Protein AF-0000000082348605 (afdb_homodimer)

Secondary structure (DSSP, 8-state):
---------------------------------------GGGGGS--EEPPSS-S-HHHHHHHHHHHHHHHHHHHHHHHHHHTTTPBTTSHHHHHHHHHHHHHHHHHHHHHHHHHHHHHHHHHHHHHHS-EEHHHHHHHHH--STTHHHHHHHH-TT-HHHHHHHHHHHHHHHHHHHHHTSEEEEEEEEEE--EEEEE--SHHHHHIIIIIIIGGGTT-EETHHHHHHHHHHTS-HHHHHSSB-TTSPBPPBPGGGB-GGG--TT--EEBPPP-SGGGBS-SS-B-BTTHHHHTTTEEEEEEEEEEEEEEEEEEEEEE---TT----EEEEEEETT----HHHHHHHHHHHHT---TTSTTS-TTSHHHHSPEEEEEEEESSSEEEEEEEEEEEEEEEEEEEETTEEEEEEEEE-SS----TT--GGGTTTHHHHHHHHHHHEE-TT-TTEES--HHHHHHH-TTS------GGG------GGGS-HHHHHHHHHHHHHHHHHHHHSTTTTTS-----GGGG-SS--GGGHHHHHS-HHHHHHTT--TTS--HHHHHHHHS--SS-EEEEE-EEEEEEEEEEE-HHHHHHHHHHHHHHHHHHHHHHHHHHH--S----BTTGGGTTT-TTS---SS---S--HHHHHHHTTT-EEEEEEEE-SS-EEEEEEETTT-EEP-TT-EE-/---------------------------------------GGGGGS--EEPPSS-S-HHHHHHHHHHHHHHHHHHHHHHHHHHTTTPBTTSHHHHHHHHHHHHHHHHHHHHHHHHHHHHHHHHHHHHHHS-EEHHHHHHHHH--STTHHHHHHHH-TT-HHHHHHHHHHHHHHHHHHHHHTSEEEEEEEEEE--EEEEE--SHHHHHIIIIIIIGGGTT-EETHHHHHHHHHHTS-HHHHHSSB-TTSPBPPBPGGGB-GGG--TT--EEBPPP-SGGGBS-SS-B-BTTHHHHTTTEEEEEEEEEEEEEEEEEEEEEE---TT--PPEEEEEEETT----HHHHHHHHHHHHT---TTSTTS-TTSHHHHSPEEEEEEEESSSEEEEEEEEEEEEEEEEEEEETTEEEEEEEEE-SS----TT--GGGTTTHHHHHHHHHHHEE-TT-TTEES--HHHHHHH-TTS------GGG------GGGS-HHHHHHHHHHHHHHHHHHHHSTTTTTS-----GGGG-SS--GGGHHHHHS-HHHHHHTT--TTS--HHHHHHHHS--SS-EEEEE-EEEEEEEEEEE-HHHHHHHHHHHHHHHHHHHHHHHHHHH--S----BTTGGGGTT-TTS---S----S--HHHHHHHTTT-EEEEEEEEETTEEEEEEEETTT-EEP-TT-EE-

Solvent-accessible surface area (backbone atoms only — not comparable to full-atom values): 71142 Å² total; per-residue (Å²): 129,84,81,74,75,67,72,71,76,70,78,77,77,81,80,81,84,67,84,75,78,77,73,76,74,74,74,68,76,73,73,72,72,83,70,74,61,75,78,73,77,73,59,77,57,73,36,42,55,57,51,79,47,34,65,60,68,65,59,51,50,50,50,53,51,51,37,50,53,35,48,46,51,36,48,51,40,50,50,40,59,65,43,50,68,33,61,68,84,39,69,67,56,52,49,49,55,55,50,23,66,47,27,22,46,49,39,37,54,49,43,35,46,42,50,25,51,16,31,38,26,45,27,54,37,38,30,52,35,70,27,40,38,44,58,41,47,53,30,59,65,37,43,46,66,56,36,32,64,56,44,37,74,74,40,67,84,41,65,63,44,54,53,46,37,56,57,38,52,34,27,62,52,30,7,55,16,37,56,44,28,60,45,82,43,72,45,78,48,79,47,69,53,78,34,37,30,62,23,58,22,46,48,21,53,42,33,37,43,54,24,20,22,55,43,40,78,67,12,41,37,38,25,46,55,39,52,48,38,25,48,62,67,44,39,48,70,37,50,29,40,44,29,24,94,60,67,20,38,28,52,63,32,72,80,44,26,36,71,90,63,38,47,96,87,48,42,7,45,47,63,82,63,85,39,48,80,35,30,42,28,59,52,34,52,47,48,46,62,44,79,63,48,27,70,59,23,32,35,36,36,58,49,65,44,55,46,54,40,46,43,76,70,47,73,52,79,43,81,52,62,86,80,59,80,59,45,39,35,35,42,48,46,59,76,64,62,84,50,56,71,66,58,36,51,49,38,32,28,49,47,54,70,43,86,58,74,84,57,73,86,58,70,71,77,36,59,89,59,57,48,49,45,38,37,36,39,37,34,30,78,82,43,28,31,36,36,35,27,34,42,30,36,46,48,34,28,36,37,35,42,23,52,91,54,45,55,32,54,49,28,29,27,70,37,90,79,46,80,71,64,37,39,39,38,61,61,46,68,51,44,58,54,41,34,50,49,55,19,62,65,27,41,40,57,55,89,63,64,56,57,34,70,44,20,44,69,42,36,36,62,66,38,64,84,45,67,43,54,53,67,29,50,84,50,64,62,68,67,66,54,70,82,78,43,57,60,69,60,41,31,52,46,50,19,21,53,51,32,33,40,49,47,37,58,46,31,45,57,36,61,64,62,88,60,74,76,62,62,72,54,24,38,68,83,30,47,34,72,43,32,53,64,71,53,35,52,71,65,44,42,63,69,50,66,48,38,99,86,44,67,40,67,60,47,48,53,52,43,66,37,95,38,54,33,46,26,18,47,36,59,30,47,35,38,31,70,43,55,17,33,38,50,32,63,68,32,33,50,45,27,39,53,39,28,50,50,50,34,51,48,33,50,50,15,51,53,36,29,52,70,21,53,68,42,48,40,72,22,35,56,59,19,33,57,60,88,27,87,45,40,80,60,80,70,79,60,54,46,68,41,28,31,67,57,44,43,54,73,42,29,82,42,47,28,16,39,9,33,41,78,60,95,79,46,41,26,76,44,62,15,26,43,94,69,32,40,67,70,63,82,72,46,48,23,57,131,88,75,81,74,79,75,73,80,77,74,77,78,78,80,76,85,66,84,74,74,77,72,74,74,72,74,67,76,75,73,74,75,81,73,73,62,73,78,72,75,78,60,78,63,78,38,41,55,57,51,79,48,33,65,62,68,65,58,51,50,51,50,52,50,52,38,49,52,34,49,48,51,36,48,52,41,51,48,42,60,67,44,49,68,34,61,68,85,40,68,66,55,51,50,51,55,54,51,21,68,49,28,23,47,49,39,38,55,50,43,36,45,42,50,27,52,19,32,37,26,44,27,52,36,38,31,52,35,67,30,42,38,44,59,42,46,53,30,60,64,37,42,44,67,55,37,32,65,57,43,38,74,73,41,65,85,41,65,64,44,52,52,48,37,57,56,40,52,35,27,61,50,30,8,54,17,35,56,46,28,61,45,82,43,70,47,77,48,80,46,70,54,79,34,38,29,61,22,57,23,44,48,21,52,43,31,36,42,54,25,22,22,55,45,40,77,67,11,40,38,37,24,45,54,39,51,47,38,26,48,61,66,44,38,48,69,38,50,29,41,44,30,24,93,60,66,22,38,28,51,64,33,73,82,46,28,36,70,90,62,38,48,97,88,49,43,6,45,46,62,83,62,87,38,47,78,35,30,41,29,58,53,34,51,49,47,44,62,44,81,65,46,29,70,59,23,31,35,37,35,58,48,66,44,54,47,54,42,46,42,78,71,47,73,52,78,41,80,51,61,84,81,60,78,60,46,39,35,36,41,46,45,59,76,63,63,83,50,56,71,67,57,37,49,48,37,32,28,50,48,53,71,42,84,61,73,84,57,75,86,57,69,73,75,37,61,87,60,56,50,49,47,40,37,36,40,34,34,29,76,82,43,27,32,35,38,34,28,33,43,30,36,46,46,34,28,36,37,33,41,23,53,91,55,43,56,32,54,47,28,31,28,70,38,89,79,45,79,70,63,37,39,40,37,60,60,47,67,53,44,57,56,42,32,50,49,53,19,62,65,25,42,42,57,54,88,65,64,56,56,35,69,44,19,44,68,41,36,35,61,68,40,65,85,46,66,42,54,54,68,31,49,85,50,63,62,68,68,66,54,70,83,77,45,56,60,68,58,43,30,51,47,51,20,22,53,52,32,31,39,50,46,36,59,46,31,44,57,36,62,65,61,87,61,75,75,60,64,72,52,24,40,68,82,29,47,32,73,44,34,54,62,70,53,36,53,72,66,43,42,62,69,51,69,46,41,101,85,44,68,44,66,59,48,48,53,52,43,67,38,94,38,53,32,46,26,19,48,37,58,30,48,35,38,31,72,42,55,15,33,38,49,33,62,70,29,33,50,45,28,39,52,39,28,48,51,50,32,51,46,31,49,49,15,52,54,35,29,53,70,19,54,67,43,49,38,72,14,37,56,57,19,33,57,60,88,26,89,47,41,79,61,80,65,75,61,58,25,72,51,28,31,66,58,43,43,54,71,43,27,82,42,47,30,14,40,8,33,43,80,45,100,84,46,40,26,74,42,63,16,26,43,92,70,32,41,68,70,64,82,73,46,48,23,57

Structure (mmCIF, N/CA/C/O backbone):
data_AF-0000000082348605-model_v1
#
loop_
_entity.id
_entity.type
_entity.pdbx_description
1 polymer 'Uncharacterized protein'
#
loop_
_atom_site.group_PDB
_atom_site.id
_atom_site.type_symbol
_atom_site.label_atom_id
_atom_site.label_alt_id
_atom_site.label_comp_id
_atom_site.label_asym_id
_atom_site.label_entity_id
_atom_site.label_seq_id
_atom_site.pdbx_PDB_ins_code
_atom_site.Cartn_x
_atom_site.Cartn_y
_atom_site.Cartn_z
_atom_site.occupancy
_atom_site.B_iso_or_equiv
_atom_site.auth_seq_id
_atom_site.auth_comp_id
_atom_site.auth_asym_id
_atom_site.auth_atom_id
_atom_site.pdbx_PDB_model_num
ATOM 1 N N . MET A 1 1 ? -23.844 95 -39 1 17.47 1 MET A N 1
ATOM 2 C CA . MET A 1 1 ? -24.312 96.375 -38.656 1 17.47 1 MET A CA 1
ATOM 3 C C . MET A 1 1 ? -24.969 96.375 -37.281 1 17.47 1 MET A C 1
ATOM 5 O O . MET A 1 1 ? -24.734 97.312 -36.469 1 17.47 1 MET A O 1
ATOM 9 N N . ALA A 1 2 ? -26.109 95.5 -37.25 1 17.7 2 ALA A N 1
ATOM 10 C CA . ALA A 1 2 ? -27.062 96.188 -36.406 1 17.7 2 ALA A CA 1
ATOM 11 C C . ALA A 1 2 ? -26.531 96.438 -35 1 17.7 2 ALA A C 1
ATOM 13 O O . ALA A 1 2 ? -25.641 95.688 -34.562 1 17.7 2 ALA A O 1
ATOM 14 N N . GLN A 1 3 ? -27.297 97.062 -34.312 1 18.58 3 GLN A N 1
ATOM 15 C CA . GLN A 1 3 ? -27.531 98.25 -33.469 1 18.58 3 GLN A CA 1
ATOM 16 C C . GLN A 1 3 ? -27.406 97.875 -31.984 1 18.58 3 GLN A C 1
ATOM 18 O O . GLN A 1 3 ? -28.109 96.938 -31.5 1 18.58 3 GLN A O 1
ATOM 23 N N . HIS A 1 4 ? -26.172 98 -31.438 1 19.81 4 HIS A N 1
ATOM 24 C CA . HIS A 1 4 ? -25.312 97.562 -30.344 1 19.81 4 HIS A CA 1
ATOM 25 C C . HIS A 1 4 ? -25.844 98.062 -29 1 19.81 4 HIS A C 1
ATOM 27 O O . HIS A 1 4 ? -25.156 97.938 -27.969 1 19.81 4 HIS A O 1
ATOM 33 N N . THR A 1 5 ? -27.203 98.562 -29.281 1 19.78 5 THR A N 1
ATOM 34 C CA . THR A 1 5 ? -27.438 99.625 -28.328 1 19.78 5 THR A CA 1
ATOM 35 C C . THR A 1 5 ? -27.469 99.062 -26.891 1 19.78 5 THR A C 1
ATOM 37 O O . THR A 1 5 ? -28.25 98.188 -26.578 1 19.78 5 THR A O 1
ATOM 40 N N . GLU A 1 6 ? -26.297 99.062 -26.25 1 19.64 6 GLU A N 1
ATOM 41 C CA . GLU A 1 6 ? -25.734 98.5 -25.016 1 19.64 6 GLU A CA 1
ATOM 42 C C . GLU A 1 6 ? -26.422 99.125 -23.797 1 19.64 6 GLU A C 1
ATOM 44 O O . GLU A 1 6 ? -25.938 99 -22.672 1 19.64 6 GLU A O 1
ATOM 49 N N . GLN A 1 7 ? -27.797 99.125 -24.047 1 17.2 7 GLN A N 1
ATOM 50 C CA . GLN A 1 7 ? -28.484 100.062 -23.188 1 17.2 7 GLN A CA 1
ATOM 51 C C . GLN A 1 7 ? -28.234 99.75 -21.703 1 17.2 7 GLN A C 1
ATOM 53 O O . GLN A 1 7 ? -28.391 98.625 -21.266 1 17.2 7 GLN A O 1
ATOM 58 N N . ARG A 1 8 ? -27.266 100.5 -21.109 1 20.94 8 ARG A N 1
ATOM 59 C CA . ARG A 1 8 ? -26.625 100.562 -19.812 1 20.94 8 ARG A CA 1
ATOM 60 C C . ARG A 1 8 ? -27.656 100.688 -18.688 1 20.94 8 ARG A C 1
ATOM 62 O O . ARG A 1 8 ? -28.406 101.688 -18.641 1 20.94 8 ARG A O 1
ATOM 69 N N . PRO A 1 9 ? -28.516 99.625 -18.578 1 18.98 9 PRO A N 1
ATOM 70 C CA . PRO A 1 9 ? -29.766 99.938 -17.875 1 18.98 9 PRO A CA 1
ATOM 71 C C . PRO A 1 9 ? -29.531 100.75 -16.578 1 18.98 9 PRO A C 1
ATOM 73 O O . PRO A 1 9 ? -28.469 100.562 -15.953 1 18.98 9 PRO A O 1
ATOM 76 N N . SER A 1 10 ? -30.109 101.938 -16.375 1 19.45 10 SER A N 1
ATOM 77 C CA . SER A 1 10 ? -30.156 103.125 -15.523 1 19.45 10 SER A CA 1
ATOM 78 C C . SER A 1 10 ? -30.578 102.812 -14.102 1 19.45 10 SER A C 1
ATOM 80 O O . SER A 1 10 ? -30.875 103.688 -13.297 1 19.45 10 SER A O 1
ATOM 82 N N . ILE A 1 11 ? -30.234 101.5 -13.695 1 22.16 11 ILE A N 1
ATOM 83 C CA . ILE A 1 11 ? -31.109 101.188 -12.578 1 22.16 11 ILE A CA 1
ATOM 84 C C . ILE A 1 11 ? -31.078 102.312 -11.539 1 22.16 11 ILE A C 1
ATOM 86 O O . ILE A 1 11 ? -30.016 102.812 -11.18 1 22.16 11 ILE A O 1
ATOM 90 N N . PRO A 1 12 ? -32.188 102.875 -11.219 1 19.88 12 PRO A N 1
ATOM 91 C CA . PRO A 1 12 ? -32.5 104.125 -10.539 1 19.88 12 PRO A CA 1
ATOM 92 C C . PRO A 1 12 ? -31.844 104.188 -9.156 1 19.88 12 PRO A C 1
ATOM 94 O O . PRO A 1 12 ? -31.438 103.188 -8.586 1 19.88 12 PRO A O 1
ATOM 97 N N . ILE A 1 13 ? -31.766 105.438 -8.594 1 20.38 13 ILE A N 1
ATOM 98 C CA . ILE A 1 13 ? -31.125 106.375 -7.66 1 20.38 13 ILE A CA 1
ATOM 99 C C . ILE A 1 13 ? -31.625 106.062 -6.242 1 20.38 13 ILE A C 1
ATOM 101 O O . ILE A 1 13 ? -31.156 106.688 -5.281 1 20.38 13 ILE A O 1
ATOM 105 N N . PRO A 1 14 ? -32.281 104.812 -5.895 1 20.41 14 PRO A N 1
ATOM 106 C CA . PRO A 1 14 ? -33.156 105.25 -4.805 1 20.41 14 PRO A CA 1
ATOM 107 C C . PRO A 1 14 ? -32.438 105.938 -3.676 1 20.41 14 PRO A C 1
ATOM 109 O O . PRO A 1 14 ? -31.25 105.75 -3.482 1 20.41 14 PRO A O 1
ATOM 112 N N . GLN A 1 15 ? -33.094 106.938 -3.059 1 20.22 15 GLN A N 1
ATOM 113 C CA . GLN A 1 15 ? -32.875 108.062 -2.154 1 20.22 15 GLN A CA 1
ATOM 114 C C . GLN A 1 15 ? -32.406 107.562 -0.781 1 20.22 15 GLN A C 1
ATOM 116 O O . GLN A 1 15 ? -32.812 106.5 -0.35 1 20.22 15 GLN A O 1
ATOM 121 N N . GLY A 1 16 ? -31.375 108.188 -0.124 1 20 16 GLY A N 1
ATOM 122 C CA . GLY A 1 16 ? -30.469 108 0.993 1 20 16 GLY A CA 1
ATOM 123 C C . GLY A 1 16 ? -31.141 108.125 2.344 1 20 16 GLY A C 1
ATOM 124 O O . GLY A 1 16 ? -31.672 109.188 2.699 1 20 16 GLY A O 1
ATOM 125 N N . PHE A 1 17 ? -32.125 107.188 2.711 1 20.14 17 PHE A N 1
ATOM 126 C CA . PHE A 1 17 ? -32.875 107.375 3.938 1 20.14 17 PHE A CA 1
ATOM 127 C C . PHE A 1 17 ? -31.969 107.625 5.129 1 20.14 17 PHE A C 1
ATOM 129 O O . PHE A 1 17 ? -31.203 106.688 5.508 1 20.14 17 PHE A O 1
ATOM 136 N N . SER A 1 18 ? -31.5 108.875 5.379 1 18.11 18 SER A N 1
ATOM 137 C CA . SER A 1 18 ? -30.531 109.312 6.359 1 18.11 18 SER A CA 1
ATOM 138 C C . SER A 1 18 ? -30.984 109 7.781 1 18.11 18 SER A C 1
ATOM 140 O O . SER A 1 18 ? -30.156 108.812 8.68 1 18.11 18 SER A O 1
ATOM 142 N N . SER A 1 19 ? -32.25 109.188 8.156 1 20.94 19 SER A N 1
ATOM 143 C CA . SER A 1 19 ? -32.344 109.938 9.422 1 20.94 19 SER A CA 1
ATOM 144 C C . SER A 1 19 ? -31.922 109.062 10.594 1 20.94 19 SER A C 1
ATOM 146 O O . SER A 1 19 ? -32.125 107.875 10.586 1 20.94 19 SER A O 1
ATOM 148 N N . ALA A 1 20 ? -31.125 109.688 11.594 1 22.28 20 ALA A N 1
ATOM 149 C CA . ALA A 1 20 ? -30.234 109.5 12.734 1 22.28 20 ALA A CA 1
ATOM 150 C C . ALA A 1 20 ? -31.031 109.125 13.992 1 22.28 20 ALA A C 1
ATOM 152 O O . ALA A 1 20 ? -31.062 109.938 14.945 1 22.28 20 ALA A O 1
ATOM 153 N N . SER A 1 21 ? -32.125 108.5 13.836 1 20.45 21 SER A N 1
ATOM 154 C CA . SER A 1 21 ? -32.875 108.562 15.086 1 20.45 21 SER A CA 1
ATOM 155 C C . SER A 1 21 ? -32.062 108.062 16.25 1 20.45 21 SER A C 1
ATOM 157 O O . SER A 1 21 ? -31.25 107.125 16.094 1 20.45 21 SER A O 1
ATOM 159 N N . THR A 1 22 ? -31.938 108.875 17.344 1 22.34 22 THR A N 1
ATOM 160 C CA . THR A 1 22 ? -31.234 108.938 18.609 1 22.34 22 THR A CA 1
ATOM 161 C C . THR A 1 22 ? -31.594 107.75 19.5 1 22.34 22 THR A C 1
ATOM 163 O O . THR A 1 22 ? -32.719 107.688 20.031 1 22.34 22 THR A O 1
ATOM 166 N N . LEU A 1 23 ? -31.562 106.562 19.031 1 21.5 23 LEU A N 1
ATOM 167 C CA . LEU A 1 23 ? -32.031 105.5 19.922 1 21.5 23 LEU A CA 1
ATOM 168 C C . LEU A 1 23 ? -31.328 105.562 21.281 1 21.5 23 LEU A C 1
ATOM 170 O O . LEU A 1 23 ? -30.094 105.625 21.344 1 21.5 23 LEU A O 1
ATOM 174 N N . ARG A 1 24 ? -32.031 106.125 22.266 1 24.3 24 ARG A N 1
ATOM 175 C CA . ARG A 1 24 ? -31.688 106.312 23.672 1 24.3 24 ARG A CA 1
ATOM 176 C C . ARG A 1 24 ? -31.188 105 24.266 1 24.3 24 ARG A C 1
ATOM 178 O O . ARG A 1 24 ? -31.875 104 24.203 1 24.3 24 ARG A O 1
ATOM 185 N N . SER A 1 25 ? -29.906 104.812 24.234 1 21.14 25 SER A N 1
ATOM 186 C CA . SER A 1 25 ? -29.156 103.688 24.75 1 21.14 25 SER A CA 1
ATOM 187 C C . SER A 1 25 ? -29.562 103.375 26.188 1 21.14 25 SER A C 1
ATOM 189 O O . SER A 1 25 ? -29.281 104.125 27.109 1 21.14 25 SER A O 1
ATOM 191 N N . GLU A 1 26 ? -30.875 103.188 26.484 1 24.3 26 GLU A N 1
ATOM 192 C CA . GLU A 1 26 ? -31.094 102.938 27.891 1 24.3 26 GLU A CA 1
ATOM 193 C C . GLU A 1 26 ? -30.125 101.875 28.406 1 24.3 26 GLU A C 1
ATOM 195 O O . GLU A 1 26 ? -30 100.812 27.797 1 24.3 26 GLU A O 1
ATOM 200 N N . ALA A 1 27 ? -29.172 102.312 29.188 1 24.55 27 ALA A N 1
ATOM 201 C CA . ALA A 1 27 ? -28.062 101.688 29.891 1 24.55 27 ALA A CA 1
ATOM 202 C C . ALA A 1 27 ? -28.562 100.5 30.75 1 24.55 27 ALA A C 1
ATOM 204 O O . ALA A 1 27 ? -29.266 100.75 31.734 1 24.55 27 ALA A O 1
ATOM 205 N N . MET A 1 28 ? -29.172 99.562 30.094 1 24.92 28 MET A N 1
ATOM 206 C CA . MET A 1 28 ? -29.594 98.5 31.031 1 24.92 28 MET A CA 1
ATOM 207 C C . MET A 1 28 ? -28.516 98.25 32.062 1 24.92 28 MET A C 1
ATOM 209 O O . MET A 1 28 ? -27.328 98.25 31.734 1 24.92 28 MET A O 1
ATOM 213 N N . PRO A 1 29 ? -28.797 98.438 33.406 1 24.41 29 PRO A N 1
ATOM 214 C CA . PRO A 1 29 ? -27.781 98.312 34.438 1 24.41 29 PRO A CA 1
ATOM 215 C C . PRO A 1 29 ? -26.969 97 34.281 1 24.41 29 PRO A C 1
ATOM 217 O O . PRO A 1 29 ? -27.5 96 33.812 1 24.41 29 PRO A O 1
ATOM 220 N N . PHE A 1 30 ? -25.766 97.125 33.781 1 21.95 30 PHE A N 1
ATOM 221 C CA . PHE A 1 30 ? -24.797 96.062 33.781 1 21.95 30 PHE A CA 1
ATOM 222 C C . PHE A 1 30 ? -24.906 95.25 35.062 1 21.95 30 PHE A C 1
ATOM 224 O O . PHE A 1 30 ? -24.656 95.75 36.156 1 21.95 30 PHE A O 1
ATOM 231 N N . LYS A 1 31 ? -25.969 94.5 35.188 1 28.02 31 LYS A N 1
ATOM 232 C CA . LYS A 1 31 ? -25.938 93.562 36.344 1 28.02 31 LYS A CA 1
ATOM 233 C C . LYS A 1 31 ? -24.531 93.125 36.625 1 28.02 31 LYS A C 1
ATOM 235 O O . LYS A 1 31 ? -23.797 92.75 35.719 1 28.02 31 LYS A O 1
ATOM 240 N N . THR A 1 32 ? -23.938 93.562 37.719 1 23.8 32 THR A N 1
ATOM 241 C CA . THR A 1 32 ? -22.672 93.25 38.344 1 23.8 32 THR A CA 1
ATOM 242 C C . THR A 1 32 ? -22.312 91.812 38.125 1 23.8 32 THR A C 1
ATOM 244 O O . THR A 1 32 ? -23.172 90.938 38.25 1 23.8 32 THR A O 1
ATOM 247 N N . ALA A 1 33 ? -21.344 91.562 37.406 1 26.47 33 ALA A N 1
ATOM 248 C CA . ALA A 1 33 ? -20.609 90.312 37.188 1 26.47 33 ALA A CA 1
ATOM 249 C C . ALA A 1 33 ? -20.562 89.5 38.438 1 26.47 33 ALA A C 1
ATOM 251 O O . ALA A 1 33 ? -20.312 90 39.531 1 26.47 33 ALA A O 1
ATOM 252 N N . TYR A 1 34 ? -21.5 88.562 38.594 1 25.41 34 TYR A N 1
ATOM 253 C CA . TYR A 1 34 ? -21.5 87.625 39.719 1 25.41 34 TYR A CA 1
ATOM 254 C C . TYR A 1 34 ? -20.094 87.312 40.156 1 25.41 34 TYR A C 1
ATOM 256 O O . TYR A 1 34 ? -19.281 86.812 39.406 1 25.41 34 TYR A O 1
ATOM 264 N N . SER A 1 35 ? -19.359 88.188 40.875 1 28.84 35 SER A N 1
ATOM 265 C CA . SER A 1 35 ? -18.188 88 41.75 1 28.84 35 SER A CA 1
ATOM 266 C C . SER A 1 35 ? -18.203 86.688 42.5 1 28.84 35 SER A C 1
ATOM 268 O O . SER A 1 35 ? -17.641 86.562 43.594 1 28.84 35 SER A O 1
ATOM 270 N N . HIS A 1 36 ? -19.156 85.875 42.281 1 28.58 36 HIS A N 1
ATOM 271 C CA . HIS A 1 36 ? -19.266 84.75 43.219 1 28.58 36 HIS A CA 1
ATOM 272 C C . HIS A 1 36 ? -17.984 83.875 43.25 1 28.58 36 HIS A C 1
ATOM 274 O O . HIS A 1 36 ? -17.875 82.938 42.5 1 28.58 36 HIS A O 1
ATOM 280 N N . GLN A 1 37 ? -16.828 84.562 43.219 1 32.91 37 GLN A N 1
ATOM 281 C CA . GLN A 1 37 ? -15.703 83.812 43.719 1 32.91 37 GLN A CA 1
ATOM 282 C C . GLN A 1 37 ? -16.078 83 45 1 32.91 37 GLN A C 1
ATOM 284 O O . GLN A 1 37 ? -16.766 83.562 45.875 1 32.91 37 GLN A O 1
ATOM 289 N N . ILE A 1 38 ? -16.188 81.812 44.938 1 34.56 38 ILE A N 1
ATOM 290 C CA . ILE A 1 38 ? -16.391 81.062 46.188 1 34.56 38 ILE A CA 1
ATOM 291 C C . ILE A 1 38 ? -15.555 81.688 47.312 1 34.56 38 ILE A C 1
ATOM 293 O O . ILE A 1 38 ? -14.383 82 47.094 1 34.56 38 ILE A O 1
ATOM 297 N N . PRO A 1 39 ? -16.188 82.25 48.375 1 31.69 39 PRO A N 1
ATOM 298 C CA . PRO A 1 39 ? -15.43 82.812 49.531 1 31.69 39 PRO A CA 1
ATOM 299 C C . PRO A 1 39 ? -14.266 81.938 49.938 1 31.69 39 PRO A C 1
ATOM 301 O O . PRO A 1 39 ? -14.375 80.688 49.906 1 31.69 39 PRO A O 1
ATOM 304 N N . THR A 1 40 ? -13.008 82.438 50 1 34 40 THR A N 1
ATOM 305 C CA . THR A 1 40 ? -11.695 81.875 50.344 1 34 40 THR A CA 1
ATOM 306 C C . THR A 1 40 ? -11.742 81.25 51.75 1 34 40 THR A C 1
ATOM 308 O O . THR A 1 40 ? -10.734 80.75 52.219 1 34 40 THR A O 1
ATOM 311 N N . ASP A 1 41 ? -12.688 81.562 52.688 1 32.22 41 ASP A N 1
ATOM 312 C CA . ASP A 1 41 ? -12.461 81.188 54.062 1 32.22 41 ASP A CA 1
ATOM 313 C C . ASP A 1 41 ? -12.289 79.688 54.188 1 32.22 41 ASP A C 1
ATOM 315 O O . ASP A 1 41 ? -11.906 79.188 55.25 1 32.22 41 ASP A O 1
ATOM 319 N N . VAL A 1 42 ? -12.891 78.938 53.469 1 34.78 42 VAL A N 1
ATOM 320 C CA . VAL A 1 42 ? -12.922 77.562 53.844 1 34.78 42 VAL A CA 1
ATOM 321 C C . VAL A 1 42 ? -11.57 76.875 53.531 1 34.78 42 VAL A C 1
ATOM 323 O O . VAL A 1 42 ? -11.445 75.688 53.5 1 34.78 42 VAL A O 1
ATOM 326 N N . GLN A 1 43 ? -10.625 77.625 53.156 1 35.66 43 GLN A N 1
ATOM 327 C CA . GLN A 1 43 ? -9.375 77.062 52.719 1 35.66 43 GLN A CA 1
ATOM 328 C C . GLN A 1 43 ? -8.562 76.5 53.906 1 35.66 43 GLN A C 1
ATOM 330 O O . GLN A 1 43 ? -7.414 76.125 53.75 1 35.66 43 GLN A O 1
ATOM 335 N N . ASN A 1 44 ? -8.844 76.875 55.094 1 33.78 44 ASN A N 1
ATOM 336 C CA . ASN A 1 44 ? -7.785 76.625 56.062 1 33.78 44 ASN A CA 1
ATOM 337 C C . ASN A 1 44 ? -7.527 75.125 56.188 1 33.78 44 ASN A C 1
ATOM 339 O O . ASN A 1 44 ? -6.891 74.688 57.156 1 33.78 44 ASN A O 1
ATOM 343 N N . SER A 1 45 ? -8.352 74.188 55.719 1 39.59 45 SER A N 1
ATOM 344 C CA . SER A 1 45 ? -8.164 72.875 56.312 1 39.59 45 SER A CA 1
ATOM 345 C C . SER A 1 45 ? -6.871 72.25 55.844 1 39.59 45 SER A C 1
ATOM 347 O O . SER A 1 45 ? -6.312 72.625 54.812 1 39.59 45 SER A O 1
ATOM 349 N N . SER A 1 46 ? -6.426 70.812 56.406 1 44.06 46 SER A N 1
ATOM 350 C CA . SER A 1 46 ? -5.254 70 56.688 1 44.06 46 SER A CA 1
ATOM 351 C C . SER A 1 46 ? -4.668 69.438 55.438 1 44.06 46 SER A C 1
ATOM 353 O O . SER A 1 46 ? -5.395 68.875 54.594 1 44.06 46 SER A O 1
ATOM 355 N N . GLY A 1 47 ? -3.684 69.938 54.812 1 51.59 47 GLY A N 1
ATOM 356 C CA . GLY A 1 47 ? -2.828 69.375 53.781 1 51.59 47 GLY A CA 1
ATOM 357 C C . GLY A 1 47 ? -2.494 67.875 54.031 1 51.59 47 GLY A C 1
ATOM 358 O O . GLY A 1 47 ? -2.594 67.438 55.156 1 51.59 47 GLY A O 1
ATOM 359 N N . LYS A 1 48 ? -2.619 66.938 52.969 1 59.53 48 LYS A N 1
ATOM 360 C CA . LYS A 1 48 ? -2.195 65.562 53.125 1 59.53 48 LYS A CA 1
ATOM 361 C C . LYS A 1 48 ? -0.736 65.375 52.719 1 59.53 48 LYS A C 1
ATOM 363 O O . LYS A 1 48 ? -0.29 65.938 51.719 1 59.53 48 LYS A O 1
ATOM 368 N N . PRO A 1 49 ? -0.012 64.625 53.656 1 58.16 49 PRO A N 1
ATOM 369 C CA . PRO A 1 49 ? 1.393 64.375 53.312 1 58.16 49 PRO A CA 1
ATOM 370 C C . PRO A 1 49 ? 1.56 63.406 52.156 1 58.16 49 PRO A C 1
ATOM 372 O O . PRO A 1 49 ? 0.727 62.5 51.969 1 58.16 49 PRO A O 1
ATOM 375 N N . LEU A 1 50 ? 2.412 63.688 51.312 1 64.38 50 LEU A N 1
ATOM 376 C CA . LEU A 1 50 ? 2.764 62.781 50.219 1 64.38 50 LEU A CA 1
ATOM 377 C C . LEU A 1 50 ? 3.342 61.469 50.75 1 64.38 50 LEU A C 1
ATOM 379 O O . LEU A 1 50 ? 4.098 61.469 51.719 1 64.38 50 LEU A O 1
ATOM 383 N N . LYS A 1 51 ? 2.648 60.281 50.469 1 59.91 51 LYS A N 1
ATOM 384 C CA . LYS A 1 51 ? 3.168 58.969 50.875 1 59.91 51 LYS A CA 1
ATOM 385 C C . LYS A 1 51 ? 3.861 58.281 49.719 1 59.91 51 LYS A C 1
ATOM 387 O O . LYS A 1 51 ? 3.49 58.469 48.562 1 59.91 51 LYS A O 1
ATOM 392 N N . LYS A 1 52 ? 5.07 57.75 50.031 1 59.72 52 LYS A N 1
ATOM 393 C CA . LYS A 1 52 ? 5.715 56.844 49.125 1 59.72 52 LYS A CA 1
ATOM 394 C C . LYS A 1 52 ? 5.23 55.406 49.312 1 59.72 52 LYS A C 1
ATOM 396 O O . LYS A 1 52 ? 5.164 54.938 50.469 1 59.72 52 LYS A O 1
ATOM 401 N N . PRO A 1 53 ? 4.773 54.594 48.25 1 60.5 53 PRO A N 1
ATOM 402 C CA . PRO A 1 53 ? 4.719 54.906 46.812 1 60.5 53 PRO A CA 1
ATOM 403 C C . PRO A 1 53 ? 3.443 55.656 46.438 1 60.5 53 PRO A C 1
ATOM 405 O O . PRO A 1 53 ? 2.404 55.5 47.062 1 60.5 53 PRO A O 1
ATOM 408 N N . ALA A 1 54 ? 3.672 56.531 45.469 1 59.56 54 ALA A N 1
ATOM 409 C CA . ALA A 1 54 ? 2.502 57.25 45 1 59.56 54 ALA A CA 1
ATOM 410 C C . ALA A 1 54 ? 1.57 56.344 44.188 1 59.56 54 ALA A C 1
ATOM 412 O O . ALA A 1 54 ? 2.025 55.562 43.344 1 59.56 54 ALA A O 1
ATOM 413 N N . GLY A 1 55 ? 0.333 56 44.719 1 60.84 55 GLY A N 1
ATOM 414 C CA . GLY A 1 55 ? -0.657 55.281 43.938 1 60.84 55 GLY A CA 1
ATOM 415 C C . GLY A 1 55 ? -1.151 54.031 44.656 1 60.84 55 GLY A C 1
ATOM 416 O O . GLY A 1 55 ? -0.747 53.75 45.781 1 60.84 55 GLY A O 1
ATOM 417 N N . SER A 1 56 ? -2.012 53.312 44 1 65.94 56 SER A N 1
ATOM 418 C CA . SER A 1 56 ? -2.695 52.156 44.562 1 65.94 56 SER A CA 1
ATOM 419 C C . SER A 1 56 ? -1.777 50.938 44.594 1 65.94 56 SER A C 1
ATOM 421 O O . SER A 1 56 ? -1.049 50.688 43.625 1 65.94 56 SER A O 1
ATOM 423 N N . ILE A 1 57 ? -1.573 50.281 45.719 1 70.25 57 ILE A N 1
ATOM 424 C CA . ILE A 1 57 ? -0.817 49.031 45.906 1 70.25 57 ILE A CA 1
ATOM 425 C C . ILE A 1 57 ? -1.315 47.969 44.938 1 70.25 57 ILE A C 1
ATOM 427 O O . ILE A 1 57 ? -0.531 47.188 44.438 1 70.25 57 ILE A O 1
ATOM 431 N N . LEU A 1 58 ? -2.564 48 44.594 1 74.81 58 LEU A N 1
ATOM 432 C CA . LEU A 1 58 ? -3.145 47.031 43.688 1 74.81 58 LEU A CA 1
ATOM 433 C C . LEU A 1 58 ? -2.58 47.219 42.281 1 74.81 58 LEU A C 1
ATOM 435 O O . LEU A 1 58 ? -2.367 46.219 41.562 1 74.81 58 LEU A O 1
ATOM 439 N N . ALA A 1 59 ? -2.4 48.406 41.938 1 74.56 59 ALA A N 1
ATOM 440 C CA . ALA A 1 59 ? -1.795 48.688 40.625 1 74.56 59 ALA A CA 1
ATOM 441 C C . ALA A 1 59 ? -0.364 48.156 40.562 1 74.56 59 ALA A C 1
ATOM 443 O O . ALA A 1 59 ? 0.076 47.625 39.531 1 74.56 59 ALA A O 1
ATOM 444 N N . LEU A 1 60 ? 0.244 48.25 41.688 1 78.06 60 LEU A N 1
ATOM 445 C CA . LEU A 1 60 ? 1.613 47.75 41.781 1 78.06 60 LEU A CA 1
ATOM 446 C C . LEU A 1 60 ? 1.645 46.219 41.656 1 78.06 60 LEU A C 1
ATOM 448 O O . LEU A 1 60 ? 2.508 45.688 40.969 1 78.06 60 LEU A O 1
ATOM 452 N N . ILE A 1 61 ? 0.733 45.594 42.25 1 81.38 61 ILE A N 1
ATOM 453 C CA . ILE A 1 61 ? 0.655 44.125 42.188 1 81.38 61 ILE A CA 1
ATOM 454 C C . ILE A 1 61 ? 0.316 43.688 40.781 1 81.38 61 ILE A C 1
ATOM 456 O O . ILE A 1 61 ? 0.879 42.719 40.281 1 81.38 61 ILE A O 1
ATOM 460 N N . PHE A 1 62 ? -0.534 44.344 40.188 1 84.19 62 PHE A N 1
ATOM 461 C CA . PHE A 1 62 ? -0.937 44.031 38.844 1 84.19 62 PHE A CA 1
ATOM 462 C C . PHE A 1 62 ? 0.236 44.188 37.875 1 84.19 62 PHE A C 1
ATOM 464 O O . PHE A 1 62 ? 0.433 43.344 36.969 1 84.19 62 PHE A O 1
ATOM 471 N N . GLU A 1 63 ? 0.943 45.156 38.094 1 84.5 63 GLU A N 1
ATOM 472 C CA . GLU A 1 63 ? 2.117 45.375 37.25 1 84.5 63 GLU A CA 1
ATOM 473 C C . GLU A 1 63 ? 3.164 44.281 37.5 1 84.5 63 GLU A C 1
ATOM 475 O O . GLU A 1 63 ? 3.842 43.844 36.562 1 84.5 63 GLU A O 1
ATOM 480 N N . GLY A 1 64 ? 3.305 43.969 38.75 1 86.5 64 GLY A N 1
ATOM 481 C CA . GLY A 1 64 ? 4.18 42.844 39.031 1 86.5 64 GLY A CA 1
ATOM 482 C C . GLY A 1 64 ? 3.746 41.562 38.375 1 86.5 64 GLY A C 1
ATOM 483 O O . GLY A 1 64 ? 4.578 40.812 37.844 1 86.5 64 GLY A O 1
ATOM 484 N N . PHE A 1 65 ? 2.5 41.375 38.344 1 89.5 65 PHE A N 1
ATOM 485 C CA . PHE A 1 65 ? 1.935 40.188 37.719 1 89.5 65 PHE A CA 1
ATOM 486 C C . PHE A 1 65 ? 2.199 40.219 36.219 1 89.5 65 PHE A C 1
ATOM 488 O O . PHE A 1 65 ? 2.545 39.188 35.625 1 89.5 65 PHE A O 1
ATOM 495 N N . LEU A 1 66 ? 2.033 41.312 35.625 1 90.19 66 LEU A N 1
ATOM 496 C CA . LEU A 1 66 ? 2.289 41.438 34.188 1 90.19 66 LEU A CA 1
ATOM 497 C C . LEU A 1 66 ? 3.76 41.188 33.875 1 90.19 66 LEU A C 1
ATOM 499 O O . LEU A 1 66 ? 4.086 40.594 32.844 1 90.19 66 LEU A O 1
ATOM 503 N N . CYS A 1 67 ? 4.574 41.625 34.719 1 89.62 67 CYS A N 1
ATOM 504 C CA . CYS A 1 67 ? 6 41.344 34.531 1 89.62 67 CYS A CA 1
ATOM 505 C C . CYS A 1 67 ? 6.297 39.875 34.625 1 89.62 67 CYS A C 1
ATOM 507 O O . CYS A 1 67 ? 7.145 39.375 33.875 1 89.62 67 CYS A O 1
ATOM 509 N N . LEU A 1 68 ? 5.559 39.25 35.438 1 89.75 68 LEU A N 1
ATOM 510 C CA . LEU A 1 68 ? 5.734 37.812 35.531 1 89.75 68 LEU A CA 1
ATOM 511 C C . LEU A 1 68 ? 5.305 37.125 34.25 1 89.75 68 LEU A C 1
ATOM 513 O O . LEU A 1 68 ? 5.93 36.125 33.812 1 89.75 68 LEU A O 1
ATOM 517 N N . ILE A 1 69 ? 4.289 37.531 33.656 1 90.25 69 ILE A N 1
ATOM 518 C CA . ILE A 1 69 ? 3.818 36.969 32.406 1 90.25 69 ILE A CA 1
ATOM 519 C C . ILE A 1 69 ? 4.859 37.188 31.297 1 90.25 69 ILE A C 1
ATOM 521 O O . ILE A 1 69 ? 5.062 36.312 30.438 1 90.25 69 ILE A O 1
ATOM 525 N N . ALA A 1 70 ? 5.453 38.312 31.359 1 90.44 70 ALA A N 1
ATOM 526 C CA . ALA A 1 70 ? 6.523 38.562 30.406 1 90.44 70 ALA A CA 1
ATOM 527 C C . ALA A 1 70 ? 7.66 37.562 30.562 1 90.44 70 ALA A C 1
ATOM 529 O O . ALA A 1 70 ? 8.25 37.125 29.578 1 90.44 70 ALA A O 1
ATOM 530 N N . LEU A 1 71 ? 7.895 37.188 31.781 1 90.44 71 LEU A N 1
ATOM 531 C CA . LEU A 1 71 ? 8.914 36.156 32.062 1 90.44 71 LEU A CA 1
ATOM 532 C C . LEU A 1 71 ? 8.492 34.812 31.516 1 90.44 71 LEU A C 1
ATOM 534 O O . LEU A 1 71 ? 9.344 34 31.109 1 90.44 71 LEU A O 1
ATOM 538 N N . CYS A 1 72 ? 7.227 34.594 31.484 1 91.62 72 CYS A N 1
ATOM 539 C CA . CYS A 1 72 ? 6.719 33.344 30.953 1 91.62 72 CYS A CA 1
ATOM 540 C C . CYS A 1 72 ? 7.023 33.219 29.469 1 91.62 72 CYS A C 1
ATOM 542 O O . CYS A 1 72 ? 7.254 32.125 28.969 1 91.62 72 CYS A O 1
ATOM 544 N N . PHE A 1 73 ? 7.035 34.25 28.781 1 93.81 73 PHE A N 1
ATOM 545 C CA . PHE A 1 73 ? 7.352 34.219 27.359 1 93.81 73 PHE A CA 1
ATOM 546 C C . PHE A 1 73 ? 8.836 33.969 27.141 1 93.81 73 PHE A C 1
ATOM 548 O O . PHE A 1 73 ? 9.227 33.344 26.156 1 93.81 73 PHE A O 1
ATOM 555 N N . ILE A 1 74 ? 9.688 34.375 28.094 1 91.62 74 ILE A N 1
ATOM 556 C CA . ILE A 1 74 ? 11.102 34.031 28.047 1 91.62 74 ILE A CA 1
ATOM 557 C C . ILE A 1 74 ? 11.266 32.531 28.312 1 91.62 74 ILE A C 1
ATOM 559 O O . ILE A 1 74 ? 12.031 31.859 27.641 1 91.62 74 ILE A O 1
ATOM 563 N N . ALA A 1 75 ? 10.5 32.156 29.25 1 91.44 75 ALA A N 1
ATOM 564 C CA . ALA A 1 75 ? 10.523 30.719 29.562 1 91.44 75 ALA A CA 1
ATOM 565 C C . ALA A 1 75 ? 10.07 29.891 28.375 1 91.44 75 ALA A C 1
ATOM 567 O O . ALA A 1 75 ? 10.633 28.828 28.109 1 91.44 75 ALA A O 1
ATOM 568 N N . LEU A 1 76 ? 9.086 30.328 27.734 1 93.25 76 LEU A N 1
ATOM 569 C CA . LEU A 1 76 ? 8.594 29.625 26.562 1 93.25 76 LEU A CA 1
ATOM 570 C C . LEU A 1 76 ? 9.68 29.516 25.5 1 93.25 76 LEU A C 1
ATOM 572 O O . LEU A 1 76 ? 9.844 28.469 24.875 1 93.25 76 LEU A O 1
ATOM 576 N N . ALA A 1 77 ? 10.367 30.547 25.344 1 93.12 77 ALA A N 1
ATOM 577 C CA . ALA A 1 77 ? 11.469 30.547 24.375 1 93.12 77 ALA A CA 1
ATOM 578 C C . ALA A 1 77 ? 12.57 29.578 24.812 1 93.12 77 ALA A C 1
ATOM 580 O O . ALA A 1 77 ? 13.156 28.891 23.984 1 93.12 77 ALA A O 1
ATOM 581 N N . LEU A 1 78 ? 12.875 29.531 26.047 1 91.56 78 LEU A N 1
ATOM 582 C CA . LEU A 1 78 ? 13.914 28.641 26.562 1 91.56 78 LEU A CA 1
ATOM 583 C C . LEU A 1 78 ? 13.477 27.188 26.453 1 91.56 78 LEU A C 1
ATOM 585 O O . LEU A 1 78 ? 14.289 26.297 26.156 1 91.56 78 LEU A O 1
ATOM 589 N N . VAL A 1 79 ? 12.273 27 26.734 1 91.88 79 VAL A N 1
ATOM 590 C CA . VAL A 1 79 ? 11.75 25.641 26.594 1 91.88 79 VAL A CA 1
ATOM 591 C C . VAL A 1 79 ? 11.852 25.203 25.125 1 91.88 79 VAL A C 1
ATOM 593 O O . VAL A 1 79 ? 12.164 24.047 24.844 1 91.88 79 VAL A O 1
ATOM 596 N N . ALA A 1 80 ? 11.562 26.062 24.25 1 92.44 80 ALA A N 1
ATOM 597 C CA . ALA A 1 80 ? 11.695 25.75 22.828 1 92.44 80 ALA A CA 1
ATOM 598 C C . ALA A 1 80 ? 13.117 25.344 22.484 1 92.44 80 ALA A C 1
ATOM 600 O O . ALA A 1 80 ? 13.336 24.453 21.656 1 92.44 80 ALA A O 1
ATOM 601 N N . LEU A 1 81 ? 14.078 25.922 23.203 1 91.5 81 LEU A N 1
ATOM 602 C CA . LEU A 1 81 ? 15.484 25.594 22.969 1 91.5 81 LEU A CA 1
ATOM 603 C C . LEU A 1 81 ? 15.82 24.234 23.594 1 91.5 81 LEU A C 1
ATOM 605 O O . LEU A 1 81 ? 16.656 23.5 23.062 1 91.5 81 LEU A O 1
ATOM 609 N N . CYS A 1 82 ? 15.148 23.969 24.594 1 89.75 82 CYS A N 1
ATOM 610 C CA . CYS A 1 82 ? 15.438 22.734 25.312 1 89.75 82 CYS A CA 1
ATOM 611 C C . CYS A 1 82 ? 14.828 21.531 24.594 1 89.75 82 CYS A C 1
ATOM 613 O O . CYS A 1 82 ? 15.32 20.406 24.734 1 89.75 82 CYS A O 1
ATOM 615 N N . ILE A 1 83 ? 13.82 21.672 23.922 1 89.81 83 ILE A N 1
ATOM 616 C CA . ILE A 1 83 ? 13.133 20.547 23.281 1 89.81 83 ILE A CA 1
ATOM 617 C C . ILE A 1 83 ? 13.75 20.281 21.922 1 89.81 83 ILE A C 1
ATOM 619 O O . ILE A 1 83 ? 13.211 19.5 21.125 1 89.81 83 ILE A O 1
ATOM 623 N N . ARG A 1 84 ? 14.93 20.75 21.75 1 88.56 84 ARG A N 1
ATOM 624 C CA . ARG A 1 84 ? 15.625 20.547 20.484 1 88.56 84 ARG A CA 1
ATOM 625 C C . ARG A 1 84 ? 15.883 19.062 20.234 1 88.56 84 ARG A C 1
ATOM 627 O O . ARG A 1 84 ? 16.406 18.359 21.094 1 88.56 84 ARG A O 1
ATOM 634 N N . ASN A 1 85 ? 15.461 18.625 19.141 1 86.06 85 ASN A N 1
ATOM 635 C CA . ASN A 1 85 ? 15.703 17.266 18.656 1 86.06 85 ASN A CA 1
ATOM 636 C C . ASN A 1 85 ? 14.867 16.25 19.422 1 86.06 85 ASN A C 1
ATOM 638 O O . ASN A 1 85 ? 15.156 15.047 19.375 1 86.06 85 ASN A O 1
ATOM 642 N N . ARG A 1 86 ? 13.914 16.797 20.062 1 87.5 86 ARG A N 1
ATOM 643 C CA . ARG A 1 86 ? 12.977 15.883 20.719 1 87.5 86 ARG A CA 1
ATOM 644 C C . ARG A 1 86 ? 11.938 15.359 19.734 1 87.5 86 ARG A C 1
ATOM 646 O O . ARG A 1 86 ? 11.438 16.109 18.891 1 87.5 86 ARG A O 1
ATOM 653 N N . PRO A 1 87 ? 11.703 14.07 19.844 1 87.81 87 PRO A N 1
ATOM 654 C CA . PRO A 1 87 ? 10.711 13.516 18.938 1 87.81 87 PRO A CA 1
ATOM 655 C C . PRO A 1 87 ? 9.312 14.086 19.156 1 87.81 87 PRO A C 1
ATOM 657 O O . PRO A 1 87 ? 8.961 14.43 20.297 1 87.81 87 PRO A O 1
ATOM 660 N N . THR A 1 88 ? 8.555 14.117 18.078 1 87.25 88 THR A N 1
ATOM 661 C CA . THR A 1 88 ? 7.211 14.664 18.141 1 87.25 88 THR A CA 1
ATOM 662 C C . THR A 1 88 ? 6.246 13.672 18.781 1 87.25 88 THR A C 1
ATOM 664 O O . THR A 1 88 ? 6.535 12.477 18.844 1 87.25 88 THR A O 1
ATOM 667 N N . GLY A 1 89 ? 5.18 14.141 19.344 1 79.69 89 GLY A N 1
ATOM 668 C CA . GLY A 1 89 ? 4.113 13.305 19.859 1 79.69 89 GLY A CA 1
ATOM 669 C C . GLY A 1 89 ? 4.07 13.266 21.375 1 79.69 89 GLY A C 1
ATOM 670 O O . GLY A 1 89 ? 3.135 12.711 21.953 1 79.69 89 GLY A O 1
ATOM 671 N N . ASP A 1 90 ? 5.035 13.805 21.875 1 82.06 90 ASP A N 1
ATOM 672 C CA . ASP A 1 90 ? 5.066 13.773 23.328 1 82.06 90 ASP A CA 1
ATOM 673 C C . ASP A 1 90 ? 4.176 14.867 23.906 1 82.06 90 ASP A C 1
ATOM 675 O O . ASP A 1 90 ? 3.723 15.758 23.188 1 82.06 90 ASP A O 1
ATOM 679 N N . SER A 1 91 ? 3.875 14.773 25.141 1 86.75 91 SER A N 1
ATOM 680 C CA . SER A 1 91 ? 2.979 15.688 25.844 1 86.75 91 SER A CA 1
ATOM 681 C C . SER A 1 91 ? 3.547 17.109 25.875 1 86.75 91 SER A C 1
ATOM 683 O O . SER A 1 91 ? 2.816 18.078 25.688 1 86.75 91 SER A O 1
ATOM 685 N N . LEU A 1 92 ? 4.809 17.156 26.109 1 87.75 92 LEU A N 1
ATOM 686 C CA . LEU A 1 92 ? 5.441 18.469 26.156 1 87.75 92 LEU A CA 1
ATOM 687 C C . LEU A 1 92 ? 5.371 19.172 24.797 1 87.75 92 LEU A C 1
ATOM 689 O O . LEU A 1 92 ? 5.109 20.375 24.734 1 87.75 92 LEU A O 1
ATOM 693 N N . GLY A 1 93 ? 5.621 18.422 23.812 1 87.56 93 GLY A N 1
ATOM 694 C CA . GLY A 1 93 ? 5.527 18.984 22.484 1 87.56 93 GLY A CA 1
ATOM 695 C C . GLY A 1 93 ? 4.133 19.453 22.125 1 87.56 93 GLY A C 1
ATOM 696 O O . GLY A 1 93 ? 3.965 20.547 21.562 1 87.56 93 GLY A O 1
ATOM 697 N N . SER A 1 94 ? 3.162 18.797 22.562 1 88 94 SER A N 1
ATOM 698 C CA . SER A 1 94 ? 1.778 19.172 22.297 1 88 94 SER A CA 1
ATOM 699 C C . SER A 1 94 ? 1.397 20.438 23.078 1 88 94 SER A C 1
ATOM 701 O O . SER A 1 94 ? 0.651 21.281 22.578 1 88 94 SER A O 1
ATOM 703 N N . ALA A 1 95 ? 1.847 20.422 24.188 1 88.69 95 ALA A N 1
ATOM 704 C CA . ALA A 1 95 ? 1.597 21.625 24.984 1 88.69 95 ALA A CA 1
ATOM 705 C C . ALA A 1 95 ? 2.252 22.844 24.375 1 88.69 95 ALA A C 1
ATOM 707 O O . ALA A 1 95 ? 1.672 23.938 24.375 1 88.69 95 ALA A O 1
ATOM 708 N N . MET A 1 96 ? 3.432 22.672 23.922 1 89.94 96 MET A N 1
ATOM 709 C CA . MET A 1 96 ? 4.137 23.766 23.266 1 89.94 96 MET A CA 1
ATOM 710 C C . MET A 1 96 ? 3.383 24.234 22.031 1 89.94 96 MET A C 1
ATOM 712 O O . MET A 1 96 ? 3.283 25.438 21.781 1 89.94 96 MET A O 1
ATOM 716 N N . GLU A 1 97 ? 2.826 23.453 21.375 1 87.5 97 GLU A N 1
ATOM 717 C CA . GLU A 1 97 ? 2.078 23.797 20.172 1 87.5 97 GLU A CA 1
ATOM 718 C C . GLU A 1 97 ? 0.82 24.594 20.516 1 87.5 97 GLU A C 1
ATOM 720 O O . GLU A 1 97 ? 0.47 25.547 19.828 1 87.5 97 GLU A O 1
ATOM 725 N N . GLU A 1 98 ? 0.189 24.266 21.547 1 85.69 98 GLU A N 1
ATOM 726 C CA . GLU A 1 98 ? -0.995 25 21.984 1 85.69 98 GLU A CA 1
ATOM 727 C C . GLU A 1 98 ? -0.626 26.391 22.484 1 85.69 98 GLU A C 1
ATOM 729 O O . GLU A 1 98 ? -1.351 27.359 22.234 1 85.69 98 GLU A O 1
ATOM 734 N N . SER A 1 99 ? 0.474 26.375 23.188 1 88.44 99 SER A N 1
ATOM 735 C CA . SER A 1 99 ? 0.933 27.672 23.672 1 88.44 99 SER A CA 1
ATOM 736 C C . SER A 1 99 ? 1.302 28.594 22.531 1 88.44 99 SER A C 1
ATOM 738 O O . SER A 1 99 ? 1.083 29.812 22.609 1 88.44 99 SER A O 1
ATOM 740 N N . MET A 1 100 ? 1.781 28.031 21.469 1 88.19 100 MET A N 1
ATOM 741 C CA . MET A 1 100 ? 2.188 28.812 20.312 1 88.19 100 MET A CA 1
ATOM 742 C C . MET A 1 100 ? 0.974 29.406 19.609 1 88.19 100 MET A C 1
ATOM 744 O O . MET A 1 100 ? 1.061 30.484 19.016 1 88.19 100 MET A O 1
ATOM 748 N N . LYS A 1 101 ? -0.219 28.938 19.781 1 83.5 101 LYS A N 1
ATOM 749 C CA . LYS A 1 101 ? -1.443 29.438 19.172 1 83.5 101 LYS A CA 1
ATOM 750 C C . LYS A 1 101 ? -2.031 30.594 19.984 1 83.5 101 LYS A C 1
ATOM 752 O O . LYS A 1 101 ? -2.699 31.469 19.438 1 83.5 101 LYS A O 1
ATOM 757 N N . LEU A 1 102 ? -1.749 30.547 21.203 1 84.38 102 LEU A N 1
ATOM 758 C CA . LEU A 1 102 ? -2.285 31.547 22.109 1 84.38 102 LEU A CA 1
ATOM 759 C C . LEU A 1 102 ? -1.363 32.781 22.172 1 84.38 102 LEU A C 1
ATOM 761 O O . LEU A 1 102 ? -1.817 33.875 22.438 1 84.38 102 LEU A O 1
ATOM 765 N N . GLY A 1 103 ? -0.148 32.531 21.859 1 85.94 103 GLY A N 1
ATOM 766 C CA . GLY A 1 103 ? 0.891 33.531 22.047 1 85.94 103 GLY A CA 1
ATOM 767 C C . GLY A 1 103 ? 0.663 34.781 21.219 1 85.94 103 GLY A C 1
ATOM 768 O O . GLY A 1 103 ? 0.722 35.906 21.734 1 85.94 103 GLY A O 1
ATOM 769 N N . PRO A 1 104 ? 0.177 34.656 19.984 1 86.69 104 PRO A N 1
ATOM 770 C CA . PRO A 1 104 ? 0.027 35.875 19.156 1 86.69 104 PRO A CA 1
ATOM 771 C C . PRO A 1 104 ? -1.067 36.812 19.672 1 86.69 104 PRO A C 1
ATOM 773 O O . PRO A 1 104 ? -1.01 38 19.422 1 86.69 104 PRO A O 1
ATOM 776 N N . THR A 1 105 ? -2.014 36.281 20.391 1 84.12 105 THR A N 1
ATOM 777 C CA . THR A 1 105 ? -3.1 37.094 20.922 1 84.12 105 THR A CA 1
ATOM 778 C C . THR A 1 105 ? -2.715 37.688 22.281 1 84.12 105 THR A C 1
ATOM 780 O O . THR A 1 105 ? -2.979 38.844 22.547 1 84.12 105 THR A O 1
ATOM 783 N N . LEU A 1 106 ? -2.002 36.969 23.062 1 86.19 106 LEU A N 1
ATOM 784 C CA . LEU A 1 106 ? -1.722 37.375 24.438 1 86.19 106 LEU A CA 1
ATOM 785 C C . LEU A 1 106 ? -0.547 38.344 24.484 1 86.19 106 LEU A C 1
ATOM 787 O O . LEU A 1 106 ? -0.536 39.281 25.312 1 86.19 106 LEU A O 1
ATOM 791 N N . TYR A 1 107 ? 0.403 38.25 23.641 1 90.56 107 TYR A N 1
ATOM 792 C CA . TYR A 1 107 ? 1.637 39 23.734 1 90.56 107 TYR A CA 1
ATOM 793 C C . TYR A 1 107 ? 1.382 40.5 23.453 1 90.56 107 TYR A C 1
ATOM 795 O O . TYR A 1 107 ? 1.795 41.344 24.234 1 90.56 107 TYR A O 1
ATOM 803 N N . PRO A 1 108 ? 0.614 40.781 22.422 1 87 108 PRO A N 1
ATOM 804 C CA . PRO A 1 108 ? 0.359 42.219 22.203 1 87 108 PRO A CA 1
ATOM 805 C C . PRO A 1 108 ? -0.477 42.844 23.312 1 87 108 PRO A C 1
ATOM 807 O O . PRO A 1 108 ? -0.278 44 23.656 1 87 108 PRO A O 1
ATOM 810 N N . ILE A 1 109 ? -1.358 42.156 23.828 1 85.31 109 ILE A N 1
ATOM 811 C CA . ILE A 1 109 ? -2.186 42.656 24.922 1 85.31 109 ILE A CA 1
ATOM 812 C C . ILE A 1 109 ? -1.314 42.906 26.141 1 85.31 109 ILE A C 1
ATOM 814 O O . ILE A 1 109 ? -1.431 43.969 26.781 1 85.31 109 ILE A O 1
ATOM 818 N N . LEU A 1 110 ? -0.443 42 26.438 1 87.75 110 LEU A N 1
ATOM 819 C CA . LEU A 1 110 ? 0.482 42.156 27.547 1 87.75 110 LEU A CA 1
ATOM 820 C C . LEU A 1 110 ? 1.423 43.344 27.312 1 87.75 110 LEU A C 1
ATOM 822 O O . LEU A 1 110 ? 1.671 44.125 28.219 1 87.75 110 LEU A O 1
ATOM 826 N N . PHE A 1 111 ? 1.931 43.406 26.141 1 89.94 111 PHE A N 1
ATOM 827 C CA . PHE A 1 111 ? 2.871 44.469 25.781 1 89.94 111 PHE A CA 1
ATOM 828 C C . PHE A 1 111 ? 2.238 45.844 25.953 1 89.94 111 PHE A C 1
ATOM 830 O O . PHE A 1 111 ? 2.854 46.75 26.531 1 89.94 111 PHE A O 1
ATOM 837 N N . ALA A 1 112 ? 1.027 45.938 25.516 1 86.44 112 ALA A N 1
ATOM 838 C CA . ALA A 1 112 ? 0.322 47.219 25.609 1 86.44 112 ALA A CA 1
ATOM 839 C C . ALA A 1 112 ? 0.021 47.562 27.062 1 86.44 112 ALA A C 1
ATOM 841 O O . ALA A 1 112 ? 0.165 48.719 27.484 1 86.44 112 ALA A O 1
ATOM 842 N N . ALA A 1 113 ? -0.37 46.625 27.797 1 85.56 113 ALA A N 1
ATOM 843 C CA . ALA A 1 113 ? -0.724 46.844 29.203 1 85.56 113 ALA A CA 1
ATOM 844 C C . ALA A 1 113 ? 0.5 47.25 30.016 1 85.56 113 ALA A C 1
ATOM 846 O O . ALA A 1 113 ? 0.43 48.156 30.844 1 85.56 113 ALA A O 1
ATOM 847 N N . LEU A 1 114 ? 1.573 46.625 29.781 1 87.69 114 LEU A N 1
ATOM 848 C CA . LEU A 1 114 ? 2.764 46.812 30.609 1 87.69 114 LEU A CA 1
ATOM 849 C C . LEU A 1 114 ? 3.531 48.062 30.141 1 87.69 114 LEU A C 1
ATOM 851 O O . LEU A 1 114 ? 3.957 48.875 30.953 1 87.69 114 LEU A O 1
ATOM 855 N N . LEU A 1 115 ? 3.744 48.219 28.891 1 89.06 115 LEU A N 1
ATOM 856 C CA . LEU A 1 115 ? 4.543 49.312 28.375 1 89.06 115 LEU A CA 1
ATOM 857 C C . LEU A 1 115 ? 3.848 50.656 28.625 1 89.06 115 LEU A C 1
ATOM 859 O O . LEU A 1 115 ? 4.492 51.625 29 1 89.06 115 LEU A O 1
ATOM 863 N N . SER A 1 116 ? 2.559 50.688 28.359 1 85.75 116 SER A N 1
ATOM 864 C CA . SER A 1 116 ? 1.829 51.938 28.562 1 85.75 116 SER A CA 1
ATOM 865 C C . SER A 1 116 ? 1.911 52.406 30.016 1 85.75 116 SER A C 1
ATOM 867 O O . SER A 1 116 ? 2.121 53.594 30.281 1 85.75 116 SER A O 1
ATOM 869 N N . ARG A 1 117 ? 1.8 51.562 30.875 1 83.12 117 ARG A N 1
ATOM 870 C CA . ARG A 1 117 ? 1.853 51.906 32.281 1 83.12 117 ARG A CA 1
ATOM 871 C C . ARG A 1 117 ? 3.264 52.312 32.719 1 83.12 117 ARG A C 1
ATOM 873 O O . ARG A 1 117 ? 3.443 53.219 33.5 1 83.12 117 ARG A O 1
ATOM 880 N N . SER A 1 118 ? 4.215 51.625 32.25 1 86.44 118 SER A N 1
ATOM 881 C CA . SER A 1 118 ? 5.602 51.938 32.562 1 86.44 118 SER A CA 1
ATOM 882 C C . SER A 1 118 ? 5.984 53.312 32.031 1 86.44 118 SER A C 1
ATOM 884 O O . SER A 1 118 ? 6.699 54.062 32.719 1 86.44 118 SER A O 1
ATOM 886 N N . LEU A 1 119 ? 5.543 53.594 30.906 1 85.44 119 LEU A N 1
ATOM 887 C CA . LEU A 1 119 ? 5.848 54.875 30.328 1 85.44 119 LEU A CA 1
ATOM 888 C C . LEU A 1 119 ? 5.219 56 31.172 1 85.44 119 LEU A C 1
ATOM 890 O O . LEU A 1 119 ? 5.828 57.062 31.375 1 85.44 119 LEU A O 1
ATOM 894 N N . LYS A 1 120 ? 4.031 55.812 31.641 1 80.94 120 LYS A N 1
ATOM 895 C CA . LYS A 1 120 ? 3.369 56.781 32.5 1 80.94 120 LYS A CA 1
ATOM 896 C C . LYS A 1 120 ? 4.117 56.969 33.812 1 80.94 120 LYS A C 1
ATOM 898 O O . LYS A 1 120 ? 4.246 58.094 34.312 1 80.94 120 LYS A O 1
ATOM 903 N N . SER A 1 121 ? 4.562 55.844 34.312 1 79.5 121 SER A N 1
ATOM 904 C CA . SER A 1 121 ? 5.34 55.906 35.531 1 79.5 121 SER A CA 1
ATOM 905 C C . SER A 1 121 ? 6.652 56.656 35.312 1 79.5 121 SER A C 1
ATOM 907 O O . SER A 1 121 ? 7.078 57.438 36.156 1 79.5 121 SER A O 1
ATOM 909 N N . LEU A 1 122 ? 7.266 56.438 34.25 1 81.88 122 LEU A N 1
ATOM 910 C CA . LEU A 1 122 ? 8.492 57.156 33.906 1 81.88 122 LEU A CA 1
ATOM 911 C C . LEU A 1 122 ? 8.219 58.625 33.719 1 81.88 122 LEU A C 1
ATOM 913 O O . LEU A 1 122 ? 9.008 59.469 34.125 1 81.88 122 LEU A O 1
ATOM 917 N N . GLY A 1 123 ? 7.176 58.906 33.031 1 80.25 123 GLY A N 1
ATOM 918 C CA . GLY A 1 123 ? 6.777 60.312 32.844 1 80.25 123 GLY A CA 1
ATOM 919 C C . GLY A 1 123 ? 6.582 61.062 34.156 1 80.25 123 GLY A C 1
ATOM 920 O O . GLY A 1 123 ? 7.031 62.188 34.312 1 80.25 123 GLY A O 1
ATOM 921 N N . ARG A 1 124 ? 5.941 60.438 35.094 1 76.62 124 ARG A N 1
ATOM 922 C CA . ARG A 1 124 ? 5.715 61.031 36.375 1 76.62 124 ARG A CA 1
ATOM 923 C C . ARG A 1 124 ? 7.035 61.25 37.125 1 76.62 124 ARG A C 1
ATOM 925 O O . ARG A 1 124 ? 7.207 62.281 37.812 1 76.62 124 ARG A O 1
ATOM 932 N N . TYR A 1 125 ? 7.773 60.344 36.906 1 76.69 125 TYR A N 1
ATOM 933 C CA . TYR A 1 125 ? 9.078 60.438 37.562 1 76.69 125 TYR A CA 1
ATOM 934 C C . TYR A 1 125 ? 9.883 61.594 36.969 1 76.69 125 TYR A C 1
ATOM 936 O O . TYR A 1 125 ? 10.5 62.375 37.719 1 76.69 125 TYR A O 1
ATOM 944 N N . PHE A 1 126 ? 9.914 61.75 35.719 1 80.25 126 PHE A N 1
ATOM 945 C CA . PHE A 1 126 ? 10.656 62.812 35.094 1 80.25 126 PHE A CA 1
ATOM 946 C C . PHE A 1 126 ? 9.992 64.188 35.344 1 80.25 126 PHE A C 1
ATOM 948 O O . PHE A 1 126 ? 10.672 65.188 35.438 1 80.25 126 PHE A O 1
ATOM 955 N N . ALA A 1 127 ? 8.727 64.125 35.531 1 77.31 127 ALA A N 1
ATOM 956 C CA . ALA A 1 127 ? 8.008 65.375 35.812 1 77.31 127 ALA A CA 1
ATOM 957 C C . ALA A 1 127 ? 8.406 65.938 37.188 1 77.31 127 ALA A C 1
ATOM 959 O O . ALA A 1 127 ? 8.336 67.125 37.406 1 77.31 127 ALA A O 1
ATOM 960 N N . GLN A 1 128 ? 8.711 65 38 1 75.69 128 GLN A N 1
ATOM 961 C CA . GLN A 1 128 ? 9.156 65.438 39.312 1 75.69 128 GLN A CA 1
ATOM 962 C C . GLN A 1 128 ? 10.539 66.062 39.219 1 75.69 128 GLN A C 1
ATOM 964 O O . GLN A 1 128 ? 10.938 66.812 40.125 1 75.69 128 GLN A O 1
ATOM 969 N N . ARG A 1 129 ? 11.102 65.562 38.062 1 75.81 129 ARG A N 1
ATOM 970 C CA . ARG A 1 129 ? 12.438 66.062 37.781 1 75.81 129 ARG A CA 1
ATOM 971 C C . ARG A 1 129 ? 12.445 66.938 36.531 1 75.81 129 ARG A C 1
ATOM 973 O O . ARG A 1 129 ? 11.641 66.75 35.625 1 75.81 129 ARG A O 1
ATOM 980 N N . SER A 1 130 ? 12.672 68.188 36.625 1 76.88 130 SER A N 1
ATOM 981 C CA . SER A 1 130 ? 12.672 69.062 35.5 1 76.88 130 SER A CA 1
ATOM 982 C C . SER A 1 130 ? 12.773 68.312 34.156 1 76.88 130 SER A C 1
ATOM 984 O O . SER A 1 130 ? 13.656 67.438 34 1 76.88 130 SER A O 1
ATOM 986 N N . VAL A 1 131 ? 11.742 68.25 33.312 1 81.25 131 VAL A N 1
ATOM 987 C CA . VAL A 1 131 ? 11.727 67.5 32.031 1 81.25 131 VAL A CA 1
ATOM 988 C C . VAL A 1 131 ? 11.203 68.438 30.938 1 81.25 131 VAL A C 1
ATOM 990 O O . VAL A 1 131 ? 10.484 69.375 31.219 1 81.25 131 VAL A O 1
ATOM 993 N N . ARG A 1 132 ? 11.719 68.125 29.781 1 79.38 132 ARG A N 1
ATOM 994 C CA . ARG A 1 132 ? 11.188 68.875 28.641 1 79.38 132 ARG A CA 1
ATOM 995 C C . ARG A 1 132 ? 9.727 68.5 28.391 1 79.38 132 ARG A C 1
ATOM 997 O O . ARG A 1 132 ? 9.336 67.312 28.516 1 79.38 132 ARG A O 1
ATOM 1004 N N . MET A 1 133 ? 8.953 69.5 28.016 1 76.94 133 MET A N 1
ATOM 1005 C CA . MET A 1 133 ? 7.531 69.312 27.781 1 76.94 133 MET A CA 1
ATOM 1006 C C . MET A 1 133 ? 7.301 68.25 26.688 1 76.94 133 MET A C 1
ATOM 1008 O O . MET A 1 133 ? 6.379 67.438 26.781 1 76.94 133 MET A O 1
ATOM 1012 N N . SER A 1 134 ? 8.109 68.25 25.641 1 76.44 134 SER A N 1
ATOM 1013 C CA . SER A 1 134 ? 7.965 67.312 24.531 1 76.44 134 SER A CA 1
ATOM 1014 C C . SER A 1 134 ? 8.172 65.875 25.016 1 76.44 134 SER A C 1
ATOM 1016 O O . SER A 1 134 ? 7.441 64.938 24.625 1 76.44 134 SER A O 1
ATOM 1018 N N . THR A 1 135 ? 9.109 65.688 25.891 1 80.31 135 THR A N 1
ATOM 1019 C CA . THR A 1 135 ? 9.414 64.375 26.453 1 80.31 135 THR A CA 1
ATOM 1020 C C . THR A 1 135 ? 8.289 63.906 27.359 1 80.31 135 THR A C 1
ATOM 1022 O O . THR A 1 135 ? 7.863 62.75 27.297 1 80.31 135 THR A O 1
ATOM 1025 N N . LEU A 1 136 ? 7.91 64.75 28.156 1 79.44 136 LEU A N 1
ATOM 1026 C CA . LEU A 1 136 ? 6.836 64.438 29.078 1 79.44 136 LEU A CA 1
ATOM 1027 C C . LEU A 1 136 ? 5.551 64.125 28.312 1 79.44 136 LEU A C 1
ATOM 1029 O O . LEU A 1 136 ? 4.852 63.156 28.656 1 79.44 136 LEU A O 1
ATOM 1033 N N . TRP A 1 137 ? 5.281 64.875 27.328 1 79.06 137 TRP A N 1
ATOM 1034 C CA . TRP A 1 137 ? 4.086 64.688 26.531 1 79.06 137 TRP A CA 1
ATOM 1035 C C . TRP A 1 137 ? 4.145 63.312 25.812 1 79.06 137 TRP A C 1
ATOM 1037 O O . TRP A 1 137 ? 3.154 62.562 25.781 1 79.06 137 TRP A O 1
ATOM 1047 N N . ALA A 1 138 ? 5.195 62.938 25.234 1 80.56 138 ALA A N 1
ATOM 1048 C CA . ALA A 1 138 ? 5.352 61.688 24.5 1 80.56 138 ALA A CA 1
ATOM 1049 C C . ALA A 1 138 ? 5.215 60.5 25.438 1 80.56 138 ALA A C 1
ATOM 1051 O O . ALA A 1 138 ? 4.566 59.5 25.094 1 80.56 138 ALA A O 1
ATOM 1052 N N . LEU A 1 139 ? 5.789 60.562 26.531 1 81.62 139 LEU A N 1
ATOM 1053 C CA . LEU A 1 139 ? 5.758 59.438 27.5 1 81.62 139 LEU A CA 1
ATOM 1054 C C . LEU A 1 139 ? 4.344 59.219 28.031 1 81.62 139 LEU A C 1
ATOM 1056 O O . LEU A 1 139 ? 3.908 58.094 28.188 1 81.62 139 LEU A O 1
ATOM 1060 N N . MET A 1 140 ? 3.6 60.312 28.172 1 79.81 140 MET A N 1
ATOM 1061 C CA . MET A 1 140 ? 2.293 60.188 28.812 1 79.81 140 MET A CA 1
ATOM 1062 C C . MET A 1 140 ? 1.211 59.844 27.797 1 79.81 140 MET A C 1
ATOM 1064 O O . MET A 1 140 ? 0.165 59.312 28.156 1 79.81 140 MET A O 1
ATOM 1068 N N . ASN A 1 141 ? 1.445 60.125 26.578 1 78.25 141 ASN A N 1
ATOM 1069 C CA . ASN A 1 141 ? 0.378 60 25.594 1 78.25 141 ASN A CA 1
ATOM 1070 C C . ASN A 1 141 ? 0.584 58.75 24.719 1 78.25 141 ASN A C 1
ATOM 1072 O O . ASN A 1 141 ? -0.202 58.5 23.812 1 78.25 141 ASN A O 1
ATOM 1076 N N . THR A 1 142 ? 1.543 58 24.875 1 82.94 142 THR A N 1
ATOM 1077 C CA . THR A 1 142 ? 1.748 56.781 24.109 1 82.94 142 THR A CA 1
ATOM 1078 C C . THR A 1 142 ? 1.206 55.562 24.875 1 82.94 142 THR A C 1
ATOM 1080 O O . THR A 1 142 ? 1.796 55.156 25.859 1 82.94 142 THR A O 1
ATOM 1083 N N . ASN A 1 143 ? 0.074 55.031 24.359 1 82.06 143 ASN A N 1
ATOM 1084 C CA . ASN A 1 143 ? -0.585 53.938 25.062 1 82.06 143 ASN A CA 1
ATOM 1085 C C . ASN A 1 143 ? -0.766 52.719 24.172 1 82.06 143 ASN A C 1
ATOM 1087 O O . ASN A 1 143 ? -1.128 51.625 24.641 1 82.06 143 ASN A O 1
ATOM 1091 N N . SER A 1 144 ? -0.573 52.938 22.953 1 82.62 144 SER A N 1
ATOM 1092 C CA . SER A 1 144 ? -0.756 51.812 22.031 1 82.62 144 SER A CA 1
ATOM 1093 C C . SER A 1 144 ? 0.28 51.875 20.906 1 82.62 144 SER A C 1
ATOM 1095 O O . SER A 1 144 ? 1.041 52.844 20.797 1 82.62 144 SER A O 1
ATOM 1097 N N . THR A 1 145 ? 0.24 50.906 20.125 1 82 145 THR A N 1
ATOM 1098 C CA . THR A 1 145 ? 1.214 50.75 19.047 1 82 145 THR A CA 1
ATOM 1099 C C . THR A 1 145 ? 0.999 51.781 17.969 1 82 145 THR A C 1
ATOM 1101 O O . THR A 1 145 ? 1.946 52.188 17.281 1 82 145 THR A O 1
ATOM 1104 N N . ALA A 1 146 ? -0.165 52.25 17.844 1 79.31 146 ALA A N 1
ATOM 1105 C CA . ALA A 1 146 ? -0.47 53.188 16.781 1 79.31 146 ALA A CA 1
ATOM 1106 C C . ALA A 1 146 ? -0.088 54.625 17.172 1 79.31 146 ALA A C 1
ATOM 1108 O O . ALA A 1 146 ? 0.085 55.5 16.297 1 79.31 146 ALA A O 1
ATOM 1109 N N . ASP A 1 147 ? 0.141 54.938 18.438 1 84.44 147 ASP A N 1
ATOM 1110 C CA . ASP A 1 147 ? 0.325 56.281 18.938 1 84.44 147 ASP A CA 1
ATOM 1111 C C . ASP A 1 147 ? 1.644 56.875 18.453 1 84.44 147 ASP A C 1
ATOM 1113 O O . ASP A 1 147 ? 1.677 58 17.969 1 84.44 147 ASP A O 1
ATOM 1117 N N . PRO A 1 148 ? 2.701 56.031 18.516 1 83 148 PRO A N 1
ATOM 1118 C CA . PRO A 1 148 ? 3.961 56.625 18.047 1 83 148 PRO A CA 1
ATOM 1119 C C . PRO A 1 148 ? 3.918 57 16.578 1 83 148 PRO A C 1
ATOM 1121 O O . PRO A 1 148 ? 4.582 57.969 16.156 1 83 148 PRO A O 1
ATOM 1124 N N . LEU A 1 149 ? 3.113 56.375 15.852 1 81 149 LEU A N 1
ATOM 1125 C CA . LEU A 1 149 ? 3.004 56.688 14.43 1 81 149 LEU A CA 1
ATOM 1126 C C . LEU A 1 149 ? 2.375 58.062 14.234 1 81 149 LEU A C 1
ATOM 1128 O O . LEU A 1 149 ? 2.783 58.812 13.344 1 81 149 LEU A O 1
ATOM 1132 N N . LEU A 1 150 ? 1.438 58.406 15.086 1 76.88 150 LEU A N 1
ATOM 1133 C CA . LEU A 1 150 ? 0.772 59.688 15.008 1 76.88 150 LEU A CA 1
ATOM 1134 C C . LEU A 1 150 ? 1.646 60.781 15.602 1 76.88 150 LEU A C 1
ATOM 1136 O O . LEU A 1 150 ? 1.633 61.938 15.125 1 76.88 150 LEU A O 1
ATOM 1140 N N . HIS A 1 151 ? 2.373 60.375 16.609 1 79.69 151 HIS A N 1
ATOM 1141 C CA . HIS A 1 151 ? 3.229 61.344 17.281 1 79.69 151 HIS A CA 1
ATOM 1142 C C . HIS A 1 151 ? 4.367 61.812 16.359 1 79.69 151 HIS A C 1
ATOM 1144 O O . HIS A 1 151 ? 4.852 62.938 16.469 1 79.69 151 HIS A O 1
ATOM 1150 N N . ILE A 1 152 ? 4.762 60.969 15.43 1 80.25 152 ILE A N 1
ATOM 1151 C CA . ILE A 1 152 ? 5.848 61.312 14.516 1 80.25 152 ILE A CA 1
ATOM 1152 C C . ILE A 1 152 ? 5.418 62.438 13.602 1 80.25 152 ILE A C 1
ATOM 1154 O O . ILE A 1 152 ? 6.238 63.281 13.219 1 80.25 152 ILE A O 1
ATOM 1158 N N . VAL A 1 153 ? 4.18 62.531 13.352 1 74.31 153 VAL A N 1
ATOM 1159 C CA . VAL A 1 153 ? 3.68 63.562 12.469 1 74.31 153 VAL A CA 1
ATOM 1160 C C . VAL A 1 153 ? 3.693 64.938 13.211 1 74.31 153 VAL A C 1
ATOM 1162 O O . VAL A 1 153 ? 4.012 65.938 12.625 1 74.31 153 VAL A O 1
ATOM 1165 N N . SER A 1 154 ? 3.406 64.875 14.523 1 71.62 154 SER A N 1
ATOM 1166 C CA . SER A 1 154 ? 3.346 66.125 15.32 1 71.62 154 SER A CA 1
ATOM 1167 C C . SER A 1 154 ? 4.738 66.562 15.773 1 71.62 154 SER A C 1
ATOM 1169 O O . SER A 1 154 ? 5.027 67.75 15.844 1 71.62 154 SER A O 1
ATOM 1171 N N . MET A 1 155 ? 5.559 65.562 16.109 1 77.56 155 MET A N 1
ATOM 1172 C CA . MET A 1 155 ? 6.895 65.812 16.609 1 77.56 155 MET A CA 1
ATOM 1173 C C . MET A 1 155 ? 7.941 65 15.922 1 77.56 155 MET A C 1
ATOM 1175 O O . MET A 1 155 ? 8.617 64.188 16.578 1 77.56 155 MET A O 1
ATOM 1179 N N . PRO A 1 156 ? 8.219 65.188 14.641 1 77 156 PRO A N 1
ATOM 1180 C CA . PRO A 1 156 ? 9.133 64.312 13.898 1 77 156 PRO A CA 1
ATOM 1181 C C . PRO A 1 156 ? 10.578 64.438 14.375 1 77 156 PRO A C 1
ATOM 1183 O O . PRO A 1 156 ? 11.367 63.5 14.211 1 77 156 PRO A O 1
ATOM 1186 N N . ALA A 1 157 ? 10.875 65.562 15.039 1 74.69 157 ALA A N 1
ATOM 1187 C CA . ALA A 1 157 ? 12.273 65.812 15.422 1 74.69 157 ALA A CA 1
ATOM 1188 C C . ALA A 1 157 ? 12.578 65.188 16.781 1 74.69 157 ALA A C 1
ATOM 1190 O O . ALA A 1 157 ? 13.734 65.125 17.188 1 74.69 157 ALA A O 1
ATOM 1191 N N . SER A 1 158 ? 11.578 64.625 17.406 1 80.94 158 SER A N 1
ATOM 1192 C CA . SER A 1 158 ? 11.797 64.125 18.75 1 80.94 158 SER A CA 1
ATOM 1193 C C . SER A 1 158 ? 12.375 62.688 18.672 1 80.94 158 SER A C 1
ATOM 1195 O O . SER A 1 158 ? 11.727 61.781 18.156 1 80.94 158 SER A O 1
ATOM 1197 N N . VAL A 1 159 ? 13.578 62.469 19.188 1 82.94 159 VAL A N 1
ATOM 1198 C CA . VAL A 1 159 ? 14.242 61.188 19.219 1 82.94 159 VAL A CA 1
ATOM 1199 C C . VAL A 1 159 ? 13.438 60.219 20.062 1 82.94 159 VAL A C 1
ATOM 1201 O O . VAL A 1 159 ? 13.352 59.031 19.734 1 82.94 159 VAL A O 1
ATOM 1204 N N . LEU A 1 160 ? 12.781 60.688 21.062 1 87.31 160 LEU A N 1
ATOM 1205 C CA . LEU A 1 160 ? 12 59.844 21.938 1 87.31 160 LEU A CA 1
ATOM 1206 C C . LEU A 1 160 ? 10.844 59.188 21.188 1 87.31 160 LEU A C 1
ATOM 1208 O O . LEU A 1 160 ? 10.547 58 21.406 1 87.31 160 LEU A O 1
ATOM 1212 N N . VAL A 1 161 ? 10.266 59.969 20.359 1 86.44 161 VAL A N 1
ATOM 1213 C CA . VAL A 1 161 ? 9.125 59.469 19.609 1 86.44 161 VAL A CA 1
ATOM 1214 C C . VAL A 1 161 ? 9.578 58.312 18.719 1 86.44 161 VAL A C 1
ATOM 1216 O O . VAL A 1 161 ? 8.875 57.312 18.594 1 86.44 161 VAL A O 1
ATOM 1219 N N . TRP A 1 162 ? 10.727 58.375 18.188 1 87.81 162 TRP A N 1
ATOM 1220 C CA . TRP A 1 162 ? 11.258 57.312 17.359 1 87.81 162 TRP A CA 1
ATOM 1221 C C . TRP A 1 162 ? 11.602 56.062 18.203 1 87.81 162 TRP A C 1
ATOM 1223 O O . TRP A 1 162 ? 11.367 54.938 17.781 1 87.81 162 TRP A O 1
ATOM 1233 N N . VAL A 1 163 ? 12.203 56.344 19.312 1 88.31 163 VAL A N 1
ATOM 1234 C CA . VAL A 1 163 ? 12.523 55.219 20.219 1 88.31 163 VAL A CA 1
ATOM 1235 C C . VAL A 1 163 ? 11.242 54.531 20.641 1 88.31 163 VAL A C 1
ATOM 1237 O O . VAL A 1 163 ? 11.211 53.281 20.719 1 88.31 163 VAL A O 1
ATOM 1240 N N . LEU A 1 164 ? 10.188 55.281 20.859 1 91.25 164 LEU A N 1
ATOM 1241 C CA . LEU A 1 164 ? 8.914 54.688 21.25 1 91.25 164 LEU A CA 1
ATOM 1242 C C . LEU A 1 164 ? 8.312 53.875 20.109 1 91.25 164 LEU A C 1
ATOM 1244 O O . LEU A 1 164 ? 7.668 52.844 20.328 1 91.25 164 LEU A O 1
ATOM 1248 N N . LEU A 1 165 ? 8.547 54.344 18.938 1 90.06 165 LEU A N 1
ATOM 1249 C CA . LEU A 1 165 ? 8.062 53.625 17.766 1 90.06 165 LEU A CA 1
ATOM 1250 C C . LEU A 1 165 ? 8.727 52.25 17.688 1 90.06 165 LEU A C 1
ATOM 1252 O O . LEU A 1 165 ? 8.055 51.25 17.438 1 90.06 165 LEU A O 1
ATOM 1256 N N . VAL A 1 166 ? 9.992 52.188 17.875 1 89.38 166 VAL A N 1
ATOM 1257 C CA . VAL A 1 166 ? 10.727 50.938 17.812 1 89.38 166 VAL A CA 1
ATOM 1258 C C . VAL A 1 166 ? 10.297 50.031 18.969 1 89.38 166 VAL A C 1
ATOM 1260 O O . VAL A 1 166 ? 10.133 48.812 18.797 1 89.38 166 VAL A O 1
ATOM 1263 N N . LEU A 1 167 ? 10.102 50.625 20.031 1 90.56 167 LEU A N 1
ATOM 1264 C CA . LEU A 1 167 ? 9.688 49.875 21.203 1 90.56 167 LEU A CA 1
ATOM 1265 C C . LEU A 1 167 ? 8.32 49.25 20.984 1 90.56 167 LEU A C 1
ATOM 1267 O O . LEU A 1 167 ? 8.117 48.062 21.297 1 90.56 167 LEU A O 1
ATOM 1271 N N . TRP A 1 168 ? 7.414 50 20.453 1 91.69 168 TRP A N 1
ATOM 1272 C CA . TRP A 1 168 ? 6.059 49.5 20.266 1 91.69 168 TRP A CA 1
ATOM 1273 C C . TRP A 1 168 ? 5.996 48.5 19.109 1 91.69 168 TRP A C 1
ATOM 1275 O O . TRP A 1 168 ? 5.094 47.656 19.031 1 91.69 168 TRP A O 1
ATOM 1285 N N . ALA A 1 169 ? 6.891 48.594 18.188 1 89.25 169 ALA A N 1
ATOM 1286 C CA . ALA A 1 169 ? 6.965 47.625 17.078 1 89.25 169 ALA A CA 1
ATOM 1287 C C . ALA A 1 169 ? 7.352 46.25 17.578 1 89.25 169 ALA A C 1
ATOM 1289 O O . ALA A 1 169 ? 7.113 45.25 16.906 1 89.25 169 ALA A O 1
ATOM 1290 N N . MET A 1 170 ? 7.863 46.125 18.719 1 91.81 170 MET A N 1
ATOM 1291 C CA . MET A 1 170 ? 8.258 44.844 19.297 1 91.81 170 MET A CA 1
ATOM 1292 C C . MET A 1 170 ? 7.039 44.031 19.734 1 91.81 170 MET A C 1
ATOM 1294 O O . MET A 1 170 ? 7.121 42.812 19.906 1 91.81 170 MET A O 1
ATOM 1298 N N . SER A 1 171 ? 5.926 44.75 19.828 1 89.81 171 SER A N 1
ATOM 1299 C CA . SER A 1 171 ? 4.699 44.062 20.219 1 89.81 171 SER A CA 1
ATOM 1300 C C . SER A 1 171 ? 4.242 43.062 19.141 1 89.81 171 SER A C 1
ATOM 1302 O O . SER A 1 171 ? 4.164 41.875 19.391 1 89.81 171 SER A O 1
ATOM 1304 N N . PRO A 1 172 ? 4.02 43.562 17.875 1 88.06 172 PRO A N 1
ATOM 1305 C CA . PRO A 1 172 ? 3.65 42.594 16.859 1 88.06 172 PRO A CA 1
ATOM 1306 C C . PRO A 1 172 ? 4.773 41.594 16.547 1 88.06 172 PRO A C 1
ATOM 1308 O O . PRO A 1 172 ? 4.504 40.438 16.219 1 88.06 172 PRO A O 1
ATOM 1311 N N . LEU A 1 173 ? 5.961 41.969 16.688 1 89.31 173 LEU A N 1
ATOM 1312 C CA . LEU A 1 173 ? 7.09 41.094 16.438 1 89.31 173 LEU A CA 1
ATOM 1313 C C . LEU A 1 173 ? 7.145 39.969 17.469 1 89.31 173 LEU A C 1
ATOM 1315 O O . LEU A 1 173 ? 7.402 38.812 17.141 1 89.31 173 LEU A O 1
ATOM 1319 N N . GLY A 1 174 ? 7.012 40.344 18.672 1 89.88 174 GLY A N 1
ATOM 1320 C CA . GLY A 1 174 ? 6.969 39.344 19.719 1 89.88 174 GLY A CA 1
ATOM 1321 C C . GLY A 1 174 ? 5.805 38.375 19.578 1 89.88 174 GLY A C 1
ATOM 1322 O O . GLY A 1 174 ? 5.961 37.156 19.766 1 89.88 174 GLY A O 1
ATOM 1323 N N . GLY A 1 175 ? 4.672 38.938 19.266 1 88.75 175 GLY A N 1
ATOM 1324 C CA . GLY A 1 175 ? 3.516 38.094 19.047 1 88.75 175 GLY A CA 1
ATOM 1325 C C . GLY A 1 175 ? 3.715 37.062 17.922 1 88.75 175 GLY A C 1
ATOM 1326 O O . GLY A 1 175 ? 3.414 35.875 18.094 1 88.75 175 GLY A O 1
ATOM 1327 N N . GLN A 1 176 ? 4.191 37.469 16.844 1 87.75 176 GLN A N 1
ATOM 1328 C CA . GLN A 1 176 ? 4.441 36.594 15.703 1 87.75 176 GLN A CA 1
ATOM 1329 C C . GLN A 1 176 ? 5.539 35.594 16.016 1 87.75 176 GLN A C 1
ATOM 1331 O O . GLN A 1 176 ? 5.527 34.469 15.492 1 87.75 176 GLN A O 1
ATOM 1336 N N . SER A 1 177 ? 6.445 35.969 16.844 1 90.31 177 SER A N 1
ATOM 1337 C CA . SER A 1 177 ? 7.531 35.062 17.203 1 90.31 177 SER A CA 1
ATOM 1338 C C . SER A 1 177 ? 7.012 33.844 17.969 1 90.31 177 SER A C 1
ATOM 1340 O O . SER A 1 177 ? 7.594 32.75 17.906 1 90.31 177 SER A O 1
ATOM 1342 N N . THR A 1 178 ? 5.969 34 18.641 1 90.31 178 THR A N 1
ATOM 1343 C CA . THR A 1 178 ? 5.445 32.906 19.469 1 90.31 178 THR A CA 1
ATOM 1344 C C . THR A 1 178 ? 4.883 31.797 18.578 1 90.31 178 THR A C 1
ATOM 1346 O O . THR A 1 178 ? 4.957 30.625 18.938 1 90.31 178 THR A O 1
ATOM 1349 N N . ILE A 1 179 ? 4.352 32.125 17.5 1 86.56 179 ILE A N 1
ATOM 1350 C CA . ILE A 1 179 ? 3.742 31.109 16.641 1 86.56 179 ILE A CA 1
ATOM 1351 C C . ILE A 1 179 ? 4.812 30.453 15.781 1 86.56 179 ILE A C 1
ATOM 1353 O O . ILE A 1 179 ? 4.621 29.344 15.281 1 86.56 179 ILE A O 1
ATOM 1357 N N . ARG A 1 180 ? 5.938 31 15.742 1 87.75 180 ARG A N 1
ATOM 1358 C CA . ARG A 1 180 ? 6.977 30.5 14.844 1 87.75 180 ARG A CA 1
ATOM 1359 C C . ARG A 1 180 ? 8.164 29.953 15.633 1 87.75 180 ARG A C 1
ATOM 1361 O O . ARG A 1 180 ? 9.266 29.828 15.086 1 87.75 180 ARG A O 1
ATOM 1368 N N . LEU A 1 181 ? 7.957 29.641 16.844 1 91.94 181 LEU A N 1
ATOM 1369 C CA . LEU A 1 181 ? 9.039 29.219 17.719 1 91.94 181 LEU A CA 1
ATOM 1370 C C . LEU A 1 181 ? 9.609 27.875 17.281 1 91.94 181 LEU A C 1
ATOM 1372 O O . LEU A 1 181 ? 10.828 27.672 17.312 1 91.94 181 LEU A O 1
ATOM 1376 N N . LEU A 1 182 ? 8.711 27.047 16.969 1 91.81 182 LEU A N 1
ATOM 1377 C CA . LEU A 1 182 ? 9.125 25.688 16.672 1 91.81 182 LEU A CA 1
ATOM 1378 C C . LEU A 1 182 ? 8.641 25.266 15.281 1 91.81 182 LEU A C 1
ATOM 1380 O O . LEU A 1 182 ? 7.586 25.703 14.828 1 91.81 182 LEU A O 1
ATOM 1384 N N . TYR A 1 183 ? 9.5 24.5 14.656 1 88.62 183 TYR A N 1
ATOM 1385 C CA . TYR A 1 183 ? 9.07 23.812 13.438 1 88.62 183 TYR A CA 1
ATOM 1386 C C . TYR A 1 183 ? 9.477 22.344 13.469 1 88.62 183 TYR A C 1
ATOM 1388 O O . TYR A 1 183 ? 10.305 21.938 14.297 1 88.62 183 TYR A O 1
ATOM 1396 N N . LYS A 1 184 ? 8.836 21.547 12.734 1 89.44 184 LYS A N 1
ATOM 1397 C CA . LYS A 1 184 ? 9.094 20.109 12.688 1 89.44 184 LYS A CA 1
ATOM 1398 C C . LYS A 1 184 ? 10.055 19.766 11.547 1 89.44 184 LYS A C 1
ATOM 1400 O O . LYS A 1 184 ? 9.969 20.344 10.461 1 89.44 184 LYS A O 1
ATOM 1405 N N . THR A 1 185 ? 11.117 18.953 11.969 1 87.62 185 THR A N 1
ATOM 1406 C CA . THR A 1 185 ? 12.062 18.484 10.969 1 87.62 185 THR A CA 1
ATOM 1407 C C . THR A 1 185 ? 12.461 17.031 11.234 1 87.62 185 THR A C 1
ATOM 1409 O O . THR A 1 185 ? 12.039 16.438 12.234 1 87.62 185 THR A O 1
ATOM 1412 N N . ASN A 1 186 ? 13.148 16.422 10.219 1 88.5 186 ASN A N 1
ATOM 1413 C CA . ASN A 1 186 ? 13.586 15.039 10.367 1 88.5 186 ASN A CA 1
ATOM 1414 C C . ASN A 1 186 ? 15.086 14.953 10.641 1 88.5 186 ASN A C 1
ATOM 1416 O O . ASN A 1 186 ? 15.875 15.695 10.062 1 88.5 186 ASN A O 1
ATOM 1420 N N . THR A 1 187 ? 15.445 14.195 11.695 1 86.62 187 THR A N 1
ATOM 1421 C CA . THR A 1 187 ? 16.844 13.82 11.891 1 86.62 187 THR A CA 1
ATOM 1422 C C . THR A 1 187 ? 17.141 12.469 11.25 1 86.62 187 THR A C 1
ATOM 1424 O O . THR A 1 187 ? 16.266 11.602 11.18 1 86.62 187 THR A O 1
ATOM 1427 N N . THR A 1 188 ? 18.438 12.352 10.773 1 88.44 188 THR A N 1
ATOM 1428 C CA . THR A 1 188 ? 18.797 11.141 10.031 1 88.44 188 THR A CA 1
ATOM 1429 C C . THR A 1 188 ? 19.844 10.336 10.789 1 88.44 188 THR A C 1
ATOM 1431 O O . THR A 1 188 ? 20.75 10.914 11.398 1 88.44 188 THR A O 1
ATOM 1434 N N . ASP A 1 189 ? 19.609 9.125 11.023 1 89.06 189 ASP A N 1
ATOM 1435 C CA . ASP A 1 189 ? 20.594 8.164 11.508 1 89.06 189 ASP A CA 1
ATOM 1436 C C . ASP A 1 189 ? 21.031 7.219 10.391 1 89.06 189 ASP A C 1
ATOM 1438 O O . ASP A 1 189 ? 20.203 6.547 9.773 1 89.06 189 ASP A O 1
ATOM 1442 N N . ILE A 1 190 ? 22.406 7.195 10.133 1 92.5 190 ILE A N 1
ATOM 1443 C CA . ILE A 1 190 ? 22.922 6.41 9.016 1 92.5 190 ILE A CA 1
ATOM 1444 C C . ILE A 1 190 ? 23.688 5.207 9.547 1 92.5 190 ILE A C 1
ATOM 1446 O O . ILE A 1 190 ? 24.594 5.352 10.383 1 92.5 190 ILE A O 1
ATOM 1450 N N . THR A 1 191 ? 23.312 4.023 9.234 1 93.88 191 THR A N 1
ATOM 1451 C CA . THR A 1 191 ? 24.031 2.789 9.531 1 93.88 191 THR A CA 1
ATOM 1452 C C . THR A 1 191 ? 24.312 2.008 8.25 1 93.88 191 THR A C 1
ATOM 1454 O O . THR A 1 191 ? 23.812 2.352 7.18 1 93.88 191 THR A O 1
ATOM 1457 N N . HIS A 1 192 ? 25.281 1.008 8.391 1 95.19 192 HIS A N 1
ATOM 1458 C CA . HIS A 1 192 ? 25.641 0.198 7.234 1 95.19 192 HIS A CA 1
ATOM 1459 C C . HIS A 1 192 ? 25.5 -1.29 7.535 1 95.19 192 HIS A C 1
ATOM 1461 O O . HIS A 1 192 ? 26.5 -2.01 7.637 1 95.19 192 HIS A O 1
ATOM 1467 N N . PRO A 1 193 ? 24.297 -1.78 7.547 1 95.06 193 PRO A N 1
ATOM 1468 C CA . PRO A 1 193 ? 24.078 -3.197 7.848 1 95.06 193 PRO A CA 1
ATOM 1469 C C . PRO A 1 193 ? 24.469 -4.113 6.691 1 95.06 193 PRO A C 1
ATOM 1471 O O . PRO A 1 193 ? 24.469 -3.689 5.531 1 95.06 193 PRO A O 1
ATOM 1474 N N . GLU A 1 194 ? 24.781 -5.375 7.078 1 95.69 194 GLU A N 1
ATOM 1475 C CA . GLU A 1 194 ? 25.078 -6.418 6.102 1 95.69 194 GLU A CA 1
ATOM 1476 C C . GLU A 1 194 ? 23.812 -7.129 5.648 1 95.69 194 GLU A C 1
ATOM 1478 O O . GLU A 1 194 ? 22.922 -7.41 6.457 1 95.69 194 GLU A O 1
ATOM 1483 N N . LEU A 1 195 ? 23.734 -7.32 4.387 1 96 195 LEU A N 1
ATOM 1484 C CA . LEU A 1 195 ? 22.625 -8.055 3.799 1 96 195 LEU A CA 1
ATOM 1485 C C . LEU A 1 195 ? 23.125 -9.289 3.051 1 96 195 LEU A C 1
ATOM 1487 O O . LEU A 1 195 ? 24.281 -9.344 2.631 1 96 195 LEU A O 1
ATOM 1491 N N . ARG A 1 196 ? 22.266 -10.297 3.01 1 96.88 196 ARG A N 1
ATOM 1492 C CA . ARG A 1 196 ? 22.547 -11.484 2.213 1 96.88 196 ARG A CA 1
ATOM 1493 C C . ARG A 1 196 ? 21.516 -11.648 1.101 1 96.88 196 ARG A C 1
ATOM 1495 O O . ARG A 1 196 ? 20.328 -11.398 1.307 1 96.88 196 ARG A O 1
ATOM 1502 N N . TYR A 1 197 ? 21.953 -11.938 -0.076 1 96.56 197 TYR A N 1
ATOM 1503 C CA . TYR A 1 197 ? 21.109 -12.266 -1.222 1 96.56 197 TYR A CA 1
ATOM 1504 C C . TYR A 1 197 ? 21.609 -13.516 -1.926 1 96.56 197 TYR A C 1
ATOM 1506 O O . TYR A 1 197 ? 22.734 -13.977 -1.673 1 96.56 197 TYR A O 1
ATOM 1514 N N . TRP A 1 198 ? 20.781 -14.18 -2.682 1 94.06 198 TRP A N 1
ATOM 1515 C CA . TRP A 1 198 ? 21.188 -15.477 -3.201 1 94.06 198 TRP A CA 1
ATOM 1516 C C . TRP A 1 198 ? 22.359 -15.344 -4.172 1 94.06 198 TRP A C 1
ATOM 1518 O O . TRP A 1 198 ? 22.406 -14.391 -4.953 1 94.06 198 TRP A O 1
ATOM 1528 N N . ASP A 1 199 ? 23.25 -16.234 -4.184 1 96.12 199 ASP A N 1
ATOM 1529 C CA . ASP A 1 199 ? 24.469 -16.25 -4.98 1 96.12 199 ASP A CA 1
ATOM 1530 C C . ASP A 1 199 ? 24.219 -16.875 -6.352 1 96.12 199 ASP A C 1
ATOM 1532 O O . ASP A 1 199 ? 23.922 -18.078 -6.449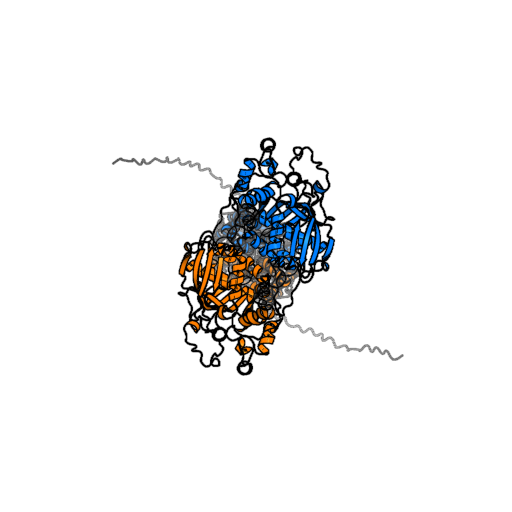 1 96.12 199 ASP A O 1
ATOM 1536 N N . SER A 1 200 ? 24.453 -16.125 -7.395 1 95.62 200 SER A N 1
ATOM 1537 C CA . SER A 1 200 ? 24.297 -16.609 -8.758 1 95.62 200 SER A CA 1
ATOM 1538 C C . SER A 1 200 ? 25.641 -17.094 -9.328 1 95.62 200 SER A C 1
ATOM 1540 O O . SER A 1 200 ? 25.734 -17.422 -10.508 1 95.62 200 SER A O 1
ATOM 1542 N N . GLY A 1 201 ? 26.641 -17.109 -8.477 1 95.19 201 GLY A N 1
ATOM 1543 C CA . GLY A 1 201 ? 27.969 -17.516 -8.906 1 95.19 201 GLY A CA 1
ATOM 1544 C C . GLY A 1 201 ? 28.234 -19 -8.742 1 95.19 201 GLY A C 1
ATOM 1545 O O . GLY A 1 201 ? 27.297 -19.797 -8.703 1 95.19 201 GLY A O 1
ATOM 1546 N N . PRO A 1 202 ? 29.484 -19.359 -8.727 1 92.88 202 PRO A N 1
ATOM 1547 C CA . PRO A 1 202 ? 29.859 -20.766 -8.688 1 92.88 202 PRO A CA 1
ATOM 1548 C C . PRO A 1 202 ? 29.312 -21.484 -7.461 1 92.88 202 PRO A C 1
ATOM 1550 O O . PRO A 1 202 ? 28.828 -22.625 -7.57 1 92.88 202 PRO A O 1
ATOM 1553 N N . LEU A 1 203 ? 29.375 -20.875 -6.312 1 93.25 203 LEU A N 1
ATOM 1554 C CA . LEU A 1 203 ? 28.891 -21.516 -5.098 1 93.25 203 LEU A CA 1
ATOM 1555 C C . LEU A 1 203 ? 27.391 -21.781 -5.184 1 93.25 203 LEU A C 1
ATOM 1557 O O . LEU A 1 203 ? 26.906 -22.828 -4.742 1 93.25 203 LEU A O 1
ATOM 1561 N N . GLY A 1 204 ? 26.672 -20.812 -5.691 1 93.62 204 GLY A N 1
ATOM 1562 C CA . GLY A 1 204 ? 25.25 -21.016 -5.906 1 93.62 204 GLY A CA 1
ATOM 1563 C C . GLY A 1 204 ? 24.953 -22.141 -6.883 1 93.62 204 GLY A C 1
ATOM 1564 O O . GLY A 1 204 ? 24.016 -22.922 -6.676 1 93.62 204 GLY A O 1
ATOM 1565 N N . ASN A 1 205 ? 25.703 -22.219 -7.938 1 94.38 205 ASN A N 1
ATOM 1566 C CA . ASN A 1 205 ? 25.547 -23.297 -8.906 1 94.38 205 ASN A CA 1
ATOM 1567 C C . ASN A 1 205 ? 25.844 -24.656 -8.289 1 94.38 205 ASN A C 1
ATOM 1569 O O . ASN A 1 205 ? 25.172 -25.641 -8.602 1 94.38 205 ASN A O 1
ATOM 1573 N N . MET A 1 206 ? 26.766 -24.672 -7.406 1 91.88 206 MET A N 1
ATOM 1574 C CA . MET A 1 206 ? 27.109 -25.938 -6.746 1 91.88 206 MET A CA 1
ATOM 1575 C C . MET A 1 206 ? 25.984 -26.375 -5.805 1 91.88 206 MET A C 1
ATOM 1577 O O . MET A 1 206 ? 25.75 -27.578 -5.633 1 91.88 206 MET A O 1
ATOM 1581 N N . LEU A 1 207 ? 25.391 -25.406 -5.168 1 91.62 207 LEU A N 1
ATOM 1582 C CA . LEU A 1 207 ? 24.25 -25.75 -4.328 1 91.62 207 LEU A CA 1
ATOM 1583 C C . LEU A 1 207 ? 23.219 -26.547 -5.117 1 91.62 207 LEU A C 1
ATOM 1585 O O . LEU A 1 207 ? 22.719 -27.562 -4.629 1 91.62 207 LEU A O 1
ATOM 1589 N N . VAL A 1 208 ? 22.922 -26.141 -6.375 1 92.31 208 VAL A N 1
ATOM 1590 C CA . VAL A 1 208 ? 21.891 -26.781 -7.172 1 92.31 208 VAL A CA 1
ATOM 1591 C C . VAL A 1 208 ? 22.359 -28.172 -7.59 1 92.31 208 VAL A C 1
ATOM 1593 O O . VAL A 1 208 ? 21.641 -29.172 -7.387 1 92.31 208 VAL A O 1
ATOM 1596 N N . ARG A 1 209 ? 23.531 -28.281 -8.086 1 90.94 209 ARG A N 1
ATOM 1597 C CA . ARG A 1 209 ? 24.031 -29.547 -8.609 1 90.94 209 ARG A CA 1
ATOM 1598 C C . ARG A 1 209 ? 24.25 -30.562 -7.492 1 90.94 209 ARG A C 1
ATOM 1600 O O . ARG A 1 209 ? 23.75 -31.672 -7.547 1 90.94 209 ARG A O 1
ATOM 1607 N N . VAL A 1 210 ? 24.969 -30.141 -6.508 1 87.38 210 VAL A N 1
ATOM 1608 C CA . VAL A 1 210 ? 25.406 -31.047 -5.461 1 87.38 210 VAL A CA 1
ATOM 1609 C C . VAL A 1 210 ? 24.375 -31.094 -4.34 1 87.38 210 VAL A C 1
ATOM 1611 O O . VAL A 1 210 ? 23.969 -32.156 -3.891 1 87.38 210 VAL A O 1
ATOM 1614 N N . GLY A 1 211 ? 23.953 -29.984 -3.922 1 84.19 211 GLY A N 1
ATOM 1615 C CA . GLY A 1 211 ? 23.078 -29.891 -2.77 1 84.19 211 GLY A CA 1
ATOM 1616 C C . GLY A 1 211 ? 21.656 -30.344 -3.059 1 84.19 211 GLY A C 1
ATOM 1617 O O . GLY A 1 211 ? 20.969 -30.859 -2.172 1 84.19 211 GLY A O 1
ATOM 1618 N N . ILE A 1 212 ? 21.203 -30.203 -4.293 1 86.12 212 ILE A N 1
ATOM 1619 C CA . ILE A 1 212 ? 19.812 -30.5 -4.594 1 86.12 212 ILE A CA 1
ATOM 1620 C C . ILE A 1 212 ? 19.719 -31.688 -5.535 1 86.12 212 ILE A C 1
ATOM 1622 O O . ILE A 1 212 ? 19.188 -32.75 -5.176 1 86.12 212 ILE A O 1
ATOM 1626 N N . MET A 1 213 ? 20.312 -31.625 -6.703 1 85.25 213 MET A N 1
ATOM 1627 C CA . MET A 1 213 ? 20.141 -32.625 -7.742 1 85.25 213 MET A CA 1
ATOM 1628 C C . MET A 1 213 ? 20.781 -33.969 -7.324 1 85.25 213 MET A C 1
ATOM 1630 O O . MET A 1 213 ? 20.094 -35 -7.293 1 85.25 213 MET A O 1
ATOM 1634 N N . GLU A 1 214 ? 22.016 -33.938 -6.984 1 82.44 214 GLU A N 1
ATOM 1635 C CA . GLU A 1 214 ? 22.688 -35.156 -6.613 1 82.44 214 GLU A CA 1
ATOM 1636 C C . GLU A 1 214 ? 22.109 -35.75 -5.332 1 82.44 214 GLU A C 1
ATOM 1638 O O . GLU A 1 214 ? 22.016 -36.969 -5.188 1 82.44 214 GLU A O 1
ATOM 1643 N N . ALA A 1 215 ? 21.734 -34.844 -4.422 1 77.44 215 ALA A N 1
ATOM 1644 C CA . ALA A 1 215 ? 21.125 -35.281 -3.17 1 77.44 215 ALA A CA 1
ATOM 1645 C C . ALA A 1 215 ? 19.797 -35.969 -3.422 1 77.44 215 ALA A C 1
ATOM 1647 O O . ALA A 1 215 ? 19.312 -36.75 -2.586 1 77.44 215 ALA A O 1
ATOM 1648 N N . ASN A 1 216 ? 19.172 -35.75 -4.574 1 80 216 ASN A N 1
ATOM 1649 C CA . ASN A 1 216 ? 17.891 -36.344 -4.93 1 80 216 ASN A CA 1
ATOM 1650 C C . ASN A 1 216 ? 18.016 -37.281 -6.133 1 80 216 ASN A C 1
ATOM 1652 O O . ASN A 1 216 ? 17.094 -37.375 -6.949 1 80 216 ASN A O 1
ATOM 1656 N N . ASP A 1 217 ? 19.156 -37.781 -6.328 1 78.38 217 ASP A N 1
ATOM 1657 C CA . ASP A 1 217 ? 19.438 -38.75 -7.375 1 78.38 217 ASP A CA 1
ATOM 1658 C C . ASP A 1 217 ? 19.078 -38.219 -8.75 1 78.38 217 ASP A C 1
ATOM 1660 O O . ASP A 1 217 ? 18.438 -38.906 -9.547 1 78.38 217 ASP A O 1
ATOM 1664 N N . GLY A 1 218 ? 19.344 -36.938 -8.906 1 76.5 218 GLY A N 1
ATOM 1665 C CA . GLY A 1 218 ? 19.141 -36.312 -10.211 1 76.5 218 GLY A CA 1
ATOM 1666 C C . GLY A 1 218 ? 17.75 -35.688 -10.367 1 76.5 218 GLY A C 1
ATOM 1667 O O . GLY A 1 218 ? 17.469 -35.062 -11.383 1 76.5 218 GLY A O 1
ATOM 1668 N N . SER A 1 219 ? 16.891 -35.875 -9.398 1 80.88 219 SER A N 1
ATOM 1669 C CA . SER A 1 219 ? 15.539 -35.312 -9.438 1 80.88 219 SER A CA 1
ATOM 1670 C C . SER A 1 219 ? 15.469 -33.969 -8.742 1 80.88 219 SER A C 1
ATOM 1672 O O . SER A 1 219 ? 16.484 -33.469 -8.258 1 80.88 219 SER A O 1
ATOM 1674 N N . PHE A 1 220 ? 14.438 -33.281 -8.945 1 83.88 220 PHE A N 1
ATOM 1675 C CA . PHE A 1 220 ? 14.242 -32 -8.289 1 83.88 220 PHE A CA 1
ATOM 1676 C C . PHE A 1 220 ? 12.852 -31.906 -7.684 1 83.88 220 PHE A C 1
ATOM 1678 O O . PHE A 1 220 ? 11.93 -32.625 -8.109 1 83.88 220 PHE A O 1
ATOM 1685 N N . PRO A 1 221 ? 12.742 -31.078 -6.715 1 83.25 221 PRO A N 1
ATOM 1686 C CA . PRO A 1 221 ? 11.453 -30.953 -6.031 1 83.25 221 PRO A CA 1
ATOM 1687 C C . PRO A 1 221 ? 10.336 -30.484 -6.965 1 83.25 221 PRO A C 1
ATOM 1689 O O . PRO A 1 221 ? 10.547 -29.578 -7.777 1 83.25 221 PRO A O 1
ATOM 1692 N N . TRP A 1 222 ? 9.172 -31.031 -6.746 1 84.75 222 TRP A N 1
ATOM 1693 C CA . TRP A 1 222 ? 7.984 -30.734 -7.539 1 84.75 222 TRP A CA 1
ATOM 1694 C C . TRP A 1 222 ? 7.582 -29.281 -7.395 1 84.75 222 TRP A C 1
ATOM 1696 O O . TRP A 1 222 ? 7.078 -28.672 -8.344 1 84.75 222 TRP A O 1
ATOM 1706 N N . THR A 1 223 ? 7.805 -28.734 -6.324 1 88.69 223 THR A N 1
ATOM 1707 C CA . THR A 1 223 ? 7.344 -27.391 -6.004 1 88.69 223 THR A CA 1
ATOM 1708 C C . THR A 1 223 ? 8.07 -26.359 -6.855 1 88.69 223 THR A C 1
ATOM 1710 O O . THR A 1 223 ? 7.594 -25.234 -7.008 1 88.69 223 THR A O 1
ATOM 1713 N N . MET A 1 224 ? 9.164 -26.703 -7.434 1 91.06 224 MET A N 1
ATOM 1714 C CA . MET A 1 224 ? 9.891 -25.797 -8.312 1 91.06 224 MET A CA 1
ATOM 1715 C C . MET A 1 224 ? 9.086 -25.5 -9.578 1 91.06 224 MET A C 1
ATOM 1717 O O . MET A 1 224 ? 9.094 -24.391 -10.078 1 91.06 224 MET A O 1
ATOM 1721 N N . ARG A 1 225 ? 8.414 -26.516 -10 1 90.69 225 ARG A N 1
ATOM 1722 C CA . ARG A 1 225 ? 7.535 -26.344 -11.156 1 90.69 225 ARG A CA 1
ATOM 1723 C C . ARG A 1 225 ? 6.398 -25.391 -10.836 1 90.69 225 ARG A C 1
ATOM 1725 O O . ARG A 1 225 ? 6.055 -24.531 -11.656 1 90.69 225 ARG A O 1
ATOM 1732 N N . ASP A 1 226 ? 5.816 -25.547 -9.68 1 91.94 226 ASP A N 1
ATOM 1733 C CA . ASP A 1 226 ? 4.711 -24.703 -9.258 1 91.94 226 ASP A CA 1
ATOM 1734 C C . ASP A 1 226 ? 5.164 -23.25 -9.094 1 91.94 226 ASP A C 1
ATOM 1736 O O . ASP A 1 226 ? 4.434 -22.312 -9.445 1 91.94 226 ASP A O 1
ATOM 1740 N N . MET A 1 227 ? 6.34 -23.094 -8.609 1 93.56 227 MET A N 1
ATOM 1741 C CA . MET A 1 227 ? 6.883 -21.75 -8.438 1 93.56 227 MET A CA 1
ATOM 1742 C C . MET A 1 227 ? 7.121 -21.094 -9.781 1 93.56 227 MET A C 1
ATOM 1744 O O . MET A 1 227 ? 6.844 -19.906 -9.953 1 93.56 227 MET A O 1
ATOM 1748 N N . TYR A 1 228 ? 7.621 -21.844 -10.719 1 95.19 228 TYR A N 1
ATOM 1749 C CA . TYR A 1 228 ? 7.828 -21.344 -12.07 1 95.19 228 TYR A CA 1
ATOM 1750 C C . TYR A 1 228 ? 6.508 -20.906 -12.688 1 95.19 228 TYR A C 1
ATOM 1752 O O . TYR A 1 228 ? 6.402 -19.797 -13.227 1 95.19 228 TYR A O 1
ATOM 1760 N N . SER A 1 229 ? 5.523 -21.703 -12.57 1 93.25 229 SER A N 1
ATOM 1761 C CA . SER A 1 229 ? 4.215 -21.375 -13.125 1 93.25 229 SER A CA 1
ATOM 1762 C C . SER A 1 229 ? 3.605 -20.156 -12.438 1 93.25 229 SER A C 1
ATOM 1764 O O . SER A 1 229 ? 2.988 -19.312 -13.086 1 93.25 229 SER A O 1
ATOM 1766 N N . ALA A 1 230 ? 3.775 -20.141 -11.156 1 94.12 230 ALA A N 1
ATOM 1767 C CA . ALA A 1 230 ? 3.246 -19.016 -10.391 1 94.12 230 ALA A CA 1
ATOM 1768 C C . ALA A 1 230 ? 3.881 -17.703 -10.836 1 94.12 230 ALA A C 1
ATOM 1770 O O . ALA A 1 230 ? 3.227 -16.656 -10.828 1 94.12 230 ALA A O 1
ATOM 1771 N N . SER A 1 231 ? 5.117 -17.719 -11.203 1 96.31 231 SER A N 1
ATOM 1772 C CA . SER A 1 231 ? 5.809 -16.516 -11.664 1 96.31 231 SER A CA 1
ATOM 1773 C C . SER A 1 231 ? 5.203 -15.992 -12.961 1 96.31 231 SER A C 1
ATOM 1775 O O . SER A 1 231 ? 5.176 -14.781 -13.195 1 96.31 231 SER A O 1
ATOM 1777 N N . LEU A 1 232 ? 4.699 -16.875 -13.75 1 96 232 LEU A N 1
ATOM 1778 C CA . LEU A 1 232 ? 4.094 -16.5 -15.023 1 96 232 LEU A CA 1
ATOM 1779 C C . LEU A 1 232 ? 2.701 -15.906 -14.812 1 96 232 LEU A C 1
ATOM 1781 O O . LEU A 1 232 ? 2.244 -15.078 -15.602 1 96 232 LEU A O 1
ATOM 1785 N N . MET A 1 233 ? 2.107 -16.297 -13.68 1 95.12 233 MET A N 1
ATOM 1786 C CA . MET A 1 233 ? 0.714 -15.922 -13.461 1 95.12 233 MET A CA 1
ATOM 1787 C C . MET A 1 233 ? 0.621 -14.641 -12.633 1 95.12 233 MET A C 1
ATOM 1789 O O . MET A 1 233 ? -0.442 -14.312 -12.102 1 95.12 233 MET A O 1
ATOM 1793 N N . GLN A 1 234 ? 1.698 -13.992 -12.508 1 94.44 234 GLN A N 1
ATOM 1794 C CA . GLN A 1 234 ? 1.641 -12.664 -11.898 1 94.44 234 GLN A CA 1
ATOM 1795 C C . GLN A 1 234 ? 0.857 -11.695 -12.773 1 94.44 234 GLN A C 1
ATOM 1797 O O . GLN A 1 234 ? 0.801 -11.859 -13.992 1 94.44 234 GLN A O 1
ATOM 1802 N N . SER A 1 235 ? 0.276 -10.656 -12.156 1 91.88 235 SER A N 1
ATOM 1803 C CA . SER A 1 235 ? -0.441 -9.648 -12.93 1 91.88 235 SER A CA 1
ATOM 1804 C C . SER A 1 235 ? 0.499 -8.906 -13.875 1 91.88 235 SER A C 1
ATOM 1806 O O . SER A 1 235 ? 1.712 -8.883 -13.656 1 91.88 235 SER A O 1
ATOM 1808 N N . VAL A 1 236 ? -0.042 -8.328 -14.898 1 92 236 VAL A N 1
ATOM 1809 C CA . VAL A 1 236 ? 0.764 -7.598 -15.867 1 92 236 VAL A CA 1
ATOM 1810 C C . VAL A 1 236 ? 1.465 -6.426 -15.18 1 92 236 VAL A C 1
ATOM 1812 O O . VAL A 1 236 ? 2.645 -6.168 -15.43 1 92 236 VAL A O 1
ATOM 1815 N N . ASP A 1 237 ? 0.741 -5.734 -14.312 1 90.06 237 ASP A N 1
ATOM 1816 C CA . ASP A 1 237 ? 1.334 -4.617 -13.586 1 90.06 237 ASP A CA 1
ATOM 1817 C C . ASP A 1 237 ? 2.529 -5.078 -12.75 1 90.06 237 ASP A C 1
ATOM 1819 O O . ASP A 1 237 ? 3.529 -4.363 -12.648 1 90.06 237 ASP A O 1
ATOM 1823 N N . THR A 1 238 ? 2.406 -6.242 -12.164 1 93.19 238 THR A N 1
ATOM 1824 C CA . THR A 1 238 ? 3.5 -6.797 -11.375 1 93.19 238 THR A CA 1
ATOM 1825 C C . THR A 1 238 ? 4.68 -7.168 -12.266 1 93.19 238 THR A C 1
ATOM 1827 O O . THR A 1 238 ? 5.836 -6.938 -11.898 1 93.19 238 THR A O 1
ATOM 1830 N N . LYS A 1 239 ? 4.422 -7.754 -13.406 1 95.5 239 LYS A N 1
ATOM 1831 C CA . LYS A 1 239 ? 5.492 -8.156 -14.32 1 95.5 239 LYS A CA 1
ATOM 1832 C C . LYS A 1 239 ? 6.258 -6.949 -14.844 1 95.5 239 LYS A C 1
ATOM 1834 O O . LYS A 1 239 ? 7.469 -7.02 -15.055 1 95.5 239 LYS A O 1
ATOM 1839 N N . VAL A 1 240 ? 5.543 -5.891 -15.023 1 95.19 240 VAL A N 1
ATOM 1840 C CA . VAL A 1 240 ? 6.16 -4.68 -15.555 1 95.19 240 VAL A CA 1
ATOM 1841 C C . VAL A 1 240 ? 6.801 -3.887 -14.414 1 95.19 240 VAL A C 1
ATOM 1843 O O . VAL A 1 240 ? 7.77 -3.154 -14.633 1 95.19 240 VAL A O 1
ATOM 1846 N N . GLY A 1 241 ? 6.375 -4.07 -13.242 1 94.5 241 GLY A N 1
ATOM 1847 C CA . GLY A 1 241 ? 6.852 -3.314 -12.094 1 94.5 241 GLY A CA 1
ATOM 1848 C C . GLY A 1 241 ? 8.188 -3.803 -11.57 1 94.5 241 GLY A C 1
ATOM 1849 O O . GLY A 1 241 ? 8.672 -4.863 -11.977 1 94.5 241 GLY A O 1
ATOM 1850 N N . PRO A 1 242 ? 8.711 -3.066 -10.617 1 96 242 PRO A N 1
ATOM 1851 C CA . PRO A 1 242 ? 10.055 -3.375 -10.109 1 96 242 PRO A CA 1
ATOM 1852 C C . PRO A 1 242 ? 10.055 -4.523 -9.102 1 96 242 PRO A C 1
ATOM 1854 O O . PRO A 1 242 ? 11.117 -5.078 -8.797 1 96 242 PRO A O 1
ATOM 1857 N N . LEU A 1 243 ? 8.922 -4.879 -8.578 1 95.38 243 LEU A N 1
ATOM 1858 C CA . LEU A 1 243 ? 8.82 -5.93 -7.57 1 95.38 243 LEU A CA 1
ATOM 1859 C C . LEU A 1 243 ? 8.031 -7.117 -8.102 1 95.38 243 LEU A C 1
ATOM 1861 O O . LEU A 1 243 ? 7.113 -6.945 -8.914 1 95.38 243 LEU A O 1
ATOM 1865 N N . ASP A 1 244 ? 8.398 -8.273 -7.656 1 95.69 244 ASP A N 1
ATOM 1866 C CA . ASP A 1 244 ? 7.555 -9.422 -7.965 1 95.69 244 ASP A CA 1
ATOM 1867 C C . ASP A 1 244 ? 6.391 -9.531 -6.984 1 95.69 244 ASP A C 1
ATOM 1869 O O . ASP A 1 244 ? 6.203 -8.648 -6.141 1 95.69 244 ASP A O 1
ATOM 1873 N N . GLN A 1 245 ? 5.582 -10.508 -7.145 1 92.62 245 GLN A N 1
ATOM 1874 C CA . GLN A 1 245 ? 4.348 -10.609 -6.371 1 92.62 245 GLN A CA 1
ATOM 1875 C C . GLN A 1 245 ? 4.645 -10.844 -4.895 1 92.62 245 GLN A C 1
ATOM 1877 O O . GLN A 1 245 ? 3.795 -10.586 -4.039 1 92.62 245 GLN A O 1
ATOM 1882 N N . TRP A 1 246 ? 5.789 -11.367 -4.586 1 93.75 246 TRP A N 1
ATOM 1883 C CA . TRP A 1 246 ? 6.16 -11.656 -3.205 1 93.75 246 TRP A CA 1
ATOM 1884 C C . TRP A 1 246 ? 6.945 -10.5 -2.596 1 93.75 246 TRP A C 1
ATOM 1886 O O . TRP A 1 246 ? 7.41 -10.586 -1.459 1 93.75 246 TRP A O 1
ATOM 1896 N N . GLY A 1 247 ? 7.211 -9.445 -3.359 1 91.94 247 GLY A N 1
ATOM 1897 C CA . GLY A 1 247 ? 7.832 -8.234 -2.848 1 91.94 247 GLY A CA 1
ATOM 1898 C C . GLY A 1 247 ? 9.336 -8.203 -3.053 1 91.94 247 GLY A C 1
ATOM 1899 O O . GLY A 1 247 ? 10.031 -7.367 -2.469 1 91.94 247 GLY A O 1
ATOM 1900 N N . ASN A 1 248 ? 9.867 -9.102 -3.803 1 95.69 248 ASN A N 1
ATOM 1901 C CA . ASN A 1 248 ? 11.297 -9.117 -4.102 1 95.69 248 ASN A CA 1
ATOM 1902 C C . ASN A 1 248 ? 11.641 -8.195 -5.27 1 95.69 248 ASN A C 1
ATOM 1904 O O . ASN A 1 248 ? 10.859 -8.078 -6.219 1 95.69 248 ASN A O 1
ATOM 1908 N N . VAL A 1 249 ? 12.797 -7.617 -5.234 1 96.62 249 VAL A N 1
ATOM 1909 C CA . VAL A 1 249 ? 13.195 -6.633 -6.238 1 96.62 249 VAL A CA 1
ATOM 1910 C C . VAL A 1 249 ? 13.688 -7.344 -7.492 1 96.62 249 VAL A C 1
ATOM 1912 O O . VAL A 1 249 ? 14.586 -8.188 -7.426 1 96.62 249 VAL A O 1
ATOM 1915 N N . LYS A 1 250 ? 13.117 -7.004 -8.586 1 97.44 250 LYS A N 1
ATOM 1916 C CA . LYS A 1 250 ? 13.578 -7.57 -9.852 1 97.44 250 LYS A CA 1
ATOM 1917 C C . LYS A 1 250 ? 14.805 -6.828 -10.367 1 97.44 250 LYS A C 1
ATOM 1919 O O . LYS A 1 250 ? 14.914 -5.609 -10.211 1 97.44 250 LYS A O 1
ATOM 1924 N N . ILE A 1 251 ? 15.641 -7.551 -10.984 1 98 251 ILE A N 1
ATOM 1925 C CA . ILE A 1 251 ? 16.875 -6.977 -11.492 1 98 251 ILE A CA 1
ATOM 1926 C C . ILE A 1 251 ? 16.75 -6.703 -12.984 1 98 251 ILE A C 1
ATOM 1928 O O . ILE A 1 251 ? 16.453 -7.613 -13.766 1 98 251 ILE A O 1
ATOM 1932 N N . PRO A 1 252 ? 16.969 -5.516 -13.422 1 97.81 252 PRO A N 1
ATOM 1933 C CA . PRO A 1 252 ? 16.891 -5.195 -14.852 1 97.81 252 PRO A CA 1
ATOM 1934 C C . PRO A 1 252 ? 18.047 -5.789 -15.656 1 97.81 252 PRO A C 1
ATOM 1936 O O . PRO A 1 252 ? 19.141 -5.996 -15.117 1 97.81 252 PRO A O 1
ATOM 1939 N N . ARG A 1 253 ? 17.75 -6.012 -16.891 1 96.88 253 ARG A N 1
ATOM 1940 C CA . ARG A 1 253 ? 18.797 -6.414 -17.828 1 96.88 253 ARG A CA 1
ATOM 1941 C C . ARG A 1 253 ? 19.75 -5.262 -18.094 1 96.88 253 ARG A C 1
ATOM 1943 O O . ARG A 1 253 ? 19.391 -4.094 -17.969 1 96.88 253 ARG A O 1
ATOM 1950 N N . LEU A 1 254 ? 20.906 -5.629 -18.5 1 96.19 254 LEU A N 1
ATOM 1951 C CA . LEU A 1 254 ? 21.891 -4.605 -18.859 1 96.19 254 LEU A CA 1
ATOM 1952 C C . LEU A 1 254 ? 21.391 -3.746 -20.016 1 96.19 254 LEU A C 1
ATOM 1954 O O . LEU A 1 254 ? 21.688 -2.551 -20.078 1 96.19 254 LEU A O 1
ATOM 1958 N N . GLU A 1 255 ? 20.641 -4.32 -20.844 1 92.69 255 GLU A N 1
ATOM 1959 C CA . GLU A 1 255 ? 20.125 -3.652 -22.047 1 92.69 255 GLU A CA 1
ATOM 1960 C C . GLU A 1 255 ? 19.094 -2.6 -21.672 1 92.69 255 GLU A C 1
ATOM 1962 O O . GLU A 1 255 ? 18.766 -1.727 -22.484 1 92.69 255 GLU A O 1
ATOM 1967 N N . ALA A 1 256 ? 18.531 -2.785 -20.547 1 93.69 256 ALA A N 1
ATOM 1968 C CA . ALA A 1 256 ? 17.516 -1.833 -20.094 1 93.69 256 ALA A CA 1
ATOM 1969 C C . ALA A 1 256 ? 18.156 -0.529 -19.625 1 93.69 256 ALA A C 1
ATOM 1971 O O . ALA A 1 256 ? 17.469 0.492 -19.5 1 93.69 256 ALA A O 1
ATOM 1972 N N . GLY A 1 257 ? 19.469 -0.557 -19.406 1 94.25 257 GLY A N 1
ATOM 1973 C CA . GLY A 1 257 ? 20.188 0.639 -18.984 1 94.25 257 GLY A CA 1
ATOM 1974 C C . GLY A 1 257 ? 20.391 1.626 -20.125 1 94.25 257 GLY A C 1
ATOM 1975 O O . GLY A 1 257 ? 20.625 1.227 -21.266 1 94.25 257 GLY A O 1
ATOM 1976 N N . ASN A 1 258 ? 20.312 2.859 -19.781 1 93.69 258 ASN A N 1
ATOM 1977 C CA . ASN A 1 258 ? 20.609 3.914 -20.75 1 93.69 258 ASN A CA 1
ATOM 1978 C C . ASN A 1 258 ? 22.109 4.191 -20.828 1 93.69 258 ASN A C 1
ATOM 1980 O O . ASN A 1 258 ? 22.641 5.016 -20.062 1 93.69 258 ASN A O 1
ATOM 1984 N N . ALA A 1 259 ? 22.688 3.705 -21.828 1 91.12 259 ALA A N 1
ATOM 1985 C CA . ALA A 1 259 ? 24.141 3.77 -21.969 1 91.12 259 ALA A CA 1
ATOM 1986 C C . ALA A 1 259 ? 24.594 5.203 -22.203 1 91.12 259 ALA A C 1
ATOM 1988 O O . ALA A 1 259 ? 25.703 5.586 -21.797 1 91.12 259 ALA A O 1
ATOM 1989 N N . SER A 1 260 ? 23.812 5.996 -22.797 1 91.62 260 SER A N 1
ATOM 1990 C CA . SER A 1 260 ? 24.172 7.375 -23.125 1 91.62 260 SER A CA 1
ATOM 1991 C C . SER A 1 260 ? 24.234 8.234 -21.859 1 91.62 260 SER A C 1
ATOM 1993 O O . SER A 1 260 ? 24.891 9.281 -21.859 1 91.62 260 SER A O 1
ATOM 1995 N N . GLN A 1 261 ? 23.656 7.809 -20.859 1 93.5 261 GLN A N 1
ATOM 1996 C CA . GLN A 1 261 ? 23.625 8.578 -19.625 1 93.5 261 GLN A CA 1
ATOM 1997 C C . GLN A 1 261 ? 24.453 7.906 -18.531 1 93.5 261 GLN A C 1
ATOM 1999 O O . GLN A 1 261 ? 24.219 8.125 -17.344 1 93.5 261 GLN A O 1
ATOM 2004 N N . ALA A 1 262 ? 25.312 7.109 -18.938 1 94.38 262 ALA A N 1
ATOM 2005 C CA . ALA A 1 262 ? 26.172 6.418 -17.984 1 94.38 262 ALA A CA 1
ATOM 2006 C C . ALA A 1 262 ? 27.031 7.406 -17.203 1 94.38 262 ALA A C 1
ATOM 2008 O O . ALA A 1 262 ? 27.547 8.375 -17.781 1 94.38 262 ALA A O 1
ATOM 2009 N N . ASP A 1 263 ? 27.188 7.219 -15.984 1 94.19 263 ASP A N 1
ATOM 2010 C CA . ASP A 1 263 ? 28.031 8.094 -15.172 1 94.19 263 ASP A CA 1
ATOM 2011 C C . ASP A 1 263 ? 29.5 7.656 -15.234 1 94.19 263 ASP A C 1
ATOM 2013 O O . ASP A 1 263 ? 29.859 6.766 -16 1 94.19 263 ASP A O 1
ATOM 2017 N N . SER A 1 264 ? 30.344 8.344 -14.422 1 93.19 264 SER A N 1
ATOM 2018 C CA . SER A 1 264 ? 31.781 8.109 -14.469 1 93.19 264 SER A CA 1
ATOM 2019 C C . SER A 1 264 ? 32.125 6.719 -13.961 1 93.19 264 SER A C 1
ATOM 2021 O O . SER A 1 264 ? 33.125 6.141 -14.367 1 93.19 264 SER A O 1
ATOM 2023 N N . ALA A 1 265 ? 31.281 6.148 -13.148 1 94.62 265 ALA A N 1
ATOM 2024 C CA . ALA A 1 265 ? 31.547 4.816 -12.602 1 94.62 265 ALA A CA 1
ATOM 2025 C C . ALA A 1 265 ? 30.922 3.734 -13.484 1 94.62 265 ALA A C 1
ATOM 2027 O O . ALA A 1 265 ? 31.062 2.543 -13.188 1 94.62 265 ALA A O 1
ATOM 2028 N N . GLY A 1 266 ? 30.219 4.117 -14.547 1 95.31 266 GLY A N 1
ATOM 2029 C CA . GLY A 1 266 ? 29.656 3.162 -15.492 1 95.31 266 GLY A CA 1
ATOM 2030 C C . GLY A 1 266 ? 28.203 2.814 -15.203 1 95.31 266 GLY A C 1
ATOM 2031 O O . GLY A 1 266 ? 27.641 1.938 -15.852 1 95.31 266 GLY A O 1
ATOM 2032 N N . TRP A 1 267 ? 27.656 3.457 -14.188 1 97.31 267 TRP A N 1
ATOM 2033 C CA . TRP A 1 267 ? 26.266 3.191 -13.844 1 97.31 267 TRP A CA 1
ATOM 2034 C C . TRP A 1 267 ? 25.328 3.785 -14.883 1 97.31 267 TRP A C 1
ATOM 2036 O O . TRP A 1 267 ? 25.422 4.973 -15.203 1 97.31 267 TRP A O 1
ATOM 2046 N N . MET A 1 268 ? 24.438 2.982 -15.391 1 97.38 268 MET A N 1
ATOM 2047 C CA . MET A 1 268 ? 23.422 3.406 -16.359 1 97.38 268 MET A CA 1
ATOM 2048 C C . MET A 1 268 ? 22.047 3.484 -15.703 1 97.38 268 MET A C 1
ATOM 2050 O O . MET A 1 268 ? 21.547 2.486 -15.188 1 97.38 268 MET A O 1
ATOM 2054 N N . PRO A 1 269 ? 21.438 4.613 -15.719 1 96.5 269 PRO A N 1
ATOM 2055 C CA . PRO A 1 269 ? 20.094 4.699 -15.156 1 96.5 269 PRO A CA 1
ATOM 2056 C C . PRO A 1 269 ? 19.062 3.887 -15.945 1 96.5 269 PRO A C 1
ATOM 2058 O O . PRO A 1 269 ? 19.203 3.748 -17.172 1 96.5 269 PRO A O 1
ATOM 2061 N N . ILE A 1 270 ? 18.109 3.361 -15.234 1 94.56 270 ILE A N 1
ATOM 2062 C CA . ILE A 1 270 ? 17.047 2.578 -15.859 1 94.56 270 ILE A CA 1
ATOM 2063 C C . ILE A 1 270 ? 15.844 3.475 -16.141 1 94.56 270 ILE A C 1
ATOM 2065 O O . ILE A 1 270 ? 15.414 4.238 -15.273 1 94.56 270 ILE A O 1
ATOM 2069 N N . LYS A 1 271 ? 15.414 3.385 -17.375 1 83.25 271 LYS A N 1
ATOM 2070 C CA . LYS A 1 271 ? 14.18 4.102 -17.703 1 83.25 271 LYS A CA 1
ATOM 2071 C C . LYS A 1 271 ? 12.969 3.443 -17.047 1 83.25 271 LYS A C 1
ATOM 2073 O O . LYS A 1 271 ? 13.031 2.283 -16.641 1 83.25 271 LYS A O 1
ATOM 2078 N N . ARG A 1 272 ? 11.945 4.172 -16.891 1 83.44 272 ARG A N 1
ATOM 2079 C CA . ARG A 1 272 ? 10.703 3.605 -16.375 1 83.44 272 ARG A CA 1
ATOM 2080 C C . ARG A 1 272 ? 10.289 2.367 -17.156 1 83.44 272 ARG A C 1
ATOM 2082 O O . ARG A 1 272 ? 10.148 2.426 -18.375 1 83.44 272 ARG A O 1
ATOM 2089 N N . PRO A 1 273 ? 10.164 1.288 -16.391 1 83.06 273 PRO A N 1
ATOM 2090 C CA . PRO A 1 273 ? 9.836 0.044 -17.094 1 83.06 273 PRO A CA 1
ATOM 2091 C C . PRO A 1 273 ? 8.477 0.096 -17.781 1 83.06 273 PRO A C 1
ATOM 2093 O O . PRO A 1 273 ? 7.5 0.553 -17.188 1 83.06 273 PRO A O 1
ATOM 2096 N N . ARG A 1 274 ? 8.469 -0.336 -19.078 1 82.88 274 ARG A N 1
ATOM 2097 C CA . ARG A 1 274 ? 7.23 -0.342 -19.844 1 82.88 274 ARG A CA 1
ATOM 2098 C C . ARG A 1 274 ? 6.832 -1.763 -20.234 1 82.88 274 ARG A C 1
ATOM 2100 O O . ARG A 1 274 ? 5.73 -1.989 -20.734 1 82.88 274 ARG A O 1
ATOM 2107 N N . SER A 1 275 ? 7.668 -2.729 -19.953 1 93.56 275 SER A N 1
ATOM 2108 C CA . SER A 1 275 ? 7.422 -4.117 -20.328 1 93.56 275 SER A CA 1
ATOM 2109 C C . SER A 1 275 ? 8.195 -5.078 -19.422 1 93.56 275 SER A C 1
ATOM 2111 O O . SER A 1 275 ? 9.195 -4.699 -18.812 1 93.56 275 SER A O 1
ATOM 2113 N N . PRO A 1 276 ? 7.684 -6.328 -19.375 1 96.06 276 PRO A N 1
ATOM 2114 C CA . PRO A 1 276 ? 8.414 -7.328 -18.594 1 96.06 276 PRO A CA 1
ATOM 2115 C C . PRO A 1 276 ? 9.828 -7.574 -19.125 1 96.06 276 PRO A C 1
ATOM 2117 O O . PRO A 1 276 ? 10.688 -8.062 -18.406 1 96.06 276 PRO A O 1
ATOM 2120 N N . GLU A 1 277 ? 10.133 -7.168 -20.375 1 96.56 277 GLU A N 1
ATOM 2121 C CA . GLU A 1 277 ? 11.414 -7.402 -21.031 1 96.56 277 GLU A CA 1
ATOM 2122 C C . GLU A 1 277 ? 12.516 -6.555 -20.406 1 96.56 277 GLU A C 1
ATOM 2124 O O . GLU A 1 277 ? 13.695 -6.77 -20.672 1 96.56 277 GLU A O 1
ATOM 2129 N N . THR A 1 278 ? 12.141 -5.691 -19.547 1 96.44 278 THR A N 1
ATOM 2130 C CA . THR A 1 278 ? 13.109 -4.855 -18.859 1 96.44 278 THR A CA 1
ATOM 2131 C C . THR A 1 278 ? 13.938 -5.68 -17.875 1 96.44 278 THR A C 1
ATOM 2133 O O . THR A 1 278 ? 15.094 -5.359 -17.594 1 96.44 278 THR A O 1
ATOM 2136 N N . PHE A 1 279 ? 13.391 -6.734 -17.438 1 97.81 279 PHE A N 1
ATOM 2137 C CA . PHE A 1 279 ? 13.992 -7.449 -16.312 1 97.81 279 PHE A CA 1
ATOM 2138 C C . PHE A 1 279 ? 14.609 -8.758 -16.781 1 97.81 279 PHE A C 1
ATOM 2140 O O . PHE A 1 279 ? 14.312 -9.242 -17.875 1 97.81 279 PHE A O 1
ATOM 2147 N N . THR A 1 280 ? 15.477 -9.297 -15.969 1 98.06 280 THR A N 1
ATOM 2148 C CA . THR A 1 280 ? 16.172 -10.531 -16.281 1 98.06 280 THR A CA 1
ATOM 2149 C C . THR A 1 280 ? 15.266 -11.742 -16.078 1 98.06 280 THR A C 1
ATOM 2151 O O . THR A 1 280 ? 15.438 -12.773 -16.734 1 98.06 280 THR A O 1
ATOM 2154 N N . SER A 1 281 ? 14.414 -11.656 -15.172 1 98.12 281 SER A N 1
ATOM 2155 C CA . SER A 1 281 ? 13.492 -12.727 -14.781 1 98.12 281 SER A CA 1
ATOM 2156 C C . SER A 1 281 ? 12.18 -12.164 -14.258 1 98.12 281 SER A C 1
ATOM 2158 O O . SER A 1 281 ? 12.047 -10.953 -14.078 1 98.12 281 SER A O 1
ATOM 2160 N N . LEU A 1 282 ? 11.211 -13.039 -14.094 1 97.81 282 LEU A N 1
ATOM 2161 C CA . LEU A 1 282 ? 9.922 -12.633 -13.531 1 97.81 282 LEU A CA 1
ATOM 2162 C C . LEU A 1 282 ? 9.961 -12.641 -12.008 1 97.81 282 LEU A C 1
ATOM 2164 O O . LEU A 1 282 ? 9.039 -12.156 -11.352 1 97.81 282 LEU A O 1
ATOM 2168 N N . LEU A 1 283 ? 11.023 -13.156 -11.5 1 97.25 283 LEU A N 1
ATOM 2169 C CA . LEU A 1 283 ? 11.219 -13.219 -10.055 1 97.25 283 LEU A CA 1
ATOM 2170 C C . LEU A 1 283 ? 12.227 -12.164 -9.594 1 97.25 283 LEU A C 1
ATOM 2172 O O . LEU A 1 283 ? 13.117 -11.781 -10.359 1 97.25 283 LEU A O 1
ATOM 2176 N N . GLY A 1 284 ? 11.984 -11.711 -8.445 1 96.06 284 GLY A N 1
ATOM 2177 C CA . GLY A 1 284 ? 12.93 -10.789 -7.848 1 96.06 284 GLY A CA 1
ATOM 2178 C C . GLY A 1 284 ? 13.953 -11.469 -6.957 1 96.06 284 GLY A C 1
ATOM 2179 O O . GLY A 1 284 ? 13.906 -12.688 -6.77 1 96.06 284 GLY A O 1
ATOM 2180 N N . MET A 1 285 ? 14.789 -10.688 -6.445 1 95.19 285 MET A N 1
ATOM 2181 C CA . MET A 1 285 ? 15.891 -11.172 -5.613 1 95.19 285 MET A CA 1
ATOM 2182 C C . MET A 1 285 ? 15.5 -11.148 -4.137 1 95.19 285 MET A C 1
ATOM 2184 O O . MET A 1 285 ? 15.352 -10.07 -3.551 1 95.19 285 MET A O 1
ATOM 2188 N N . PRO A 1 286 ? 15.375 -12.391 -3.576 1 94.44 286 PRO A N 1
ATOM 2189 C CA . PRO A 1 286 ? 15.164 -12.391 -2.127 1 94.44 286 PRO A CA 1
ATOM 2190 C C . PRO A 1 286 ? 16.359 -11.844 -1.355 1 94.44 286 PRO A C 1
ATOM 2192 O O . PRO A 1 286 ? 17.5 -12.281 -1.584 1 94.44 286 PRO A O 1
ATOM 2195 N N . ILE A 1 287 ? 16.125 -10.93 -0.518 1 95.56 287 ILE A N 1
ATOM 2196 C CA . ILE A 1 287 ? 17.156 -10.32 0.298 1 95.56 287 ILE A CA 1
ATOM 2197 C C . ILE A 1 287 ? 16.797 -10.43 1.775 1 95.56 287 ILE A C 1
ATOM 2199 O O . ILE A 1 287 ? 15.703 -10.023 2.18 1 95.56 287 ILE A O 1
ATOM 2203 N N . VAL A 1 288 ? 17.719 -10.914 2.498 1 94.69 288 VAL A N 1
ATOM 2204 C CA . VAL A 1 288 ? 17.484 -11.164 3.914 1 94.69 288 VAL A CA 1
ATOM 2205 C C . VAL A 1 288 ? 17.297 -9.836 4.652 1 94.69 288 VAL A C 1
ATOM 2207 O O . VAL A 1 288 ? 18.078 -8.906 4.457 1 94.69 288 VAL A O 1
ATOM 2210 N N . SER A 1 289 ? 16.25 -9.656 5.473 1 90.25 289 SER A N 1
ATOM 2211 C CA . SER A 1 289 ? 15.961 -8.57 6.406 1 90.25 289 SER A CA 1
ATOM 2212 C C . SER A 1 289 ? 15.445 -7.336 5.676 1 90.25 289 SER A C 1
ATOM 2214 O O . SER A 1 289 ? 15.07 -6.348 6.309 1 90.25 289 SER A O 1
ATOM 2216 N N . LEU A 1 290 ? 15.367 -7.359 4.375 1 91.69 290 LEU A N 1
ATOM 2217 C CA . LEU A 1 290 ? 14.977 -6.188 3.604 1 91.69 290 LEU A CA 1
ATOM 2218 C C . LEU A 1 290 ? 13.523 -5.809 3.891 1 91.69 290 LEU A C 1
ATOM 2220 O O . LEU A 1 290 ? 13.211 -4.629 4.074 1 91.69 290 LEU A O 1
ATOM 2224 N N . PRO A 1 291 ? 12.602 -6.758 3.959 1 87.75 291 PRO A N 1
ATOM 2225 C CA . PRO A 1 291 ? 11.203 -6.398 4.172 1 87.75 291 PRO A CA 1
ATOM 2226 C C . PRO A 1 291 ? 10.977 -5.652 5.488 1 87.75 291 PRO A C 1
ATOM 2228 O O . PRO A 1 291 ? 10.141 -4.746 5.555 1 87.75 291 PRO A O 1
ATOM 2231 N N . GLU A 1 292 ? 11.719 -5.934 6.477 1 88.44 292 GLU A N 1
ATOM 2232 C CA . GLU A 1 292 ? 11.594 -5.262 7.766 1 88.44 292 GLU A CA 1
ATOM 2233 C C . GLU A 1 292 ? 12.312 -3.914 7.762 1 88.44 292 GLU A C 1
ATOM 2235 O O . GLU A 1 292 ? 11.789 -2.928 8.281 1 88.44 292 GLU A O 1
ATOM 2240 N N . MET A 1 293 ? 13.422 -3.863 7.125 1 91.56 293 MET A N 1
ATOM 2241 C CA . MET A 1 293 ? 14.25 -2.666 7.152 1 91.56 293 MET A CA 1
ATOM 2242 C C . MET A 1 293 ? 13.648 -1.56 6.297 1 91.56 293 MET A C 1
ATOM 2244 O O . MET A 1 293 ? 13.711 -0.383 6.656 1 91.56 293 MET A O 1
ATOM 2248 N N . LYS A 1 294 ? 13.055 -1.921 5.219 1 92.81 294 LYS A N 1
ATOM 2249 C CA . LYS A 1 294 ? 12.539 -0.916 4.293 1 92.81 294 LYS A CA 1
ATOM 2250 C C . LYS A 1 294 ? 11.352 -0.173 4.898 1 92.81 294 LYS A C 1
ATOM 2252 O O . LYS A 1 294 ? 11.023 0.931 4.461 1 92.81 294 LYS A O 1
ATOM 2257 N N . LYS A 1 295 ? 10.703 -0.708 5.875 1 89.81 295 LYS A N 1
ATOM 2258 C CA . LYS A 1 295 ? 9.594 -0.056 6.566 1 89.81 295 LYS A CA 1
ATOM 2259 C C . LYS A 1 295 ? 10.102 0.988 7.559 1 89.81 295 LYS A C 1
ATOM 2261 O O . LYS A 1 295 ? 9.359 1.887 7.957 1 89.81 295 LYS A O 1
ATOM 2266 N N . GLN A 1 296 ? 11.312 0.875 7.906 1 90.69 296 GLN A N 1
ATOM 2267 C CA . GLN A 1 296 ? 11.859 1.709 8.969 1 90.69 296 GLN A CA 1
ATOM 2268 C C . GLN A 1 296 ? 12.625 2.9 8.398 1 90.69 296 GLN A C 1
ATOM 2270 O O . GLN A 1 296 ? 12.812 3.908 9.086 1 90.69 296 GLN A O 1
ATOM 2275 N N . GLY A 1 297 ? 13.055 2.717 7.227 1 92.56 297 GLY A N 1
ATOM 2276 C CA . GLY A 1 297 ? 13.859 3.768 6.625 1 92.56 297 GLY A CA 1
ATOM 2277 C C . GLY A 1 297 ? 14.203 3.498 5.172 1 92.56 297 GLY A C 1
ATOM 2278 O O . GLY A 1 297 ? 13.633 2.598 4.555 1 92.56 297 GLY A O 1
ATOM 2279 N N . ASP A 1 298 ? 15.039 4.363 4.711 1 93.94 298 ASP A N 1
ATOM 2280 C CA . ASP A 1 298 ? 15.492 4.227 3.33 1 93.94 298 ASP A CA 1
ATOM 2281 C C . ASP A 1 298 ? 16.781 3.424 3.248 1 93.94 298 ASP A C 1
ATOM 2283 O O . ASP A 1 298 ? 17.609 3.473 4.16 1 93.94 298 ASP A O 1
ATOM 2287 N N . LEU A 1 299 ? 16.828 2.664 2.176 1 95.5 299 LEU A N 1
ATOM 2288 C CA . LEU A 1 299 ? 18 1.828 1.976 1 95.5 299 LEU A CA 1
ATOM 2289 C C . LEU A 1 299 ? 18.516 1.951 0.547 1 95.5 299 LEU A C 1
ATOM 2291 O O . LEU A 1 299 ? 17.734 2.121 -0.39 1 95.5 299 LEU A O 1
ATOM 2295 N N . ASN A 1 300 ? 19.859 1.896 0.452 1 96.75 300 ASN A N 1
ATOM 2296 C CA . ASN A 1 300 ? 20.484 1.743 -0.856 1 96.75 300 ASN A CA 1
ATOM 2297 C C . ASN A 1 300 ? 21.656 0.761 -0.807 1 96.75 300 ASN A C 1
ATOM 2299 O O . ASN A 1 300 ? 22.391 0.719 0.177 1 96.75 300 ASN A O 1
ATOM 2303 N N . PHE A 1 301 ? 21.766 -0.051 -1.725 1 97.25 301 PHE A N 1
ATOM 2304 C CA . PHE A 1 301 ? 22.828 -1.042 -1.798 1 97.25 301 PHE A CA 1
ATOM 2305 C C . PHE A 1 301 ? 22.984 -1.567 -3.221 1 97.25 301 PHE A C 1
ATOM 2307 O O . PHE A 1 301 ? 22.172 -1.261 -4.094 1 97.25 301 PHE A O 1
ATOM 2314 N N . THR A 1 302 ? 24.047 -2.258 -3.439 1 97.31 302 THR A N 1
ATOM 2315 C CA . THR A 1 302 ? 24.359 -2.838 -4.742 1 97.31 302 THR A CA 1
ATOM 2316 C C . THR A 1 302 ? 24.344 -4.363 -4.676 1 97.31 302 THR A C 1
ATOM 2318 O O . THR A 1 302 ? 24.797 -4.949 -3.691 1 97.31 302 THR A O 1
ATOM 2321 N N . ILE A 1 303 ? 23.781 -4.949 -5.656 1 97.25 303 ILE A N 1
ATOM 2322 C CA . ILE A 1 303 ? 23.844 -6.402 -5.75 1 97.25 303 ILE A CA 1
ATOM 2323 C C . ILE A 1 303 ? 24.516 -6.809 -7.066 1 97.25 303 ILE A C 1
ATOM 2325 O O . ILE A 1 303 ? 24.5 -6.039 -8.031 1 97.25 303 ILE A O 1
ATOM 2329 N N . GLU A 1 304 ? 25.125 -7.961 -7.051 1 97.44 304 GLU A N 1
ATOM 2330 C CA . GLU A 1 304 ? 25.719 -8.562 -8.234 1 97.44 304 GLU A CA 1
ATOM 2331 C C . GLU A 1 304 ? 25.031 -9.867 -8.609 1 97.44 304 GLU A C 1
ATOM 2333 O O . GLU A 1 304 ? 24.719 -10.68 -7.73 1 97.44 304 GLU A O 1
ATOM 2338 N N . MET A 1 305 ? 24.75 -10.023 -9.867 1 96.44 305 MET A N 1
ATOM 2339 C CA . MET A 1 305 ? 24.062 -11.234 -10.289 1 96.44 305 MET A CA 1
ATOM 2340 C C . MET A 1 305 ? 24.469 -11.633 -11.703 1 96.44 305 MET A C 1
ATOM 2342 O O . MET A 1 305 ? 24.953 -10.797 -12.469 1 96.44 305 MET A O 1
ATOM 2346 N N . THR A 1 306 ? 24.312 -12.867 -12 1 97.25 306 THR A N 1
ATOM 2347 C CA . THR A 1 306 ? 24.531 -13.414 -13.336 1 97.25 306 THR A CA 1
ATOM 2348 C C . THR A 1 306 ? 23.234 -13.898 -13.945 1 97.25 306 THR A C 1
ATOM 2350 O O . THR A 1 306 ? 22.422 -14.531 -13.258 1 97.25 306 THR A O 1
ATOM 2353 N N . TYR A 1 307 ? 22.953 -13.516 -15.141 1 97.81 307 TYR A N 1
ATOM 2354 C CA . TYR A 1 307 ? 21.812 -14.055 -15.859 1 97.81 307 TYR A CA 1
ATOM 2355 C C . TYR A 1 307 ? 22.219 -14.57 -17.234 1 97.81 307 TYR A C 1
ATOM 2357 O O . TYR A 1 307 ? 23.297 -14.227 -17.734 1 97.81 307 TYR A O 1
ATOM 2365 N N . VAL A 1 308 ? 21.453 -15.422 -17.781 1 98.25 308 VAL A N 1
ATOM 2366 C CA . VAL A 1 308 ? 21.75 -15.969 -19.094 1 98.25 308 VAL A CA 1
ATOM 2367 C C . VAL A 1 308 ? 20.984 -15.195 -20.172 1 98.25 308 VAL A C 1
ATOM 2369 O O . VAL A 1 308 ? 19.922 -14.633 -19.891 1 98.25 308 VAL A O 1
ATOM 2372 N N . GLU A 1 309 ? 21.547 -15.195 -21.297 1 97.81 309 GLU A N 1
ATOM 2373 C CA . GLU A 1 309 ? 20.953 -14.531 -22.453 1 97.81 309 GLU A CA 1
ATOM 2374 C C . GLU A 1 309 ? 21.094 -15.383 -23.703 1 97.81 309 GLU A C 1
ATOM 2376 O O . GLU A 1 309 ? 22.109 -16.047 -23.906 1 97.81 309 GLU A O 1
ATOM 2381 N N . LEU A 1 310 ? 20.047 -15.328 -24.484 1 98.06 310 LEU A N 1
ATOM 2382 C CA . LEU A 1 310 ? 20.047 -16.047 -25.75 1 98.06 310 LEU A CA 1
ATOM 2383 C C . LEU A 1 310 ? 20.391 -15.125 -26.906 1 98.06 310 LEU A C 1
ATOM 2385 O O . LEU A 1 310 ? 20 -13.953 -26.906 1 98.06 310 LEU A O 1
ATOM 2389 N N . SER A 1 311 ? 21.141 -15.695 -27.859 1 96.31 311 SER A N 1
ATOM 2390 C CA . SER A 1 311 ? 21.531 -14.93 -29.031 1 96.31 311 SER A CA 1
ATOM 2391 C C . SER A 1 311 ? 21.547 -15.805 -30.281 1 96.31 311 SER A C 1
ATOM 2393 O O . SER A 1 311 ? 21.344 -17.016 -30.203 1 96.31 311 SER A O 1
ATOM 2395 N N . ASN A 1 312 ? 21.594 -15.227 -31.516 1 95.19 312 ASN A N 1
ATOM 2396 C CA . ASN A 1 312 ? 21.719 -15.867 -32.812 1 95.19 312 ASN A CA 1
ATOM 2397 C C . ASN A 1 312 ? 20.562 -16.828 -33.062 1 95.19 312 ASN A C 1
ATOM 2399 O O . ASN A 1 312 ? 20.781 -18 -33.375 1 95.19 312 ASN A O 1
ATOM 2403 N N . PRO A 1 313 ? 19.406 -16.234 -33 1 96.12 313 PRO A N 1
ATOM 2404 C CA . PRO A 1 313 ? 18.25 -17.109 -33.25 1 96.12 313 PRO A CA 1
ATOM 2405 C C . PRO A 1 313 ? 18.141 -17.531 -34.688 1 96.12 313 PRO A C 1
ATOM 2407 O O . PRO A 1 313 ? 18.359 -16.719 -35.594 1 96.12 313 PRO A O 1
ATOM 2410 N N . LYS A 1 314 ? 17.953 -18.781 -34.938 1 93.88 314 LYS A N 1
ATOM 2411 C CA . LYS A 1 314 ? 17.641 -19.344 -36.25 1 93.88 314 LYS A CA 1
ATOM 2412 C C . LYS A 1 314 ? 16.344 -20.141 -36.219 1 93.88 314 LYS A C 1
ATOM 2414 O O . LYS A 1 314 ? 16.234 -21.141 -35.5 1 93.88 314 LYS A O 1
ATOM 2419 N N . THR A 1 315 ? 15.398 -19.656 -36.969 1 91.88 315 THR A N 1
ATOM 2420 C CA . THR A 1 315 ? 14.078 -20.281 -36.938 1 91.88 315 THR A CA 1
ATOM 2421 C C . THR A 1 315 ? 13.766 -20.969 -38.281 1 91.88 315 THR A C 1
ATOM 2423 O O . THR A 1 315 ? 14.07 -20.438 -39.344 1 91.88 315 THR A O 1
ATOM 2426 N N . PHE A 1 316 ? 13.258 -22.156 -38.219 1 86.75 316 PHE A N 1
ATOM 2427 C CA . PHE A 1 316 ? 12.805 -22.844 -39.406 1 86.75 316 PHE A CA 1
ATOM 2428 C C . PHE A 1 316 ? 11.625 -23.75 -39.094 1 86.75 316 PHE A C 1
ATOM 2430 O O . PHE A 1 316 ? 11.312 -23.984 -37.938 1 86.75 316 PHE A O 1
ATOM 2437 N N . TYR A 1 317 ? 10.859 -24.188 -40.094 1 85.25 317 TYR A N 1
ATOM 2438 C CA . TYR A 1 317 ? 9.719 -25.078 -39.938 1 85.25 317 TYR A CA 1
ATOM 2439 C C . TYR A 1 317 ? 10.086 -26.5 -40.312 1 85.25 317 TYR A C 1
ATOM 2441 O O . TYR A 1 317 ? 10.852 -26.734 -41.25 1 85.25 317 TYR A O 1
ATOM 2449 N N . ARG A 1 318 ? 9.617 -27.375 -39.375 1 79.19 318 ARG A N 1
ATOM 2450 C CA . ARG A 1 318 ? 9.727 -28.797 -39.688 1 79.19 318 ARG A CA 1
ATOM 2451 C C . ARG A 1 318 ? 8.352 -29.438 -39.844 1 79.19 318 ARG A C 1
ATOM 2453 O O . ARG A 1 318 ? 7.473 -29.234 -39 1 79.19 318 ARG A O 1
ATOM 2460 N N . GLU A 1 319 ? 8.031 -29.984 -41.094 1 71.94 319 GLU A N 1
ATOM 2461 C CA . GLU A 1 319 ? 6.746 -30.625 -41.344 1 71.94 319 GLU A CA 1
ATOM 2462 C C . GLU A 1 319 ? 6.535 -31.781 -40.344 1 71.94 319 GLU A C 1
ATOM 2464 O O . GLU A 1 319 ? 7.484 -32.5 -40 1 71.94 319 GLU A O 1
ATOM 2469 N N . LYS A 1 320 ? 5.348 -31.688 -39.688 1 63.03 320 LYS A N 1
ATOM 2470 C CA . LYS A 1 320 ? 5.004 -32.75 -38.781 1 63.03 320 LYS A CA 1
ATOM 2471 C C . LYS A 1 320 ? 5.113 -34.125 -39.438 1 63.03 320 LYS A C 1
ATOM 2473 O O . LYS A 1 320 ? 4.621 -34.312 -40.562 1 63.03 320 LYS A O 1
ATOM 2478 N N . ASN A 1 321 ? 6.02 -34.938 -39.125 1 52.75 321 ASN A N 1
ATOM 2479 C CA . ASN A 1 321 ? 5.902 -36.312 -39.594 1 52.75 321 ASN A CA 1
ATOM 2480 C C . ASN A 1 321 ? 4.637 -37 -39.062 1 52.75 321 ASN A C 1
ATOM 2482 O O . ASN A 1 321 ? 4.344 -36.906 -37.875 1 52.75 321 ASN A O 1
ATOM 2486 N N . SER A 1 322 ? 3.598 -37.188 -39.938 1 48.84 322 SER A N 1
ATOM 2487 C CA . SER A 1 322 ? 2.314 -37.844 -39.719 1 48.84 322 SER A CA 1
ATOM 2488 C C . SER A 1 322 ? 2.414 -38.875 -38.594 1 48.84 322 SER A C 1
ATOM 2490 O O . SER A 1 322 ? 1.418 -39.188 -37.906 1 48.84 322 SER A O 1
ATOM 2492 N N . THR A 1 323 ? 3.24 -39.781 -38.656 1 45.03 323 THR A N 1
ATOM 2493 C CA . THR A 1 323 ? 3.225 -40.969 -37.844 1 45.03 323 THR A CA 1
ATOM 2494 C C . THR A 1 323 ? 3.52 -40.656 -36.375 1 45.03 323 THR A C 1
ATOM 2496 O O . THR A 1 323 ? 3.438 -41.5 -35.5 1 45.03 323 THR A O 1
ATOM 2499 N N . ASN A 1 324 ? 4.297 -39.688 -36.156 1 46.78 324 ASN A N 1
ATOM 2500 C CA . ASN A 1 324 ? 4.859 -39.625 -34.812 1 46.78 324 ASN A CA 1
ATOM 2501 C C . ASN A 1 324 ? 3.891 -38.969 -33.812 1 46.78 324 ASN A C 1
ATOM 2503 O O . ASN A 1 324 ? 3.371 -37.875 -34.062 1 46.78 324 ASN A O 1
ATOM 2507 N N . ASN A 1 325 ? 3.154 -39.688 -33.125 1 51.94 325 ASN A N 1
ATOM 2508 C CA . ASN A 1 325 ? 2.432 -39.531 -31.859 1 51.94 325 ASN A CA 1
ATOM 2509 C C . ASN A 1 325 ? 3.053 -38.406 -31.016 1 51.94 325 ASN A C 1
ATOM 2511 O O . ASN A 1 325 ? 3.246 -38.594 -29.812 1 51.94 325 ASN A O 1
ATOM 2515 N N . ASP A 1 326 ? 3.557 -37.438 -31.672 1 59.25 326 ASP A N 1
ATOM 2516 C CA . ASP A 1 326 ? 4.371 -36.5 -30.922 1 59.25 326 ASP A CA 1
ATOM 2517 C C . ASP A 1 326 ? 3.494 -35.562 -30.094 1 59.25 326 ASP A C 1
ATOM 2519 O O . ASP A 1 326 ? 2.348 -35.281 -30.469 1 59.25 326 ASP A O 1
ATOM 2523 N N . GLY A 1 327 ? 3.758 -35.406 -28.875 1 72.56 327 GLY A N 1
ATOM 2524 C CA . GLY A 1 327 ? 3.164 -34.469 -27.938 1 72.56 327 GLY A CA 1
ATOM 2525 C C . GLY A 1 327 ? 2.963 -33.062 -28.5 1 72.56 327 GLY A C 1
ATOM 2526 O O . GLY A 1 327 ? 3.275 -32.812 -29.656 1 72.56 327 GLY A O 1
ATOM 2527 N N . LYS A 1 328 ? 2.064 -32.344 -28.062 1 78.81 328 LYS A N 1
ATOM 2528 C CA . LYS A 1 328 ? 1.782 -30.938 -28.422 1 78.81 328 LYS A CA 1
ATOM 2529 C C . LYS A 1 328 ? 2.367 -29.984 -27.391 1 78.81 328 LYS A C 1
ATOM 2531 O O . LYS A 1 328 ? 2.484 -30.328 -26.203 1 78.81 328 LYS A O 1
ATOM 2536 N N . GLY A 1 329 ? 2.834 -28.844 -28 1 84.19 329 GLY A N 1
ATOM 2537 C CA . GLY A 1 329 ? 3.363 -27.828 -27.125 1 84.19 329 GLY A CA 1
ATOM 2538 C C . GLY A 1 329 ? 4.832 -27.531 -27.359 1 84.19 329 GLY A C 1
ATOM 2539 O O . GLY A 1 329 ? 5.363 -27.812 -28.438 1 84.19 329 GLY A O 1
ATOM 2540 N N . MET A 1 330 ? 5.398 -26.906 -26.406 1 89.19 330 MET A N 1
ATOM 2541 C CA . MET A 1 330 ? 6.785 -26.469 -26.547 1 89.19 330 MET A CA 1
ATOM 2542 C C . MET A 1 330 ? 7.727 -27.406 -25.797 1 89.19 330 MET A C 1
ATOM 2544 O O . MET A 1 330 ? 7.492 -27.719 -24.641 1 89.19 330 MET A O 1
ATOM 2548 N N . ASN A 1 331 ? 8.703 -27.844 -26.453 1 90.38 331 ASN A N 1
ATOM 2549 C CA . ASN A 1 331 ? 9.812 -28.625 -25.906 1 90.38 331 ASN A CA 1
ATOM 2550 C C . ASN A 1 331 ? 11.148 -27.922 -26.109 1 90.38 331 ASN A C 1
ATOM 2552 O O . ASN A 1 331 ? 11.422 -27.391 -27.188 1 90.38 331 ASN A O 1
ATOM 2556 N N . ILE A 1 332 ? 11.891 -27.875 -25.047 1 94.75 332 ILE A N 1
ATOM 2557 C CA . ILE A 1 332 ? 13.195 -27.234 -25.109 1 94.75 332 ILE A CA 1
ATOM 2558 C C . ILE A 1 332 ? 14.289 -28.266 -24.859 1 94.75 332 ILE A C 1
ATOM 2560 O O . ILE A 1 332 ? 14.203 -29.047 -23.906 1 94.75 332 ILE A O 1
ATOM 2564 N N . GLU A 1 333 ? 15.328 -28.266 -25.672 1 93.31 333 GLU A N 1
ATOM 2565 C CA . GLU A 1 333 ? 16.438 -29.203 -25.516 1 93.31 333 GLU A CA 1
ATOM 2566 C C . GLU A 1 333 ? 17.781 -28.5 -25.75 1 93.31 333 GLU A C 1
ATOM 2568 O O . GLU A 1 333 ? 17.844 -27.469 -26.406 1 93.31 333 GLU A O 1
ATOM 2573 N N . CYS A 1 334 ? 18.672 -29 -25.109 1 93.5 334 CYS A N 1
ATOM 2574 C CA . CYS A 1 334 ? 20.047 -28.594 -25.375 1 93.5 334 CYS A CA 1
ATOM 2575 C C . CYS A 1 334 ? 20.719 -29.531 -26.391 1 93.5 334 CYS A C 1
ATOM 2577 O O . CYS A 1 334 ? 20.922 -30.703 -26.094 1 93.5 334 CYS A O 1
ATOM 2579 N N . ILE A 1 335 ? 21.109 -29.062 -27.5 1 89.44 335 ILE A N 1
ATOM 2580 C CA . ILE A 1 335 ? 21.578 -29.875 -28.609 1 89.44 335 ILE A CA 1
ATOM 2581 C C . ILE A 1 335 ? 23 -30.359 -28.344 1 89.44 335 ILE A C 1
ATOM 2583 O O . ILE A 1 335 ? 23.375 -31.469 -28.719 1 89.44 335 ILE A O 1
ATOM 2587 N N . ASP A 1 336 ? 23.734 -29.562 -27.719 1 85.56 336 ASP A N 1
ATOM 2588 C CA . ASP A 1 336 ? 25.156 -29.906 -27.578 1 85.56 336 ASP A CA 1
ATOM 2589 C C . ASP A 1 336 ? 25.516 -30.078 -26.094 1 85.56 336 ASP A C 1
ATOM 2591 O O . ASP A 1 336 ? 26.688 -29.938 -25.734 1 85.56 336 ASP A O 1
ATOM 2595 N N . CYS A 1 337 ? 24.547 -30.266 -25.281 1 77.56 337 CYS A N 1
ATOM 2596 C CA . CYS A 1 337 ? 24.828 -30.453 -23.875 1 77.56 337 CYS A CA 1
ATOM 2597 C C . CYS A 1 337 ? 25.297 -31.875 -23.594 1 77.56 337 CYS A C 1
ATOM 2599 O O . CYS A 1 337 ? 25.859 -32.156 -22.531 1 77.56 337 CYS A O 1
ATOM 2601 N N . ASN A 1 338 ? 24.953 -32.844 -24.516 1 68.19 338 ASN A N 1
ATOM 2602 C CA . ASN A 1 338 ? 25.375 -34.219 -24.328 1 68.19 338 ASN A CA 1
ATOM 2603 C C . ASN A 1 338 ? 26.859 -34.406 -24.609 1 68.19 338 ASN A C 1
ATOM 2605 O O . ASN A 1 338 ? 27.234 -34.938 -25.641 1 68.19 338 ASN A O 1
ATOM 2609 N N . LEU A 1 339 ? 27.578 -33.906 -23.656 1 68.94 339 LEU A N 1
ATOM 2610 C CA . LEU A 1 339 ? 29.031 -33.969 -23.781 1 68.94 339 LEU A CA 1
ATOM 2611 C C . LEU A 1 339 ? 29.594 -35.188 -23.109 1 68.94 339 LEU A C 1
ATOM 2613 O O . LEU A 1 339 ? 28.984 -35.75 -22.188 1 68.94 339 LEU A O 1
ATOM 2617 N N . ASN A 1 340 ? 30.656 -35.719 -23.688 1 76.06 340 ASN A N 1
ATOM 2618 C CA . ASN A 1 340 ? 31.375 -36.75 -22.953 1 76.06 340 ASN A CA 1
ATOM 2619 C C . ASN A 1 340 ? 31.844 -36.219 -21.578 1 76.06 340 ASN A C 1
ATOM 2621 O O . ASN A 1 340 ? 31.781 -35.031 -21.312 1 76.06 340 ASN A O 1
ATOM 2625 N N . GLN A 1 341 ? 32.156 -37.094 -20.812 1 78.38 341 GLN A N 1
ATOM 2626 C CA . GLN A 1 341 ? 32.469 -36.812 -19.422 1 78.38 341 GLN A CA 1
ATOM 2627 C C . GLN A 1 341 ? 33.625 -35.781 -19.328 1 78.38 341 GLN A C 1
ATOM 2629 O O . GLN A 1 341 ? 33.562 -34.875 -18.516 1 78.38 341 GLN A O 1
ATOM 2634 N N . GLN A 1 342 ? 34.594 -35.906 -20.188 1 77 342 GLN A N 1
ATOM 2635 C CA . GLN A 1 342 ? 35.719 -35.031 -20.141 1 77 342 GLN A CA 1
ATOM 2636 C C . GLN A 1 342 ? 35.344 -33.594 -20.531 1 77 342 GLN A C 1
ATOM 2638 O O . GLN A 1 342 ? 35.75 -32.625 -19.891 1 77 342 GLN A O 1
ATOM 2643 N N . SER A 1 343 ? 34.594 -33.5 -21.562 1 80.69 343 SER A N 1
ATOM 2644 C CA . SER A 1 343 ? 34.125 -32.219 -22.016 1 80.69 343 SER A CA 1
ATOM 2645 C C . SER A 1 343 ? 33.219 -31.531 -20.984 1 80.69 343 SER A C 1
ATOM 2647 O O . SER A 1 343 ? 33.281 -30.312 -20.797 1 80.69 343 SER A O 1
ATOM 2649 N N . PHE A 1 344 ? 32.469 -32.375 -20.328 1 85.38 344 PHE A N 1
ATOM 2650 C CA . PHE A 1 344 ? 31.609 -31.859 -19.266 1 85.38 344 PHE A CA 1
ATOM 2651 C C . PHE A 1 344 ? 32.438 -31.25 -18.141 1 85.38 344 PHE A C 1
ATOM 2653 O O . PHE A 1 344 ? 32.156 -30.141 -17.672 1 85.38 344 PHE A O 1
ATOM 2660 N N . PHE A 1 345 ? 33.469 -31.922 -17.797 1 81.56 345 PHE A N 1
ATOM 2661 C CA . PHE A 1 345 ? 34.281 -31.469 -16.672 1 81.56 345 PHE A CA 1
ATOM 2662 C C . PHE A 1 345 ? 35.031 -30.203 -17.031 1 81.56 345 PHE A C 1
ATOM 2664 O O . PHE A 1 345 ? 35.156 -29.281 -16.203 1 81.56 345 PHE A O 1
ATOM 2671 N N . VAL A 1 346 ? 35.531 -30.125 -18.234 1 83 346 VAL A N 1
ATOM 2672 C CA . VAL A 1 346 ? 36.281 -28.953 -18.656 1 83 346 VAL A CA 1
ATOM 2673 C C . VAL A 1 346 ? 35.375 -27.734 -18.656 1 83 346 VAL A C 1
ATOM 2675 O O . VAL A 1 346 ? 35.719 -26.688 -18.109 1 83 346 VAL A O 1
ATOM 2678 N N . ARG A 1 347 ? 34.219 -27.844 -19.203 1 88.62 347 ARG A N 1
ATOM 2679 C CA . ARG A 1 347 ? 33.312 -26.719 -19.328 1 88.62 347 ARG A CA 1
ATOM 2680 C C . ARG A 1 347 ? 32.75 -26.312 -17.969 1 88.62 347 ARG A C 1
ATOM 2682 O O . ARG A 1 347 ? 32.594 -25.109 -17.688 1 88.62 347 ARG A O 1
ATOM 2689 N N . SER A 1 348 ? 32.469 -27.344 -17.141 1 88.19 348 SER A N 1
ATOM 2690 C CA . SER A 1 348 ? 31.984 -27.047 -15.797 1 88.19 348 SER A CA 1
ATOM 2691 C C . SER A 1 348 ? 33.031 -26.328 -14.969 1 88.19 348 SER A C 1
ATOM 2693 O O . SER A 1 348 ? 32.719 -25.422 -14.195 1 88.19 348 SER A O 1
ATOM 2695 N N . GLN A 1 349 ? 34.25 -26.734 -15.125 1 84.56 349 GLN A N 1
ATOM 2696 C CA . GLN A 1 349 ? 35.312 -26.078 -14.398 1 84.56 349 GLN A CA 1
ATOM 2697 C C . GLN A 1 349 ? 35.531 -24.641 -14.859 1 84.56 349 GLN A C 1
ATOM 2699 O O . GLN A 1 349 ? 35.75 -23.75 -14.039 1 84.56 349 GLN A O 1
ATOM 2704 N N . LYS A 1 350 ? 35.344 -24.422 -16.109 1 86.06 350 LYS A N 1
ATOM 2705 C CA . LYS A 1 350 ? 35.469 -23.062 -16.641 1 86.06 350 LYS A CA 1
ATOM 2706 C C . LYS A 1 350 ? 34.344 -22.172 -16.109 1 86.06 350 LYS A C 1
ATOM 2708 O O . LYS A 1 350 ? 34.562 -21 -15.805 1 86.06 350 LYS A O 1
ATOM 2713 N N . LEU A 1 351 ? 33.156 -22.719 -16.016 1 90.88 351 LEU A N 1
ATOM 2714 C CA . LEU A 1 351 ? 32.031 -22 -15.414 1 90.88 351 LEU A CA 1
ATOM 2715 C C . LEU A 1 351 ? 32.375 -21.578 -13.984 1 90.88 351 LEU A C 1
ATOM 2717 O O . LEU A 1 351 ? 32.031 -20.484 -13.555 1 90.88 351 LEU A O 1
ATOM 2721 N N . MET A 1 352 ? 33.094 -22.5 -13.297 1 88.25 352 MET A N 1
ATOM 2722 C CA . MET A 1 352 ? 33.375 -22.281 -11.883 1 88.25 352 MET A CA 1
ATOM 2723 C C . MET A 1 352 ? 34.594 -21.391 -11.703 1 88.25 352 MET A C 1
ATOM 2725 O O . MET A 1 352 ? 34.906 -20.984 -10.586 1 88.25 352 MET A O 1
ATOM 2729 N N . GLY A 1 353 ? 35.281 -21.078 -12.719 1 81.19 353 GLY A N 1
ATOM 2730 C CA . GLY A 1 353 ? 36.5 -20.312 -12.641 1 81.19 353 GLY A CA 1
ATOM 2731 C C . GLY A 1 353 ? 37.688 -21.125 -12.109 1 81.19 353 GLY A C 1
ATOM 2732 O O . GLY A 1 353 ? 38.594 -20.578 -11.523 1 81.19 353 GLY A O 1
ATOM 2733 N N . LEU A 1 354 ? 37.594 -22.375 -12.195 1 78.81 354 LEU A N 1
ATOM 2734 C CA . LEU A 1 354 ? 38.625 -23.281 -11.703 1 78.81 354 LEU A CA 1
ATOM 2735 C C . LEU A 1 354 ? 39.594 -23.672 -12.82 1 78.81 354 LEU A C 1
ATOM 2737 O O . LEU A 1 354 ? 39.219 -23.625 -13.992 1 78.81 354 LEU A O 1
ATOM 2741 N N . PRO A 1 355 ? 40.812 -24 -12.367 1 73.56 355 PRO A N 1
ATOM 2742 C CA . PRO A 1 355 ? 41.781 -24.391 -13.391 1 73.56 355 PRO A CA 1
ATOM 2743 C C . PRO A 1 355 ? 41.406 -25.703 -14.086 1 73.56 355 PRO A C 1
ATOM 2745 O O . PRO A 1 355 ? 40.812 -26.578 -13.461 1 73.56 355 PRO A O 1
ATOM 2748 N N . THR A 1 356 ? 41.75 -25.766 -15.383 1 73.06 356 THR A N 1
ATOM 2749 C CA . THR A 1 356 ? 41.438 -26.953 -16.156 1 73.06 356 THR A CA 1
ATOM 2750 C C . THR A 1 356 ? 42.719 -27.703 -16.547 1 73.06 356 THR A C 1
ATOM 2752 O O . THR A 1 356 ? 42.688 -28.594 -17.406 1 73.06 356 THR A O 1
ATOM 2755 N N . ASP A 1 357 ? 43.844 -27.391 -16.031 1 63.72 357 ASP A N 1
ATOM 2756 C CA . ASP A 1 357 ? 45.156 -27.906 -16.438 1 63.72 357 ASP A CA 1
ATOM 2757 C C . ASP A 1 357 ? 45.219 -29.422 -16.219 1 63.72 357 ASP A C 1
ATOM 2759 O O . ASP A 1 357 ? 46 -30.109 -16.891 1 63.72 357 ASP A O 1
ATOM 2763 N N . TYR A 1 358 ? 44.5 -29.844 -15.18 1 60.59 358 TYR A N 1
ATOM 2764 C CA . TYR A 1 358 ? 44.625 -31.25 -14.844 1 60.59 358 TYR A CA 1
ATOM 2765 C C . TYR A 1 358 ? 44.094 -32.125 -15.961 1 60.59 358 TYR A C 1
ATOM 2767 O O . TYR A 1 358 ? 44.344 -33.344 -15.984 1 60.59 358 TYR A O 1
ATOM 2775 N N . TYR A 1 359 ? 43.281 -31.594 -16.75 1 60.62 359 TYR A N 1
ATOM 2776 C CA . TYR A 1 359 ? 42.719 -32.406 -17.828 1 60.62 359 TYR A CA 1
ATOM 2777 C C . TYR A 1 359 ? 43.688 -32.469 -19.016 1 60.62 359 TYR A C 1
ATOM 2779 O O . TYR A 1 359 ? 43.5 -31.719 -19.984 1 60.62 359 TYR A O 1
ATOM 2787 N N . ASP A 1 360 ? 44.938 -33 -18.812 1 55.25 360 ASP A N 1
ATOM 2788 C CA . ASP A 1 360 ? 46.062 -33.188 -19.719 1 55.25 360 ASP A CA 1
ATOM 2789 C C . ASP A 1 360 ? 45.625 -34 -20.938 1 55.25 360 ASP A C 1
ATOM 2791 O O . ASP A 1 360 ? 44.938 -35.031 -20.812 1 55.25 360 ASP A O 1
ATOM 2795 N N . GLY A 1 361 ? 45.781 -33.375 -22.125 1 59.5 361 GLY A N 1
ATOM 2796 C CA . GLY A 1 361 ? 45.625 -34.062 -23.406 1 59.5 361 GLY A CA 1
ATOM 2797 C C . GLY A 1 361 ? 44.438 -33.562 -24.188 1 59.5 361 GLY A C 1
ATOM 2798 O O . GLY A 1 361 ? 44.281 -33.906 -25.359 1 59.5 361 GLY A O 1
ATOM 2799 N N . LEU A 1 362 ? 43.531 -33 -23.391 1 63.72 362 LEU A N 1
ATOM 2800 C CA . LEU A 1 362 ? 42.406 -32.5 -24.156 1 63.72 362 LEU A CA 1
ATOM 2801 C C . LEU A 1 362 ? 42.656 -31.094 -24.672 1 63.72 362 LEU A C 1
ATOM 2803 O O . LEU A 1 362 ? 43.188 -30.25 -23.953 1 63.72 362 LEU A O 1
ATOM 2807 N N . ASP A 1 363 ? 42.688 -30.984 -25.953 1 65.25 363 ASP A N 1
ATOM 2808 C CA . ASP A 1 363 ? 42.781 -29.641 -26.516 1 65.25 363 ASP A CA 1
ATOM 2809 C C . ASP A 1 363 ? 41.625 -28.766 -26.047 1 65.25 363 ASP A C 1
ATOM 2811 O O . ASP A 1 363 ? 40.531 -28.828 -26.609 1 65.25 363 ASP A O 1
ATOM 2815 N N . THR A 1 364 ? 41.875 -28.031 -25.016 1 66 364 THR A N 1
ATOM 2816 C CA . THR A 1 364 ? 40.844 -27.219 -24.375 1 66 364 THR A CA 1
ATOM 2817 C C . THR A 1 364 ? 40.438 -26.047 -25.266 1 66 364 THR A C 1
ATOM 2819 O O . THR A 1 364 ? 39.531 -25.281 -24.938 1 66 364 THR A O 1
ATOM 2822 N N . ASN A 1 365 ? 41.062 -25.984 -26.516 1 67.62 365 ASN A N 1
ATOM 2823 C CA . ASN A 1 365 ? 40.719 -24.906 -27.438 1 67.62 365 ASN A CA 1
ATOM 2824 C C . ASN A 1 365 ? 39.812 -25.375 -28.547 1 67.62 365 ASN A C 1
ATOM 2826 O O . ASN A 1 365 ? 39.469 -24.609 -29.453 1 67.62 365 ASN A O 1
ATOM 2830 N N . MET A 1 366 ? 39.406 -26.5 -28.391 1 75.62 366 MET A N 1
ATOM 2831 C CA . MET A 1 366 ? 38.438 -27.016 -29.375 1 75.62 366 MET A CA 1
ATOM 2832 C C . MET A 1 366 ? 37.125 -26.234 -29.312 1 75.62 366 MET A C 1
ATOM 2834 O O . MET A 1 366 ? 36.688 -25.844 -28.219 1 75.62 366 MET A O 1
ATOM 2838 N N . ARG A 1 367 ? 36.594 -26.094 -30.422 1 76.62 367 ARG A N 1
ATOM 2839 C CA . ARG A 1 367 ? 35.406 -25.281 -30.562 1 76.62 367 ARG A CA 1
ATOM 2840 C C . ARG A 1 367 ? 34.281 -25.781 -29.656 1 76.62 367 ARG A C 1
ATOM 2842 O O . ARG A 1 367 ? 33.562 -25 -29.031 1 76.62 367 ARG A O 1
ATOM 2849 N N . ASN A 1 368 ? 34.188 -27.047 -29.562 1 78.38 368 ASN A N 1
ATOM 2850 C CA . ASN A 1 368 ? 33.125 -27.625 -28.719 1 78.38 368 ASN A CA 1
ATOM 2851 C C . ASN A 1 368 ? 33.375 -27.328 -27.234 1 78.38 368 ASN A C 1
ATOM 2853 O O . ASN A 1 368 ? 32.438 -27.406 -26.422 1 78.38 368 ASN A O 1
ATOM 2857 N N . LEU A 1 369 ? 34.562 -26.922 -27 1 83.81 369 LEU A N 1
ATOM 2858 C CA . LEU A 1 369 ? 34.906 -26.656 -25.609 1 83.81 369 LEU A CA 1
ATOM 2859 C C . LEU A 1 369 ? 34.969 -25.172 -25.328 1 83.81 369 LEU A C 1
ATOM 2861 O O . LEU A 1 369 ? 35.031 -24.75 -24.172 1 83.81 369 LEU A O 1
ATOM 2865 N N . THR A 1 370 ? 34.844 -24.328 -26.375 1 86.5 370 THR A N 1
ATOM 2866 C CA . THR A 1 370 ? 34.969 -22.891 -26.125 1 86.5 370 THR A CA 1
ATOM 2867 C C . THR A 1 370 ? 33.719 -22.141 -26.578 1 86.5 370 THR A C 1
ATOM 2869 O O . THR A 1 370 ? 33.438 -21.062 -26.062 1 86.5 370 THR A O 1
ATOM 2872 N N . GLU A 1 371 ? 33.031 -22.688 -27.469 1 91.69 371 GLU A N 1
ATOM 2873 C CA . GLU A 1 371 ? 31.859 -22 -28 1 91.69 371 GLU A CA 1
ATOM 2874 C C . GLU A 1 371 ? 30.656 -22.188 -27.078 1 91.69 371 GLU A C 1
ATOM 2876 O O . GLU A 1 371 ? 30.594 -23.141 -26.312 1 91.69 371 GLU A O 1
ATOM 2881 N N . PRO A 1 372 ? 29.734 -21.203 -27.125 1 95.06 372 PRO A N 1
ATOM 2882 C CA . PRO A 1 372 ? 28.531 -21.344 -26.297 1 95.06 372 PRO A CA 1
ATOM 2883 C C . PRO A 1 372 ? 27.672 -22.547 -26.688 1 95.06 372 PRO A C 1
ATOM 2885 O O . PRO A 1 372 ? 27.703 -22.969 -27.844 1 95.06 372 PRO A O 1
ATOM 2888 N N . LEU A 1 373 ? 26.953 -23.031 -25.766 1 95.06 373 LEU A N 1
ATOM 2889 C CA . LEU A 1 373 ? 26.016 -24.109 -26.031 1 95.06 373 LEU A CA 1
ATOM 2890 C C . LEU A 1 373 ? 24.812 -23.594 -26.812 1 95.06 373 LEU A C 1
ATOM 2892 O O . LEU A 1 373 ? 24.516 -22.406 -26.797 1 95.06 373 LEU A O 1
ATOM 2896 N N . THR A 1 374 ? 24.172 -24.547 -27.531 1 95.69 374 THR A N 1
ATOM 2897 C CA . THR A 1 374 ? 23 -24.203 -28.344 1 95.69 374 THR A CA 1
ATOM 2898 C C . THR A 1 374 ? 21.734 -24.859 -27.797 1 95.69 374 THR A C 1
ATOM 2900 O O . THR A 1 374 ? 21.719 -26.078 -27.578 1 95.69 374 THR A O 1
ATOM 2903 N N . LEU A 1 375 ? 20.75 -24.047 -27.531 1 97.19 375 LEU A N 1
ATOM 2904 C CA . LEU A 1 375 ? 19.438 -24.531 -27.125 1 97.19 375 LEU A CA 1
ATOM 2905 C C . LEU A 1 375 ? 18.469 -24.547 -28.281 1 97.19 375 LEU A C 1
ATOM 2907 O O . LEU A 1 375 ? 18.531 -23.688 -29.172 1 97.19 375 LEU A O 1
ATOM 2911 N N . ARG A 1 376 ? 17.594 -25.5 -28.312 1 95.75 376 ARG A N 1
ATOM 2912 C CA . ARG A 1 376 ? 16.578 -25.656 -29.359 1 95.75 376 ARG A CA 1
ATOM 2913 C C . ARG A 1 376 ? 15.172 -25.625 -28.766 1 95.75 376 ARG A C 1
ATOM 2915 O O . ARG A 1 376 ? 14.852 -26.391 -27.875 1 95.75 376 ARG A O 1
ATOM 2922 N N . PHE A 1 377 ? 14.406 -24.719 -29.25 1 94.31 377 PHE A N 1
ATOM 2923 C CA . PHE A 1 377 ? 13 -24.594 -28.891 1 94.31 377 PHE A CA 1
ATOM 2924 C C . PHE A 1 377 ? 12.109 -25.156 -30 1 94.31 377 PHE A C 1
ATOM 2926 O O . PHE A 1 377 ? 12.109 -24.656 -31.125 1 94.31 377 PHE A O 1
ATOM 2933 N N . ASN A 1 378 ? 11.336 -26.188 -29.656 1 90.19 378 ASN A N 1
ATOM 2934 C CA . ASN A 1 378 ? 10.391 -26.812 -30.578 1 90.19 378 ASN A CA 1
ATOM 2935 C C . ASN A 1 378 ? 8.945 -26.562 -30.156 1 90.19 378 ASN A C 1
ATOM 2937 O O . ASN A 1 378 ? 8.555 -26.906 -29.047 1 90.19 378 ASN A O 1
ATOM 2941 N N . ASN A 1 379 ? 8.273 -25.922 -30.969 1 88 379 ASN A N 1
ATOM 2942 C CA . ASN A 1 379 ? 6.84 -25.781 -30.703 1 88 379 ASN A CA 1
ATOM 2943 C C . ASN A 1 379 ? 6.012 -26.547 -31.75 1 88 379 ASN A C 1
ATOM 2945 O O . ASN A 1 379 ? 6.043 -26.219 -32.938 1 88 379 ASN A O 1
ATOM 2949 N N . THR A 1 380 ? 5.215 -27.484 -31.266 1 81.56 380 THR A N 1
ATOM 2950 C CA . THR A 1 380 ? 4.492 -28.375 -32.188 1 81.56 380 THR A CA 1
ATOM 2951 C C . THR A 1 380 ? 2.982 -28.203 -32 1 81.56 380 THR A C 1
ATOM 2953 O O . THR A 1 380 ? 2.457 -28.297 -30.906 1 81.56 380 THR A O 1
ATOM 2956 N N . LEU A 1 381 ? 2.273 -27.891 -32.969 1 73.56 381 LEU A N 1
ATOM 2957 C CA . LEU A 1 381 ? 0.819 -27.953 -33.062 1 73.56 381 LEU A CA 1
ATOM 2958 C C . LEU A 1 381 ? 0.397 -28.891 -34.188 1 73.56 381 LEU A C 1
ATOM 2960 O O . LEU A 1 381 ? 0.443 -30.125 -34 1 73.56 381 LEU A O 1
ATOM 2964 N N . TYR A 1 382 ? 0.198 -28.391 -35.438 1 68.31 382 TYR A N 1
ATOM 2965 C CA . TYR A 1 382 ? 0.061 -29.188 -36.625 1 68.31 382 TYR A CA 1
ATOM 2966 C C . TYR A 1 382 ? 1.407 -29.375 -37.344 1 68.31 382 TYR A C 1
ATOM 2968 O O . TYR A 1 382 ? 1.748 -30.469 -37.781 1 68.31 382 TYR A O 1
ATOM 2976 N N . ASN A 1 383 ? 2.184 -28.359 -37.219 1 75.44 383 ASN A N 1
ATOM 2977 C CA . ASN A 1 383 ? 3.582 -28.312 -37.656 1 75.44 383 ASN A CA 1
ATOM 2978 C C . ASN A 1 383 ? 4.492 -27.891 -36.5 1 75.44 383 ASN A C 1
ATOM 2980 O O . ASN A 1 383 ? 4.016 -27.406 -35.469 1 75.44 383 ASN A O 1
ATOM 2984 N N . THR A 1 384 ? 5.73 -28.328 -36.656 1 84.75 384 THR A N 1
ATOM 2985 C CA . THR A 1 384 ? 6.68 -27.969 -35.594 1 84.75 384 THR A CA 1
ATOM 2986 C C . THR A 1 384 ? 7.535 -26.781 -36.031 1 84.75 384 THR A C 1
ATOM 2988 O O . THR A 1 384 ? 8.172 -26.812 -37.094 1 84.75 384 THR A O 1
ATOM 2991 N N . SER A 1 385 ? 7.387 -25.734 -35.312 1 88.56 385 SER A N 1
ATOM 2992 C CA . SER A 1 385 ? 8.312 -24.609 -35.469 1 88.56 385 SER A CA 1
ATOM 2993 C C . SER A 1 385 ? 9.508 -24.75 -34.562 1 88.56 385 SER A C 1
ATOM 2995 O O . SER A 1 385 ? 9.352 -25.047 -33.375 1 88.56 385 SER A O 1
ATOM 2997 N N . VAL A 1 386 ? 10.742 -24.609 -35.156 1 91.44 386 VAL A N 1
ATOM 2998 C CA . VAL A 1 386 ? 11.977 -24.828 -34.406 1 91.44 386 VAL A CA 1
ATOM 2999 C C . VAL A 1 386 ? 12.812 -23.547 -34.375 1 91.44 386 VAL A C 1
ATOM 3001 O O . VAL A 1 386 ? 12.992 -22.906 -35.438 1 91.44 386 VAL A O 1
ATOM 3004 N N . THR A 1 387 ? 13.234 -23.156 -33.25 1 94.44 387 THR A N 1
ATOM 3005 C CA . THR A 1 387 ? 14.18 -22.047 -33.094 1 94.44 387 THR A CA 1
ATOM 3006 C C . THR A 1 387 ? 15.406 -22.484 -32.312 1 94.44 387 THR A C 1
ATOM 3008 O O . THR A 1 387 ? 15.273 -23.047 -31.203 1 94.44 387 THR A O 1
ATOM 3011 N N . THR A 1 388 ? 16.625 -22.266 -32.812 1 95.62 388 THR A N 1
ATOM 3012 C CA . THR A 1 388 ? 17.859 -22.531 -32.094 1 95.62 388 THR A CA 1
ATOM 3013 C C . THR A 1 388 ? 18.531 -21.234 -31.672 1 95.62 388 THR A C 1
ATOM 3015 O O . THR A 1 388 ? 18.5 -20.25 -32.406 1 95.62 388 THR A O 1
ATOM 3018 N N . CYS A 1 389 ? 19.047 -21.234 -30.5 1 96.88 389 CYS A N 1
ATOM 3019 C CA . CYS A 1 389 ? 19.734 -20.078 -29.938 1 96.88 389 CYS A CA 1
ATOM 3020 C C . CYS A 1 389 ? 20.984 -20.5 -29.188 1 96.88 389 CYS A C 1
ATOM 3022 O O . CYS A 1 389 ? 21.047 -21.594 -28.641 1 96.88 389 CYS A O 1
ATOM 3024 N N . GLN A 1 390 ? 21.969 -19.625 -29.203 1 96.81 390 GLN A N 1
ATOM 3025 C CA . GLN A 1 390 ? 23.125 -19.797 -28.344 1 96.81 390 GLN A CA 1
ATOM 3026 C C . GLN A 1 390 ? 22.922 -19.141 -26.984 1 96.81 390 GLN A C 1
ATOM 3028 O O . GLN A 1 390 ? 22.328 -18.062 -26.891 1 96.81 390 GLN A O 1
ATOM 3033 N N . VAL A 1 391 ? 23.359 -19.812 -25.938 1 97.88 391 VAL A N 1
ATOM 3034 C CA . VAL A 1 391 ? 23.141 -19.297 -24.594 1 97.88 391 VAL A CA 1
ATOM 3035 C C . VAL A 1 391 ? 24.469 -18.797 -24 1 97.88 391 VAL A C 1
ATOM 3037 O O . VAL A 1 391 ? 25.484 -19.516 -24.047 1 97.88 391 VAL A O 1
ATOM 3040 N N . THR A 1 392 ? 24.516 -17.609 -23.547 1 97.81 392 THR A N 1
ATOM 3041 C CA . THR A 1 392 ? 25.656 -17 -22.859 1 97.81 392 THR A CA 1
ATOM 3042 C C . THR A 1 392 ? 25.234 -16.375 -21.531 1 97.81 392 THR A C 1
ATOM 3044 O O . THR A 1 392 ? 24.047 -16.344 -21.203 1 97.81 392 THR A O 1
ATOM 3047 N N . GLN A 1 393 ? 26.234 -16.031 -20.703 1 97.56 393 GLN A N 1
ATOM 3048 C CA . GLN A 1 393 ? 25.906 -15.406 -19.422 1 97.56 393 GLN A CA 1
ATOM 3049 C C . GLN A 1 393 ? 26.406 -13.969 -19.359 1 97.56 393 GLN A C 1
ATOM 3051 O O . GLN A 1 393 ? 27.391 -13.625 -20.031 1 97.56 393 GLN A O 1
ATOM 3056 N N . ARG A 1 394 ? 25.719 -13.164 -18.672 1 96.94 394 ARG A N 1
ATOM 3057 C CA . ARG A 1 394 ? 26.078 -11.781 -18.406 1 96.94 394 ARG A CA 1
ATOM 3058 C C . ARG A 1 394 ? 26.125 -11.5 -16.922 1 96.94 394 ARG A C 1
ATOM 3060 O O . ARG A 1 394 ? 25.25 -11.945 -16.172 1 96.94 394 ARG A O 1
ATOM 3067 N N . MET A 1 395 ? 27.219 -10.852 -16.5 1 96.94 395 MET A N 1
ATOM 3068 C CA . MET A 1 395 ? 27.328 -10.414 -15.109 1 96.94 395 MET A CA 1
ATOM 3069 C C . MET A 1 395 ? 26.922 -8.953 -14.961 1 96.94 395 MET A C 1
ATOM 3071 O O . MET A 1 395 ? 27.422 -8.094 -15.695 1 96.94 395 MET A O 1
ATOM 3075 N N . VAL A 1 396 ? 26.016 -8.719 -14 1 97.5 396 VAL A N 1
ATOM 3076 C CA . VAL A 1 396 ? 25.469 -7.371 -13.875 1 97.5 396 VAL A CA 1
ATOM 3077 C C . VAL A 1 396 ? 25.5 -6.934 -12.406 1 97.5 396 VAL A C 1
ATOM 3079 O O . VAL A 1 396 ? 25.453 -7.77 -11.508 1 97.5 396 VAL A O 1
ATOM 3082 N N . GLU A 1 397 ? 25.734 -5.719 -12.18 1 98 397 GLU A N 1
ATOM 3083 C CA . GLU A 1 397 ? 25.516 -5.059 -10.898 1 98 397 GLU A CA 1
ATOM 3084 C C . GLU A 1 397 ? 24.297 -4.152 -10.945 1 98 397 GLU A C 1
ATOM 3086 O O . GLU A 1 397 ? 24.078 -3.43 -11.922 1 98 397 GLU A O 1
ATOM 3091 N N . ALA A 1 398 ? 23.453 -4.262 -9.984 1 97.94 398 ALA A N 1
ATOM 3092 C CA . ALA A 1 398 ? 22.266 -3.418 -9.883 1 97.94 398 ALA A CA 1
ATOM 3093 C C . ALA A 1 398 ? 22.281 -2.596 -8.602 1 97.94 398 ALA A C 1
ATOM 3095 O O . ALA A 1 398 ? 22.609 -3.111 -7.531 1 97.94 398 ALA A O 1
ATOM 3096 N N . PHE A 1 399 ? 22.062 -1.312 -8.75 1 97.88 399 PHE A N 1
ATOM 3097 C CA . PHE A 1 399 ? 21.922 -0.412 -7.605 1 97.88 399 PHE A CA 1
ATOM 3098 C C . PHE A 1 399 ? 20.469 -0.303 -7.168 1 97.88 399 PHE A C 1
ATOM 3100 O O . PHE A 1 399 ? 19.625 0.174 -7.926 1 97.88 399 PHE A O 1
ATOM 3107 N N . ILE A 1 400 ? 20.203 -0.756 -5.969 1 97.88 400 ILE A N 1
ATOM 3108 C CA . ILE A 1 400 ? 18.828 -0.817 -5.465 1 97.88 400 ILE A CA 1
ATOM 3109 C C . ILE A 1 400 ? 18.609 0.304 -4.453 1 97.88 400 ILE A C 1
ATOM 3111 O O . ILE A 1 400 ? 19.422 0.512 -3.553 1 97.88 400 ILE A O 1
ATOM 3115 N N . GLU A 1 401 ? 17.562 0.97 -4.668 1 97.25 401 GLU A N 1
ATOM 3116 C CA . GLU A 1 401 ? 17.141 2.027 -3.758 1 97.25 401 GLU A CA 1
ATOM 3117 C C . GLU A 1 401 ? 15.758 1.733 -3.178 1 97.25 401 GLU A C 1
ATOM 3119 O O . GLU A 1 401 ? 14.828 1.413 -3.916 1 97.25 401 GLU A O 1
ATOM 3124 N N . CYS A 1 402 ? 15.688 1.741 -1.903 1 96 402 CYS A N 1
ATOM 3125 C CA . CYS A 1 402 ? 14.422 1.596 -1.201 1 96 402 CYS A CA 1
ATOM 3126 C C . CYS A 1 402 ? 14.008 2.904 -0.535 1 96 402 CYS A C 1
ATOM 3128 O O . CYS A 1 402 ? 14.68 3.371 0.389 1 96 402 CYS A O 1
ATOM 3130 N N . GLU A 1 403 ? 12.938 3.494 -1.051 1 93.31 403 GLU A N 1
ATOM 3131 C CA . GLU A 1 403 ? 12.414 4.742 -0.509 1 93.31 403 GLU A CA 1
ATOM 3132 C C . GLU A 1 403 ? 10.953 4.59 -0.087 1 93.31 403 GLU A C 1
ATOM 3134 O O . GLU A 1 403 ? 10.133 4.078 -0.851 1 93.31 403 GLU A O 1
ATOM 3139 N N . ASN A 1 404 ? 10.672 5.066 1.045 1 88.75 404 ASN A N 1
ATOM 3140 C CA . ASN A 1 404 ? 9.305 5.047 1.569 1 88.75 404 ASN A CA 1
ATOM 3141 C C . ASN A 1 404 ? 8.688 3.656 1.459 1 88.75 404 ASN A C 1
ATOM 3143 O O . ASN A 1 404 ? 7.555 3.514 0.985 1 88.75 404 ASN A O 1
ATOM 3147 N N . GLY A 1 405 ? 9.547 2.676 1.69 1 87.88 405 GLY A N 1
ATOM 3148 C CA . GLY A 1 405 ? 9.047 1.312 1.752 1 87.88 405 GLY A CA 1
ATOM 3149 C C . GLY A 1 405 ? 9.031 0.621 0.402 1 87.88 405 GLY A C 1
ATOM 3150 O O . GLY A 1 405 ? 8.727 -0.571 0.313 1 87.88 405 GLY A O 1
ATOM 3151 N N . SER A 1 406 ? 9.281 1.221 -0.63 1 91 406 SER A N 1
ATOM 3152 C CA . SER A 1 406 ? 9.305 0.636 -1.967 1 91 406 SER A CA 1
ATOM 3153 C C . SER A 1 406 ? 10.734 0.543 -2.498 1 91 406 SER A C 1
ATOM 3155 O O . SER A 1 406 ? 11.5 1.506 -2.41 1 91 406 SER A O 1
ATOM 3157 N N . CYS A 1 407 ? 11.062 -0.623 -2.992 1 95.81 407 CYS A N 1
ATOM 3158 C CA . CYS A 1 407 ? 12.422 -0.848 -3.488 1 95.81 407 CYS A CA 1
ATOM 3159 C C . CYS A 1 407 ? 12.422 -1.027 -5 1 95.81 407 CYS A C 1
ATOM 3161 O O . CYS A 1 407 ? 11.484 -1.589 -5.566 1 95.81 407 CYS A O 1
ATOM 3163 N N . GLU A 1 408 ? 13.422 -0.499 -5.641 1 96.44 408 GLU A N 1
ATOM 3164 C CA . GLU A 1 408 ? 13.586 -0.678 -7.078 1 96.44 408 GLU A CA 1
ATOM 3165 C C . GLU A 1 408 ? 15.055 -0.554 -7.484 1 96.44 408 GLU A C 1
ATOM 3167 O O . GLU A 1 408 ? 15.82 0.158 -6.84 1 96.44 408 GLU A O 1
ATOM 3172 N N . ALA A 1 409 ? 15.43 -1.3 -8.438 1 97.31 409 ALA A N 1
ATOM 3173 C CA . ALA A 1 409 ? 16.734 -1.103 -9.055 1 97.31 409 ALA A CA 1
ATOM 3174 C C . ALA A 1 409 ? 16.734 0.109 -9.984 1 97.31 409 ALA A C 1
ATOM 3176 O O . ALA A 1 409 ? 16.016 0.127 -10.984 1 97.31 409 ALA A O 1
ATOM 3177 N N . THR A 1 410 ? 17.578 1.061 -9.742 1 96.44 410 THR A N 1
ATOM 3178 C CA . THR A 1 410 ? 17.5 2.328 -10.461 1 96.44 410 THR A CA 1
ATOM 3179 C C . THR A 1 410 ? 18.625 2.441 -11.484 1 96.44 410 THR A C 1
ATOM 3181 O O . THR A 1 410 ? 18.516 3.197 -12.453 1 96.44 410 THR A O 1
ATOM 3184 N N . LYS A 1 411 ? 19.688 1.71 -11.219 1 97.19 411 LYS A N 1
ATOM 3185 C CA . LYS A 1 411 ? 20.828 1.721 -12.125 1 97.19 411 LYS A CA 1
ATOM 3186 C C . LYS A 1 411 ? 21.422 0.322 -12.281 1 97.19 411 LYS A C 1
ATOM 3188 O O . LYS A 1 411 ? 21.281 -0.516 -11.391 1 97.19 411 LYS A O 1
ATOM 3193 N N . VAL A 1 412 ? 22.031 0.161 -13.43 1 97.69 412 VAL A N 1
ATOM 3194 C CA . VAL A 1 412 ? 22.719 -1.1 -13.688 1 97.69 412 VAL A CA 1
ATOM 3195 C C . VAL A 1 412 ? 24.047 -0.828 -14.391 1 97.69 412 VAL A C 1
ATOM 3197 O O . VAL A 1 412 ? 24.219 0.208 -15.039 1 97.69 412 VAL A O 1
ATOM 3200 N N . ARG A 1 413 ? 24.953 -1.688 -14.258 1 97.56 413 ARG A N 1
ATOM 3201 C CA . ARG A 1 413 ? 26.219 -1.688 -14.992 1 97.56 413 ARG A CA 1
ATOM 3202 C C . ARG A 1 413 ? 26.812 -3.092 -15.07 1 97.56 413 ARG A C 1
ATOM 3204 O O . ARG A 1 413 ? 26.406 -3.98 -14.312 1 97.56 413 ARG A O 1
ATOM 3211 N N . PRO A 1 414 ? 27.656 -3.34 -16.031 1 96.81 414 PRO A N 1
ATOM 3212 C CA . PRO A 1 414 ? 28.359 -4.625 -16.031 1 96.81 414 PRO A CA 1
ATOM 3213 C C . PRO A 1 414 ? 29.172 -4.848 -14.75 1 96.81 414 PRO A C 1
ATOM 3215 O O . PRO A 1 414 ? 29.719 -3.898 -14.188 1 96.81 414 PRO A O 1
ATOM 3218 N N . SER A 1 415 ? 29.188 -6.051 -14.328 1 96.69 415 SER A N 1
ATOM 3219 C CA . SER A 1 415 ? 29.906 -6.367 -13.094 1 96.69 415 SER A CA 1
ATOM 3220 C C . SER A 1 415 ? 31.359 -5.91 -13.18 1 96.69 415 SER A C 1
ATOM 3222 O O . SER A 1 415 ? 32 -6.078 -14.211 1 96.69 415 SER A O 1
ATOM 3224 N N . THR A 1 416 ? 31.859 -5.352 -12.133 1 94.94 416 THR A N 1
ATOM 3225 C CA . THR A 1 416 ? 33.25 -4.895 -12.078 1 94.94 416 THR A CA 1
ATOM 3226 C C . THR A 1 416 ? 34.125 -5.938 -11.406 1 94.94 416 THR A C 1
ATOM 3228 O O . THR A 1 416 ? 35.344 -5.859 -11.492 1 94.94 416 THR A O 1
ATOM 3231 N N . THR A 1 417 ? 33.531 -6.914 -10.836 1 93.25 417 THR A N 1
ATOM 3232 C CA . THR A 1 417 ? 34.281 -7.855 -10.031 1 93.25 417 THR A CA 1
ATOM 3233 C C . THR A 1 417 ? 34.281 -9.242 -10.664 1 93.25 417 THR A C 1
ATOM 3235 O O . THR A 1 417 ? 35.219 -10.016 -10.484 1 93.25 417 THR A O 1
ATOM 3238 N N . ASP A 1 418 ? 33.25 -9.594 -11.297 1 92.94 418 ASP A N 1
ATOM 3239 C CA . ASP A 1 418 ? 33.125 -10.914 -11.906 1 92.94 418 ASP A CA 1
ATOM 3240 C C . ASP A 1 418 ? 33.375 -10.859 -13.406 1 92.94 418 ASP A C 1
ATOM 3242 O O . ASP A 1 418 ? 32.562 -10.328 -14.172 1 92.94 418 ASP A O 1
ATOM 3246 N N . HIS A 1 419 ? 34.5 -11.516 -13.828 1 90.69 419 HIS A N 1
ATOM 3247 C CA . HIS A 1 419 ? 34.906 -11.461 -15.227 1 90.69 419 HIS A CA 1
ATOM 3248 C C . HIS A 1 419 ? 34.969 -12.859 -15.828 1 90.69 419 HIS A C 1
ATOM 3250 O O . HIS A 1 419 ? 35.781 -13.094 -16.75 1 90.69 419 HIS A O 1
ATOM 3256 N N . ARG A 1 420 ? 34.25 -13.703 -15.344 1 89.75 420 ARG A N 1
ATOM 3257 C CA . ARG A 1 420 ? 34.219 -15.047 -15.906 1 89.75 420 ARG A CA 1
ATOM 3258 C C . ARG A 1 420 ? 33.75 -15.016 -17.359 1 89.75 420 ARG A C 1
ATOM 3260 O O . ARG A 1 420 ? 33.031 -14.102 -17.766 1 89.75 420 ARG A O 1
ATOM 3267 N N . PRO A 1 421 ? 34.188 -16.125 -18.109 1 91.69 421 PRO A N 1
ATOM 3268 C CA . PRO A 1 421 ? 33.812 -16.109 -19.531 1 91.69 421 PRO A CA 1
ATOM 3269 C C . PRO A 1 421 ? 32.312 -16.25 -19.766 1 91.69 421 PRO A C 1
ATOM 3271 O O . PRO A 1 421 ? 31.641 -17 -19.047 1 91.69 421 PRO A O 1
ATOM 3274 N N . LYS A 1 422 ? 31.859 -15.555 -20.766 1 95 422 LYS A N 1
ATOM 3275 C CA . LYS A 1 422 ? 30.422 -15.477 -21.016 1 95 422 LYS A CA 1
ATOM 3276 C C . LYS A 1 422 ? 29.906 -16.781 -21.625 1 95 422 LYS A C 1
ATOM 3278 O O . LYS A 1 422 ? 28.719 -17.094 -21.516 1 95 422 LYS A O 1
ATOM 3283 N N . ASN A 1 423 ? 30.797 -17.594 -22.219 1 95.31 423 ASN A N 1
ATOM 3284 C CA . ASN A 1 423 ? 30.359 -18.734 -23 1 95.31 423 ASN A CA 1
ATOM 3285 C C . ASN A 1 423 ? 29.969 -19.922 -22.125 1 95.31 423 ASN A C 1
ATOM 3287 O O . ASN A 1 423 ? 29.359 -20.875 -22.594 1 95.31 423 ASN A O 1
ATOM 3291 N N . PHE A 1 424 ? 30.375 -19.844 -20.891 1 94.31 424 PHE A N 1
ATOM 3292 C CA . PHE A 1 424 ? 30.062 -20.922 -19.953 1 94.31 424 PHE A CA 1
ATOM 3293 C C . PHE A 1 424 ? 28.969 -20.5 -19 1 94.31 424 PHE A C 1
ATOM 3295 O O . PHE A 1 424 ? 29.094 -19.516 -18.281 1 94.31 424 PHE A O 1
ATOM 3302 N N . THR A 1 425 ? 27.875 -21.266 -19.062 1 96.56 425 THR A N 1
ATOM 3303 C CA . THR A 1 425 ? 26.703 -20.922 -18.281 1 96.56 425 THR A CA 1
ATOM 3304 C C . THR A 1 425 ? 26.312 -22.078 -17.359 1 96.56 425 THR A C 1
ATOM 3306 O O . THR A 1 425 ? 26.984 -23.109 -17.328 1 96.56 425 THR A O 1
ATOM 3309 N N . SER A 1 426 ? 25.281 -21.875 -16.578 1 95.88 426 SER A N 1
ATOM 3310 C CA . SER A 1 426 ? 24.75 -22.922 -15.711 1 95.88 426 SER A CA 1
ATOM 3311 C C . SER A 1 426 ? 24.375 -24.172 -16.516 1 95.88 426 SER A C 1
ATOM 3313 O O . SER A 1 426 ? 24.312 -25.266 -15.961 1 95.88 426 SER A O 1
ATOM 3315 N N . PHE A 1 427 ? 24.141 -24.016 -17.828 1 95.56 427 PHE A N 1
ATOM 3316 C CA . PHE A 1 427 ? 23.734 -25.125 -18.688 1 95.56 427 PHE A CA 1
ATOM 3317 C C . PHE A 1 427 ? 24.906 -26.078 -18.922 1 95.56 427 PHE A C 1
ATOM 3319 O O . PHE A 1 427 ? 24.719 -27.219 -19.375 1 95.56 427 PHE A O 1
ATOM 3326 N N . ASP A 1 428 ? 26.078 -25.625 -18.656 1 93.06 428 ASP A N 1
ATOM 3327 C CA . ASP A 1 428 ? 27.266 -26.469 -18.75 1 93.06 428 ASP A CA 1
ATOM 3328 C C . ASP A 1 428 ? 27.406 -27.344 -17.5 1 93.06 428 ASP A C 1
ATOM 3330 O O . ASP A 1 428 ? 28.297 -28.203 -17.453 1 93.06 428 ASP A O 1
ATOM 3334 N N . TYR A 1 429 ? 26.531 -27.141 -16.562 1 91.81 429 TYR A N 1
ATOM 3335 C CA . TYR A 1 429 ? 26.75 -27.797 -15.289 1 91.81 429 TYR A CA 1
ATOM 3336 C C . TYR A 1 429 ? 25.469 -28.484 -14.805 1 91.81 429 TYR A C 1
ATOM 3338 O O . TYR A 1 429 ? 25.453 -29.688 -14.562 1 91.81 429 TYR A O 1
ATOM 3346 N N . TRP A 1 430 ? 24.359 -27.766 -14.711 1 92 430 TRP A N 1
ATOM 3347 C CA . TRP A 1 430 ? 23.188 -28.422 -14.148 1 92 430 TRP A CA 1
ATOM 3348 C C . TRP A 1 430 ? 21.906 -27.906 -14.805 1 92 430 TRP A C 1
ATOM 3350 O O . TRP A 1 430 ? 20.859 -28.547 -14.711 1 92 430 TRP A O 1
ATOM 3360 N N . ALA A 1 431 ? 21.828 -26.766 -15.492 1 94.88 431 ALA A N 1
ATOM 3361 C CA . ALA A 1 431 ? 20.625 -26.016 -15.836 1 94.88 431 ALA A CA 1
ATOM 3362 C C . ALA A 1 431 ? 19.844 -26.719 -16.938 1 94.88 431 ALA A C 1
ATOM 3364 O O . ALA A 1 431 ? 18.781 -26.234 -17.344 1 94.88 431 ALA A O 1
ATOM 3365 N N . TRP A 1 432 ? 20.312 -27.875 -17.453 1 91.38 432 TRP A N 1
ATOM 3366 C CA . TRP A 1 432 ? 19.516 -28.656 -18.391 1 91.38 432 TRP A CA 1
ATOM 3367 C C . TRP A 1 432 ? 18.219 -29.125 -17.734 1 91.38 432 TRP A C 1
ATOM 3369 O O . TRP A 1 432 ? 17.203 -29.312 -18.422 1 91.38 432 TRP A O 1
ATOM 3379 N N . ILE A 1 433 ? 18.203 -29.219 -16.406 1 90.94 433 ILE A N 1
ATOM 3380 C CA . ILE A 1 433 ? 17 -29.609 -15.68 1 90.94 433 ILE A CA 1
ATOM 3381 C C . ILE A 1 433 ? 15.938 -28.516 -15.805 1 90.94 433 ILE A C 1
ATOM 3383 O O . ILE A 1 433 ? 14.742 -28.812 -15.742 1 90.94 433 ILE A O 1
ATOM 3387 N N . VAL A 1 434 ? 16.375 -27.312 -15.93 1 94.69 434 VAL A N 1
ATOM 3388 C CA . VAL A 1 434 ? 15.461 -26.188 -16.125 1 94.69 434 VAL A CA 1
ATOM 3389 C C . VAL A 1 434 ? 14.703 -26.375 -17.438 1 94.69 434 VAL A C 1
ATOM 3391 O O . VAL A 1 434 ? 13.516 -26.047 -17.531 1 94.69 434 VAL A O 1
ATOM 3394 N N . LEU A 1 435 ? 15.398 -26.875 -18.484 1 95 435 LEU A N 1
ATOM 3395 C CA . LEU A 1 435 ? 14.75 -27.156 -19.766 1 95 435 LEU A CA 1
ATOM 3396 C C . LEU A 1 435 ? 13.672 -28.219 -19.609 1 95 435 LEU A C 1
ATOM 3398 O O . LEU A 1 435 ? 12.578 -28.094 -20.172 1 95 435 LEU A O 1
ATOM 3402 N N . GLU A 1 436 ? 13.977 -29.156 -18.781 1 90.44 436 GLU A N 1
ATOM 3403 C CA . GLU A 1 436 ? 13 -30.219 -18.5 1 90.44 436 GLU A CA 1
ATOM 3404 C C . GLU A 1 436 ? 11.797 -29.656 -17.75 1 90.44 436 GLU A C 1
ATOM 3406 O O . GLU A 1 436 ? 10.656 -30.047 -18.016 1 90.44 436 GLU A O 1
ATOM 3411 N N . LEU A 1 437 ? 12.102 -28.859 -16.844 1 91.25 437 LEU A N 1
ATOM 3412 C CA . LEU A 1 437 ? 11.031 -28.234 -16.078 1 91.25 437 LEU A CA 1
ATOM 3413 C C . LEU A 1 437 ? 10.094 -27.453 -16.984 1 91.25 437 LEU A C 1
ATOM 3415 O O . LEU A 1 437 ? 8.875 -27.609 -16.906 1 91.25 437 LEU A O 1
ATOM 3419 N N . ILE A 1 438 ? 10.633 -26.594 -17.844 1 94.25 438 ILE A N 1
ATOM 3420 C CA . ILE A 1 438 ? 9.828 -25.734 -18.703 1 94.25 438 ILE A CA 1
ATOM 3421 C C . ILE A 1 438 ? 9.078 -26.609 -19.719 1 94.25 438 ILE A C 1
ATOM 3423 O O . ILE A 1 438 ? 7.906 -26.359 -20.016 1 94.25 438 ILE A O 1
ATOM 3427 N N . THR A 1 439 ? 9.727 -27.625 -20.203 1 90.88 439 THR A N 1
ATOM 3428 C CA . THR A 1 439 ? 9.078 -28.562 -21.109 1 90.88 439 THR A CA 1
ATOM 3429 C C . THR A 1 439 ? 7.918 -29.281 -20.422 1 90.88 439 THR A C 1
ATOM 3431 O O . THR A 1 439 ? 6.852 -29.453 -21.016 1 90.88 439 THR A O 1
ATOM 3434 N N . GLY A 1 440 ? 8.117 -29.641 -19.172 1 84.25 440 GLY A N 1
ATOM 3435 C CA . GLY A 1 440 ? 7.082 -30.328 -18.406 1 84.25 440 GLY A CA 1
ATOM 3436 C C . GLY A 1 440 ? 5.812 -29.516 -18.25 1 84.25 440 GLY A C 1
ATOM 3437 O O . GLY A 1 440 ? 4.711 -30.078 -18.203 1 84.25 440 GLY A O 1
ATOM 3438 N N . VAL A 1 441 ? 5.973 -28.281 -18.25 1 85.75 441 VAL A N 1
ATOM 3439 C CA . VAL A 1 441 ? 4.801 -27.438 -18.047 1 85.75 441 VAL A CA 1
ATOM 3440 C C . VAL A 1 441 ? 4.227 -27 -19.391 1 85.75 441 VAL A C 1
ATOM 3442 O O . VAL A 1 441 ? 3.104 -26.5 -19.469 1 85.75 441 VAL A O 1
ATOM 3445 N N . SER A 1 442 ? 4.949 -27.234 -20.484 1 87.31 442 SER A N 1
ATOM 3446 C CA . SER A 1 442 ? 4.547 -26.641 -21.766 1 87.31 442 SER A CA 1
ATOM 3447 C C . SER A 1 442 ? 4.27 -27.734 -22.797 1 87.31 442 SER A C 1
ATOM 3449 O O . SER A 1 442 ? 3.938 -27.422 -23.953 1 87.31 442 SER A O 1
ATOM 3451 N N . TRP A 1 443 ? 4.445 -28.953 -22.406 1 81.56 443 TRP A N 1
ATOM 3452 C CA . TRP A 1 443 ? 4.324 -30.047 -23.359 1 81.56 443 TRP A CA 1
ATOM 3453 C C . TRP A 1 443 ? 3.346 -31.109 -22.844 1 81.56 443 TRP A C 1
ATOM 3455 O O . TRP A 1 443 ? 3.273 -31.359 -21.641 1 81.56 443 TRP A O 1
ATOM 3465 N N . GLN A 1 444 ? 2.459 -31.562 -23.734 1 75.12 444 GLN A N 1
ATOM 3466 C CA . GLN A 1 444 ? 1.542 -32.625 -23.375 1 75.12 444 GLN A CA 1
ATOM 3467 C C . GLN A 1 444 ? 1.626 -33.781 -24.391 1 75.12 444 GLN A C 1
ATOM 3469 O O . GLN A 1 444 ? 1.746 -33.531 -25.594 1 75.12 444 GLN A O 1
ATOM 3474 N N . ASP A 1 445 ? 1.652 -34.969 -23.812 1 66.81 445 ASP A N 1
ATOM 3475 C CA . ASP A 1 445 ? 1.653 -36.125 -24.672 1 66.81 445 ASP A CA 1
ATOM 3476 C C . ASP A 1 445 ? 0.284 -36.344 -25.312 1 66.81 445 ASP A C 1
ATOM 3478 O O . ASP A 1 445 ? -0.741 -35.969 -24.734 1 66.81 445 ASP A O 1
ATOM 3482 N N . TYR A 1 446 ? 0.234 -36.656 -26.594 1 56.94 446 TYR A N 1
ATOM 3483 C CA . TYR A 1 446 ? -0.973 -36.844 -27.391 1 56.94 446 TYR A CA 1
ATOM 3484 C C . TYR A 1 446 ? -1.978 -37.719 -26.641 1 56.94 446 TYR A C 1
ATOM 3486 O O . TYR A 1 446 ? -3.188 -37.5 -26.75 1 56.94 446 TYR A O 1
ATOM 3494 N N . GLN A 1 447 ? -1.571 -38.688 -25.938 1 50.66 447 GLN A N 1
ATOM 3495 C CA . GLN A 1 447 ? -2.514 -39.688 -25.422 1 50.66 447 GLN A CA 1
ATOM 3496 C C . GLN A 1 447 ? -3.43 -39.094 -24.375 1 50.66 447 GLN A C 1
ATOM 3498 O O . GLN A 1 447 ? -4.543 -39.562 -24.156 1 50.66 447 GLN A O 1
ATOM 3503 N N . ARG A 1 448 ? -2.988 -38.031 -23.609 1 54.44 448 ARG A N 1
ATOM 3504 C CA . ARG A 1 448 ? -3.828 -37.562 -22.516 1 54.44 448 ARG A CA 1
ATOM 3505 C C . ARG A 1 448 ? -4.449 -36.219 -22.828 1 54.44 448 ARG A C 1
ATOM 3507 O O . ARG A 1 448 ? -3.852 -35.156 -22.547 1 54.44 448 ARG A O 1
ATOM 3514 N N . GLU A 1 449 ? -5.203 -36.156 -23.875 1 54.53 449 GLU A N 1
ATOM 3515 C CA . GLU A 1 449 ? -5.852 -35 -24.484 1 54.53 449 GLU A CA 1
ATOM 3516 C C . GLU A 1 449 ? -6.77 -34.281 -23.484 1 54.53 449 GLU A C 1
ATOM 3518 O O . GLU A 1 449 ? -7.887 -33.906 -23.828 1 54.53 449 GLU A O 1
ATOM 3523 N N . VAL A 1 450 ? -6.32 -34.156 -22.172 1 63.91 450 VAL A N 1
ATOM 3524 C CA . VAL A 1 450 ? -7.27 -33.562 -21.234 1 63.91 450 VAL A CA 1
ATOM 3525 C C . VAL A 1 450 ? -7.074 -32.062 -21.203 1 63.91 450 VAL A C 1
ATOM 3527 O O . VAL A 1 450 ? -7.957 -31.312 -20.75 1 63.91 450 VAL A O 1
ATOM 3530 N N . MET A 1 451 ? -5.949 -31.594 -21.922 1 72 451 MET A N 1
ATOM 3531 C CA . MET A 1 451 ? -5.723 -30.156 -21.859 1 72 451 MET A CA 1
ATOM 3532 C C . MET A 1 451 ? -5.617 -29.578 -23.266 1 72 451 MET A C 1
ATOM 3534 O O . MET A 1 451 ? -5.125 -30.234 -24.188 1 72 451 MET A O 1
ATOM 3538 N N . TRP A 1 452 ? -6.145 -28.422 -23.344 1 74.62 452 TRP A N 1
ATOM 3539 C CA . TRP A 1 452 ? -6.266 -27.75 -24.625 1 74.62 452 TRP A CA 1
ATOM 3540 C C . TRP A 1 452 ? -5.496 -26.438 -24.625 1 74.62 452 TRP A C 1
ATOM 3542 O O . TRP A 1 452 ? -5.422 -25.75 -23.594 1 74.62 452 TRP A O 1
ATOM 3552 N N . GLY A 1 453 ? -4.805 -26.156 -25.812 1 75.5 453 GLY A N 1
ATOM 3553 C CA . GLY A 1 453 ? -4.223 -24.828 -26.016 1 75.5 453 GLY A CA 1
ATOM 3554 C C . GLY A 1 453 ? -2.795 -24.734 -25.5 1 75.5 453 GLY A C 1
ATOM 3555 O O . GLY A 1 453 ? -2.15 -25.75 -25.234 1 75.5 453 GLY A O 1
ATOM 3556 N N . GLY A 1 454 ? -2.279 -23.484 -25.516 1 78.44 454 GLY A N 1
ATOM 3557 C CA . GLY A 1 454 ? -0.918 -23.234 -25.078 1 78.44 454 GLY A CA 1
ATOM 3558 C C . GLY A 1 454 ? -0.81 -23.016 -23.578 1 78.44 454 GLY A C 1
ATOM 3559 O O . GLY A 1 454 ? -1.727 -22.469 -22.953 1 78.44 454 GLY A O 1
ATOM 3560 N N . GLY A 1 455 ? 0.302 -23.453 -23.016 1 85.12 455 GLY A N 1
ATOM 3561 C CA . GLY A 1 455 ? 0.586 -23.188 -21.609 1 85.12 455 GLY A CA 1
ATOM 3562 C C . GLY A 1 455 ? 1.005 -21.766 -21.344 1 85.12 455 GLY A C 1
ATOM 3563 O O . GLY A 1 455 ? 1.165 -20.969 -22.281 1 85.12 455 GLY A O 1
ATOM 3564 N N . SER A 1 456 ? 1.139 -21.422 -20.172 1 90.88 456 SER A N 1
ATOM 3565 C CA . SER A 1 456 ? 1.462 -20.047 -19.75 1 90.88 456 SER A CA 1
ATOM 3566 C C . SER A 1 456 ? 2.799 -19.609 -20.328 1 90.88 456 SER A C 1
ATOM 3568 O O . SER A 1 456 ? 2.961 -18.438 -20.703 1 90.88 456 SER A O 1
ATOM 3570 N N . SER A 1 457 ? 3.77 -20.531 -20.484 1 93.75 457 SER A N 1
ATOM 3571 C CA . SER A 1 457 ? 5.066 -20.188 -21.047 1 93.75 457 SER A CA 1
ATOM 3572 C C . SER A 1 457 ? 4.938 -19.766 -22.516 1 93.75 457 SER A C 1
ATOM 3574 O O . SER A 1 457 ? 5.531 -18.766 -22.922 1 93.75 457 SER A O 1
ATOM 3576 N N . THR A 1 458 ? 4.148 -20.484 -23.219 1 91.81 458 THR A N 1
ATOM 3577 C CA . THR A 1 458 ? 3.977 -20.203 -24.641 1 91.81 458 THR A CA 1
ATOM 3578 C C . THR A 1 458 ? 3.207 -18.906 -24.844 1 91.81 458 THR A C 1
ATOM 3580 O O . THR A 1 458 ? 3.514 -18.125 -25.75 1 91.81 458 THR A O 1
ATOM 3583 N N . LEU A 1 459 ? 2.25 -18.719 -24.047 1 90.94 459 LEU A N 1
ATOM 3584 C CA . LEU A 1 459 ? 1.472 -17.484 -24.141 1 90.94 459 LEU A CA 1
ATOM 3585 C C . LEU A 1 459 ? 2.324 -16.266 -23.781 1 90.94 459 LEU A C 1
ATOM 3587 O O . LEU A 1 459 ? 2.162 -15.195 -24.375 1 90.94 459 LEU A O 1
ATOM 3591 N N . PHE A 1 460 ? 3.186 -16.438 -22.875 1 94.62 460 PHE A N 1
ATOM 3592 C CA . PHE A 1 460 ? 4.109 -15.367 -22.516 1 94.62 460 PHE A CA 1
ATOM 3593 C C . PHE A 1 460 ? 5.039 -15.047 -23.672 1 94.62 460 PHE A C 1
ATOM 3595 O O . PHE A 1 460 ? 5.301 -13.875 -23.969 1 94.62 460 PHE A O 1
ATOM 3602 N N . LEU A 1 461 ? 5.523 -16.078 -24.266 1 95 461 LEU A N 1
ATOM 3603 C CA . LEU A 1 461 ? 6.391 -15.883 -25.422 1 95 461 LEU A CA 1
ATOM 3604 C C . LEU A 1 461 ? 5.656 -15.148 -26.547 1 95 461 LEU A C 1
ATOM 3606 O O . LEU A 1 461 ? 6.238 -14.297 -27.219 1 95 461 LEU A O 1
ATOM 3610 N N . ASN A 1 462 ? 4.41 -15.469 -26.625 1 91.25 462 ASN A N 1
ATOM 3611 C CA . ASN A 1 462 ? 3.607 -14.844 -27.672 1 91.25 462 ASN A CA 1
ATOM 3612 C C . ASN A 1 462 ? 3.35 -13.375 -27.375 1 91.25 462 ASN A C 1
ATOM 3614 O O . ASN A 1 462 ? 3.451 -12.531 -28.281 1 91.25 462 ASN A O 1
ATOM 3618 N N . ASN A 1 463 ? 2.947 -13.156 -26.141 1 91.5 463 ASN A N 1
ATOM 3619 C CA . ASN A 1 463 ? 2.652 -11.789 -25.719 1 91.5 463 ASN A CA 1
ATOM 3620 C C . ASN A 1 463 ? 2.869 -11.602 -24.219 1 91.5 463 ASN A C 1
ATOM 3622 O O . ASN A 1 463 ? 2.021 -11.992 -23.406 1 91.5 463 ASN A O 1
ATOM 3626 N N . SER A 1 464 ? 3.916 -10.859 -23.891 1 92.56 464 SER A N 1
ATOM 3627 C CA . SER A 1 464 ? 4.27 -10.688 -22.484 1 92.56 464 SER A CA 1
ATOM 3628 C C . SER A 1 464 ? 3.432 -9.594 -21.828 1 92.56 464 SER A C 1
ATOM 3630 O O . SER A 1 464 ? 3.391 -9.492 -20.594 1 92.56 464 SER A O 1
ATOM 3632 N N . GLY A 1 465 ? 2.721 -8.82 -22.594 1 88.88 465 GLY A N 1
ATOM 3633 C CA . GLY A 1 465 ? 1.926 -7.715 -22.094 1 88.88 465 GLY A CA 1
ATOM 3634 C C . GLY A 1 465 ? 0.517 -8.117 -21.703 1 88.88 465 GLY A C 1
ATOM 3635 O O . GLY A 1 465 ? -0.267 -7.293 -21.234 1 88.88 465 GLY A O 1
ATOM 3636 N N . LEU A 1 466 ? 0.243 -9.375 -21.859 1 88.62 466 LEU A N 1
ATOM 3637 C CA . LEU A 1 466 ? -1.079 -9.883 -21.5 1 88.62 466 LEU A CA 1
ATOM 3638 C C . LEU A 1 466 ? -0.982 -10.953 -20.422 1 88.62 466 LEU A C 1
ATOM 3640 O O . LEU A 1 466 ? 0.046 -11.625 -20.297 1 88.62 466 LEU A O 1
ATOM 3644 N N . PHE A 1 467 ? -2.045 -10.992 -19.656 1 90 467 PHE A N 1
ATOM 3645 C CA . PHE A 1 467 ? -2.139 -12.102 -18.719 1 90 467 PHE A CA 1
ATOM 3646 C C . PHE A 1 467 ? -2.248 -13.43 -19.453 1 90 467 PHE A C 1
ATOM 3648 O O . PHE A 1 467 ? -3.047 -13.562 -20.375 1 90 467 PHE A O 1
ATOM 3655 N N . PRO A 1 468 ? -1.388 -14.383 -19.125 1 89.69 468 PRO A N 1
ATOM 3656 C CA . PRO A 1 468 ? -1.282 -15.594 -19.938 1 89.69 468 PRO A CA 1
ATOM 3657 C C . PRO A 1 468 ? -2.383 -16.609 -19.641 1 89.69 468 PRO A C 1
ATOM 3659 O O . PRO A 1 468 ? -2.096 -17.719 -19.172 1 89.69 468 PRO A O 1
ATOM 3662 N N . THR A 1 469 ? -3.627 -16.281 -19.969 1 87.81 469 THR A N 1
ATOM 3663 C CA . THR A 1 469 ? -4.754 -17.172 -19.781 1 87.81 469 THR A CA 1
ATOM 3664 C C . THR A 1 469 ? -5.586 -17.281 -21.047 1 87.81 469 THR A C 1
ATOM 3666 O O . THR A 1 469 ? -5.512 -16.422 -21.922 1 87.81 469 THR A O 1
ATOM 3669 N N . GLN A 1 470 ? -6.234 -18.406 -21.125 1 83.06 470 GLN A N 1
ATOM 3670 C CA . GLN A 1 470 ? -7.172 -18.656 -22.219 1 83.06 470 GLN A CA 1
ATOM 3671 C C . GLN A 1 470 ? -8.523 -19.125 -21.672 1 83.06 470 GLN A C 1
ATOM 3673 O O . GLN A 1 470 ? -8.586 -19.875 -20.703 1 83.06 470 GLN A O 1
ATOM 3678 N N . SER A 1 471 ? -9.602 -18.641 -22.234 1 77.94 471 SER A N 1
ATOM 3679 C CA . SER A 1 471 ? -10.938 -18.969 -21.734 1 77.94 471 SER A CA 1
ATOM 3680 C C . SER A 1 471 ? -11.398 -20.328 -22.234 1 77.94 471 SER A C 1
ATOM 3682 O O . SER A 1 471 ? -12.211 -21 -21.578 1 77.94 471 SER A O 1
ATOM 3684 N N . GLY A 1 472 ? -10.82 -20.812 -23.375 1 73.38 472 GLY A N 1
ATOM 3685 C CA . GLY A 1 472 ? -11.305 -22.031 -23.984 1 73.38 472 GLY A CA 1
ATOM 3686 C C . GLY A 1 472 ? -12.672 -21.875 -24.625 1 73.38 472 GLY A C 1
ATOM 3687 O O . GLY A 1 472 ? -13.211 -22.828 -25.188 1 73.38 472 GLY A O 1
ATOM 3688 N N . ARG A 1 473 ? -13.164 -20.594 -24.531 1 75.5 473 ARG A N 1
ATOM 3689 C CA . ARG A 1 473 ? -14.469 -20.375 -25.156 1 75.5 473 ARG A CA 1
ATOM 3690 C C . ARG A 1 473 ? -14.367 -20.484 -26.672 1 75.5 473 ARG A C 1
ATOM 3692 O O . ARG A 1 473 ? -13.375 -20.047 -27.266 1 75.5 473 ARG A O 1
ATOM 3699 N N . ALA A 1 474 ? -15.281 -20.953 -27.375 1 62.03 474 ALA A N 1
ATOM 3700 C CA . ALA A 1 474 ? -15.484 -21.078 -28.812 1 62.03 474 ALA A CA 1
ATOM 3701 C C . ALA A 1 474 ? -14.344 -21.859 -29.469 1 62.03 474 ALA A C 1
ATOM 3703 O O . ALA A 1 474 ? -14.219 -21.875 -30.688 1 62.03 474 ALA A O 1
ATOM 3704 N N . GLY A 1 475 ? -13.484 -22.484 -28.656 1 60.62 475 GLY A N 1
ATOM 3705 C CA . GLY A 1 475 ? -12.477 -23.391 -29.188 1 60.62 475 GLY A CA 1
ATOM 3706 C C . GLY A 1 475 ? -11.312 -22.672 -29.844 1 60.62 475 GLY A C 1
ATOM 3707 O O . GLY A 1 475 ? -10.57 -23.266 -30.625 1 60.62 475 GLY A O 1
ATOM 3708 N N . GLU A 1 476 ? -11.25 -21.344 -29.688 1 61.56 476 GLU A N 1
ATOM 3709 C CA . GLU A 1 476 ? -10.156 -20.672 -30.375 1 61.56 476 GLU A CA 1
ATOM 3710 C C . GLU A 1 476 ? -8.859 -20.734 -29.578 1 61.56 476 GLU A C 1
ATOM 3712 O O . GLU A 1 476 ? -8.82 -20.281 -28.422 1 61.56 476 GLU A O 1
ATOM 3717 N N . GLU A 1 477 ? -7.957 -21.516 -30.062 1 64.5 477 GLU A N 1
ATOM 3718 C CA . GLU A 1 477 ? -6.68 -21.719 -29.391 1 64.5 477 GLU A CA 1
ATOM 3719 C C . GLU A 1 477 ? -5.648 -20.672 -29.828 1 64.5 477 GLU A C 1
ATOM 3721 O O . GLU A 1 477 ? -5.492 -20.422 -31.016 1 64.5 477 GLU A O 1
ATOM 3726 N N . VAL A 1 478 ? -5.277 -19.891 -28.859 1 63.34 478 VAL A N 1
ATOM 3727 C CA . VAL A 1 478 ? -4.094 -19.094 -29.156 1 63.34 478 VAL A CA 1
ATOM 3728 C C . VAL A 1 478 ? -2.844 -19.969 -29.078 1 63.34 478 VAL A C 1
ATOM 3730 O O . VAL A 1 478 ? -2.598 -20.625 -28.062 1 63.34 478 VAL A O 1
ATOM 3733 N N . GLN A 1 479 ? -2.232 -20.109 -30.281 1 66.25 479 GLN A N 1
ATOM 3734 C CA . GLN A 1 479 ? -1.046 -20.969 -30.312 1 66.25 479 GLN A CA 1
ATOM 3735 C C . GLN A 1 479 ? 0.205 -20.156 -30.625 1 66.25 479 GLN A C 1
ATOM 3737 O O . GLN A 1 479 ? 0.132 -19.125 -31.328 1 66.25 479 GLN A O 1
ATOM 3742 N N . LEU A 1 480 ? 1.221 -20.547 -29.922 1 68.25 480 LEU A N 1
ATOM 3743 C CA . LEU A 1 480 ? 2.527 -19.953 -30.188 1 68.25 480 LEU A CA 1
ATOM 3744 C C . LEU A 1 480 ? 3.043 -20.359 -31.562 1 68.25 480 LEU A C 1
ATOM 3746 O O . LEU A 1 480 ? 3.029 -21.531 -31.922 1 68.25 480 LEU A O 1
ATOM 3750 N N . ASN A 1 481 ? 3.24 -19.328 -32.375 1 73 481 ASN A N 1
ATOM 3751 C CA . ASN A 1 481 ? 3.986 -19.516 -33.594 1 73 481 ASN A CA 1
ATOM 3752 C C . ASN A 1 481 ? 5.328 -18.797 -33.562 1 73 481 ASN A C 1
ATOM 3754 O O . ASN A 1 481 ? 5.383 -17.562 -33.688 1 73 481 ASN A O 1
ATOM 3758 N N . LEU A 1 482 ? 6.379 -19.625 -33.469 1 81.56 482 LEU A N 1
ATOM 3759 C CA . LEU A 1 482 ? 7.723 -19.078 -33.281 1 81.56 482 LEU A CA 1
ATOM 3760 C C . LEU A 1 482 ? 8.164 -18.297 -34.5 1 81.56 482 LEU A C 1
ATOM 3762 O O . LEU A 1 482 ? 8.969 -17.375 -34.406 1 81.56 482 LEU A O 1
ATOM 3766 N N . THR A 1 483 ? 7.594 -18.594 -35.625 1 78.69 483 THR A N 1
ATOM 3767 C CA . THR A 1 483 ? 8.008 -17.938 -36.875 1 78.69 483 THR A CA 1
ATOM 3768 C C . THR A 1 483 ? 7.379 -16.547 -36.969 1 78.69 483 THR A C 1
ATOM 3770 O O . THR A 1 483 ? 7.875 -15.695 -37.719 1 78.69 483 THR A O 1
ATOM 3773 N N . ALA A 1 484 ? 6.332 -16.375 -36.281 1 81.56 484 ALA A N 1
ATOM 3774 C CA . ALA A 1 484 ? 5.621 -15.102 -36.344 1 81.56 484 ALA A CA 1
ATOM 3775 C C . ALA A 1 484 ? 6.195 -14.094 -35.375 1 81.56 484 ALA A C 1
ATOM 3777 O O . ALA A 1 484 ? 5.938 -12.891 -35.469 1 81.56 484 ALA A O 1
ATOM 3778 N N . LEU A 1 485 ? 7.109 -14.562 -34.531 1 88.25 485 LEU A N 1
ATOM 3779 C CA . LEU A 1 485 ? 7.668 -13.688 -33.5 1 88.25 485 LEU A CA 1
ATOM 3780 C C . LEU A 1 485 ? 8.969 -13.055 -34 1 88.25 485 LEU A C 1
ATOM 3782 O O . LEU A 1 485 ? 9.781 -13.711 -34.656 1 88.25 485 LEU A O 1
ATOM 3786 N N . ASP A 1 486 ? 9.055 -11.828 -33.688 1 91.69 486 ASP A N 1
ATOM 3787 C CA . ASP A 1 486 ? 10.352 -11.195 -33.906 1 91.69 486 ASP A CA 1
ATOM 3788 C C . ASP A 1 486 ? 11.453 -11.93 -33.156 1 91.69 486 ASP A C 1
ATOM 3790 O O . ASP A 1 486 ? 11.32 -12.195 -31.938 1 91.69 486 ASP A O 1
ATOM 3794 N N . PRO A 1 487 ? 12.555 -12.273 -33.875 1 92.88 487 PRO A N 1
ATOM 3795 C CA . PRO A 1 487 ? 13.609 -13.07 -33.25 1 92.88 487 PRO A CA 1
ATOM 3796 C C . PRO A 1 487 ? 14.195 -12.414 -31.984 1 92.88 487 PRO A C 1
ATOM 3798 O O . PRO A 1 487 ? 14.523 -13.102 -31.016 1 92.88 487 PRO A O 1
ATOM 3801 N N . GLU A 1 488 ? 14.352 -11.164 -32.031 1 92.25 488 GLU A N 1
ATOM 3802 C CA . GLU A 1 488 ? 14.914 -10.484 -30.859 1 92.25 488 GLU A CA 1
ATOM 3803 C C . GLU A 1 488 ? 13.953 -10.523 -29.672 1 92.25 488 GLU A C 1
ATOM 3805 O O . GLU A 1 488 ? 14.383 -10.695 -28.531 1 92.25 488 GLU A O 1
ATOM 3810 N N . VAL A 1 489 ? 12.734 -10.336 -30.016 1 93.56 489 VAL A N 1
ATOM 3811 C CA . VAL A 1 489 ? 11.711 -10.398 -28.969 1 93.56 489 VAL A CA 1
ATOM 3812 C C . VAL A 1 489 ? 11.656 -11.812 -28.391 1 93.56 489 VAL A C 1
ATOM 3814 O O . VAL A 1 489 ? 11.555 -11.992 -27.172 1 93.56 489 VAL A O 1
ATOM 3817 N N . PHE A 1 490 ? 11.805 -12.75 -29.281 1 95.31 490 PHE A N 1
ATOM 3818 C CA . PHE A 1 490 ? 11.773 -14.141 -28.844 1 95.31 490 PHE A CA 1
ATOM 3819 C C . PHE A 1 490 ? 12.938 -14.438 -27.906 1 95.31 490 PHE A C 1
ATOM 3821 O O . PHE A 1 490 ? 12.75 -15.016 -26.828 1 95.31 490 PHE A O 1
ATOM 3828 N N . THR A 1 491 ? 14.086 -14.07 -28.297 1 96.94 491 THR A N 1
ATOM 3829 C CA . THR A 1 491 ? 15.266 -14.391 -27.516 1 96.94 491 THR A CA 1
ATOM 3830 C C . THR A 1 491 ? 15.195 -13.711 -26.141 1 96.94 491 THR A C 1
ATOM 3832 O O . THR A 1 491 ? 15.609 -14.289 -25.141 1 96.94 491 THR A O 1
ATOM 3835 N N . THR A 1 492 ? 14.672 -12.539 -26.125 1 96.94 492 THR A N 1
ATOM 3836 C CA . THR A 1 492 ? 14.555 -11.828 -24.844 1 96.94 492 THR A CA 1
ATOM 3837 C C . THR A 1 492 ? 13.57 -12.531 -23.922 1 96.94 492 THR A C 1
ATOM 3839 O O . THR A 1 492 ? 13.891 -12.812 -22.766 1 96.94 492 THR A O 1
ATOM 3842 N N . ARG A 1 493 ? 12.414 -12.82 -24.438 1 97.19 493 ARG A N 1
ATOM 3843 C CA . ARG A 1 493 ? 11.383 -13.438 -23.609 1 97.19 493 ARG A CA 1
ATOM 3844 C C . ARG A 1 493 ? 11.789 -14.852 -23.203 1 97.19 493 ARG A C 1
ATOM 3846 O O . ARG A 1 493 ? 11.523 -15.273 -22.078 1 97.19 493 ARG A O 1
ATOM 3853 N N . ALA A 1 494 ? 12.422 -15.539 -24.109 1 97.75 494 ALA A N 1
ATOM 3854 C CA . ALA A 1 494 ? 12.906 -16.875 -23.781 1 97.75 494 ALA A CA 1
ATOM 3855 C C . ALA A 1 494 ? 13.984 -16.828 -22.703 1 97.75 494 ALA A C 1
ATOM 3857 O O . ALA A 1 494 ? 14.047 -17.703 -21.844 1 97.75 494 ALA A O 1
ATOM 3858 N N . SER A 1 495 ? 14.828 -15.828 -22.781 1 98.44 495 SER A N 1
ATOM 3859 C CA . SER A 1 495 ? 15.836 -15.656 -21.75 1 98.44 495 SER A CA 1
ATOM 3860 C C . SER A 1 495 ? 15.195 -15.414 -20.375 1 98.44 495 SER A C 1
ATOM 3862 O O . SER A 1 495 ? 15.672 -15.93 -19.359 1 98.44 495 SER A O 1
ATOM 3864 N N . ILE A 1 496 ? 14.156 -14.641 -20.391 1 98.31 496 ILE A N 1
ATOM 3865 C CA . ILE A 1 496 ? 13.445 -14.359 -19.156 1 98.31 496 ILE A CA 1
ATOM 3866 C C . ILE A 1 496 ? 12.906 -15.656 -18.547 1 98.31 496 ILE A C 1
ATOM 3868 O O . ILE A 1 496 ? 13.039 -15.891 -17.344 1 98.31 496 ILE A O 1
ATOM 3872 N N . LEU A 1 497 ? 12.375 -16.516 -19.391 1 98.25 497 LEU A N 1
ATOM 3873 C CA . LEU A 1 497 ? 11.844 -17.797 -18.922 1 98.25 497 LEU A CA 1
ATOM 3874 C C . LEU A 1 497 ? 12.953 -18.672 -18.359 1 98.25 497 LEU A C 1
ATOM 3876 O O . LEU A 1 497 ? 12.797 -19.281 -17.297 1 98.25 497 LEU A O 1
ATOM 3880 N N . LEU A 1 498 ? 14.039 -18.703 -19.047 1 98.44 498 LEU A N 1
ATOM 3881 C CA . LEU A 1 498 ? 15.164 -19.516 -18.594 1 98.44 498 LEU A CA 1
ATOM 3882 C C . LEU A 1 498 ? 15.703 -19.016 -17.266 1 98.44 498 LEU A C 1
ATOM 3884 O O . LEU A 1 498 ? 15.953 -19.797 -16.344 1 98.44 498 LEU A O 1
ATOM 3888 N N . ASN A 1 499 ? 15.852 -17.734 -17.156 1 98.5 499 ASN A N 1
ATOM 3889 C CA . ASN A 1 499 ? 16.359 -17.156 -15.922 1 98.5 499 ASN A CA 1
ATOM 3890 C C . ASN A 1 499 ? 15.375 -17.359 -14.773 1 98.5 499 ASN A C 1
ATOM 3892 O O . ASN A 1 499 ? 15.789 -17.578 -13.633 1 98.5 499 ASN A O 1
ATOM 3896 N N . THR A 1 500 ? 14.125 -17.25 -15.055 1 98.25 500 THR A N 1
ATOM 3897 C CA . THR A 1 500 ? 13.117 -17.516 -14.039 1 98.25 500 THR A CA 1
ATOM 3898 C C . THR A 1 500 ? 13.242 -18.953 -13.516 1 98.25 500 THR A C 1
ATOM 3900 O O . THR A 1 500 ? 13.211 -19.188 -12.305 1 98.25 500 THR A O 1
ATOM 3903 N N . GLY A 1 501 ? 13.445 -19.859 -14.43 1 97.25 501 GLY A N 1
ATOM 3904 C CA . GLY A 1 501 ? 13.656 -21.25 -14.039 1 97.25 501 GLY A CA 1
ATOM 3905 C C . GLY A 1 501 ? 14.922 -21.453 -13.227 1 97.25 501 GLY A C 1
ATOM 3906 O O . GLY A 1 501 ? 14.914 -22.188 -12.234 1 97.25 501 GLY A O 1
ATOM 3907 N N . ILE A 1 502 ? 15.953 -20.828 -13.641 1 97.5 502 ILE A N 1
ATOM 3908 C CA . ILE A 1 502 ? 17.234 -20.969 -12.953 1 97.5 502 ILE A CA 1
ATOM 3909 C C . ILE A 1 502 ? 17.109 -20.438 -11.531 1 97.5 502 ILE A C 1
ATOM 3911 O O . ILE A 1 502 ? 17.578 -21.062 -10.578 1 97.5 502 ILE A O 1
ATOM 3915 N N . GLU A 1 503 ? 16.453 -19.359 -11.375 1 96.31 503 GLU A N 1
ATOM 3916 C CA . GLU A 1 503 ? 16.328 -18.734 -10.07 1 96.31 503 GLU A CA 1
ATOM 3917 C C . GLU A 1 503 ? 15.516 -19.594 -9.109 1 96.31 503 GLU A C 1
ATOM 3919 O O . GLU A 1 503 ? 15.797 -19.641 -7.914 1 96.31 503 GLU A O 1
ATOM 3924 N N . VAL A 1 504 ? 14.555 -20.25 -9.609 1 95.31 504 VAL A N 1
ATOM 3925 C CA . VAL A 1 504 ? 13.719 -21.109 -8.789 1 95.31 504 VAL A CA 1
ATOM 3926 C C . VAL A 1 504 ? 14.57 -22.219 -8.164 1 95.31 504 VAL A C 1
ATOM 3928 O O . VAL A 1 504 ? 14.344 -22.625 -7.02 1 95.31 504 VAL A O 1
ATOM 3931 N N . PHE A 1 505 ? 15.594 -22.641 -8.883 1 93.38 505 PHE A N 1
ATOM 3932 C CA . PHE A 1 505 ? 16.469 -23.703 -8.391 1 93.38 505 PHE A CA 1
ATOM 3933 C C . PHE A 1 505 ? 17.516 -23.141 -7.449 1 93.38 505 PHE A C 1
ATOM 3935 O O . PHE A 1 505 ? 17.922 -23.812 -6.496 1 93.38 505 PHE A O 1
ATOM 3942 N N . MET A 1 506 ? 17.891 -21.938 -7.684 1 93.75 506 MET A N 1
ATOM 3943 C CA . MET A 1 506 ? 18.969 -21.359 -6.895 1 93.75 506 MET A CA 1
ATOM 3944 C C . MET A 1 506 ? 18.453 -20.891 -5.535 1 93.75 506 MET A C 1
ATOM 3946 O O . MET A 1 506 ? 19.219 -20.781 -4.578 1 93.75 506 MET A O 1
ATOM 3950 N N . ALA A 1 507 ? 17.172 -20.625 -5.449 1 92 507 ALA A N 1
ATOM 3951 C CA . ALA A 1 507 ? 16.531 -20.188 -4.207 1 92 507 ALA A CA 1
ATOM 3952 C C . ALA A 1 507 ? 15.164 -20.844 -4.035 1 92 507 ALA A C 1
ATOM 3954 O O . ALA A 1 507 ? 14.141 -20.156 -3.938 1 92 507 ALA A O 1
ATOM 3955 N N . PRO A 1 508 ? 15.117 -22.078 -3.824 1 87.06 508 PRO A N 1
ATOM 3956 C CA . PRO A 1 508 ? 13.867 -22.828 -3.936 1 87.06 508 PRO A CA 1
ATOM 3957 C C . PRO A 1 508 ? 12.844 -22.438 -2.879 1 87.06 508 PRO A C 1
ATOM 3959 O O . PRO A 1 508 ? 11.633 -22.531 -3.123 1 87.06 508 PRO A O 1
ATOM 3962 N N . THR A 1 509 ? 13.258 -21.984 -1.67 1 88.12 509 THR A N 1
ATOM 3963 C CA . THR A 1 509 ? 12.305 -21.703 -0.6 1 88.12 509 THR A CA 1
ATOM 3964 C C . THR A 1 509 ? 12.391 -20.234 -0.171 1 88.12 509 THR A C 1
ATOM 3966 O O . THR A 1 509 ? 11.961 -19.891 0.929 1 88.12 509 THR A O 1
ATOM 3969 N N . ALA A 1 510 ? 12.891 -19.438 -1.018 1 90.38 510 ALA A N 1
ATOM 3970 C CA . ALA A 1 510 ? 13.258 -18.109 -0.519 1 90.38 510 ALA A CA 1
ATOM 3971 C C . ALA A 1 510 ? 12.242 -17.062 -0.959 1 90.38 510 ALA A C 1
ATOM 3973 O O . ALA A 1 510 ? 12.195 -15.969 -0.401 1 90.38 510 ALA A O 1
ATOM 3974 N N . PHE A 1 511 ? 11.398 -17.281 -1.812 1 88.12 511 PHE A N 1
ATOM 3975 C CA . PHE A 1 511 ? 10.656 -16.219 -2.482 1 88.12 511 PHE A CA 1
ATOM 3976 C C . PHE A 1 511 ? 9.508 -15.727 -1.614 1 88.12 511 PHE A C 1
ATOM 3978 O O . PHE A 1 511 ? 9.062 -14.586 -1.748 1 88.12 511 PHE A O 1
ATOM 3985 N N . SER A 1 512 ? 9.062 -16.453 -0.659 1 80.88 512 SER A N 1
ATOM 3986 C CA . SER A 1 512 ? 7.902 -16.078 0.144 1 80.88 512 SER A CA 1
ATOM 3987 C C . SER A 1 512 ? 8.266 -15.031 1.185 1 80.88 512 SER A C 1
ATOM 3989 O O . SER A 1 512 ? 7.379 -14.43 1.797 1 80.88 512 SER A O 1
ATOM 3991 N N . GLY A 1 513 ? 9.469 -14.664 1.477 1 74.31 513 GLY A N 1
ATOM 3992 C CA . GLY A 1 513 ? 9.891 -13.578 2.34 1 74.31 513 GLY A CA 1
ATOM 3993 C C . GLY A 1 513 ? 10.172 -14.016 3.764 1 74.31 513 GLY A C 1
ATOM 3994 O O . GLY A 1 513 ? 10.711 -13.25 4.562 1 74.31 513 GLY A O 1
ATOM 3995 N N . GLN A 1 514 ? 9.82 -15.156 4.273 1 78.62 514 GLN A N 1
ATOM 3996 C CA . GLN A 1 514 ? 10.078 -15.586 5.641 1 78.62 514 GLN A CA 1
ATOM 3997 C C . GLN A 1 514 ? 11.461 -16.219 5.766 1 78.62 514 GLN A C 1
ATOM 3999 O O . GLN A 1 514 ? 11.586 -17.375 6.176 1 78.62 514 GLN A O 1
ATOM 4004 N N . LEU A 1 515 ? 12.445 -15.219 5.539 1 90.38 515 LEU A N 1
ATOM 4005 C CA . LEU A 1 515 ? 13.82 -15.711 5.543 1 90.38 515 LEU A CA 1
ATOM 4006 C C . LEU A 1 515 ? 14.43 -15.625 6.938 1 90.38 515 LEU A C 1
ATOM 4008 O O . LEU A 1 515 ? 14.211 -14.641 7.648 1 90.38 515 LEU A O 1
ATOM 4012 N N . PRO A 1 516 ? 15.109 -16.703 7.332 1 90.5 516 PRO A N 1
ATOM 4013 C CA . PRO A 1 516 ? 15.836 -16.594 8.602 1 90.5 516 PRO A CA 1
ATOM 4014 C C . PRO A 1 516 ? 16.812 -15.414 8.625 1 90.5 516 PRO A C 1
ATOM 4016 O O . PRO A 1 516 ? 17.516 -15.164 7.641 1 90.5 516 PRO A O 1
ATOM 4019 N N . THR A 1 517 ? 16.891 -14.758 9.75 1 91.75 517 THR A N 1
ATOM 4020 C CA . THR A 1 517 ? 17.656 -13.516 9.836 1 91.75 517 THR A CA 1
ATOM 4021 C C . THR A 1 517 ? 19.094 -13.797 10.281 1 91.75 517 THR A C 1
ATOM 4023 O O . THR A 1 517 ? 19.953 -12.914 10.219 1 91.75 517 THR A O 1
ATOM 4026 N N . ASN A 1 518 ? 19.359 -15.023 10.648 1 93.06 518 ASN A N 1
ATOM 4027 C CA . ASN A 1 518 ? 20.734 -15.391 10.992 1 93.06 518 ASN A CA 1
ATOM 4028 C C . ASN A 1 518 ? 21.609 -15.477 9.742 1 93.06 518 ASN A C 1
ATOM 4030 O O . ASN A 1 518 ? 21.578 -16.469 9.023 1 93.06 518 ASN A O 1
ATOM 4034 N N . LEU A 1 519 ? 22.453 -14.562 9.625 1 93.69 519 LEU A N 1
ATOM 4035 C CA . LEU A 1 519 ? 23.234 -14.414 8.398 1 93.69 519 LEU A CA 1
ATOM 4036 C C . LEU A 1 519 ? 24.266 -15.523 8.273 1 93.69 519 LEU A C 1
ATOM 4038 O O . LEU A 1 519 ? 24.672 -15.867 7.164 1 93.69 519 LEU A O 1
ATOM 4042 N N . SER A 1 520 ? 24.672 -16.109 9.312 1 91.75 520 SER A N 1
ATOM 4043 C CA . SER A 1 520 ? 25.703 -17.141 9.281 1 91.75 520 SER A CA 1
ATOM 4044 C C . SER A 1 520 ? 25.219 -18.406 8.602 1 91.75 520 SER A C 1
ATOM 4046 O O . SER A 1 520 ? 26.016 -19.203 8.094 1 91.75 520 SER A O 1
ATOM 4048 N N . MET A 1 521 ? 23.969 -18.516 8.562 1 92.44 521 MET A N 1
ATOM 4049 C CA . MET A 1 521 ? 23.375 -19.703 7.949 1 92.44 521 MET A CA 1
ATOM 4050 C C . MET A 1 521 ? 23.578 -19.688 6.438 1 92.44 521 MET A C 1
ATOM 4052 O O . MET A 1 521 ? 23.531 -20.734 5.789 1 92.44 521 MET A O 1
ATOM 4056 N N . TYR A 1 522 ? 23.844 -18.594 5.863 1 95.06 522 TYR A N 1
ATOM 4057 C CA . TYR A 1 522 ? 23.859 -18.422 4.414 1 95.06 522 TYR A CA 1
ATOM 4058 C C . TYR A 1 522 ? 25.281 -18.578 3.871 1 95.06 522 TYR A C 1
ATOM 4060 O O . TYR A 1 522 ? 25.531 -18.312 2.689 1 95.06 522 TYR A O 1
ATOM 4068 N N . GLY A 1 523 ? 26.234 -18.953 4.734 1 94.5 523 GLY A N 1
ATOM 4069 C CA . GLY A 1 523 ? 27.625 -19.109 4.324 1 94.5 523 GLY A CA 1
ATOM 4070 C C . GLY A 1 523 ? 28.484 -17.891 4.656 1 94.5 523 GLY A C 1
ATOM 4071 O O . GLY A 1 523 ? 27.984 -16.922 5.223 1 94.5 523 GLY A O 1
ATOM 4072 N N . PRO A 1 524 ? 29.703 -18.016 4.34 1 94.81 524 PRO A N 1
ATOM 4073 C CA . PRO A 1 524 ? 30.594 -16.891 4.613 1 94.81 524 PRO A CA 1
ATOM 4074 C C . PRO A 1 524 ? 30.328 -15.688 3.703 1 94.81 524 PRO A C 1
ATOM 4076 O O . PRO A 1 524 ? 29.75 -15.844 2.625 1 94.81 524 PRO A O 1
ATOM 4079 N N . ALA A 1 525 ? 30.766 -14.547 4.168 1 95.69 525 ALA A N 1
ATOM 4080 C CA . ALA A 1 525 ? 30.625 -13.328 3.385 1 95.69 525 ALA A CA 1
ATOM 4081 C C . ALA A 1 525 ? 31.453 -13.391 2.111 1 95.69 525 ALA A C 1
ATOM 4083 O O . ALA A 1 525 ? 32.656 -13.656 2.162 1 95.69 525 ALA A O 1
ATOM 4084 N N . HIS A 1 526 ? 30.828 -13.156 0.985 1 95.88 526 HIS A N 1
ATOM 4085 C CA . HIS A 1 526 ? 31.531 -13.203 -0.293 1 95.88 526 HIS A CA 1
ATOM 4086 C C . HIS A 1 526 ? 30.703 -12.539 -1.395 1 95.88 526 HIS A C 1
ATOM 4088 O O . HIS A 1 526 ? 29.547 -12.211 -1.188 1 95.88 526 HIS A O 1
ATOM 4094 N N . LEU A 1 527 ? 31.344 -12.297 -2.504 1 95.88 527 LEU A N 1
ATOM 4095 C CA . LEU A 1 527 ? 30.672 -11.891 -3.74 1 95.88 527 LEU A CA 1
ATOM 4096 C C . LEU A 1 527 ? 30.391 -13.102 -4.625 1 95.88 527 LEU A C 1
ATOM 4098 O O . LEU A 1 527 ? 31.031 -14.141 -4.48 1 95.88 527 LEU A O 1
ATOM 4102 N N . PRO A 1 528 ? 29.422 -12.992 -5.484 1 95.56 528 PRO A N 1
ATOM 4103 C CA . PRO A 1 528 ? 29.094 -14.148 -6.324 1 95.56 528 PRO A CA 1
ATOM 4104 C C . PRO A 1 528 ? 30.297 -14.688 -7.086 1 95.56 528 PRO A C 1
ATOM 4106 O O . PRO A 1 528 ? 30.453 -15.906 -7.219 1 95.56 528 PRO A O 1
ATOM 4109 N N . GLY A 1 529 ? 31.219 -13.922 -7.465 1 91.88 529 GLY A N 1
ATOM 4110 C CA . GLY A 1 529 ? 32.344 -14.336 -8.281 1 91.88 529 GLY A CA 1
ATOM 4111 C C . GLY A 1 529 ? 33.438 -15.047 -7.492 1 91.88 529 GLY A C 1
ATOM 4112 O O . GLY A 1 529 ? 34.219 -15.812 -8.055 1 91.88 529 GLY A O 1
ATOM 4113 N N . ASN A 1 530 ? 33.469 -14.891 -6.176 1 91.5 530 ASN A N 1
ATOM 4114 C CA . ASN A 1 530 ? 34.594 -15.422 -5.434 1 91.5 530 ASN A CA 1
ATOM 4115 C C . ASN A 1 530 ? 34.125 -16.312 -4.273 1 91.5 530 ASN A C 1
ATOM 4117 O O . ASN A 1 530 ? 34.875 -16.469 -3.289 1 91.5 530 ASN A O 1
ATOM 4121 N N . GLY A 1 531 ? 32.969 -16.812 -4.309 1 91.81 531 GLY A N 1
ATOM 4122 C CA . GLY A 1 531 ? 32.438 -17.625 -3.232 1 91.81 531 GLY A CA 1
ATOM 4123 C C . GLY A 1 531 ? 33.219 -18.891 -2.969 1 91.81 531 GLY A C 1
ATOM 4124 O O . GLY A 1 531 ? 33.469 -19.25 -1.814 1 91.81 531 GLY A O 1
ATOM 4125 N N . LEU A 1 532 ? 33.656 -19.469 -4.02 1 89.06 532 LEU A N 1
ATOM 4126 C CA . LEU A 1 532 ? 34.406 -20.703 -3.867 1 89.06 532 LEU A CA 1
ATOM 4127 C C . LEU A 1 532 ? 35.781 -20.438 -3.252 1 89.06 532 LEU A C 1
ATOM 4129 O O . LEU A 1 532 ? 36.25 -21.203 -2.41 1 89.06 532 LEU A O 1
ATOM 4133 N N . GLU A 1 533 ? 36.344 -19.375 -3.658 1 85.94 533 GLU A N 1
ATOM 4134 C CA . GLU A 1 533 ? 37.688 -19.016 -3.168 1 85.94 533 GLU A CA 1
ATOM 4135 C C . GLU A 1 533 ? 37.656 -18.688 -1.681 1 85.94 533 GLU A C 1
ATOM 4137 O O . GLU A 1 533 ? 38.594 -18.953 -0.954 1 85.94 533 GLU A O 1
ATOM 4142 N N . VAL A 1 534 ? 36.594 -18.109 -1.272 1 90.25 534 VAL A N 1
ATOM 4143 C CA . VAL A 1 534 ? 36.469 -17.688 0.116 1 90.25 534 VAL A CA 1
ATOM 4144 C C . VAL A 1 534 ? 36.125 -18.875 1.002 1 90.25 534 VAL A C 1
ATOM 4146 O O . VAL A 1 534 ? 36.562 -18.938 2.158 1 90.25 534 VAL A O 1
ATOM 4149 N N . THR A 1 535 ? 35.469 -19.797 0.504 1 90.88 535 THR A N 1
ATOM 4150 C CA . THR A 1 535 ? 34.969 -20.922 1.298 1 90.88 535 THR A CA 1
ATOM 4151 C C . THR A 1 535 ? 36.031 -22 1.414 1 90.88 535 THR A C 1
ATOM 4153 O O . THR A 1 535 ? 36.125 -22.672 2.441 1 90.88 535 THR A O 1
ATOM 4156 N N . ALA A 1 536 ? 36.812 -22.156 0.357 1 86.38 536 ALA A N 1
ATOM 4157 C CA . ALA A 1 536 ? 37.812 -23.203 0.378 1 86.38 536 ALA A CA 1
ATOM 4158 C C . ALA A 1 536 ? 39.156 -22.703 -0.195 1 86.38 536 ALA A C 1
ATOM 4160 O O . ALA A 1 536 ? 39.156 -21.891 -1.123 1 86.38 536 ALA A O 1
ATOM 4161 N N . SER A 1 537 ? 40.219 -23.188 0.388 1 75.75 537 SER A N 1
ATOM 4162 C CA . SER A 1 537 ? 41.562 -22.797 -0.052 1 75.75 537 SER A CA 1
ATOM 4163 C C . SER A 1 537 ? 41.938 -23.516 -1.337 1 75.75 537 SER A C 1
ATOM 4165 O O . SER A 1 537 ? 41.312 -24.5 -1.718 1 75.75 537 SER A O 1
ATOM 4167 N N . GLU A 1 538 ? 42.875 -22.938 -2.035 1 68.94 538 GLU A N 1
ATOM 4168 C CA . GLU A 1 538 ? 43.406 -23.578 -3.225 1 68.94 538 GLU A CA 1
ATOM 4169 C C . GLU A 1 538 ? 43.906 -24.984 -2.912 1 68.94 538 GLU A C 1
ATOM 4171 O O . GLU A 1 538 ? 43.75 -25.906 -3.729 1 68.94 538 GLU A O 1
ATOM 4176 N N . GLU A 1 539 ? 44.469 -25.125 -1.77 1 69.25 539 GLU A N 1
ATOM 4177 C CA . GLU A 1 539 ? 44.969 -26.422 -1.327 1 69.25 539 GLU A CA 1
ATOM 4178 C C . GLU A 1 539 ? 43.844 -27.438 -1.183 1 69.25 539 GLU A C 1
ATOM 4180 O O . GLU A 1 539 ? 44.031 -28.609 -1.492 1 69.25 539 GLU A O 1
ATOM 4185 N N . ASP A 1 540 ? 42.719 -26.922 -0.802 1 73.19 540 ASP A N 1
ATOM 4186 C CA . ASP A 1 540 ? 41.531 -27.781 -0.654 1 73.19 540 ASP A CA 1
ATOM 4187 C C . ASP A 1 540 ? 41.125 -28.359 -1.999 1 73.19 540 ASP A C 1
ATOM 4189 O O . ASP A 1 540 ? 40.781 -29.547 -2.09 1 73.19 540 ASP A O 1
ATOM 4193 N N . TYR A 1 541 ? 41.219 -27.562 -2.977 1 66.75 541 TYR A N 1
ATOM 4194 C CA . TYR A 1 541 ? 40.75 -27.984 -4.297 1 66.75 541 TYR A CA 1
ATOM 4195 C C . TYR A 1 541 ? 41.75 -28.906 -4.961 1 66.75 541 TYR A C 1
ATOM 4197 O O . TYR A 1 541 ? 41.375 -29.844 -5.676 1 66.75 541 TYR A O 1
ATOM 4205 N N . LYS A 1 542 ? 43.062 -28.672 -4.707 1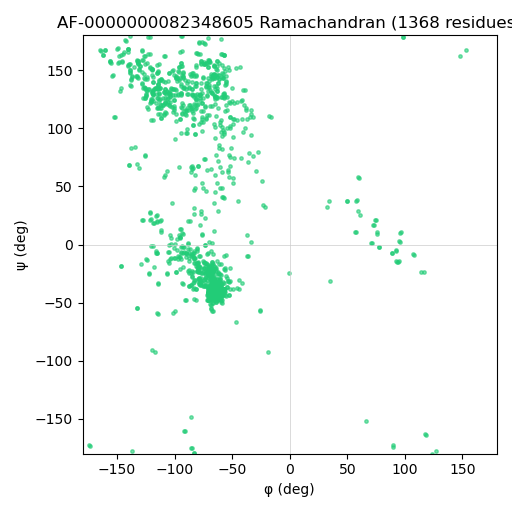 63.09 542 LYS A N 1
ATOM 4206 C CA . LYS A 1 542 ? 44.094 -29.547 -5.254 1 63.09 542 LYS A CA 1
ATOM 4207 C C . LYS A 1 542 ? 44.031 -30.938 -4.633 1 63.09 542 LYS A C 1
ATOM 4209 O O . LYS A 1 542 ? 44.281 -31.938 -5.316 1 63.09 542 LYS A O 1
ATOM 4214 N N . ALA A 1 543 ? 43.875 -30.891 -3.436 1 59.09 543 ALA A N 1
ATOM 4215 C CA . ALA A 1 543 ? 43.875 -32.156 -2.697 1 59.09 543 ALA A CA 1
ATOM 4216 C C . ALA A 1 543 ? 42.75 -33.062 -3.168 1 59.09 543 ALA A C 1
ATOM 4218 O O . ALA A 1 543 ? 42.875 -34.281 -3.125 1 59.09 543 ALA A O 1
ATOM 4219 N N . PHE A 1 544 ? 41.656 -32.5 -3.244 1 53.62 544 PHE A N 1
ATOM 4220 C CA . PHE A 1 544 ? 40.469 -33.312 -3.496 1 53.62 544 PHE A CA 1
ATOM 4221 C C . PHE A 1 544 ? 40.312 -33.594 -4.988 1 53.62 544 PHE A C 1
ATOM 4223 O O . PHE A 1 544 ? 39.375 -34.281 -5.402 1 53.62 544 PHE A O 1
ATOM 4230 N N . ASN A 1 545 ? 41.5 -33.562 -5.637 1 49.19 545 ASN A N 1
ATOM 4231 C CA . ASN A 1 545 ? 41.281 -33.812 -7.059 1 49.19 545 ASN A CA 1
ATOM 4232 C C . ASN A 1 545 ? 39.938 -33.219 -7.52 1 49.19 545 ASN A C 1
ATOM 4234 O O . ASN A 1 545 ? 39.031 -33.938 -7.91 1 49.19 545 ASN A O 1
ATOM 4238 N N . ILE A 1 546 ? 39.625 -32.156 -7.027 1 51.88 546 ILE A N 1
ATOM 4239 C CA . ILE A 1 546 ? 38.344 -31.438 -6.926 1 51.88 546 ILE A CA 1
ATOM 4240 C C . ILE A 1 546 ? 37.75 -31.281 -8.312 1 51.88 546 ILE A C 1
ATOM 4242 O O . ILE A 1 546 ? 38.375 -30.703 -9.211 1 51.88 546 ILE A O 1
ATOM 4246 N N . SER A 1 547 ? 36.812 -32.188 -8.523 1 58.22 547 SER A N 1
ATOM 4247 C CA . SER A 1 547 ? 35.906 -32.156 -9.656 1 58.22 547 SER A CA 1
ATOM 4248 C C . SER A 1 547 ? 34.562 -31.531 -9.273 1 58.22 547 SER A C 1
ATOM 4250 O O . SER A 1 547 ? 34.25 -31.406 -8.086 1 58.22 547 SER A O 1
ATOM 4252 N N . VAL A 1 548 ? 34.062 -30.781 -10.141 1 63.81 548 VAL A N 1
ATOM 4253 C CA . VAL A 1 548 ? 32.75 -30.156 -10.047 1 63.81 548 VAL A CA 1
ATOM 4254 C C . VAL A 1 548 ? 31.766 -31.125 -9.383 1 63.81 548 VAL A C 1
ATOM 4256 O O . VAL A 1 548 ? 30.75 -30.688 -8.812 1 63.81 548 VAL A O 1
ATOM 4259 N N . SER A 1 549 ? 32.156 -32.375 -9.188 1 67.62 549 SER A N 1
ATOM 4260 C CA . SER A 1 549 ? 31.25 -33.344 -8.633 1 67.62 549 SER A CA 1
ATOM 4261 C C . SER A 1 549 ? 31.578 -33.656 -7.176 1 67.62 549 SER A C 1
ATOM 4263 O O . SER A 1 549 ? 30.75 -34.219 -6.449 1 67.62 549 SER A O 1
ATOM 4265 N N . ARG A 1 550 ? 32.844 -33.281 -6.68 1 76.75 550 ARG A N 1
ATOM 4266 C CA . ARG A 1 550 ? 33.25 -33.562 -5.305 1 76.75 550 ARG A CA 1
ATOM 4267 C C . ARG A 1 550 ? 33.906 -32.344 -4.68 1 76.75 550 ARG A C 1
ATOM 4269 O O . ARG A 1 550 ? 35.156 -32.312 -4.57 1 76.75 550 ARG A O 1
ATOM 4276 N N . PRO A 1 551 ? 33.125 -31.5 -4.199 1 82.69 551 PRO A N 1
ATOM 4277 C CA . PRO A 1 551 ? 33.75 -30.297 -3.617 1 82.69 551 PRO A CA 1
ATOM 4278 C C . PRO A 1 551 ? 34.406 -30.562 -2.266 1 82.69 551 PRO A C 1
ATOM 4280 O O . PRO A 1 551 ? 34.094 -31.562 -1.615 1 82.69 551 PRO A O 1
ATOM 4283 N N . PRO A 1 552 ? 35.344 -29.734 -1.899 1 84.81 552 PRO A N 1
ATOM 4284 C CA . PRO A 1 552 ? 35.969 -29.875 -0.591 1 84.81 552 PRO A CA 1
ATOM 4285 C C . PRO A 1 552 ? 35 -29.766 0.567 1 84.81 552 PRO A C 1
ATOM 4287 O O . PRO A 1 552 ? 33.906 -29.234 0.398 1 84.81 552 PRO A O 1
ATOM 4290 N N . ASN A 1 553 ? 35.375 -30.172 1.724 1 85.06 553 ASN A N 1
ATOM 4291 C CA . ASN A 1 553 ? 34.5 -30.297 2.893 1 85.06 553 ASN A CA 1
ATOM 4292 C C . ASN A 1 553 ? 33.906 -28.953 3.299 1 85.06 553 ASN A C 1
ATOM 4294 O O . ASN A 1 553 ? 32.719 -28.859 3.635 1 85.06 553 ASN A O 1
ATOM 4298 N N . PRO A 1 554 ? 34.75 -27.891 3.301 1 87.75 554 PRO A N 1
ATOM 4299 C CA . PRO A 1 554 ? 34.156 -26.609 3.693 1 87.75 554 PRO A CA 1
ATOM 4300 C C . PRO A 1 554 ? 33.031 -26.188 2.781 1 87.75 554 PRO A C 1
ATOM 4302 O O . PRO A 1 554 ? 32.062 -25.562 3.24 1 87.75 554 PRO A O 1
ATOM 4305 N N . VAL A 1 555 ? 33.156 -26.484 1.545 1 90.38 555 VAL A N 1
ATOM 4306 C CA . VAL A 1 555 ? 32.125 -26.172 0.586 1 90.38 555 VAL A CA 1
ATOM 4307 C C . VAL A 1 555 ? 30.891 -27.031 0.857 1 90.38 555 VAL A C 1
ATOM 4309 O O . VAL A 1 555 ? 29.766 -26.547 0.849 1 90.38 555 VAL A O 1
ATOM 4312 N N . LEU A 1 556 ? 31.094 -28.281 1.14 1 88.62 556 LEU A N 1
ATOM 4313 C CA . LEU A 1 556 ? 30.016 -29.219 1.425 1 88.62 556 LEU A CA 1
ATOM 4314 C C . LEU A 1 556 ? 29.234 -28.766 2.654 1 88.62 556 LEU A C 1
ATOM 4316 O O . LEU A 1 556 ? 28.016 -28.938 2.717 1 88.62 556 LEU A O 1
ATOM 4320 N N . GLU A 1 557 ? 29.906 -28.281 3.588 1 88.56 557 GLU A N 1
ATOM 4321 C CA . GLU A 1 557 ? 29.25 -27.781 4.797 1 88.56 557 GLU A CA 1
ATOM 4322 C C . GLU A 1 557 ? 28.297 -26.641 4.488 1 88.56 557 GLU A C 1
ATOM 4324 O O . GLU A 1 557 ? 27.203 -26.578 5.047 1 88.56 557 GLU A O 1
ATOM 4329 N N . VAL A 1 558 ? 28.719 -25.781 3.604 1 91 558 VAL A N 1
ATOM 4330 C CA . VAL A 1 558 ? 27.875 -24.656 3.205 1 91 558 VAL A CA 1
ATOM 4331 C C . VAL A 1 558 ? 26.672 -25.172 2.42 1 91 558 VAL A C 1
ATOM 4333 O O . VAL A 1 558 ? 25.547 -24.688 2.611 1 91 558 VAL A O 1
ATOM 4336 N N . LEU A 1 559 ? 26.875 -26.141 1.61 1 88.94 559 LEU A N 1
ATOM 4337 C CA . LEU A 1 559 ? 25.828 -26.656 0.738 1 88.94 559 LEU A CA 1
ATOM 4338 C C . LEU A 1 559 ? 24.812 -27.469 1.533 1 88.94 559 LEU A C 1
ATOM 4340 O O . LEU A 1 559 ? 23.656 -27.594 1.125 1 88.94 559 LEU A O 1
ATOM 4344 N N . ARG A 1 560 ? 25.203 -27.984 2.633 1 84.44 560 ARG A N 1
ATOM 4345 C CA . ARG A 1 560 ? 24.328 -28.844 3.43 1 84.44 560 ARG A CA 1
ATOM 4346 C C . ARG A 1 560 ? 23.594 -28.047 4.5 1 84.44 560 ARG A C 1
ATOM 4348 O O . ARG A 1 560 ? 22.719 -28.562 5.191 1 84.44 560 ARG A O 1
ATOM 4355 N N . ALA A 1 561 ? 23.969 -26.781 4.625 1 85.19 561 ALA A N 1
ATOM 4356 C CA . ALA A 1 561 ? 23.281 -25.922 5.598 1 85.19 561 ALA A CA 1
ATOM 4357 C C . ALA A 1 561 ? 21.797 -25.781 5.254 1 85.19 561 ALA A C 1
ATOM 4359 O O . ALA A 1 561 ? 21.422 -25.781 4.078 1 85.19 561 ALA A O 1
ATOM 4360 N N . ASP A 1 562 ? 21 -25.688 6.27 1 82.56 562 ASP A N 1
ATOM 4361 C CA . ASP A 1 562 ? 19.562 -25.578 6.07 1 82.56 562 ASP A CA 1
ATOM 4362 C C . ASP A 1 562 ? 19.141 -24.141 5.773 1 82.56 562 ASP A C 1
ATOM 4364 O O . ASP A 1 562 ? 18.297 -23.578 6.465 1 82.56 562 ASP A O 1
ATOM 4368 N N . ALA A 1 563 ? 19.844 -23.516 4.848 1 88.81 563 ALA A N 1
ATOM 4369 C CA . ALA A 1 563 ? 19.5 -22.172 4.41 1 88.81 563 ALA A CA 1
ATOM 4370 C C . ALA A 1 563 ? 18.672 -22.203 3.133 1 88.81 563 ALA A C 1
ATOM 4372 O O . ALA A 1 563 ? 18.797 -23.125 2.322 1 88.81 563 ALA A O 1
ATOM 4373 N N . PRO A 1 564 ? 17.812 -21.234 2.98 1 90.69 564 PRO A N 1
ATOM 4374 C CA . PRO A 1 564 ? 17 -21.188 1.767 1 90.69 564 PRO A CA 1
ATOM 4375 C C . PRO A 1 564 ? 17.828 -21.047 0.496 1 90.69 564 PRO A C 1
ATOM 4377 O O . PRO A 1 564 ? 17.391 -21.469 -0.581 1 90.69 564 PRO A O 1
ATOM 4380 N N . PHE A 1 565 ? 19.016 -20.469 0.649 1 93.94 565 PHE A N 1
ATOM 4381 C CA . PHE A 1 565 ? 19.984 -20.312 -0.437 1 93.94 565 PHE A CA 1
ATOM 4382 C C . PHE A 1 565 ? 21.375 -20.031 0.109 1 93.94 565 PHE A C 1
ATOM 4384 O O . PHE A 1 565 ? 21.531 -19.781 1.306 1 93.94 565 PHE A O 1
ATOM 4391 N N . VAL A 1 566 ? 22.344 -20.234 -0.799 1 95.12 566 VAL A N 1
ATOM 4392 C CA . VAL A 1 566 ? 23.672 -19.734 -0.47 1 95.12 566 VAL A CA 1
ATOM 4393 C C . VAL A 1 566 ? 23.734 -18.219 -0.71 1 95.12 566 VAL A C 1
ATOM 4395 O O . VAL A 1 566 ? 23.344 -17.75 -1.775 1 95.12 566 VAL A O 1
ATOM 4398 N N . GLY A 1 567 ? 24.188 -17.578 0.294 1 96.12 567 GLY A N 1
ATOM 4399 C CA . GLY A 1 567 ? 24 -16.141 0.246 1 96.12 567 GLY A CA 1
ATOM 4400 C C . GLY A 1 567 ? 25.281 -15.367 -0.043 1 96.12 567 GLY A C 1
ATOM 4401 O O . GLY A 1 567 ? 26.297 -15.57 0.632 1 96.12 567 GLY A O 1
ATOM 4402 N N . ALA A 1 568 ? 25.25 -14.539 -1.074 1 97.38 568 ALA A N 1
ATOM 4403 C CA . ALA A 1 568 ? 26.266 -13.508 -1.271 1 97.38 568 ALA A CA 1
ATOM 4404 C C . ALA A 1 568 ? 26.016 -12.312 -0.356 1 97.38 568 ALA A C 1
ATOM 4406 O O . ALA A 1 568 ? 24.922 -12.18 0.223 1 97.38 568 ALA A O 1
ATOM 4407 N N . THR A 1 569 ? 27.047 -11.469 -0.21 1 96.88 569 THR A N 1
ATOM 4408 C CA . THR A 1 569 ? 26.938 -10.422 0.798 1 96.88 569 THR A CA 1
ATOM 4409 C C . THR A 1 569 ? 27.031 -9.039 0.152 1 96.88 569 THR A C 1
ATOM 4411 O O . THR A 1 569 ? 27.672 -8.875 -0.886 1 96.88 569 THR A O 1
ATOM 4414 N N . THR A 1 570 ? 26.312 -8.109 0.713 1 96.12 570 THR A N 1
ATOM 4415 C CA . THR A 1 570 ? 26.438 -6.691 0.385 1 96.12 570 THR A CA 1
ATOM 4416 C C . THR A 1 570 ? 26.188 -5.824 1.616 1 96.12 570 THR A C 1
ATOM 4418 O O . THR A 1 570 ? 25.688 -6.316 2.637 1 96.12 570 THR A O 1
ATOM 4421 N N . ASN A 1 571 ? 26.672 -4.645 1.595 1 95.94 571 ASN A N 1
ATOM 4422 C CA . ASN A 1 571 ? 26.406 -3.674 2.654 1 95.94 571 ASN A CA 1
ATOM 4423 C C . ASN A 1 571 ? 25.469 -2.566 2.184 1 95.94 571 ASN A C 1
ATOM 4425 O O . ASN A 1 571 ? 25.656 -2.008 1.1 1 95.94 571 ASN A O 1
ATOM 4429 N N . ALA A 1 572 ? 24.516 -2.357 2.938 1 96.81 572 ALA A N 1
ATOM 4430 C CA . ALA A 1 572 ? 23.547 -1.323 2.584 1 96.81 572 ALA A CA 1
ATOM 4431 C C . ALA A 1 572 ? 23.781 -0.047 3.385 1 96.81 572 ALA A C 1
ATOM 4433 O O . ALA A 1 572 ? 24.406 -0.085 4.449 1 96.81 572 ALA A O 1
ATOM 4434 N N . THR A 1 573 ? 23.469 1.113 2.814 1 96.75 573 THR A N 1
ATOM 4435 C CA . THR A 1 573 ? 23.344 2.367 3.551 1 96.75 573 THR A CA 1
ATOM 4436 C C . THR A 1 573 ? 21.906 2.561 4.047 1 96.75 573 THR A C 1
ATOM 4438 O O . THR A 1 573 ? 20.984 2.754 3.246 1 96.75 573 THR A O 1
ATOM 4441 N N . PHE A 1 574 ? 21.719 2.488 5.316 1 95.25 574 PHE A N 1
ATOM 4442 C CA . PHE A 1 574 ? 20.406 2.551 5.949 1 95.25 574 PHE A CA 1
ATOM 4443 C C . PHE A 1 574 ? 20.203 3.879 6.672 1 95.25 574 PHE A C 1
ATOM 4445 O O . PHE A 1 574 ? 20.953 4.203 7.594 1 95.25 574 PHE A O 1
ATOM 4452 N N . VAL A 1 575 ? 19.266 4.641 6.137 1 94.31 575 VAL A N 1
ATOM 4453 C CA . VAL A 1 575 ? 18.969 5.953 6.703 1 94.31 575 VAL A CA 1
ATOM 4454 C C . VAL A 1 575 ? 17.625 5.922 7.414 1 94.31 575 VAL A C 1
ATOM 4456 O O . VAL A 1 575 ? 16.594 5.668 6.789 1 94.31 575 VAL A O 1
ATOM 4459 N N . ARG A 1 576 ? 17.469 6.219 8.625 1 89.69 576 ARG A N 1
ATOM 4460 C CA . ARG A 1 576 ? 16.25 6.309 9.406 1 89.69 576 ARG A CA 1
ATOM 4461 C C . ARG A 1 576 ? 15.898 7.762 9.727 1 89.69 576 ARG A C 1
ATOM 4463 O O . ARG A 1 576 ? 16.781 8.555 10.062 1 89.69 576 ARG A O 1
ATOM 4470 N N . TYR A 1 577 ? 14.594 7.98 9.484 1 86.94 577 TYR A N 1
ATOM 4471 C CA . TYR A 1 577 ? 14.109 9.336 9.742 1 86.94 577 TYR A CA 1
ATOM 4472 C C . TYR A 1 577 ? 13.305 9.391 11.039 1 86.94 577 TYR A C 1
ATOM 4474 O O . TYR A 1 577 ? 12.453 8.531 11.281 1 86.94 577 TYR A O 1
ATOM 4482 N N . THR A 1 578 ? 13.695 10.305 11.883 1 84.31 578 THR A N 1
ATOM 4483 C CA . THR A 1 578 ? 12.914 10.578 13.086 1 84.31 578 THR A CA 1
ATOM 4484 C C . THR A 1 578 ? 12.453 12.039 13.102 1 84.31 578 THR A C 1
ATOM 4486 O O . THR A 1 578 ? 13.273 12.953 12.992 1 84.31 578 THR A O 1
ATOM 4489 N N . GLU A 1 579 ? 11.172 12.242 13.195 1 88 579 GLU A N 1
ATOM 4490 C CA . GLU A 1 579 ? 10.633 13.594 13.258 1 88 579 GLU A CA 1
ATOM 4491 C C . GLU A 1 579 ? 10.898 14.242 14.609 1 88 579 GLU A C 1
ATOM 4493 O O . GLU A 1 579 ? 10.547 13.68 15.648 1 88 579 GLU A O 1
ATOM 4498 N N . VAL A 1 580 ? 11.633 15.328 14.562 1 89.69 580 VAL A N 1
ATOM 4499 C CA . VAL A 1 580 ? 12 16.016 15.789 1 89.69 580 VAL A CA 1
ATOM 4500 C C . VAL A 1 580 ? 11.594 17.484 15.703 1 89.69 580 VAL A C 1
ATOM 4502 O O . VAL A 1 580 ? 11.32 18 14.617 1 89.69 580 VAL A O 1
ATOM 4505 N N . TYR A 1 581 ? 11.523 18.141 16.891 1 91.69 581 TYR A N 1
ATOM 4506 C CA . TYR A 1 581 ? 11.289 19.578 16.984 1 91.69 581 TYR A CA 1
ATOM 4507 C C . TYR A 1 581 ? 12.594 20.359 16.844 1 91.69 581 TYR A C 1
ATOM 4509 O O . TYR A 1 581 ? 13.625 19.938 17.391 1 91.69 581 TYR A O 1
ATOM 4517 N N . ARG A 1 582 ? 12.531 21.391 16.016 1 91.5 582 ARG A N 1
ATOM 4518 C CA . ARG A 1 582 ? 13.664 22.312 15.914 1 91.5 582 ARG A CA 1
ATOM 4519 C C . ARG A 1 582 ? 13.227 23.75 16.156 1 91.5 582 ARG A C 1
ATOM 4521 O O . ARG A 1 582 ? 12.219 24.203 15.602 1 91.5 582 ARG A O 1
ATOM 4528 N N . PRO A 1 583 ? 13.891 24.406 17.094 1 92.62 583 PRO A N 1
ATOM 4529 C CA . PRO A 1 583 ? 13.57 25.812 17.328 1 92.62 583 PRO A CA 1
ATOM 4530 C C . PRO A 1 583 ? 14.031 26.734 16.203 1 92.62 583 PRO A C 1
ATOM 4532 O O . PRO A 1 583 ? 15.078 26.484 15.602 1 92.62 583 PRO A O 1
ATOM 4535 N N . ASP A 1 584 ? 13.211 27.625 15.812 1 92.69 584 ASP A N 1
ATOM 4536 C CA . ASP A 1 584 ? 13.664 28.703 14.945 1 92.69 584 ASP A CA 1
ATOM 4537 C C . ASP A 1 584 ? 14.445 29.75 15.734 1 92.69 584 ASP A C 1
ATOM 4539 O O . ASP A 1 584 ? 13.859 30.609 16.391 1 92.69 584 ASP A O 1
ATOM 4543 N N . TYR A 1 585 ? 15.695 29.812 15.531 1 90.81 585 TYR A N 1
ATOM 4544 C CA . TYR A 1 585 ? 16.578 30.609 16.375 1 90.81 585 TYR A CA 1
ATOM 4545 C C . TYR A 1 585 ? 16.297 32.094 16.188 1 90.81 585 TYR A C 1
ATOM 4547 O O . TYR A 1 585 ? 16.406 32.875 17.141 1 90.81 585 TYR A O 1
ATOM 4555 N N . VAL A 1 586 ? 15.945 32.469 14.992 1 90.75 586 VAL A N 1
ATOM 4556 C CA . VAL A 1 586 ? 15.68 33.875 14.742 1 90.75 586 VAL A CA 1
ATOM 4557 C C . VAL A 1 586 ? 14.461 34.344 15.555 1 90.75 586 VAL A C 1
ATOM 4559 O O . VAL A 1 586 ? 14.516 35.344 16.266 1 90.75 586 VAL A O 1
ATOM 4562 N N . TRP A 1 587 ? 13.461 33.562 15.523 1 92.19 587 TRP A N 1
ATOM 4563 C CA . TRP A 1 587 ? 12.227 33.906 16.219 1 92.19 587 TRP A CA 1
ATOM 4564 C C . TRP A 1 587 ? 12.383 33.75 17.719 1 92.19 587 TRP A C 1
ATOM 4566 O O . TRP A 1 587 ? 11.789 34.5 18.5 1 92.19 587 TRP A O 1
ATOM 4576 N N . VAL A 1 588 ? 13.219 32.781 18.109 1 93.25 588 VAL A N 1
ATOM 4577 C CA . VAL A 1 588 ? 13.492 32.594 19.531 1 93.25 588 VAL A CA 1
ATOM 4578 C C . VAL A 1 588 ? 14.234 33.812 20.078 1 93.25 588 VAL A C 1
ATOM 4580 O O . VAL A 1 588 ? 13.883 34.344 21.141 1 93.25 588 VAL A O 1
ATOM 4583 N N . ILE A 1 589 ? 15.18 34.281 19.375 1 91.75 589 ILE A N 1
ATOM 4584 C CA . ILE A 1 589 ? 15.977 35.438 19.812 1 91.75 589 ILE A CA 1
ATOM 4585 C C . ILE A 1 589 ? 15.102 36.688 19.859 1 91.75 589 ILE A C 1
ATOM 4587 O O . ILE A 1 589 ? 15.188 37.469 20.797 1 91.75 589 ILE A O 1
ATOM 4591 N N . ILE A 1 590 ? 14.258 36.812 18.875 1 92.81 590 ILE A N 1
ATOM 4592 C CA . ILE A 1 590 ? 13.367 37.969 18.844 1 92.81 590 ILE A CA 1
ATOM 4593 C C . ILE A 1 590 ? 12.438 37.938 20.062 1 92.81 590 ILE A C 1
ATOM 4595 O O . ILE A 1 590 ? 12.234 38.938 20.719 1 92.81 590 ILE A O 1
ATOM 4599 N N . LEU A 1 591 ? 11.938 36.781 20.344 1 93.94 591 LEU A N 1
ATOM 4600 C CA . LEU A 1 591 ? 11.039 36.688 21.484 1 93.94 591 LEU A CA 1
ATOM 4601 C C . LEU A 1 591 ? 11.773 36.969 22.781 1 93.94 591 LEU A C 1
ATOM 4603 O O . LEU A 1 591 ? 11.234 37.656 23.656 1 93.94 591 LEU A O 1
ATOM 4607 N N . ILE A 1 592 ? 12.969 36.562 22.906 1 93 592 ILE A N 1
ATOM 4608 C CA . ILE A 1 592 ? 13.742 36.781 24.125 1 93 592 ILE A CA 1
ATOM 4609 C C . ILE A 1 592 ? 14.07 38.281 24.25 1 93 592 ILE A C 1
ATOM 4611 O O . ILE A 1 592 ? 13.867 38.875 25.312 1 93 592 ILE A O 1
ATOM 4615 N N . ILE A 1 593 ? 14.516 38.906 23.188 1 91.75 593 ILE A N 1
ATOM 4616 C CA . ILE A 1 593 ? 14.891 40.312 23.219 1 91.75 593 ILE A CA 1
ATOM 4617 C C . ILE A 1 593 ? 13.664 41.156 23.547 1 91.75 593 ILE A C 1
ATOM 4619 O O . ILE A 1 593 ? 13.719 42.031 24.438 1 91.75 593 ILE A O 1
ATOM 4623 N N . THR A 1 594 ? 12.609 40.875 22.859 1 93.38 594 THR A N 1
ATOM 4624 C CA . THR A 1 594 ? 11.414 41.688 23.078 1 93.38 594 THR A CA 1
ATOM 4625 C C . THR A 1 594 ? 10.867 41.469 24.484 1 93.38 594 THR A C 1
ATOM 4627 O O . THR A 1 594 ? 10.414 42.438 25.125 1 93.38 594 THR A O 1
ATOM 4630 N N . SER A 1 595 ? 10.953 40.312 24.953 1 92.81 595 SER A N 1
ATOM 4631 C CA . SER A 1 595 ? 10.453 40.031 26.297 1 92.81 595 SER A CA 1
ATOM 4632 C C . SER A 1 595 ? 11.367 40.594 27.359 1 92.81 595 SER A C 1
ATOM 4634 O O . SER A 1 595 ? 10.898 41.062 28.391 1 92.81 595 SER A O 1
ATOM 4636 N N . ILE A 1 596 ? 12.625 40.594 27.141 1 91.19 596 ILE A N 1
ATOM 4637 C CA . ILE A 1 596 ? 13.562 41.188 28.078 1 91.19 596 ILE A CA 1
ATOM 4638 C C . ILE A 1 596 ? 13.352 42.719 28.125 1 91.19 596 ILE A C 1
ATOM 4640 O O . ILE A 1 596 ? 13.344 43.312 29.203 1 91.19 596 ILE A O 1
ATOM 4644 N N . VAL A 1 597 ? 13.211 43.25 26.953 1 91.12 597 VAL A N 1
ATOM 4645 C CA . VAL A 1 597 ? 12.969 44.688 26.891 1 91.12 597 VAL A CA 1
ATOM 4646 C C . VAL A 1 597 ? 11.672 45.031 27.625 1 91.12 597 VAL A C 1
ATOM 4648 O O . VAL A 1 597 ? 11.633 45.969 28.422 1 91.12 597 VAL A O 1
ATOM 4651 N N . LEU A 1 598 ? 10.688 44.219 27.344 1 92.38 598 LEU A N 1
ATOM 4652 C CA . LEU A 1 598 ? 9.406 44.469 28 1 92.38 598 LEU A CA 1
ATOM 4653 C C . LEU A 1 598 ? 9.531 44.312 29.516 1 92.38 598 LEU A C 1
ATOM 4655 O O . LEU A 1 598 ? 9.008 45.125 30.266 1 92.38 598 LEU A O 1
ATOM 4659 N N . PHE A 1 599 ? 10.203 43.344 29.891 1 91.12 599 PHE A N 1
ATOM 4660 C CA . PHE A 1 599 ? 10.406 43.094 31.312 1 91.12 599 PHE A CA 1
ATOM 4661 C C . PHE A 1 599 ? 11.211 44.219 31.969 1 91.12 599 PHE A C 1
ATOM 4663 O O . PHE A 1 599 ? 10.859 44.688 33.031 1 91.12 599 PHE A O 1
ATOM 4670 N N . THR A 1 600 ? 12.258 44.656 31.375 1 90.12 600 THR A N 1
ATOM 4671 C CA . THR A 1 600 ? 13.125 45.688 31.906 1 90.12 600 THR A CA 1
ATOM 4672 C C . THR A 1 600 ? 12.367 47.031 32.031 1 90.12 600 THR A C 1
ATOM 4674 O O . THR A 1 600 ? 12.492 47.719 33.031 1 90.12 600 THR A O 1
ATOM 4677 N N . VAL A 1 601 ? 11.633 47.219 30.969 1 89 601 VAL A N 1
ATOM 4678 C CA . VAL A 1 601 ? 10.852 48.469 31 1 89 601 VAL A CA 1
ATOM 4679 C C . VAL A 1 601 ? 9.773 48.375 32.094 1 89 601 VAL A C 1
ATOM 4681 O O . VAL A 1 601 ? 9.477 49.344 32.781 1 89 601 VAL A O 1
ATOM 4684 N N . GLY A 1 602 ? 9.203 47.188 32.219 1 87.75 602 GLY A N 1
ATOM 4685 C CA . GLY A 1 602 ? 8.219 46.969 33.25 1 87.75 602 GLY A CA 1
ATOM 4686 C C . GLY A 1 602 ? 8.781 47.125 34.656 1 87.75 602 GLY A C 1
ATOM 4687 O O . GLY A 1 602 ? 8.188 47.812 35.469 1 87.75 602 GLY A O 1
ATOM 4688 N N . VAL A 1 603 ? 9.898 46.656 34.844 1 87.12 603 VAL A N 1
ATOM 4689 C CA . VAL A 1 603 ? 10.547 46.75 36.156 1 87.12 603 VAL A CA 1
ATOM 4690 C C . VAL A 1 603 ? 10.969 48.188 36.406 1 87.12 603 VAL A C 1
ATOM 4692 O O . VAL A 1 603 ? 10.82 48.688 37.531 1 87.12 603 VAL A O 1
ATOM 4695 N N . ALA A 1 604 ? 11.508 48.781 35.406 1 85.56 604 ALA A N 1
ATOM 4696 C CA . ALA A 1 604 ? 11.859 50.188 35.531 1 85.56 604 ALA A CA 1
ATOM 4697 C C . ALA A 1 604 ? 10.641 51.031 35.906 1 85.56 604 ALA A C 1
ATOM 4699 O O . ALA A 1 604 ? 10.75 51.938 36.719 1 85.56 604 ALA A O 1
ATOM 4700 N N . GLY A 1 605 ? 9.547 50.656 35.25 1 82.62 605 GLY A N 1
ATOM 4701 C CA . GLY A 1 605 ? 8.312 51.344 35.594 1 82.62 605 GLY A CA 1
ATOM 4702 C C . GLY A 1 605 ? 7.898 51.156 37.062 1 82.62 605 GLY A C 1
ATOM 4703 O O . GLY A 1 605 ? 7.484 52.125 37.719 1 82.62 605 GLY A O 1
ATOM 4704 N N . ILE A 1 606 ? 8.086 50.062 37.531 1 82.12 606 ILE A N 1
ATOM 4705 C CA . ILE A 1 606 ? 7.73 49.75 38.906 1 82.12 606 ILE A CA 1
ATOM 4706 C C . ILE A 1 606 ? 8.68 50.469 39.875 1 82.12 606 ILE A C 1
ATOM 4708 O O . ILE A 1 606 ? 8.242 51.062 40.875 1 82.12 606 ILE A O 1
ATOM 4712 N N . VAL A 1 607 ? 9.961 50.5 39.594 1 81.56 607 VAL A N 1
ATOM 4713 C CA . VAL A 1 607 ? 10.961 51.094 40.469 1 81.56 607 VAL A CA 1
ATOM 4714 C C . VAL A 1 607 ? 10.727 52.594 40.531 1 81.56 607 VAL A C 1
ATOM 4716 O O . VAL A 1 607 ? 10.781 53.188 41.625 1 81.56 607 VAL A O 1
ATOM 4719 N N . VAL A 1 608 ? 10.508 53.125 39.375 1 81.31 608 VAL A N 1
ATOM 4720 C CA . VAL A 1 608 ? 10.297 54.594 39.344 1 81.31 608 VAL A CA 1
ATOM 4721 C C . VAL A 1 608 ? 9 54.938 40.062 1 81.31 608 VAL A C 1
ATOM 4723 O O . VAL A 1 608 ? 8.906 56 40.688 1 81.31 608 VAL A O 1
ATOM 4726 N N . ARG A 1 609 ? 8.055 54.094 39.906 1 77.31 609 ARG A N 1
ATOM 4727 C CA . ARG A 1 609 ? 6.785 54.344 40.594 1 77.31 609 ARG A CA 1
ATOM 4728 C C . ARG A 1 609 ? 6.98 54.344 42.094 1 77.31 609 ARG A C 1
ATOM 4730 O O . ARG A 1 609 ? 6.348 55.125 42.812 1 77.31 609 ARG A O 1
ATOM 4737 N N . LEU A 1 610 ? 7.812 53.469 42.531 1 75.81 610 LEU A N 1
ATOM 4738 C CA . LEU A 1 610 ? 8.078 53.375 43.969 1 75.81 610 LEU A CA 1
ATOM 4739 C C . LEU A 1 610 ? 8.844 54.625 44.469 1 75.81 610 LEU A C 1
ATOM 4741 O O . LEU A 1 610 ? 8.758 54.969 45.625 1 75.81 610 LEU A O 1
ATOM 4745 N N . LYS A 1 611 ? 9.5 55.344 43.562 1 73.06 611 LYS A N 1
ATOM 4746 C CA . LYS A 1 611 ? 10.32 56.469 43.938 1 73.06 611 LYS A CA 1
ATOM 4747 C C . LYS A 1 611 ? 9.57 57.781 43.688 1 73.06 611 LYS A C 1
ATOM 4749 O O . LYS A 1 611 ? 10.062 58.875 44 1 73.06 611 LYS A O 1
ATOM 4754 N N . THR A 1 612 ? 8.5 57.531 42.969 1 69.88 612 THR A N 1
ATOM 4755 C CA . THR A 1 612 ? 7.742 58.75 42.625 1 69.88 612 THR A CA 1
ATOM 4756 C C . THR A 1 612 ? 6.816 59.156 43.75 1 69.88 612 THR A C 1
ATOM 4758 O O . THR A 1 612 ? 6.129 58.281 44.344 1 69.88 612 THR A O 1
ATOM 4761 N N . LEU A 1 613 ? 6.922 60.375 44.156 1 60.78 613 LEU A N 1
ATOM 4762 C CA . LEU A 1 613 ? 6.125 60.938 45.219 1 60.78 613 LEU A CA 1
ATOM 4763 C C . LEU A 1 613 ? 4.875 61.625 44.688 1 60.78 613 LEU A C 1
ATOM 4765 O O . LEU A 1 613 ? 3.871 61.75 45.406 1 60.78 613 LEU A O 1
ATOM 4769 N N . ALA A 1 614 ? 4.871 61.969 43.438 1 55.25 614 ALA A N 1
ATOM 4770 C CA . ALA A 1 614 ? 3.811 62.844 42.906 1 55.25 614 ALA A CA 1
ATOM 4771 C C . ALA A 1 614 ? 2.559 62 42.594 1 55.25 614 ALA A C 1
ATOM 4773 O O . ALA A 1 614 ? 2.65 60.906 42.062 1 55.25 614 ALA A O 1
ATOM 4774 N N . PRO A 1 615 ? 1.238 62.344 43.188 1 48.28 615 PRO A N 1
ATOM 4775 C CA . PRO A 1 615 ? 0.016 61.625 42.812 1 48.28 615 PRO A CA 1
ATOM 4776 C C . PRO A 1 615 ? -0.201 61.594 41.312 1 48.28 615 PRO A C 1
ATOM 4778 O O . PRO A 1 615 ? 0.344 62.406 40.562 1 48.28 615 PRO A O 1
ATOM 4781 N N . ASN A 1 616 ? -0.851 60.531 40.906 1 45.22 616 ASN A N 1
ATOM 4782 C CA . ASN A 1 616 ? -1.153 60.406 39.5 1 45.22 616 ASN A CA 1
ATOM 4783 C C . ASN A 1 616 ? -2.068 61.531 39.031 1 45.22 616 ASN A C 1
ATOM 4785 O O . ASN A 1 616 ? -3.248 61.594 39.375 1 45.22 616 ASN A O 1
ATOM 4789 N N . MET A 1 617 ? -1.968 62.594 38.844 1 40.78 617 MET A N 1
ATOM 4790 C CA . MET A 1 617 ? -2.777 63.688 38.344 1 40.78 617 MET A CA 1
ATOM 4791 C C . MET A 1 617 ? -2.977 63.594 36.844 1 40.78 617 MET A C 1
ATOM 4793 O O . MET A 1 617 ? -3.518 64.5 36.219 1 40.78 617 MET A O 1
ATOM 4797 N N . PHE A 1 618 ? -2.932 62.438 35.75 1 40.81 618 PHE A N 1
ATOM 4798 C CA . PHE A 1 618 ? -2.574 62.562 34.344 1 40.81 618 PHE A CA 1
ATOM 4799 C C . PHE A 1 618 ? -3.766 62.25 33.438 1 40.81 618 PHE A C 1
ATOM 4801 O O . PHE A 1 618 ? -4.438 61.25 33.625 1 40.81 618 PHE A O 1
ATOM 4808 N N . ASP A 1 619 ? -4.457 62.781 32.375 1 45.03 619 ASP A N 1
ATOM 4809 C CA . ASP A 1 619 ? -4.078 63 31 1 45.03 619 ASP A CA 1
ATOM 4810 C C . ASP A 1 619 ? -3.344 64.312 30.812 1 45.03 619 ASP A C 1
ATOM 4812 O O . ASP A 1 619 ? -3.959 65.375 30.875 1 45.03 619 ASP A O 1
ATOM 4816 N N . PRO A 1 620 ? -2.428 64.625 31.172 1 52.09 620 PRO A N 1
ATOM 4817 C CA . PRO A 1 620 ? -1.897 65.188 32.438 1 52.09 620 PRO A CA 1
ATOM 4818 C C . PRO A 1 620 ? -1.082 66.438 32.219 1 52.09 620 PRO A C 1
ATOM 4820 O O . PRO A 1 620 ? -0.872 67.25 33.156 1 52.09 620 PRO A O 1
ATOM 4823 N N . VAL A 1 621 ? -0.774 66.438 30.891 1 52.47 621 VAL A N 1
ATOM 4824 C CA . VAL A 1 621 ? 0.31 67.375 30.844 1 52.47 621 VAL A CA 1
ATOM 4825 C C . VAL A 1 621 ? -0.225 68.75 30.359 1 52.47 621 VAL A C 1
ATOM 4827 O O . VAL A 1 621 ? -0.131 69.75 31.062 1 52.47 621 VAL A O 1
ATOM 4830 N N . VAL A 1 622 ? -0.825 68.625 29.141 1 53.12 622 VAL A N 1
ATOM 4831 C CA . VAL A 1 622 ? -1.175 69.938 28.531 1 53.12 622 VAL A CA 1
ATOM 4832 C C . VAL A 1 622 ? -2.354 70.562 29.297 1 53.12 622 VAL A C 1
ATOM 4834 O O . VAL A 1 622 ? -2.465 71.75 29.375 1 53.12 622 VAL A O 1
ATOM 4837 N N . GLY A 1 623 ? -3.133 69.562 29.984 1 60.53 623 GLY A N 1
ATOM 4838 C CA . GLY A 1 623 ? -4.27 70.125 30.75 1 60.53 623 GLY A CA 1
ATOM 4839 C C . GLY A 1 623 ? -3.865 71 31.922 1 60.53 623 GLY A C 1
ATOM 4840 O O . GLY A 1 623 ? -4.598 71.875 32.312 1 60.53 623 GLY A O 1
ATOM 4841 N N . LEU A 1 624 ? -2.564 70.75 32.25 1 59.5 624 LEU A N 1
ATOM 4842 C CA . LEU A 1 624 ? -2.088 71.438 33.438 1 59.5 624 LEU A CA 1
ATOM 4843 C C . LEU A 1 624 ? -1.493 72.812 33.031 1 59.5 624 LEU A C 1
ATOM 4845 O O . LEU A 1 624 ? -1.189 73.625 33.906 1 59.5 624 LEU A O 1
ATOM 4849 N N . THR A 1 625 ? -1.338 72.938 31.703 1 57.28 625 THR A N 1
ATOM 4850 C CA . THR A 1 625 ? -0.697 74.188 31.281 1 57.28 625 THR A CA 1
ATOM 4851 C C . THR A 1 625 ? -1.73 75.312 31.094 1 57.28 625 THR A C 1
ATOM 4853 O O . THR A 1 625 ? -1.38 76.5 31.031 1 57.28 625 THR A O 1
ATOM 4856 N N . TYR A 1 626 ? -3.002 74.812 31.109 1 53.28 626 TYR A N 1
ATOM 4857 C CA . TYR A 1 626 ? -4.004 75.875 30.891 1 53.28 626 TYR A CA 1
ATOM 4858 C C . TYR A 1 626 ? -4.234 76.688 32.156 1 53.28 626 TYR A C 1
ATOM 4860 O O . TYR A 1 626 ? -4.422 76.125 33.25 1 53.28 626 TYR A O 1
ATOM 4868 N N . ASN A 1 627 ? -4.18 77.875 32.125 1 52.88 627 ASN A N 1
ATOM 4869 C CA . ASN A 1 627 ? -4.387 78.812 33.219 1 52.88 627 ASN A CA 1
ATOM 4870 C C . ASN A 1 627 ? -3.412 78.625 34.344 1 52.88 627 ASN A C 1
ATOM 4872 O O . ASN A 1 627 ? -3.781 78.75 35.531 1 52.88 627 ASN A O 1
ATOM 4876 N N . ASN A 1 628 ? -2.24 78.062 33.969 1 56.78 628 ASN A N 1
ATOM 4877 C CA . ASN A 1 628 ? -1.194 77.812 34.938 1 56.78 628 ASN A CA 1
ATOM 4878 C C . ASN A 1 628 ? -0.26 79 35.062 1 56.78 628 ASN A C 1
ATOM 4880 O O . ASN A 1 628 ? 0.487 79.312 34.125 1 56.78 628 ASN A O 1
ATOM 4884 N N . PRO A 1 629 ? -0.538 79.875 36.094 1 56.97 629 PRO A N 1
ATOM 4885 C CA . PRO A 1 629 ? 0.26 81.062 36.25 1 56.97 629 PRO A CA 1
ATOM 4886 C C . PRO A 1 629 ? 1.755 80.812 36.375 1 56.97 629 PRO A C 1
ATOM 4888 O O . PRO A 1 629 ? 2.572 81.688 36.219 1 56.97 629 PRO A O 1
ATOM 4891 N N . TYR A 1 630 ? 2.156 79.625 36.5 1 54.34 630 TYR A N 1
ATOM 4892 C CA . TYR A 1 630 ? 3.555 79.25 36.75 1 54.34 630 TYR A CA 1
ATOM 4893 C C . TYR A 1 630 ? 4.242 78.812 35.469 1 54.34 630 TYR A C 1
ATOM 4895 O O . TYR A 1 630 ? 5.375 78.312 35.531 1 54.34 630 TYR A O 1
ATOM 4903 N N . ILE A 1 631 ? 3.652 78.812 34.438 1 56.81 631 ILE A N 1
ATOM 4904 C CA . ILE A 1 631 ? 4.262 78.5 33.156 1 56.81 631 ILE A CA 1
ATOM 4905 C C . ILE A 1 631 ? 4.172 79.688 32.219 1 56.81 631 ILE A C 1
ATOM 4907 O O . ILE A 1 631 ? 3.078 80.188 31.953 1 56.81 631 ILE A O 1
ATOM 4911 N N . SER A 1 632 ? 5.531 80.375 32.031 1 52.56 632 SER A N 1
ATOM 4912 C CA . SER A 1 632 ? 5.582 81.562 31.219 1 52.56 632 SER A CA 1
ATOM 4913 C C . SER A 1 632 ? 5.109 81.312 29.797 1 52.56 632 SER A C 1
ATOM 4915 O O . SER A 1 632 ? 5.57 80.375 29.141 1 52.56 632 SER A O 1
ATOM 4917 N N . ALA A 1 633 ? 3.961 81.562 29.484 1 49.56 633 ALA A N 1
ATOM 4918 C CA . ALA A 1 633 ? 3.553 81.5 28.078 1 49.56 633 ALA A CA 1
ATOM 4919 C C . ALA A 1 633 ? 4.473 82.312 27.172 1 49.56 633 ALA A C 1
ATOM 4921 O O . ALA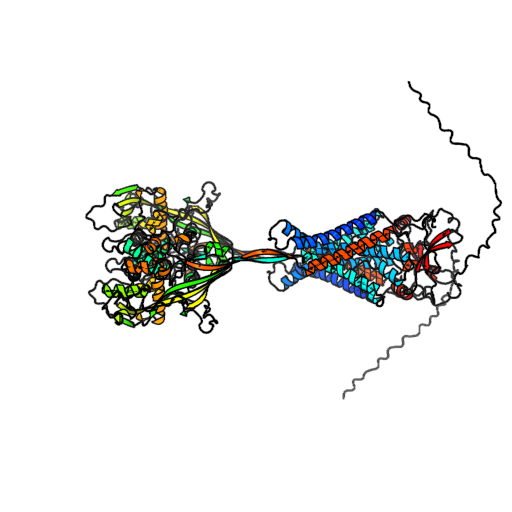 A 1 633 ? 4.695 83.5 27.422 1 49.56 633 ALA A O 1
ATOM 4922 N N . ASN A 1 634 ? 5.68 81.75 26.906 1 39.91 634 ASN A N 1
ATOM 4923 C CA . ASN A 1 634 ? 6.469 82.5 25.938 1 39.91 634 ASN A CA 1
ATOM 4924 C C . ASN A 1 634 ? 5.648 82.875 24.703 1 39.91 634 ASN A C 1
ATOM 4926 O O . ASN A 1 634 ? 4.984 82 24.125 1 39.91 634 ASN A O 1
ATOM 4930 N N . GLY A 1 635 ? 5.531 84.25 24.375 1 38.56 635 GLY A N 1
ATOM 4931 C CA . GLY A 1 635 ? 4.848 85.062 23.344 1 38.56 635 GLY A CA 1
ATOM 4932 C C . GLY A 1 635 ? 3.338 85 23.469 1 38.56 635 GLY A C 1
ATOM 4933 O O . GLY A 1 635 ? 2.809 84.625 24.516 1 38.56 635 GLY A O 1
ATOM 4934 N N . LYS A 1 636 ? 2.578 85.188 22.234 1 39 636 LYS A N 1
ATOM 4935 C CA . LYS A 1 636 ? 1.13 85.312 22.094 1 39 636 LYS A CA 1
ATOM 4936 C C . LYS A 1 636 ? 0.416 84.062 22.641 1 39 636 LYS A C 1
ATOM 4938 O O . LYS A 1 636 ? 0.56 83 22.109 1 39 636 LYS A O 1
ATOM 4943 N N . ASP A 1 637 ? 0.464 83.688 23.797 1 42.56 637 ASP A N 1
ATOM 4944 C CA . ASP A 1 637 ? -0.212 82.562 24.484 1 42.56 637 ASP A CA 1
ATOM 4945 C C . ASP A 1 637 ? -1.56 82.25 23.828 1 42.56 637 ASP A C 1
ATOM 4947 O O . ASP A 1 637 ? -2.539 83 24.062 1 42.56 637 ASP A O 1
ATOM 4951 N N . TYR A 1 638 ? -1.556 81.875 22.688 1 41.62 638 TYR A N 1
ATOM 4952 C CA . TYR A 1 638 ? -2.752 81.5 21.938 1 41.62 638 TYR A CA 1
ATOM 4953 C C . TYR A 1 638 ? -3.445 80.312 22.609 1 41.62 638 TYR A C 1
ATOM 4955 O O . TYR A 1 638 ? -2.846 79.25 22.781 1 41.62 638 TYR A O 1
ATOM 4963 N N . ASP A 1 639 ? -4.289 80.5 23.562 1 49.41 639 ASP A N 1
ATOM 4964 C CA . ASP A 1 639 ? -4.992 79.625 24.453 1 49.41 639 ASP A CA 1
ATOM 4965 C C . ASP A 1 639 ? -5.621 78.438 23.672 1 49.41 639 ASP A C 1
ATOM 4967 O O . ASP A 1 639 ? -5.539 77.312 24.078 1 49.41 639 ASP A O 1
ATOM 4971 N N . PRO A 1 640 ? -6.746 78.75 22.688 1 53.59 640 PRO A N 1
ATOM 4972 C CA . PRO A 1 640 ? -7.422 77.5 22.422 1 53.59 640 PRO A CA 1
ATOM 4973 C C . PRO A 1 640 ? -6.641 76.562 21.453 1 53.59 640 PRO A C 1
ATOM 4975 O O . PRO A 1 640 ? -7.066 76.375 20.312 1 53.59 640 PRO A O 1
ATOM 4978 N N . LEU A 1 641 ? -5.402 76.312 21.781 1 55.5 641 LEU A N 1
ATOM 4979 C CA . LEU A 1 641 ? -4.656 75.438 20.906 1 55.5 641 LEU A CA 1
ATOM 4980 C C . LEU A 1 641 ? -4.918 74 21.281 1 55.5 641 LEU A C 1
ATOM 4982 O O . LEU A 1 641 ? -5.129 73.688 22.453 1 55.5 641 LEU A O 1
ATOM 4986 N N . ASP A 1 642 ? -5.047 73.188 20.172 1 59.72 642 ASP A N 1
ATOM 4987 C CA . ASP A 1 642 ? -5.141 71.75 20.391 1 59.72 642 ASP A CA 1
ATOM 4988 C C . ASP A 1 642 ? -3.928 71.25 21.172 1 59.72 642 ASP A C 1
ATOM 4990 O O . ASP A 1 642 ? -2.871 71.875 21.172 1 59.72 642 ASP A O 1
ATOM 4994 N N . ALA A 1 643 ? -4.203 70.188 21.891 1 60.91 643 ALA A N 1
ATOM 4995 C CA . ALA A 1 643 ? -3.172 69.625 22.75 1 60.91 643 ALA A CA 1
ATOM 4996 C C . ALA A 1 643 ? -1.887 69.375 21.969 1 60.91 643 ALA A C 1
ATOM 4998 O O . ALA A 1 643 ? -0.789 69.625 22.469 1 60.91 643 ALA A O 1
ATOM 4999 N N . ASP A 1 644 ? -2.025 68.938 20.75 1 62.06 644 ASP A N 1
ATOM 5000 C CA . ASP A 1 644 ? -0.838 68.625 19.984 1 62.06 644 ASP A CA 1
ATOM 5001 C C . ASP A 1 644 ? -0.064 69.875 19.578 1 62.06 644 ASP A C 1
ATOM 5003 O O . ASP A 1 644 ? 1.166 69.938 19.672 1 62.06 644 ASP A O 1
ATOM 5007 N N . GLU A 1 645 ? -0.774 70.875 19.109 1 63.28 645 GLU A N 1
ATOM 5008 C CA . GLU A 1 645 ? -0.138 72.125 18.703 1 63.28 645 GLU A CA 1
ATOM 5009 C C . GLU A 1 645 ? 0.477 72.812 19.906 1 63.28 645 GLU A C 1
ATOM 5011 O O . GLU A 1 645 ? 1.56 73.375 19.797 1 63.28 645 GLU A O 1
ATOM 5016 N N . ARG A 1 646 ? -0.299 72.812 20.906 1 64.12 646 ARG A N 1
ATOM 5017 C CA . ARG A 1 646 ? 0.225 73.438 22.109 1 64.12 646 ARG A CA 1
ATOM 5018 C C . ARG A 1 646 ? 1.467 72.688 22.609 1 64.12 646 ARG A C 1
ATOM 5020 O O . ARG A 1 646 ? 2.416 73.312 23.078 1 64.12 646 ARG A O 1
ATOM 5027 N N . ALA A 1 647 ? 1.392 71.438 22.547 1 66.56 647 ALA A N 1
ATOM 5028 C CA . ALA A 1 647 ? 2.557 70.625 22.922 1 66.56 647 ALA A CA 1
ATOM 5029 C C . ALA A 1 647 ? 3.76 71 22.047 1 66.56 647 ALA A C 1
ATOM 5031 O O . ALA A 1 647 ? 4.895 71 22.531 1 66.56 647 ALA A O 1
ATOM 5032 N N . ARG A 1 648 ? 3.467 71.188 20.812 1 66.44 648 ARG A N 1
ATOM 5033 C CA . ARG A 1 648 ? 4.543 71.562 19.906 1 66.44 648 ARG A CA 1
ATOM 5034 C C . ARG A 1 648 ? 5.113 72.938 20.25 1 66.44 648 ARG A C 1
ATOM 5036 O O . ARG A 1 648 ? 6.324 73.125 20.203 1 66.44 648 ARG A O 1
ATOM 5043 N N . LEU A 1 649 ? 4.266 73.875 20.641 1 66.44 649 LEU A N 1
ATOM 5044 C CA . LEU A 1 649 ? 4.672 75.188 20.953 1 66.44 649 LEU A CA 1
ATOM 5045 C C . LEU A 1 649 ? 5.531 75.25 22.219 1 66.44 649 LEU A C 1
ATOM 5047 O O . LEU A 1 649 ? 6.5 76 22.297 1 66.44 649 LEU A O 1
ATOM 5051 N N . PHE A 1 650 ? 5.109 74.438 23.156 1 71.12 650 PHE A N 1
ATOM 5052 C CA . PHE A 1 650 ? 5.816 74.438 24.422 1 71.12 650 PHE A CA 1
ATOM 5053 C C . PHE A 1 650 ? 6.906 73.375 24.438 1 71.12 650 PHE A C 1
ATOM 5055 O O . PHE A 1 650 ? 7.484 73.062 25.5 1 71.12 650 PHE A O 1
ATOM 5062 N N . SER A 1 651 ? 7.129 72.812 23.328 1 72.31 651 SER A N 1
ATOM 5063 C CA . SER A 1 651 ? 7.969 71.625 23.234 1 72.31 651 SER A CA 1
ATOM 5064 C C . SER A 1 651 ? 9.344 71.875 23.844 1 72.31 651 SER A C 1
ATOM 5066 O O . SER A 1 651 ? 9.945 70.938 24.422 1 72.31 651 SER A O 1
ATOM 5068 N N . LYS A 1 652 ? 9.82 73.062 23.875 1 68.88 652 LYS A N 1
ATOM 5069 C CA . LYS A 1 652 ? 11.188 73.312 24.297 1 68.88 652 LYS A CA 1
ATOM 5070 C C . LYS A 1 652 ? 11.227 73.812 25.75 1 68.88 652 LYS A C 1
ATOM 5072 O O . LYS A 1 652 ? 12.297 73.938 26.344 1 68.88 652 LYS A O 1
ATOM 5077 N N . LYS A 1 653 ? 10.094 74 26.375 1 75.5 653 LYS A N 1
ATOM 5078 C CA . LYS A 1 653 ? 10.055 74.5 27.75 1 75.5 653 LYS A CA 1
ATOM 5079 C C . LYS A 1 653 ? 10.297 73.375 28.75 1 75.5 653 LYS A C 1
ATOM 5081 O O . LYS A 1 653 ? 9.852 72.188 28.531 1 75.5 653 LYS A O 1
ATOM 5086 N N . THR A 1 654 ? 11.062 73.688 29.734 1 80.06 654 THR A N 1
ATOM 5087 C CA . THR A 1 654 ? 11.312 72.688 30.812 1 80.06 654 THR A CA 1
ATOM 5088 C C . THR A 1 654 ? 10.336 72.875 31.953 1 80.06 654 THR A C 1
ATOM 5090 O O . THR A 1 654 ? 10.242 74 32.5 1 80.06 654 THR A O 1
ATOM 5093 N N . VAL A 1 655 ? 9.602 71.812 32.219 1 77.06 655 VAL A N 1
ATOM 5094 C CA . VAL A 1 655 ? 8.57 71.875 33.219 1 77.06 655 VAL A CA 1
ATOM 5095 C C . VAL A 1 655 ? 8.914 71 34.406 1 77.06 655 VAL A C 1
ATOM 5097 O O . VAL A 1 655 ? 9.734 70.062 34.25 1 77.06 655 VAL A O 1
ATOM 5100 N N . GLN A 1 656 ? 8.375 71.312 35.562 1 75.25 656 GLN A N 1
ATOM 5101 C CA . GLN A 1 656 ? 8.609 70.5 36.75 1 75.25 656 GLN A CA 1
ATOM 5102 C C . GLN A 1 656 ? 7.391 70.5 37.656 1 75.25 656 GLN A C 1
ATOM 5104 O O . GLN A 1 656 ? 6.727 71.562 37.812 1 75.25 656 GLN A O 1
ATOM 5109 N N . LEU A 1 657 ? 7.047 69.312 38.125 1 75 657 LEU A N 1
ATOM 5110 C CA . LEU A 1 657 ? 6.066 69.25 39.188 1 75 657 LEU A CA 1
ATOM 5111 C C . LEU A 1 657 ? 6.699 69.625 40.531 1 75 657 LEU A C 1
ATOM 5113 O O . LEU A 1 657 ? 7.559 68.875 41.031 1 75 657 LEU A O 1
ATOM 5117 N N . GLY A 1 658 ? 6.379 70.812 40.969 1 68.19 658 GLY A N 1
ATOM 5118 C CA . GLY A 1 658 ? 7.008 71.312 42.188 1 68.19 658 GLY A CA 1
ATOM 5119 C C . GLY A 1 658 ? 6.035 72 43.094 1 68.19 658 GLY A C 1
ATOM 5120 O O . GLY A 1 658 ? 4.82 71.938 42.906 1 68.19 658 GLY A O 1
ATOM 5121 N N . GLU A 1 659 ? 6.586 72.5 44.188 1 75.31 659 GLU A N 1
ATOM 5122 C CA . GLU A 1 659 ? 5.77 73.188 45.188 1 75.31 659 GLU A CA 1
ATOM 5123 C C . GLU A 1 659 ? 5.871 74.688 45.094 1 75.31 659 GLU A C 1
ATOM 5125 O O . GLU A 1 659 ? 6.914 75.188 44.688 1 75.31 659 GLU A O 1
ATOM 5130 N N . VAL A 1 660 ? 4.707 75.312 45.156 1 71.75 660 VAL A N 1
ATOM 5131 C CA . VAL A 1 660 ? 4.637 76.812 45.219 1 71.75 660 VAL A CA 1
ATOM 5132 C C . VAL A 1 660 ? 3.969 77.188 46.531 1 71.75 660 VAL A C 1
ATOM 5134 O O . VAL A 1 660 ? 2.996 76.562 46.969 1 71.75 660 VAL A O 1
ATOM 5137 N N . ASP A 1 661 ? 4.602 78.188 47.25 1 59.19 661 ASP A N 1
ATOM 5138 C CA . ASP A 1 661 ? 4.059 78.688 48.5 1 59.19 661 ASP A CA 1
ATOM 5139 C C . ASP A 1 661 ? 3.205 79.938 48.25 1 59.19 661 ASP A C 1
ATOM 5141 O O . ASP A 1 661 ? 3.721 81 47.844 1 59.19 661 ASP A O 1
ATOM 5145 N N . ASP A 1 662 ? 1.837 79.75 48.125 1 58.25 662 ASP A N 1
ATOM 5146 C CA . ASP A 1 662 ? 0.988 80.875 47.906 1 58.25 662 ASP A CA 1
ATOM 5147 C C . ASP A 1 662 ? 0.399 81.375 49.219 1 58.25 662 ASP A C 1
ATOM 5149 O O . ASP A 1 662 ? -0.819 81.375 49.406 1 58.25 662 ASP A O 1
ATOM 5153 N N . TYR A 1 663 ? 1.187 81.938 50.188 1 56.06 663 TYR A N 1
ATOM 5154 C CA . TYR A 1 663 ? 0.814 82.5 51.5 1 56.06 663 TYR A CA 1
ATOM 5155 C C . TYR A 1 663 ? -0.346 81.688 52.094 1 56.06 663 TYR A C 1
ATOM 5157 O O . TYR A 1 663 ? -0.526 81.688 53.312 1 56.06 663 TYR A O 1
ATOM 5165 N N . LYS A 1 664 ? -1.237 81.125 51.375 1 56.62 664 LYS A N 1
ATOM 5166 C CA . LYS A 1 664 ? -2.365 80.312 51.906 1 56.62 664 LYS A CA 1
ATOM 5167 C C . LYS A 1 664 ? -1.984 78.875 52.125 1 56.62 664 LYS A C 1
ATOM 5169 O O . LYS A 1 664 ? -2.715 78.125 52.781 1 56.62 664 LYS A O 1
ATOM 5174 N N . GLY A 1 665 ? -0.878 78.438 51.688 1 59.72 665 GLY A N 1
ATOM 5175 C CA . GLY A 1 665 ? -0.374 77.062 51.875 1 59.72 665 GLY A CA 1
ATOM 5176 C C . GLY A 1 665 ? 0.484 76.562 50.719 1 59.72 665 GLY A C 1
ATOM 5177 O O . GLY A 1 665 ? 0.564 77.25 49.688 1 59.72 665 GLY A O 1
ATOM 5178 N N . ILE A 1 666 ? 1.247 75.5 51 1 65.06 666 ILE A N 1
ATOM 5179 C CA . ILE A 1 666 ? 2.148 74.938 50 1 65.06 666 ILE A CA 1
ATOM 5180 C C . ILE A 1 666 ? 1.358 74.062 49.031 1 65.06 666 ILE A C 1
ATOM 5182 O O . ILE A 1 666 ? 0.599 73.188 49.438 1 65.06 666 ILE A O 1
ATOM 5186 N N . LYS A 1 667 ? 1.331 74.312 47.719 1 68.19 667 LYS A N 1
ATOM 5187 C CA . LYS A 1 667 ? 0.599 73.625 46.688 1 68.19 667 LYS A CA 1
ATOM 5188 C C . LYS A 1 667 ? 1.556 72.875 45.719 1 68.19 667 LYS A C 1
ATOM 5190 O O . LYS A 1 667 ? 2.639 73.438 45.438 1 68.19 667 LYS A O 1
ATOM 5195 N N . ALA A 1 668 ? 1.195 71.625 45.406 1 67.69 668 ALA A N 1
ATOM 5196 C CA . ALA A 1 668 ? 1.925 70.938 44.344 1 67.69 668 ALA A CA 1
ATOM 5197 C C . ALA A 1 668 ? 1.395 71.375 42.969 1 67.69 668 ALA A C 1
ATOM 5199 O O . ALA A 1 668 ? 0.201 71.188 42.688 1 67.69 668 ALA A O 1
ATOM 5200 N N . VAL A 1 669 ? 2.217 72 42.125 1 68 669 VAL A N 1
ATOM 5201 C CA . VAL A 1 669 ? 1.765 72.5 40.844 1 68 669 VAL A CA 1
ATOM 5202 C C . VAL A 1 669 ? 2.793 72.125 39.75 1 68 669 VAL A C 1
ATOM 5204 O O . VAL A 1 669 ? 3.963 71.938 40.062 1 68 669 VAL A O 1
ATOM 5207 N N . LEU A 1 670 ? 2.332 72 38.531 1 72.88 670 LEU A N 1
ATOM 5208 C CA . LEU A 1 670 ? 3.227 71.938 37.375 1 72.88 670 LEU A CA 1
ATOM 5209 C C . LEU A 1 670 ? 3.615 73.312 36.875 1 72.88 670 LEU A C 1
ATOM 5211 O O . LEU A 1 670 ? 2.746 74.125 36.531 1 72.88 670 LEU A O 1
ATOM 5215 N N . GLY A 1 671 ? 4.785 73.625 36.969 1 70.62 671 GLY A N 1
ATOM 5216 C CA . GLY A 1 671 ? 5.277 74.938 36.531 1 70.62 671 GLY A CA 1
ATOM 5217 C C . GLY A 1 671 ? 6.621 74.875 35.844 1 70.62 671 GLY A C 1
ATOM 5218 O O . GLY A 1 671 ? 7.195 73.75 35.719 1 70.62 671 GLY A O 1
ATOM 5219 N N . GLU A 1 672 ? 6.984 75.938 35.188 1 76.81 672 GLU A N 1
ATOM 5220 C CA . GLU A 1 672 ? 8.32 76 34.594 1 76.81 672 GLU A CA 1
ATOM 5221 C C . GLU A 1 672 ? 9.398 75.812 35.656 1 76.81 672 GLU A C 1
ATOM 5223 O O . GLU A 1 672 ? 9.281 76.312 36.781 1 76.81 672 GLU A O 1
ATOM 5228 N N . ALA A 1 673 ? 10.375 74.875 35.406 1 73.06 673 ALA A N 1
ATOM 5229 C CA . ALA A 1 673 ? 11.391 74.438 36.344 1 73.06 673 ALA A CA 1
ATOM 5230 C C . ALA A 1 673 ? 11.969 75.625 37.156 1 73.06 673 ALA A C 1
ATOM 5232 O O . ALA A 1 673 ? 12.32 75.5 38.312 1 73.06 673 ALA A O 1
ATOM 5233 N N . GLY A 1 674 ? 12.078 76.812 36.625 1 64.75 674 GLY A N 1
ATOM 5234 C CA . GLY A 1 674 ? 12.648 78 37.312 1 64.75 674 GLY A CA 1
ATOM 5235 C C . GLY A 1 674 ? 11.672 78.688 38.25 1 64.75 674 GLY A C 1
ATOM 5236 O O . GLY A 1 674 ? 12.078 79.375 39.156 1 64.75 674 GLY A O 1
ATOM 5237 N N . TYR A 1 675 ? 10.445 78.188 38.219 1 67.38 675 TYR A N 1
ATOM 5238 C CA . TYR A 1 675 ? 9.422 78.875 38.969 1 67.38 675 TYR A CA 1
ATOM 5239 C C . TYR A 1 675 ? 8.875 78.062 40.094 1 67.38 675 TYR A C 1
ATOM 5241 O O . TYR A 1 675 ? 8.07 78.5 40.906 1 67.38 675 TYR A O 1
ATOM 5249 N N . VAL A 1 676 ? 9.289 76.75 40.156 1 75.38 676 VAL A N 1
ATOM 5250 C CA . VAL A 1 676 ? 8.75 75.875 41.188 1 75.38 676 VAL A CA 1
ATOM 5251 C C . VAL A 1 676 ? 9.891 75.188 41.938 1 75.38 676 VAL A C 1
ATOM 5253 O O . VAL A 1 676 ? 10.984 75 41.406 1 75.38 676 VAL A O 1
ATOM 5256 N N . THR A 1 677 ? 9.609 74.938 43.219 1 73.44 677 THR A N 1
ATOM 5257 C CA . THR A 1 677 ? 10.57 74.25 44.031 1 73.44 677 THR A CA 1
ATOM 5258 C C . THR A 1 677 ? 10.234 72.75 44.062 1 73.44 677 THR A C 1
ATOM 5260 O O . THR A 1 677 ? 9.062 72.375 44.062 1 73.44 677 THR A O 1
ATOM 5263 N N . PRO A 1 678 ? 11.18 71.938 44.031 1 73.31 678 PRO A N 1
ATOM 5264 C CA . PRO A 1 678 ? 10.938 70.5 44.031 1 73.31 678 PRO A CA 1
ATOM 5265 C C . PRO A 1 678 ? 10.133 70 45.25 1 73.31 678 PRO A C 1
ATOM 5267 O O . PRO A 1 678 ? 10.266 70.625 46.344 1 73.31 678 PRO A O 1
ATOM 5270 N N . LEU A 1 679 ? 9.344 69 45 1 74.12 679 LEU A N 1
ATOM 5271 C CA . LEU A 1 679 ? 8.469 68.5 46.031 1 74.12 679 LEU A CA 1
ATOM 5272 C C . LEU A 1 679 ? 9.281 67.875 47.188 1 74.12 679 LEU A C 1
ATOM 5274 O O . LEU A 1 679 ? 10.336 67.25 46.938 1 74.12 679 LEU A O 1
ATOM 5278 N N . ARG A 1 680 ? 8.883 68.188 48.438 1 73.75 680 ARG A N 1
ATOM 5279 C CA . ARG A 1 680 ? 9.531 67.625 49.625 1 73.75 680 ARG A CA 1
ATOM 5280 C C . ARG A 1 680 ? 8.617 66.688 50.344 1 73.75 680 ARG A C 1
ATOM 5282 O O . ARG A 1 680 ? 7.395 66.812 50.344 1 73.75 680 ARG A O 1
ATOM 5289 N N . LEU A 1 681 ? 9.195 65.562 50.906 1 68.88 681 LEU A N 1
ATOM 5290 C CA . LEU A 1 681 ? 8.461 64.625 51.688 1 68.88 681 LEU A CA 1
ATOM 5291 C C . LEU A 1 681 ? 8.07 65.188 53.062 1 68.88 681 LEU A C 1
ATOM 5293 O O . LEU A 1 681 ? 8.859 65.875 53.656 1 68.88 681 LEU A O 1
ATOM 5297 N N . GLY A 1 682 ? 6.949 64.875 53.531 1 60.47 682 GLY A N 1
ATOM 5298 C CA . GLY A 1 682 ? 6.543 65.25 54.875 1 60.47 682 GLY A CA 1
ATOM 5299 C C . GLY A 1 682 ? 5.797 66.562 54.906 1 60.47 682 GLY A C 1
ATOM 5300 O O . GLY A 1 682 ? 5.301 67 55.969 1 60.47 682 GLY A O 1
ATOM 5301 N N . VAL A 1 683 ? 5.855 67.312 53.844 1 64.81 683 VAL A N 1
ATOM 5302 C CA . VAL A 1 683 ? 5.168 68.625 53.781 1 64.81 683 VAL A CA 1
ATOM 5303 C C . VAL A 1 683 ? 3.705 68.375 53.406 1 64.81 683 VAL A C 1
ATOM 5305 O O . VAL A 1 683 ? 3.404 67.688 52.438 1 64.81 683 VAL A O 1
ATOM 5308 N N . PRO A 1 684 ? 2.85 68.812 54.281 1 63.44 684 PRO A N 1
ATOM 5309 C CA . PRO A 1 684 ? 1.436 68.75 53.906 1 63.44 684 PRO A CA 1
ATOM 5310 C C . PRO A 1 684 ? 1.062 69.625 52.75 1 63.44 684 PRO A C 1
ATOM 5312 O O . PRO A 1 684 ? 1.192 70.875 52.844 1 63.44 684 PRO A O 1
ATOM 5315 N N . TYR A 1 685 ? 0.939 69.062 51.656 1 63.91 685 TYR A N 1
ATOM 5316 C CA . TYR A 1 685 ? 0.583 69.812 50.469 1 63.91 685 TYR A CA 1
ATOM 5317 C C . TYR A 1 685 ? -0.922 70.062 50.406 1 63.91 685 TYR A C 1
ATOM 5319 O O . TYR A 1 685 ? -1.707 69.188 50.75 1 63.91 685 TYR A O 1
ATOM 5327 N N . HIS A 1 686 ? -1.389 71.375 50.188 1 57.66 686 HIS A N 1
ATOM 5328 C CA . HIS A 1 686 ? -2.789 71.75 50.031 1 57.66 686 HIS A CA 1
ATOM 5329 C C . HIS A 1 686 ? -3.223 71.75 48.562 1 57.66 686 HIS A C 1
ATOM 5331 O O . HIS A 1 686 ? -2.477 72.188 47.719 1 57.66 686 HIS A O 1
ATOM 5337 N N . MET B 1 1 ? 13.609 16.75 86.5 1 19.16 1 MET B N 1
ATOM 5338 C CA . MET B 1 1 ? 13.695 17.844 87.438 1 19.16 1 MET B CA 1
ATOM 5339 C C . MET B 1 1 ? 14.328 19.078 86.812 1 19.16 1 MET B C 1
ATOM 5341 O O . MET B 1 1 ? 14.023 20.203 87.25 1 19.16 1 MET B O 1
ATOM 5345 N N . ALA B 1 2 ? 15.492 18.766 86 1 21.84 2 ALA B N 1
ATOM 5346 C CA . ALA B 1 2 ? 16.547 19.766 86.062 1 21.84 2 ALA B CA 1
ATOM 5347 C C . ALA B 1 2 ? 16.078 21.109 85.5 1 21.84 2 ALA B C 1
ATOM 5349 O O . ALA B 1 2 ? 15.227 21.141 84.625 1 21.84 2 ALA B O 1
ATOM 5350 N N . GLN B 1 3 ? 16.516 22.156 86.062 1 20.27 3 GLN B N 1
ATOM 5351 C CA . GLN B 1 3 ? 16.469 23.484 86.688 1 20.27 3 GLN B CA 1
ATOM 5352 C C . GLN B 1 3 ? 16.938 24.562 85.688 1 20.27 3 GLN B C 1
ATOM 5354 O O . GLN B 1 3 ? 18.125 24.875 85.625 1 20.27 3 GLN B O 1
ATOM 5359 N N . HIS B 1 4 ? 16.594 24.375 84.375 1 23.16 4 HIS B N 1
ATOM 5360 C CA . HIS B 1 4 ? 17.25 25.062 83.25 1 23.16 4 HIS B CA 1
ATOM 5361 C C . HIS B 1 4 ? 17.141 26.578 83.375 1 23.16 4 HIS B C 1
ATOM 5363 O O . HIS B 1 4 ? 16.047 27.125 83.312 1 23.16 4 HIS B O 1
ATOM 5369 N N . THR B 1 5 ? 18.062 27.078 84.188 1 20.59 5 THR B N 1
ATOM 5370 C CA . THR B 1 5 ? 18.219 28.375 84.812 1 20.59 5 THR B CA 1
ATOM 5371 C C . THR B 1 5 ? 18.359 29.484 83.812 1 20.59 5 THR B C 1
ATOM 5373 O O . THR B 1 5 ? 19.266 29.453 83 1 20.59 5 THR B O 1
ATOM 5376 N N . GLU B 1 6 ? 17.297 30.047 83.25 1 21.08 6 GLU B N 1
ATOM 5377 C CA . GLU B 1 6 ? 16.906 30.922 82.188 1 21.08 6 GLU B CA 1
ATOM 5378 C C . GLU B 1 6 ? 17.484 32.312 82.375 1 21.08 6 GLU B C 1
ATOM 5380 O O . GLU B 1 6 ? 16.906 33.156 83.062 1 21.08 6 GLU B O 1
ATOM 5385 N N . GLN B 1 7 ? 18.844 32.281 82.562 1 19.25 7 GLN B N 1
ATOM 5386 C CA . GLN B 1 7 ? 19.391 33.469 83.188 1 19.25 7 GLN B CA 1
ATOM 5387 C C . GLN B 1 7 ? 19.188 34.719 82.312 1 19.25 7 GLN B C 1
ATOM 5389 O O . GLN B 1 7 ? 19.172 34.594 81.062 1 19.25 7 GLN B O 1
ATOM 5394 N N . ARG B 1 8 ? 18.75 35.844 82.875 1 22.97 8 ARG B N 1
ATOM 5395 C CA . ARG B 1 8 ? 18.141 37.156 82.688 1 22.97 8 ARG B CA 1
ATOM 5396 C C . ARG B 1 8 ? 19.141 38.156 82.125 1 22.97 8 ARG B C 1
ATOM 5398 O O . ARG B 1 8 ? 19.281 39.25 82.625 1 22.97 8 ARG B O 1
ATOM 5405 N N . PRO B 1 9 ? 19.875 37.688 81 1 21.86 9 PRO B N 1
ATOM 5406 C CA . PRO B 1 9 ? 21.078 38.531 80.875 1 21.86 9 PRO B CA 1
ATOM 5407 C C . PRO B 1 9 ? 20.766 40 80.75 1 21.86 9 PRO B C 1
ATOM 5409 O O . PRO B 1 9 ? 19.688 40.375 80.312 1 21.86 9 PRO B O 1
ATOM 5412 N N . SER B 1 10 ? 21.359 40.875 81.625 1 20.66 10 SER B N 1
ATOM 5413 C CA . SER B 1 10 ? 21.328 42.219 82.125 1 20.66 10 SER B CA 1
ATOM 5414 C C . SER B 1 10 ? 21.766 43.219 81.062 1 20.66 10 SER B C 1
ATOM 5416 O O . SER B 1 10 ? 22.906 43.219 80.562 1 20.66 10 SER B O 1
ATOM 5418 N N . ILE B 1 11 ? 20.969 43.312 80 1 22.97 11 ILE B N 1
ATOM 5419 C CA . ILE B 1 11 ? 21.297 44.094 78.812 1 22.97 11 ILE B CA 1
ATOM 5420 C C . ILE B 1 11 ? 21.672 45.5 79.188 1 22.97 11 ILE B C 1
ATOM 5422 O O . ILE B 1 11 ? 20.891 46.219 79.875 1 22.97 11 ILE B O 1
ATOM 5426 N N . PRO B 1 12 ? 22.969 45.781 79.188 1 21.48 12 PRO B N 1
ATOM 5427 C CA . PRO B 1 12 ? 23.516 47 79.812 1 21.48 12 PRO B CA 1
ATOM 5428 C C . PRO B 1 12 ? 22.953 48.25 79.188 1 21.48 12 PRO B C 1
ATOM 5430 O O . PRO B 1 12 ? 22.562 48.25 78 1 21.48 12 PRO B O 1
ATOM 5433 N N . ILE B 1 13 ? 22.391 49.188 80 1 21.81 13 ILE B N 1
ATOM 5434 C CA . ILE B 1 13 ? 21.656 50.438 79.938 1 21.81 13 ILE B CA 1
ATOM 5435 C C . ILE B 1 13 ? 22.531 51.531 79.312 1 21.81 13 ILE B C 1
ATOM 5437 O O . ILE B 1 13 ? 23.531 51.938 79.938 1 21.81 13 ILE B O 1
ATOM 5441 N N . PRO B 1 14 ? 23 51.312 78 1 21.14 14 PRO B N 1
ATOM 5442 C CA . PRO B 1 14 ? 23.984 52.312 77.625 1 21.14 14 PRO B CA 1
ATOM 5443 C C . PRO B 1 14 ? 23.531 53.75 77.875 1 21.14 14 PRO B C 1
ATOM 5445 O O . PRO B 1 14 ? 22.328 54.031 77.938 1 21.14 14 PRO B O 1
ATOM 5448 N N . GLN B 1 15 ? 24.422 54.5 78.438 1 20.88 15 GLN B N 1
ATOM 5449 C CA . GLN B 1 15 ? 24.469 55.812 79.062 1 20.88 15 GLN B CA 1
ATOM 5450 C C . GLN B 1 15 ? 24.047 56.906 78.125 1 20.88 15 GLN B C 1
ATOM 5452 O O . GLN B 1 15 ? 24.188 56.75 76.875 1 20.88 15 GLN B O 1
ATOM 5457 N N . GLY B 1 16 ? 23.344 58 78.562 1 20.61 16 GLY B N 1
ATOM 5458 C CA . GLY B 1 16 ? 22.469 59.156 78.312 1 20.61 16 GLY B CA 1
ATOM 5459 C C . GLY B 1 16 ? 23.172 60.281 77.625 1 20.61 16 GLY B C 1
ATOM 5460 O O . GLY B 1 16 ? 22.625 61.375 77.5 1 20.61 16 GLY B O 1
ATOM 5461 N N . PHE B 1 17 ? 24.016 60.062 76.5 1 20.89 17 PHE B N 1
ATOM 5462 C CA . PHE B 1 17 ? 24.844 61.219 76.125 1 20.89 17 PHE B CA 1
ATOM 5463 C C . PHE B 1 17 ? 23.969 62.406 75.812 1 20.89 17 PHE B C 1
ATOM 5465 O O . PHE B 1 17 ? 23.078 62.312 74.938 1 20.89 17 PHE B O 1
ATOM 5472 N N . SER B 1 18 ? 23.781 63.406 76.688 1 19.55 18 SER B N 1
ATOM 5473 C CA . SER B 1 18 ? 23.016 64.625 76.812 1 19.55 18 SER B CA 1
ATOM 5474 C C . SER B 1 18 ? 23.5 65.688 75.812 1 19.55 18 SER B C 1
ATOM 5476 O O . SER B 1 18 ? 23.031 66.812 75.812 1 19.55 18 SER B O 1
ATOM 5478 N N . SER B 1 19 ? 24.547 65.5 75.062 1 21.27 19 SER B N 1
ATOM 5479 C CA . SER B 1 19 ? 25.141 66.812 74.75 1 21.27 19 SER B CA 1
ATOM 5480 C C . SER B 1 19 ? 24.219 67.688 73.938 1 21.27 19 SER B C 1
ATOM 5482 O O . SER B 1 19 ? 23.688 67.25 72.938 1 21.27 19 SER B O 1
ATOM 5484 N N . ALA B 1 20 ? 23.688 68.75 74.5 1 21.66 20 ALA B N 1
ATOM 5485 C CA . ALA B 1 20 ? 22.734 69.875 74.25 1 21.66 20 ALA B CA 1
ATOM 5486 C C . ALA B 1 20 ? 23.25 70.812 73.188 1 21.66 20 ALA B C 1
ATOM 5488 O O . ALA B 1 20 ? 23.984 71.75 73.438 1 21.66 20 ALA B O 1
ATOM 5489 N N . SER B 1 21 ? 23.938 70.25 72.188 1 20.75 21 SER B N 1
ATOM 5490 C CA . SER B 1 21 ? 24.516 71.25 71.375 1 20.75 21 SER B CA 1
ATOM 5491 C C . SER B 1 21 ? 23.453 72.25 70.875 1 20.75 21 SER B C 1
ATOM 5493 O O . SER B 1 21 ? 22.328 71.812 70.562 1 20.75 21 SER B O 1
ATOM 5495 N N . THR B 1 22 ? 23.609 73.5 71.312 1 20.84 22 THR B N 1
ATOM 5496 C CA . THR B 1 22 ? 22.859 74.75 71.062 1 20.84 22 THR B CA 1
ATOM 5497 C C . THR B 1 22 ? 22.703 75.062 69.625 1 20.84 22 THR B C 1
ATOM 5499 O O . THR B 1 22 ? 23.688 75.312 68.938 1 20.84 22 THR B O 1
ATOM 5502 N N . LEU B 1 23 ? 22 74.25 68.875 1 19.86 23 LEU B N 1
ATOM 5503 C CA . LEU B 1 23 ? 21.719 74.562 67.5 1 19.86 23 LEU B CA 1
ATOM 5504 C C . LEU B 1 23 ? 21.203 75.938 67.312 1 19.86 23 LEU B C 1
ATOM 5506 O O . LEU B 1 23 ? 20.125 76.312 67.812 1 19.86 23 LEU B O 1
ATOM 5510 N N . ARG B 1 24 ? 22.156 76.875 67.438 1 23.41 24 ARG B N 1
ATOM 5511 C CA . ARG B 1 24 ? 21.859 78.25 67.125 1 23.41 24 ARG B CA 1
ATOM 5512 C C . ARG B 1 24 ? 20.984 78.375 65.875 1 23.41 24 ARG B C 1
ATOM 5514 O O . ARG B 1 24 ? 21.297 77.812 64.875 1 23.41 24 ARG B O 1
ATOM 5521 N N . SER B 1 25 ? 19.703 78.5 66.125 1 20.27 25 SER B N 1
ATOM 5522 C CA . SER B 1 25 ? 18.578 78.75 65.188 1 20.27 25 SER B CA 1
ATOM 5523 C C . SER B 1 25 ? 18.875 79.812 64.188 1 20.27 25 SER B C 1
ATOM 5525 O O . SER B 1 25 ? 18.812 81 64.5 1 20.27 25 SER B O 1
ATOM 5527 N N . GLU B 1 26 ? 20.125 79.875 63.688 1 25.14 26 GLU B N 1
ATOM 5528 C CA . GLU B 1 26 ? 20.266 81.062 62.812 1 25.14 26 GLU B CA 1
ATOM 5529 C C . GLU B 1 26 ? 19.109 81.125 61.812 1 25.14 26 GLU B C 1
ATOM 5531 O O . GLU B 1 26 ? 18.797 80.188 61.125 1 25.14 26 GLU B O 1
ATOM 5536 N N . ALA B 1 27 ? 18.219 82.125 62.094 1 23.98 27 ALA B N 1
ATOM 5537 C CA . ALA B 1 27 ? 17.047 82.625 61.344 1 23.98 27 ALA B CA 1
ATOM 5538 C C . ALA B 1 27 ? 17.406 82.875 59.906 1 23.98 27 ALA B C 1
ATOM 5540 O O . ALA B 1 27 ? 18.188 83.812 59.625 1 23.98 27 ALA B O 1
ATOM 5541 N N . MET B 1 28 ? 17.891 81.875 59.219 1 25.45 28 MET B N 1
ATOM 5542 C CA . MET B 1 28 ? 18.156 82.188 57.812 1 25.45 28 MET B CA 1
ATOM 5543 C C . MET B 1 28 ? 17.094 83.125 57.25 1 25.45 28 MET B C 1
ATOM 5545 O O . MET B 1 28 ? 15.898 82.938 57.5 1 25.45 28 MET B O 1
ATOM 5549 N N . PRO B 1 29 ? 17.469 84.438 57 1 24.78 29 PRO B N 1
ATOM 5550 C CA . PRO B 1 29 ? 16.531 85.375 56.438 1 24.78 29 PRO B CA 1
ATOM 5551 C C . PRO B 1 29 ? 15.617 84.812 55.375 1 24.78 29 PRO B C 1
ATOM 5553 O O . PRO B 1 29 ? 16.062 83.938 54.562 1 24.78 29 PRO B O 1
ATOM 5556 N N . PHE B 1 30 ? 14.398 84.5 55.781 1 23.08 30 PHE B N 1
ATOM 5557 C CA . PHE B 1 30 ? 13.344 84.062 54.844 1 23.08 30 PHE B CA 1
ATOM 5558 C C . PHE B 1 30 ? 13.383 84.938 53.594 1 23.08 30 PHE B C 1
ATOM 5560 O O . PHE B 1 30 ? 13.211 86.125 53.625 1 23.08 30 PHE B O 1
ATOM 5567 N N . LYS B 1 31 ? 14.391 84.688 52.75 1 29.33 31 LYS B N 1
ATOM 5568 C CA . LYS B 1 31 ? 14.305 85.375 51.438 1 29.33 31 LYS B CA 1
ATOM 5569 C C . LYS B 1 31 ? 12.859 85.5 51 1 29.33 31 LYS B C 1
ATOM 5571 O O . LYS B 1 31 ? 12.086 84.5 51.094 1 29.33 31 LYS B O 1
ATOM 5576 N N . THR B 1 32 ? 12.305 86.688 51 1 23.83 32 THR B N 1
ATOM 5577 C CA . THR B 1 32 ? 11.023 87.188 50.5 1 23.83 32 THR B CA 1
ATOM 5578 C C . THR B 1 32 ? 10.617 86.438 49.25 1 23.83 32 THR B C 1
ATOM 5580 O O . THR B 1 32 ? 11.461 86.125 48.375 1 23.83 32 THR B O 1
ATOM 5583 N N . ALA B 1 33 ? 9.594 85.75 49.312 1 27.77 33 ALA B N 1
ATOM 5584 C CA . ALA B 1 33 ? 8.805 85.062 48.312 1 27.77 33 ALA B CA 1
ATOM 5585 C C . ALA B 1 33 ? 8.758 85.812 47 1 27.77 33 ALA B C 1
ATOM 5587 O O . ALA B 1 33 ? 8.398 87 47 1 27.77 33 ALA B O 1
ATOM 5588 N N . TYR B 1 34 ? 9.812 85.75 46.156 1 25.38 34 TYR B N 1
ATOM 5589 C CA . TYR B 1 34 ? 9.773 86.312 44.812 1 25.38 34 TYR B CA 1
ATOM 5590 C C . TYR B 1 34 ? 8.352 86.312 44.281 1 25.38 34 TYR B C 1
ATOM 5592 O O . TYR B 1 34 ? 7.715 85.25 44.156 1 25.38 34 TYR B O 1
ATOM 5600 N N . SER B 1 35 ? 7.488 87.25 44.656 1 29.62 35 SER B N 1
ATOM 5601 C CA . SER B 1 35 ? 6.246 87.688 44.031 1 29.62 35 SER B CA 1
ATOM 5602 C C . SER B 1 35 ? 6.34 87.688 42.531 1 29.62 35 SER B C 1
ATOM 5604 O O . SER B 1 35 ? 5.961 88.625 41.875 1 29.62 35 SER B O 1
ATOM 5606 N N . HIS B 1 36 ? 7.352 87.188 41.938 1 28.77 36 HIS B N 1
ATOM 5607 C CA . HIS B 1 36 ? 7.52 87.375 40.5 1 28.77 36 HIS B CA 1
ATOM 5608 C C . HIS B 1 36 ? 6.32 86.812 39.75 1 28.77 36 HIS B C 1
ATOM 5610 O O . HIS B 1 36 ? 6.312 85.688 39.344 1 28.77 36 HIS B O 1
ATOM 5616 N N . GLN B 1 37 ? 5.121 87.188 40.219 1 32.84 37 GLN B N 1
ATOM 5617 C CA . GLN B 1 37 ? 4.055 87.062 39.219 1 32.84 37 GLN B CA 1
ATOM 5618 C C . GLN B 1 37 ? 4.477 87.625 37.875 1 32.84 37 GLN B C 1
ATOM 5620 O O . GLN B 1 37 ? 5.105 88.688 37.844 1 32.84 37 GLN B O 1
ATOM 5625 N N . ILE B 1 38 ? 4.734 86.875 36.938 1 35.03 38 ILE B N 1
ATOM 5626 C CA . ILE B 1 38 ? 4.992 87.438 35.594 1 35.03 38 ILE B CA 1
ATOM 5627 C C . ILE B 1 38 ? 4.055 88.625 35.344 1 35.03 38 ILE B C 1
ATOM 5629 O O . ILE B 1 38 ? 2.859 88.5 35.625 1 35.03 38 ILE B O 1
ATOM 5633 N N . PRO B 1 39 ? 4.586 89.875 35.156 1 32.19 39 PRO B N 1
ATOM 5634 C CA . PRO B 1 39 ? 3.762 91.062 34.844 1 32.19 39 PRO B CA 1
ATOM 5635 C C . PRO B 1 39 ? 2.672 90.75 33.812 1 32.19 39 PRO B C 1
ATOM 5637 O O . PRO B 1 39 ? 2.893 89.938 32.875 1 32.19 39 PRO B O 1
ATOM 5640 N N . THR B 1 40 ? 1.374 91 34.125 1 34.06 40 THR B N 1
ATOM 5641 C CA . THR B 1 40 ? 0.102 90.875 33.406 1 34.06 40 THR B CA 1
ATOM 5642 C C . THR B 1 40 ? 0.161 91.562 32.062 1 34.06 40 THR B C 1
ATOM 5644 O O . THR B 1 40 ? -0.812 91.5 31.297 1 34.06 40 THR B O 1
ATOM 5647 N N . ASP B 1 41 ? 1.058 92.5 31.766 1 31.83 41 ASP B N 1
ATOM 5648 C CA . ASP B 1 41 ? 0.838 93.312 30.578 1 31.83 41 ASP B CA 1
ATOM 5649 C C . ASP B 1 41 ? 0.815 92.5 29.312 1 31.83 41 ASP B C 1
ATOM 5651 O O . ASP B 1 41 ? 0.5 93 28.219 1 31.83 41 ASP B O 1
ATOM 5655 N N . VAL B 1 42 ? 1.46 91.5 29.25 1 34.97 42 VAL B N 1
ATOM 5656 C CA . VAL B 1 42 ? 1.605 90.875 27.938 1 34.97 42 VAL B CA 1
ATOM 5657 C C . VAL B 1 42 ? 0.308 90.125 27.547 1 34.97 42 VAL B C 1
ATOM 5659 O O . VAL B 1 42 ? 0.282 89.312 26.609 1 34.97 42 VAL B O 1
ATOM 5662 N N . GLN B 1 43 ? -0.712 90.312 28.297 1 35.69 43 GLN B N 1
ATOM 5663 C CA . GLN B 1 43 ? -1.934 89.562 28.078 1 35.69 43 GLN B CA 1
ATOM 5664 C C . GLN B 1 43 ? -2.697 90.062 26.859 1 35.69 43 GLN B C 1
ATOM 5666 O O . GLN B 1 43 ? -3.791 89.562 26.562 1 35.69 43 GLN B O 1
ATOM 5671 N N . ASN B 1 44 ? -2.48 91.25 26.375 1 33.69 44 ASN B N 1
ATOM 5672 C CA . ASN B 1 44 ? -3.541 91.75 25.5 1 33.69 44 ASN B CA 1
ATOM 5673 C C . ASN B 1 44 ? -3.645 90.938 24.219 1 33.69 44 ASN B C 1
ATOM 5675 O O . ASN B 1 44 ? -4.246 91.375 23.25 1 33.69 44 ASN B O 1
ATOM 5679 N N . SER B 1 45 ? -2.768 90 23.875 1 39.97 45 SER B N 1
ATOM 5680 C CA . SER B 1 45 ? -2.84 89.688 22.453 1 39.97 45 SER B CA 1
ATOM 5681 C C . SER B 1 45 ? -4.059 88.812 22.156 1 39.97 45 SER B C 1
ATOM 5683 O O . SER B 1 45 ? -4.621 88.188 23.062 1 39.97 45 SER B O 1
ATOM 5685 N N . SER B 1 46 ? -4.453 88.438 20.688 1 44.75 46 SER B N 1
ATOM 5686 C CA . SER B 1 46 ? -5.582 88.125 19.844 1 44.75 46 SER B CA 1
ATOM 5687 C C . SER B 1 46 ? -6.02 86.625 20.078 1 44.75 46 SER B C 1
ATOM 5689 O O . SER B 1 46 ? -5.18 85.75 20.141 1 44.75 46 SER B O 1
ATOM 5691 N N . GLY B 1 47 ? -7.035 86.312 20.75 1 51.97 47 GLY B N 1
ATOM 5692 C CA . GLY B 1 47 ? -7.762 85.062 20.891 1 51.97 47 GLY B CA 1
ATOM 5693 C C . GLY B 1 47 ? -7.91 84.312 19.562 1 51.97 47 GLY B C 1
ATOM 5694 O O . GLY B 1 47 ? -7.793 84.938 18.5 1 51.97 47 GLY B O 1
ATOM 5695 N N . LYS B 1 48 ? -7.633 82.938 19.469 1 59.94 48 LYS B N 1
ATOM 5696 C CA . LYS B 1 48 ? -7.883 82.188 18.25 1 59.94 48 LYS B CA 1
ATOM 5697 C C . LYS B 1 48 ? -9.289 81.562 18.266 1 59.94 48 LYS B C 1
ATOM 5699 O O . LYS B 1 48 ? -9.75 81.062 19.297 1 59.94 48 LYS B O 1
ATOM 5704 N N . PRO B 1 49 ? -9.953 81.75 17.031 1 58.44 49 PRO B N 1
ATOM 5705 C CA . PRO B 1 49 ? -11.297 81.188 16.953 1 58.44 49 PRO B CA 1
ATOM 5706 C C . PRO B 1 49 ? -11.289 79.688 16.891 1 58.44 49 PRO B C 1
ATOM 5708 O O . PRO B 1 49 ? -10.352 79.062 16.359 1 58.44 49 PRO B O 1
ATOM 5711 N N . LEU B 1 50 ? -12.133 79.062 17.547 1 64.56 50 LEU B N 1
ATOM 5712 C CA . LEU B 1 50 ? -12.312 77.625 17.516 1 64.56 50 LEU B CA 1
ATOM 5713 C C . LEU B 1 50 ? -12.781 77.188 16.125 1 64.56 50 LEU B C 1
ATOM 5715 O O . LEU B 1 50 ? -13.594 77.875 15.492 1 64.56 50 LEU B O 1
ATOM 5719 N N . LYS B 1 51 ? -11.938 76.25 15.43 1 59.75 51 LYS B N 1
ATOM 5720 C CA . LYS B 1 51 ? -12.336 75.75 14.133 1 59.75 51 LYS B CA 1
ATOM 5721 C C . LYS B 1 51 ? -12.875 74.312 14.266 1 59.75 51 LYS B C 1
ATOM 5723 O O . LYS B 1 51 ? -12.461 73.562 15.156 1 59.75 51 LYS B O 1
ATOM 5728 N N . LYS B 1 52 ? -14.031 74.125 13.57 1 59.97 52 LYS B N 1
ATOM 5729 C CA . LYS B 1 52 ? -14.516 72.75 13.398 1 59.97 52 LYS B CA 1
ATOM 5730 C C . LYS B 1 52 ? -13.867 72.062 12.188 1 59.97 52 LYS B C 1
ATOM 5732 O O . LYS B 1 52 ? -13.805 72.688 11.109 1 59.97 52 LYS B O 1
ATOM 5737 N N . PRO B 1 53 ? -13.266 70.812 12.25 1 60.62 53 PRO B N 1
ATOM 5738 C CA . PRO B 1 53 ? -13.164 69.875 13.391 1 60.62 53 PRO B CA 1
ATOM 5739 C C . PRO B 1 53 ? -11.961 70.188 14.281 1 60.62 53 PRO B C 1
ATOM 5741 O O . PRO B 1 53 ? -10.953 70.75 13.805 1 60.62 53 PRO B O 1
ATOM 5744 N N . ALA B 1 54 ? -12.234 69.938 15.547 1 59.81 54 ALA B N 1
ATOM 5745 C CA . ALA B 1 54 ? -11.125 70.125 16.484 1 59.81 54 ALA B CA 1
ATOM 5746 C C . ALA B 1 54 ? -10.055 69.062 16.312 1 59.81 54 ALA B C 1
ATOM 5748 O O . ALA B 1 54 ? -10.367 67.875 16.156 1 59.81 54 ALA B O 1
ATOM 5749 N N . GLY B 1 55 ? -8.82 69.438 15.805 1 60.94 55 GLY B N 1
ATOM 5750 C CA . GLY B 1 55 ? -7.707 68.5 15.758 1 60.94 55 GLY B CA 1
ATOM 5751 C C . GLY B 1 55 ? -7.113 68.312 14.367 1 60.94 55 GLY B C 1
ATOM 5752 O O . GLY B 1 55 ? -7.566 69 13.422 1 60.94 55 GLY B O 1
ATOM 5753 N N . SER B 1 56 ? -6.137 67.5 14.258 1 65.69 56 SER B N 1
ATOM 5754 C CA . SER B 1 56 ? -5.355 67.312 13.039 1 65.69 56 SER B CA 1
ATOM 5755 C C . SER B 1 56 ? -6.133 66.5 12.016 1 65.69 56 SER B C 1
ATOM 5757 O O . SER B 1 56 ? -6.77 65.5 12.359 1 65.69 56 SER B O 1
ATOM 5759 N N . ILE B 1 57 ? -6.324 66.938 10.781 1 70.31 57 ILE B N 1
ATOM 5760 C CA . ILE B 1 57 ? -6.941 66.25 9.656 1 70.31 57 ILE B CA 1
ATOM 5761 C C . ILE B 1 57 ? -6.273 64.875 9.453 1 70.31 57 ILE B C 1
ATOM 5763 O O . ILE B 1 57 ? -6.934 63.938 9.086 1 70.31 57 ILE B O 1
ATOM 5767 N N . LEU B 1 58 ? -5.027 64.812 9.758 1 74.69 58 LEU B N 1
ATOM 5768 C CA . LEU B 1 58 ? -4.289 63.531 9.594 1 74.69 58 LEU B CA 1
ATOM 5769 C C . LEU B 1 58 ? -4.797 62.469 10.562 1 74.69 58 LEU B C 1
ATOM 5771 O O . LEU B 1 58 ? -4.855 61.312 10.211 1 74.69 58 LEU B O 1
ATOM 5775 N N . ALA B 1 59 ? -5.098 62.938 11.711 1 74.62 59 ALA B N 1
ATOM 5776 C CA . ALA B 1 59 ? -5.656 62 12.688 1 74.62 59 ALA B CA 1
ATOM 5777 C C . ALA B 1 59 ? -7.012 61.469 12.227 1 74.62 59 ALA B C 1
ATOM 5779 O O . ALA B 1 59 ? -7.332 60.281 12.445 1 74.62 59 ALA B O 1
ATOM 5780 N N . LEU B 1 60 ? -7.684 62.312 11.562 1 77.88 60 LEU B N 1
ATOM 5781 C CA . LEU B 1 60 ? -8.992 61.906 11.055 1 77.88 60 LEU B CA 1
ATOM 5782 C C . LEU B 1 60 ? -8.844 60.906 9.93 1 77.88 60 LEU B C 1
ATOM 5784 O O . LEU B 1 60 ? -9.609 59.938 9.859 1 77.88 60 LEU B O 1
ATOM 5788 N N . ILE B 1 61 ? -7.887 61.094 9.102 1 81.5 61 ILE B N 1
ATOM 5789 C CA . ILE B 1 61 ? -7.645 60.156 7.992 1 81.5 61 ILE B CA 1
ATOM 5790 C C . ILE B 1 61 ? -7.176 58.812 8.539 1 81.5 61 ILE B C 1
ATOM 5792 O O . ILE B 1 61 ? -7.59 57.781 8.047 1 81.5 61 ILE B O 1
ATOM 5796 N N . PHE B 1 62 ? -6.371 58.875 9.461 1 84.38 62 PHE B N 1
ATOM 5797 C CA . PHE B 1 62 ? -5.863 57.656 10.07 1 84.38 62 PHE B CA 1
ATOM 5798 C C . PHE B 1 62 ? -6.992 56.844 10.719 1 84.38 62 PHE B C 1
ATOM 5800 O O . PHE B 1 62 ? -7.039 55.625 10.602 1 84.38 62 PHE B O 1
ATOM 5807 N N . GLU B 1 63 ? -7.824 57.531 11.305 1 84.75 63 GLU B N 1
ATOM 5808 C CA . GLU B 1 63 ? -8.969 56.875 11.922 1 84.75 63 GLU B CA 1
ATOM 5809 C C . GLU B 1 63 ? -9.891 56.281 10.859 1 84.75 63 GLU B C 1
ATOM 5811 O O . GLU B 1 63 ? -10.461 55.188 11.047 1 84.75 63 GLU B O 1
ATOM 5816 N N . GLY B 1 64 ? -10.07 57.062 9.828 1 86.62 64 GLY B N 1
ATOM 5817 C CA . GLY B 1 64 ? -10.82 56.5 8.711 1 86.62 64 GLY B CA 1
ATOM 5818 C C . GLY B 1 64 ? -10.203 55.219 8.148 1 86.62 64 GLY B C 1
ATOM 5819 O O . GLY B 1 64 ? -10.914 54.25 7.848 1 86.62 64 GLY B O 1
ATOM 5820 N N . PHE B 1 65 ? -8.938 55.219 8.07 1 89.56 65 PHE B N 1
ATOM 5821 C CA . PHE B 1 65 ? -8.203 54.062 7.578 1 89.56 65 PHE B CA 1
ATOM 5822 C C . PHE B 1 65 ? -8.383 52.875 8.508 1 89.56 65 PHE B C 1
ATOM 5824 O O . PHE B 1 65 ? -8.57 51.75 8.055 1 89.56 65 PHE B O 1
ATOM 5831 N N . LEU B 1 66 ? -8.289 53.094 9.75 1 90.19 66 LEU B N 1
ATOM 5832 C CA . LEU B 1 66 ? -8.477 52.031 10.727 1 90.19 66 LEU B CA 1
ATOM 5833 C C . LEU B 1 66 ? -9.891 51.469 10.641 1 90.19 66 LEU B C 1
ATOM 5835 O O . LEU B 1 66 ? -10.094 50.25 10.797 1 90.19 66 LEU B O 1
ATOM 5839 N N . CYS B 1 67 ? -10.797 52.312 10.398 1 89.69 67 CYS B N 1
ATOM 5840 C CA . CYS B 1 67 ? -12.172 51.844 10.234 1 89.69 67 CYS B CA 1
ATOM 5841 C C . CYS B 1 67 ? -12.297 50.969 9 1 89.69 67 CYS B C 1
ATOM 5843 O O . CYS B 1 67 ? -13.047 49.969 9.016 1 89.69 67 CYS B O 1
ATOM 5845 N N . LEU B 1 68 ? -11.555 51.312 8.055 1 89.81 68 LEU B N 1
ATOM 5846 C CA . LEU B 1 68 ? -11.57 50.5 6.852 1 89.81 68 LEU B CA 1
ATOM 5847 C C . LEU B 1 68 ? -10.992 49.094 7.129 1 89.81 68 LEU B C 1
ATOM 5849 O O . LEU B 1 68 ? -11.477 48.094 6.594 1 89.81 68 LEU B O 1
ATOM 5853 N N . ILE B 1 69 ? -10 49 7.887 1 90.31 69 ILE B N 1
ATOM 5854 C CA . I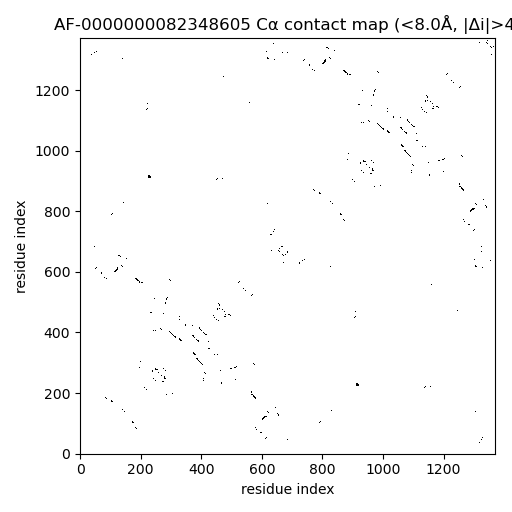LE B 1 69 ? -9.398 47.719 8.234 1 90.31 69 ILE B CA 1
ATOM 5855 C C . ILE B 1 69 ? -10.391 46.906 9.039 1 90.31 69 ILE B C 1
ATOM 5857 O O . ILE B 1 69 ? -10.453 45.656 8.883 1 90.31 69 ILE B O 1
ATOM 5861 N N . ALA B 1 70 ? -11.117 47.562 9.836 1 90.62 70 ALA B N 1
ATOM 5862 C CA . ALA B 1 70 ? -12.156 46.844 10.578 1 90.62 70 ALA B CA 1
ATOM 5863 C C . ALA B 1 70 ? -13.172 46.219 9.633 1 90.62 70 ALA B C 1
ATOM 5865 O O . ALA B 1 70 ? -13.656 45.125 9.875 1 90.62 70 ALA B O 1
ATOM 5866 N N . LEU B 1 71 ? -13.438 46.938 8.57 1 90.69 71 LEU B N 1
ATOM 5867 C CA . LEU B 1 71 ? -14.359 46.406 7.562 1 90.69 71 LEU B CA 1
ATOM 5868 C C . LEU B 1 71 ? -13.758 45.188 6.855 1 90.69 71 LEU B C 1
ATOM 5870 O O . LEU B 1 71 ? -14.484 44.312 6.426 1 90.69 71 LEU B O 1
ATOM 5874 N N . CYS B 1 72 ? -12.469 45.188 6.773 1 91.5 72 CYS B N 1
ATOM 5875 C CA . CYS B 1 72 ? -11.797 44.062 6.145 1 91.5 72 CYS B CA 1
ATOM 5876 C C . CYS B 1 72 ? -11.992 42.781 6.953 1 91.5 72 CYS B C 1
ATOM 5878 O O . CYS B 1 72 ? -12.062 41.688 6.391 1 91.5 72 CYS B O 1
ATOM 5880 N N . PHE B 1 73 ? -12.094 42.875 8.195 1 93.75 73 PHE B N 1
ATOM 5881 C CA . PHE B 1 73 ? -12.312 41.719 9.023 1 93.75 73 PHE B CA 1
ATOM 5882 C C . PHE B 1 73 ? -13.75 41.219 8.875 1 93.75 73 PHE B C 1
ATOM 5884 O O . PHE B 1 73 ? -14.008 40 8.992 1 93.75 73 PHE B O 1
ATOM 5891 N N . ILE B 1 74 ? -14.695 42.125 8.586 1 91.94 74 ILE B N 1
ATOM 5892 C CA . ILE B 1 74 ? -16.047 41.688 8.258 1 91.94 74 ILE B CA 1
ATOM 5893 C C . ILE B 1 74 ? -16.062 40.969 6.91 1 91.94 74 ILE B C 1
ATOM 5895 O O . ILE B 1 74 ? -16.719 39.938 6.762 1 91.94 74 ILE B O 1
ATOM 5899 N N . ALA B 1 75 ? -15.312 41.562 6.07 1 91.56 75 ALA B N 1
ATOM 5900 C CA . ALA B 1 75 ? -15.195 40.938 4.758 1 91.56 75 ALA B CA 1
ATOM 5901 C C . ALA B 1 75 ? -14.586 39.531 4.863 1 91.56 75 ALA B C 1
ATOM 5903 O O . ALA B 1 75 ? -15.008 38.625 4.172 1 91.56 75 ALA B O 1
ATOM 5904 N N . LEU B 1 76 ? -13.609 39.438 5.66 1 93.44 76 LEU B N 1
ATOM 5905 C CA . LEU B 1 76 ? -12.977 38.125 5.879 1 93.44 76 LEU B CA 1
ATOM 5906 C C . LEU B 1 76 ? -13.984 37.125 6.395 1 93.44 76 LEU B C 1
ATOM 5908 O O . LEU B 1 76 ? -13.992 35.969 5.949 1 93.44 76 LEU B O 1
ATOM 5912 N N . ALA B 1 77 ? -14.773 37.531 7.246 1 93.06 77 ALA B N 1
ATOM 5913 C CA . ALA B 1 77 ? -15.812 36.656 7.781 1 93.06 77 ALA B CA 1
ATOM 5914 C C . ALA B 1 77 ? -16.828 36.281 6.703 1 93.06 77 ALA B C 1
ATOM 5916 O O . ALA B 1 77 ? -17.281 35.125 6.641 1 93.06 77 ALA B O 1
ATOM 5917 N N . LEU B 1 78 ? -17.188 37.188 5.871 1 91.75 78 LEU B N 1
ATOM 5918 C CA . LEU B 1 78 ? -18.141 36.906 4.801 1 91.75 78 LEU B CA 1
ATOM 5919 C C . LEU B 1 78 ? -17.547 35.969 3.752 1 91.75 78 LEU B C 1
ATOM 5921 O O . LEU B 1 78 ? -18.234 35.125 3.207 1 91.75 78 LEU B O 1
ATOM 5925 N N . VAL B 1 79 ? -16.344 36.25 3.496 1 92 79 VAL B N 1
ATOM 5926 C CA . VAL B 1 79 ? -15.68 35.344 2.555 1 92 79 VAL B CA 1
ATOM 5927 C C . VAL B 1 79 ? -15.648 33.938 3.119 1 92 79 VAL B C 1
ATOM 5929 O O . VAL B 1 79 ? -15.812 32.969 2.377 1 92 79 VAL B O 1
ATOM 5932 N N . ALA B 1 80 ? -15.398 33.812 4.359 1 92.56 80 ALA B N 1
ATOM 5933 C CA . ALA B 1 80 ? -15.422 32.5 5 1 92.56 80 ALA B CA 1
ATOM 5934 C C . ALA B 1 80 ? -16.766 31.812 4.812 1 92.56 80 ALA B C 1
ATOM 5936 O O . ALA B 1 80 ? -16.844 30.594 4.629 1 92.56 80 ALA B O 1
ATOM 5937 N N . LEU B 1 81 ? -17.828 32.625 4.777 1 91.75 81 LEU B N 1
ATOM 5938 C CA . LEU B 1 81 ? -19.172 32.062 4.578 1 91.75 81 LEU B CA 1
ATOM 5939 C C . LEU B 1 81 ? -19.391 31.688 3.117 1 91.75 81 LEU B C 1
ATOM 5941 O O . LEU B 1 81 ? -20.094 30.719 2.822 1 91.75 81 LEU B O 1
ATOM 5945 N N . CYS B 1 82 ? -18.75 32.375 2.326 1 89.75 82 CYS B N 1
ATOM 5946 C CA . CYS B 1 82 ? -18.938 32.156 0.899 1 89.75 82 CYS B CA 1
ATOM 5947 C C . CYS B 1 82 ? -18.172 30.922 0.432 1 89.75 82 CYS B C 1
ATOM 5949 O O . CYS B 1 82 ? -18.547 30.297 -0.56 1 89.75 82 CYS B O 1
ATOM 5951 N N . ILE B 1 83 ? -17.141 30.578 1.011 1 89.56 83 ILE B N 1
ATOM 5952 C CA . ILE B 1 83 ? -16.312 29.469 0.563 1 89.56 83 ILE B CA 1
ATOM 5953 C C . ILE B 1 83 ? -16.797 28.172 1.184 1 89.56 83 ILE B C 1
ATOM 5955 O O . ILE B 1 83 ? -16.141 27.141 1.088 1 89.56 83 ILE B O 1
ATOM 5959 N N . ARG B 1 84 ? -18.016 28.219 1.6 1 88.69 84 ARG B N 1
ATOM 5960 C CA . ARG B 1 84 ? -18.609 27.016 2.199 1 88.69 84 ARG B CA 1
ATOM 5961 C C . ARG B 1 84 ? -18.688 25.875 1.188 1 88.69 84 ARG B C 1
ATOM 5963 O O . ARG B 1 84 ? -19.188 26.062 0.073 1 88.69 84 ARG B O 1
ATOM 5970 N N . ASN B 1 85 ? -18.172 24.797 1.551 1 85.81 85 ASN B N 1
ATOM 5971 C CA . ASN B 1 85 ? -18.234 23.562 0.784 1 85.81 85 ASN B CA 1
ATOM 5972 C C . ASN B 1 85 ? -17.344 23.625 -0.456 1 85.81 85 ASN B C 1
ATOM 5974 O O . ASN B 1 85 ? -17.5 22.812 -1.374 1 85.81 85 ASN B O 1
ATOM 5978 N N . ARG B 1 86 ? -16.5 24.562 -0.384 1 87.5 86 ARG B N 1
ATOM 5979 C CA . ARG B 1 86 ? -15.516 24.609 -1.459 1 87.5 86 ARG B CA 1
ATOM 5980 C C . ARG B 1 86 ? -14.375 23.641 -1.198 1 87.5 86 ARG B C 1
ATOM 5982 O O . ARG B 1 86 ? -13.906 23.5 -0.064 1 87.5 86 ARG B O 1
ATOM 5989 N N . PRO B 1 87 ? -14.023 22.953 -2.26 1 87.88 87 PRO B N 1
ATOM 5990 C CA . PRO B 1 87 ? -12.922 22.016 -2.076 1 87.88 87 PRO B CA 1
ATOM 5991 C C . PRO B 1 87 ? -11.609 22.688 -1.703 1 87.88 87 PRO B C 1
ATOM 5993 O O . PRO B 1 87 ? -11.352 23.828 -2.129 1 87.88 87 PRO B O 1
ATOM 5996 N N . THR B 1 88 ? -10.805 21.969 -0.964 1 87.56 88 THR B N 1
ATOM 5997 C CA . THR B 1 88 ? -9.523 22.5 -0.507 1 87.56 88 THR B CA 1
ATOM 5998 C C . THR B 1 88 ? -8.5 22.484 -1.635 1 87.56 88 THR B C 1
ATOM 6000 O O . THR B 1 88 ? -8.656 21.75 -2.617 1 87.56 88 THR B O 1
ATOM 6003 N N . GLY B 1 89 ? -7.512 23.312 -1.575 1 79.81 89 GLY B N 1
ATOM 6004 C CA . GLY B 1 89 ? -6.395 23.312 -2.504 1 79.81 89 GLY B CA 1
ATOM 6005 C C . GLY B 1 89 ? -6.426 24.469 -3.48 1 79.81 89 GLY B C 1
ATOM 6006 O O . GLY B 1 89 ? -5.473 24.688 -4.234 1 79.81 89 GLY B O 1
ATOM 6007 N N . ASP B 1 90 ? -7.469 25.094 -3.396 1 82.12 90 ASP B N 1
ATOM 6008 C CA . ASP B 1 90 ? -7.57 26.219 -4.328 1 82.12 90 ASP B CA 1
ATOM 6009 C C . ASP B 1 90 ? -6.836 27.453 -3.793 1 82.12 90 ASP B C 1
ATOM 6011 O O . ASP B 1 90 ? -6.438 27.484 -2.627 1 82.12 90 ASP B O 1
ATOM 6015 N N . SER B 1 91 ? -6.602 28.375 -4.605 1 86.75 91 SER B N 1
ATOM 6016 C CA . SER B 1 91 ? -5.848 29.578 -4.277 1 86.75 91 SER B CA 1
ATOM 6017 C C . SER B 1 91 ? -6.566 30.422 -3.225 1 86.75 91 SER B C 1
ATOM 6019 O O . SER B 1 91 ? -5.938 30.953 -2.309 1 86.75 91 SER B O 1
ATOM 6021 N N . LEU B 1 92 ? -7.824 30.516 -3.393 1 87.94 92 LEU B N 1
ATOM 6022 C CA . LEU B 1 92 ? -8.602 31.297 -2.436 1 87.94 92 LEU B CA 1
ATOM 6023 C C . LEU B 1 92 ? -8.539 30.672 -1.045 1 87.94 92 LEU B C 1
ATOM 6025 O O . LEU B 1 92 ? -8.406 31.375 -0.046 1 87.94 92 LEU B O 1
ATOM 6029 N N . GLY B 1 93 ? -8.656 29.406 -1.033 1 87.81 93 GLY B N 1
ATOM 6030 C CA . GLY B 1 93 ? -8.555 28.719 0.244 1 87.81 93 GLY B CA 1
ATOM 6031 C C . GLY B 1 93 ? -7.203 28.891 0.91 1 87.81 93 GLY B C 1
ATOM 6032 O O . GLY B 1 93 ? -7.125 29.141 2.117 1 87.81 93 GLY B O 1
ATOM 6033 N N . SER B 1 94 ? -6.191 28.922 0.181 1 88.25 94 SER B N 1
ATOM 6034 C CA . SER B 1 94 ? -4.848 29.109 0.717 1 88.25 94 SER B CA 1
ATOM 6035 C C . SER B 1 94 ? -4.645 30.531 1.231 1 88.25 94 SER B C 1
ATOM 6037 O O . SER B 1 94 ? -3.971 30.734 2.242 1 88.25 94 SER B O 1
ATOM 6039 N N . ALA B 1 95 ? -5.164 31.344 0.523 1 88.75 95 ALA B N 1
ATOM 6040 C CA . ALA B 1 95 ? -5.086 32.75 0.962 1 88.75 95 ALA B CA 1
ATOM 6041 C C . ALA B 1 95 ? -5.836 32.938 2.275 1 88.75 95 ALA B C 1
ATOM 6043 O O . ALA B 1 95 ? -5.379 33.688 3.15 1 88.75 95 ALA B O 1
ATOM 6044 N N . MET B 1 96 ? -6.961 32.375 2.33 1 90.06 96 MET B N 1
ATOM 6045 C CA . MET B 1 96 ? -7.742 32.469 3.559 1 90.06 96 MET B CA 1
ATOM 6046 C C . MET B 1 96 ? -6.977 31.859 4.734 1 90.06 96 MET B C 1
ATOM 6048 O O . MET B 1 96 ? -6.996 32.406 5.836 1 90.06 96 MET B O 1
ATOM 6052 N N . GLU B 1 97 ? -6.293 30.906 4.559 1 87.69 97 GLU B N 1
ATOM 6053 C CA . GLU B 1 97 ? -5.523 30.266 5.625 1 87.69 97 GLU B CA 1
ATOM 6054 C C . GLU B 1 97 ? -4.379 31.172 6.09 1 87.69 97 GLU B C 1
ATOM 6056 O O . GLU B 1 97 ? -4.098 31.25 7.289 1 87.69 97 GLU B O 1
ATOM 6061 N N . GLU B 1 98 ? -3.781 31.844 5.223 1 85.69 98 GLU B N 1
ATOM 6062 C CA . GLU B 1 98 ? -2.711 32.75 5.59 1 85.69 98 GLU B CA 1
ATOM 6063 C C . GLU B 1 98 ? -3.256 33.969 6.352 1 85.69 98 GLU B C 1
ATOM 6065 O O . GLU B 1 98 ? -2.627 34.438 7.301 1 85.69 98 GLU B O 1
ATOM 6070 N N . SER B 1 99 ? -4.379 34.375 5.844 1 88.5 99 SER B N 1
ATOM 6071 C CA . SER B 1 99 ? -5.004 35.531 6.527 1 88.5 99 SER B CA 1
ATOM 6072 C C . SER B 1 99 ? -5.406 35.156 7.949 1 88.5 99 SER B C 1
ATOM 6074 O O . SER B 1 99 ? -5.324 35.969 8.859 1 88.5 99 SER B O 1
ATOM 6076 N N . MET B 1 100 ? -5.758 33.938 8.133 1 88.19 100 MET B N 1
ATOM 6077 C CA . MET B 1 100 ? -6.184 33.469 9.445 1 88.19 100 MET B CA 1
ATOM 6078 C C . MET B 1 100 ? -5.004 33.438 10.414 1 88.19 100 MET B C 1
ATOM 6080 O O . MET B 1 100 ? -5.176 33.625 11.617 1 88.19 100 MET B O 1
ATOM 6084 N N . LYS B 1 101 ? -3.787 33.406 9.992 1 83.38 101 LYS B N 1
ATOM 6085 C CA . LYS B 1 101 ? -2.594 33.375 10.836 1 83.38 101 LYS B CA 1
ATOM 6086 C C . LYS B 1 101 ? -2.184 34.781 11.25 1 83.38 101 LYS B C 1
ATOM 6088 O O . LYS B 1 101 ? -1.587 34.969 12.312 1 83.38 101 LYS B O 1
ATOM 6093 N N . LEU B 1 102 ? -2.523 35.688 10.461 1 84.38 102 LEU B N 1
ATOM 6094 C CA . LEU B 1 102 ? -2.156 37.062 10.711 1 84.38 102 LEU B CA 1
ATOM 6095 C C . LEU B 1 102 ? -3.209 37.75 11.57 1 84.38 102 LEU B C 1
ATOM 6097 O O . LEU B 1 102 ? -2.896 38.688 12.312 1 84.38 102 LEU B O 1
ATOM 6101 N N . GLY B 1 103 ? -4.367 37.219 11.531 1 85.75 103 GLY B N 1
ATOM 6102 C CA . GLY B 1 103 ? -5.516 37.875 12.148 1 85.75 103 GLY B CA 1
ATOM 6103 C C . GLY B 1 103 ? -5.379 38 13.656 1 85.75 103 GLY B C 1
ATOM 6104 O O . GLY B 1 103 ? -5.586 39.094 14.203 1 85.75 103 GLY B O 1
ATOM 6105 N N . PRO B 1 104 ? -4.82 37.031 14.336 1 86.69 104 PRO B N 1
ATOM 6106 C CA . PRO B 1 104 ? -4.754 37.125 15.789 1 86.69 104 PRO B CA 1
ATOM 6107 C C . PRO B 1 104 ? -3.803 38.219 16.266 1 86.69 104 PRO B C 1
ATOM 6109 O O . PRO B 1 104 ? -3.98 38.75 17.359 1 86.69 104 PRO B O 1
ATOM 6112 N N . THR B 1 105 ? -2.842 38.562 15.461 1 83.81 105 THR B N 1
ATOM 6113 C CA . THR B 1 105 ? -1.884 39.594 15.82 1 83.81 105 THR B CA 1
ATOM 6114 C C . THR B 1 105 ? -2.408 40.969 15.422 1 83.81 105 THR B C 1
ATOM 6116 O O . THR B 1 105 ? -2.285 41.938 16.188 1 83.81 105 THR B O 1
ATOM 6119 N N . LEU B 1 106 ? -3.088 41.094 14.359 1 86.25 106 LEU B N 1
ATOM 6120 C CA . LEU B 1 106 ? -3.486 42.375 13.805 1 86.25 106 LEU B CA 1
ATOM 6121 C C . LEU B 1 106 ? -4.766 42.906 14.469 1 86.25 106 LEU B C 1
ATOM 6123 O O . LEU B 1 106 ? -4.926 44.094 14.68 1 86.25 106 LEU B O 1
ATOM 6127 N N . TYR B 1 107 ? -5.652 42.062 14.859 1 90.69 107 TYR B N 1
ATOM 6128 C CA . TYR B 1 107 ? -6.969 42.469 15.336 1 90.69 107 TYR B CA 1
ATOM 6129 C C . TYR B 1 107 ? -6.867 43.188 16.672 1 90.69 107 TYR B C 1
ATOM 6131 O O . TYR B 1 107 ? -7.418 44.25 16.844 1 90.69 107 TYR B O 1
ATOM 6139 N N . PRO B 1 108 ? -6.074 42.656 17.594 1 87 108 PRO B N 1
ATOM 6140 C CA . PRO B 1 108 ? -5.973 43.375 18.859 1 87 108 PRO B CA 1
ATOM 6141 C C . PRO B 1 108 ? -5.281 44.719 18.719 1 87 108 PRO B C 1
ATOM 6143 O O . PRO B 1 108 ? -5.629 45.688 19.406 1 87 108 PRO B O 1
ATOM 6146 N N . ILE B 1 109 ? -4.355 44.812 17.891 1 85.44 109 ILE B N 1
ATOM 6147 C CA . ILE B 1 109 ? -3.654 46.062 17.641 1 85.44 109 ILE B CA 1
ATOM 6148 C C . ILE B 1 109 ? -4.617 47.094 17.047 1 85.44 109 ILE B C 1
ATOM 6150 O O . ILE B 1 109 ? -4.66 48.219 17.484 1 85.44 109 ILE B O 1
ATOM 6154 N N . LEU B 1 110 ? -5.398 46.656 16.109 1 87.94 110 LEU B N 1
ATOM 6155 C CA . LEU B 1 110 ? -6.402 47.531 15.5 1 87.94 110 LEU B CA 1
ATOM 6156 C C . LEU B 1 110 ? -7.453 47.938 16.516 1 87.94 110 LEU B C 1
ATOM 6158 O O . LEU B 1 110 ? -7.836 49.125 16.578 1 87.94 110 LEU B O 1
ATOM 6162 N N . PHE B 1 111 ? -7.902 47 17.266 1 90.06 111 PHE B N 1
ATOM 6163 C CA . PHE B 1 111 ? -8.938 47.25 18.266 1 90.06 111 PHE B CA 1
ATOM 6164 C C . PHE B 1 111 ? -8.477 48.312 19.266 1 90.06 111 PHE B C 1
ATOM 6166 O O . PHE B 1 111 ? -9.219 49.25 19.578 1 90.06 111 PHE B O 1
ATOM 6173 N N . ALA B 1 112 ? -7.254 48.156 19.688 1 86.44 112 ALA B N 1
ATOM 6174 C CA . ALA B 1 112 ? -6.707 49.094 20.656 1 86.44 112 ALA B CA 1
ATOM 6175 C C . ALA B 1 112 ? -6.527 50.469 20.047 1 86.44 112 ALA B C 1
ATOM 6177 O O . ALA B 1 112 ? -6.832 51.5 20.688 1 86.44 112 ALA B O 1
ATOM 6178 N N . ALA B 1 113 ? -6.074 50.531 18.891 1 85.81 113 ALA B N 1
ATOM 6179 C CA . ALA B 1 113 ? -5.824 51.812 18.219 1 85.81 113 ALA B CA 1
ATOM 6180 C C . ALA B 1 113 ? -7.125 52.562 17.953 1 85.81 113 ALA B C 1
ATOM 6182 O O . ALA B 1 113 ? -7.211 53.75 18.188 1 85.81 113 ALA B O 1
ATOM 6183 N N . LEU B 1 114 ? -8.109 51.875 17.531 1 87.75 114 LEU B N 1
ATOM 6184 C CA . LEU B 1 114 ? -9.359 52.5 17.125 1 87.75 114 LEU B CA 1
ATOM 6185 C C . LEU B 1 114 ? -10.242 52.812 18.344 1 87.75 114 LEU B C 1
ATOM 6187 O O . LEU B 1 114 ? -10.797 53.906 18.453 1 87.75 114 LEU B O 1
ATOM 6191 N N . LEU B 1 115 ? -10.398 51.875 19.219 1 89.12 115 LEU B N 1
ATOM 6192 C CA . LEU B 1 115 ? -11.289 52.062 20.359 1 89.12 115 LEU B CA 1
ATOM 6193 C C . LEU B 1 115 ? -10.766 53.156 21.281 1 89.12 115 LEU B C 1
ATOM 6195 O O . LEU B 1 115 ? -11.539 53.969 21.781 1 89.12 115 LEU B O 1
ATOM 6199 N N . SER B 1 116 ? -9.484 53.125 21.562 1 85.88 116 SER B N 1
ATOM 6200 C CA . SER B 1 116 ? -8.914 54.125 22.453 1 85.88 116 SER B CA 1
ATOM 6201 C C . SER B 1 116 ? -9.125 55.531 21.906 1 85.88 116 SER B C 1
ATOM 6203 O O . SER B 1 116 ? -9.484 56.438 22.656 1 85.88 116 SER B O 1
ATOM 6205 N N . ARG B 1 117 ? -8.969 55.719 20.719 1 83.19 117 ARG B N 1
ATOM 6206 C CA . ARG B 1 117 ? -9.133 57.031 20.109 1 83.19 117 ARG B CA 1
ATOM 6207 C C . ARG B 1 117 ? -10.602 57.438 20.078 1 83.19 117 ARG B C 1
ATOM 6209 O O . ARG B 1 117 ? -10.93 58.625 20.281 1 83.19 117 ARG B O 1
ATOM 6216 N N . SER B 1 118 ? -11.445 56.562 19.781 1 86.56 118 SER B N 1
ATOM 6217 C CA . SER B 1 118 ? -12.875 56.844 19.75 1 86.56 118 SER B CA 1
ATOM 6218 C C . SER B 1 118 ? -13.383 57.219 21.141 1 86.56 118 SER B C 1
ATOM 6220 O O . SER B 1 118 ? -14.211 58.125 21.266 1 86.56 118 SER B O 1
ATOM 6222 N N . LEU B 1 119 ? -12.922 56.531 22.078 1 85.5 119 LEU B N 1
ATOM 6223 C CA . LEU B 1 119 ? -13.344 56.844 23.438 1 85.5 119 LEU B CA 1
ATOM 6224 C C . LEU B 1 119 ? -12.891 58.25 23.828 1 85.5 119 LEU B C 1
ATOM 6226 O O . LEU B 1 119 ? -13.625 59 24.484 1 85.5 119 LEU B O 1
ATOM 6230 N N . LYS B 1 120 ? -11.711 58.656 23.453 1 80.94 120 LYS B N 1
ATOM 6231 C CA . LYS B 1 120 ? -11.219 60 23.734 1 80.94 120 LYS B CA 1
ATOM 6232 C C . LYS B 1 120 ? -12.047 61.031 23.016 1 80.94 120 LYS B C 1
ATOM 6234 O O . LYS B 1 120 ? -12.328 62.094 23.578 1 80.94 120 LYS B O 1
ATOM 6239 N N . SER B 1 121 ? -12.391 60.688 21.781 1 79.62 121 SER B N 1
ATOM 6240 C CA . SER B 1 121 ? -13.242 61.625 21.047 1 79.62 121 SER B CA 1
ATOM 6241 C C . SER B 1 121 ? -14.609 61.75 21.703 1 79.62 121 SER B C 1
ATOM 6243 O O . SER B 1 121 ? -15.172 62.844 21.766 1 79.62 121 SER B O 1
ATOM 6245 N N . LEU B 1 122 ? -15.141 60.719 22.141 1 81.88 122 LEU B N 1
ATOM 6246 C CA . LEU B 1 122 ? -16.422 60.75 22.859 1 81.88 122 LEU B CA 1
ATOM 6247 C C . LEU B 1 122 ? -16.297 61.531 24.156 1 81.88 122 LEU B C 1
ATOM 6249 O O . LEU B 1 122 ? -17.203 62.281 24.516 1 81.88 122 LEU B O 1
ATOM 6253 N N . GLY B 1 123 ? -15.266 61.281 24.859 1 80.19 123 GLY B N 1
ATOM 6254 C CA . GLY B 1 123 ? -15.016 62.031 26.078 1 80.19 123 GLY B CA 1
ATOM 6255 C C . GLY B 1 123 ? -14.977 63.531 25.859 1 80.19 123 GLY B C 1
ATOM 6256 O O . GLY B 1 123 ? -15.562 64.312 26.641 1 80.19 123 GLY B O 1
ATOM 6257 N N . ARG B 1 124 ? -14.32 63.938 24.828 1 76.75 124 ARG B N 1
ATOM 6258 C CA . ARG B 1 124 ? -14.234 65.375 24.516 1 76.75 124 ARG B CA 1
ATOM 6259 C C . ARG B 1 124 ? -15.609 65.938 24.156 1 76.75 124 ARG B C 1
ATOM 6261 O O . ARG B 1 124 ? -15.93 67.062 24.516 1 76.75 124 ARG B O 1
ATOM 6268 N N . TYR B 1 125 ? -16.219 65.125 23.531 1 76.62 125 TYR B N 1
ATOM 6269 C CA . TYR B 1 125 ? -17.562 65.562 23.141 1 76.62 125 TYR B CA 1
ATOM 6270 C C . TYR B 1 125 ? -18.453 65.688 24.359 1 76.62 125 TYR B C 1
ATOM 6272 O O . TYR B 1 125 ? -19.203 66.688 24.469 1 76.62 125 TYR B O 1
ATOM 6280 N N . PHE B 1 126 ? -18.453 64.812 25.219 1 80.25 126 PHE B N 1
ATOM 6281 C CA . PHE B 1 126 ? -19.281 64.875 26.422 1 80.25 126 PHE B CA 1
ATOM 6282 C C . PHE B 1 126 ? -18.797 66 27.344 1 80.25 126 PHE B C 1
ATOM 6284 O O . PHE B 1 126 ? -19.594 66.625 28.062 1 80.25 126 PHE B O 1
ATOM 6291 N N . ALA B 1 127 ? -17.547 66.25 27.266 1 77.19 127 ALA B N 1
ATOM 6292 C CA . ALA B 1 127 ? -16.984 67.312 28.109 1 77.19 127 ALA B CA 1
ATOM 6293 C C . ALA B 1 127 ? -17.516 68.688 27.688 1 77.19 127 ALA B C 1
ATOM 6295 O O . ALA B 1 127 ? -17.594 69.625 28.5 1 77.19 127 ALA B O 1
ATOM 6296 N N . GLN B 1 128 ? -17.766 68.688 26.406 1 75.44 128 GLN B N 1
ATOM 6297 C CA . GLN B 1 128 ? -18.328 69.938 25.922 1 75.44 128 GLN B CA 1
ATOM 6298 C C . GLN B 1 128 ? -19.766 70.125 26.391 1 75.44 128 GLN B C 1
ATOM 6300 O O . GLN B 1 128 ? -20.297 71.25 26.406 1 75.44 128 GLN B O 1
ATOM 6305 N N . ARG B 1 129 ? -20.203 68.812 26.688 1 75.69 129 ARG B N 1
ATOM 6306 C CA . ARG B 1 129 ? -21.562 68.812 27.188 1 75.69 129 ARG B CA 1
ATOM 6307 C C . ARG B 1 129 ? -21.594 68.312 28.656 1 75.69 129 ARG B C 1
ATOM 6309 O O . ARG B 1 129 ? -20.75 67.562 29.078 1 75.69 129 ARG B O 1
ATOM 6316 N N . SER B 1 130 ? -22 69.125 29.516 1 76.56 130 SER B N 1
ATOM 6317 C CA . SER B 1 130 ? -22.047 68.75 30.938 1 76.56 130 SER B CA 1
ATOM 6318 C C . SER B 1 130 ? -21.984 67.25 31.156 1 76.56 130 SER B C 1
ATOM 6320 O O . SER B 1 130 ? -22.734 66.5 30.531 1 76.56 130 SER B O 1
ATOM 6322 N N . VAL B 1 131 ? -20.906 66.688 31.703 1 81.19 131 VAL B N 1
ATOM 6323 C CA . VAL B 1 131 ? -20.734 65.25 31.938 1 81.19 131 VAL B CA 1
ATOM 6324 C C . VAL B 1 131 ? -20.266 65 33.375 1 81.19 131 VAL B C 1
ATOM 6326 O O . VAL B 1 131 ? -19.688 65.875 34 1 81.19 131 VAL B O 1
ATOM 6329 N N . ARG B 1 132 ? -20.656 63.875 33.812 1 79.38 132 ARG B N 1
ATOM 6330 C CA . ARG B 1 132 ? -20.156 63.5 35.125 1 79.38 132 ARG B CA 1
ATOM 6331 C C . ARG B 1 132 ? -18.656 63.25 35.094 1 79.38 132 ARG B C 1
ATOM 6333 O O . ARG B 1 132 ? -18.141 62.688 34.125 1 79.38 132 ARG B O 1
ATOM 6340 N N . MET B 1 133 ? -17.984 63.625 36.125 1 77 133 MET B N 1
ATOM 6341 C CA . MET B 1 133 ? -16.531 63.5 36.188 1 77 133 MET B CA 1
ATOM 6342 C C . MET B 1 133 ? -16.125 62.031 36.062 1 77 133 MET B C 1
ATOM 6344 O O . MET B 1 133 ? -15.117 61.719 35.438 1 77 133 MET B O 1
ATOM 6348 N N . SER B 1 134 ? -16.875 61.125 36.656 1 76.38 134 SER B N 1
ATOM 6349 C CA . SER B 1 134 ? -16.547 59.688 36.594 1 76.38 134 SER B CA 1
ATOM 6350 C C . SER B 1 134 ? -16.625 59.188 35.188 1 76.38 134 SER B C 1
ATOM 6352 O O . SER B 1 134 ? -15.766 58.375 34.75 1 76.38 134 SER B O 1
ATOM 6354 N N . THR B 1 135 ? -17.578 59.625 34.438 1 80.5 135 THR B N 1
ATOM 6355 C CA . THR B 1 135 ? -17.766 59.219 33.062 1 80.5 135 THR B CA 1
ATOM 6356 C C . THR B 1 135 ? -16.641 59.781 32.188 1 80.5 135 THR B C 1
ATOM 6358 O O . THR B 1 135 ? -16.078 59.062 31.344 1 80.5 135 THR B O 1
ATOM 6361 N N . LEU B 1 136 ? -16.406 60.969 32.406 1 79.31 136 LEU B N 1
ATOM 6362 C CA . LEU B 1 136 ? -15.352 61.594 31.609 1 79.31 136 LEU B CA 1
ATOM 6363 C C . LEU B 1 136 ? -14 60.969 31.891 1 79.31 136 LEU B C 1
ATOM 6365 O O . LEU B 1 136 ? -13.211 60.719 30.984 1 79.31 136 LEU B O 1
ATOM 6369 N N . TRP B 1 137 ? -13.758 60.688 33.125 1 78.94 137 TRP B N 1
ATOM 6370 C CA . TRP B 1 137 ? -12.5 60.062 33.531 1 78.94 137 TRP B CA 1
ATOM 6371 C C . TRP B 1 137 ? -12.367 58.688 32.906 1 78.94 137 TRP B C 1
ATOM 6373 O O . TRP B 1 137 ? -11.297 58.312 32.406 1 78.94 137 TRP B O 1
ATOM 6383 N N . ALA B 1 138 ? -13.344 57.875 32.969 1 80.44 138 ALA B N 1
ATOM 6384 C CA . ALA B 1 138 ? -13.312 56.531 32.406 1 80.44 138 ALA B CA 1
ATOM 6385 C C . ALA B 1 138 ? -13.094 56.531 30.906 1 80.44 138 ALA B C 1
ATOM 6387 O O . ALA B 1 138 ? -12.32 55.719 30.375 1 80.44 138 ALA B O 1
ATOM 6388 N N . LEU B 1 139 ? -13.727 57.375 30.219 1 81.62 139 LEU B N 1
ATOM 6389 C CA . LEU B 1 139 ? -13.617 57.438 28.766 1 81.62 139 LEU B CA 1
ATOM 6390 C C . LEU B 1 139 ? -12.219 57.875 28.344 1 81.62 139 LEU B C 1
ATOM 6392 O O . LEU B 1 139 ? -11.664 57.375 27.375 1 81.62 139 LEU B O 1
ATOM 6396 N N . MET B 1 140 ? -11.617 58.75 29.125 1 79.88 140 MET B N 1
ATOM 6397 C CA . MET B 1 140 ? -10.344 59.344 28.719 1 79.88 140 MET B CA 1
ATOM 6398 C C . MET B 1 140 ? -9.172 58.438 29.141 1 79.88 140 MET B C 1
ATOM 6400 O O . MET B 1 140 ? -8.094 58.531 28.547 1 79.88 140 MET B O 1
ATOM 6404 N N . ASN B 1 141 ? -9.375 57.656 30.125 1 77.88 141 ASN B N 1
ATOM 6405 C CA . ASN B 1 141 ? -8.25 56.906 30.688 1 77.88 141 ASN B CA 1
ATOM 6406 C C . ASN B 1 141 ? -8.258 55.438 30.25 1 77.88 141 ASN B C 1
ATOM 6408 O O . ASN B 1 141 ? -7.391 54.656 30.641 1 77.88 141 ASN B O 1
ATOM 6412 N N . THR B 1 142 ? -9.125 55 29.5 1 82.94 142 THR B N 1
ATOM 6413 C CA . THR B 1 142 ? -9.148 53.625 29 1 82.94 142 THR B CA 1
ATOM 6414 C C . THR B 1 142 ? -8.508 53.531 27.625 1 82.94 142 THR B C 1
ATOM 6416 O O . THR B 1 142 ? -9.094 54 26.625 1 82.94 142 THR B O 1
ATOM 6419 N N . ASN B 1 143 ? -7.297 52.938 27.562 1 82.19 143 ASN B N 1
ATOM 6420 C CA . ASN B 1 143 ? -6.555 52.906 26.312 1 82.19 143 ASN B CA 1
ATOM 6421 C C . ASN B 1 143 ? -6.18 51.469 25.922 1 82.19 143 ASN B C 1
ATOM 6423 O O . ASN B 1 143 ? -5.703 51.219 24.812 1 82.19 143 ASN B O 1
ATOM 6427 N N . SER B 1 144 ? -6.336 50.625 26.828 1 83.06 144 SER B N 1
ATOM 6428 C CA . SER B 1 144 ? -5.973 49.25 26.562 1 83.06 144 SER B CA 1
ATOM 6429 C C . SER B 1 144 ? -6.941 48.281 27.219 1 83.06 144 SER B C 1
ATOM 6431 O O . SER B 1 144 ? -7.801 48.688 28 1 83.06 144 SER B O 1
ATOM 6433 N N . THR B 1 145 ? -6.754 47.062 26.953 1 82.25 145 THR B N 1
ATOM 6434 C CA . THR B 1 145 ? -7.645 46.031 27.422 1 82.25 145 THR B CA 1
ATOM 6435 C C . THR B 1 145 ? -7.496 45.844 28.938 1 82.25 145 THR B C 1
ATOM 6437 O O . THR B 1 145 ? -8.445 45.438 29.625 1 82.25 145 THR B O 1
ATOM 6440 N N . ALA B 1 146 ? -6.387 46.156 29.438 1 79.56 146 ALA B N 1
ATOM 6441 C CA . ALA B 1 146 ? -6.137 45.938 30.844 1 79.56 146 ALA B CA 1
ATOM 6442 C C . ALA B 1 146 ? -6.699 47.062 31.703 1 79.56 146 ALA B C 1
ATOM 6444 O O . ALA B 1 146 ? -6.918 46.906 32.906 1 79.56 146 ALA B O 1
ATOM 6445 N N . ASP B 1 147 ? -7.031 48.219 31.125 1 84.44 147 ASP B N 1
ATOM 6446 C CA . ASP B 1 147 ? -7.395 49.406 31.875 1 84.44 147 ASP B CA 1
ATOM 6447 C C . ASP B 1 147 ? -8.742 49.25 32.562 1 84.44 147 ASP B C 1
ATOM 6449 O O . ASP B 1 147 ? -8.875 49.562 33.75 1 84.44 147 ASP B O 1
ATOM 6453 N N . PRO B 1 148 ? -9.695 48.688 31.812 1 83 148 PRO B N 1
ATOM 6454 C CA . PRO B 1 148 ? -10.984 48.531 32.5 1 83 148 PRO B CA 1
ATOM 6455 C C . PRO B 1 148 ? -10.898 47.594 33.719 1 83 148 PRO B C 1
ATOM 6457 O O . PRO B 1 148 ? -11.641 47.781 34.688 1 83 148 PRO B O 1
ATOM 6460 N N . LEU B 1 149 ? -9.984 46.75 33.719 1 80.94 149 LEU B N 1
ATOM 6461 C CA . LEU B 1 149 ? -9.836 45.844 34.844 1 80.94 149 LEU B CA 1
ATOM 6462 C C . LEU B 1 149 ? -9.352 46.594 36.062 1 80.94 149 LEU B C 1
ATOM 6464 O O . LEU B 1 149 ? -9.789 46.312 37.188 1 80.94 149 LEU B O 1
ATOM 6468 N N . LEU B 1 150 ? -8.508 47.562 35.844 1 76.56 150 LEU B N 1
ATOM 6469 C CA . LEU B 1 150 ? -7.988 48.375 36.969 1 76.56 150 LEU B CA 1
ATOM 6470 C C . LEU B 1 150 ? -9.016 49.406 37.406 1 76.56 150 LEU B C 1
ATOM 6472 O O . LEU B 1 150 ? -9.109 49.75 38.594 1 76.56 150 LEU B O 1
ATOM 6476 N N . HIS B 1 151 ? -9.766 49.875 36.406 1 79.5 151 HIS B N 1
ATOM 6477 C CA . HIS B 1 151 ? -10.766 50.875 36.719 1 79.5 151 HIS B CA 1
ATOM 6478 C C . HIS B 1 151 ? -11.891 50.312 37.594 1 79.5 151 HIS B C 1
ATOM 6480 O O . HIS B 1 151 ? -12.508 51.031 38.375 1 79.5 151 HIS B O 1
ATOM 6486 N N . ILE B 1 152 ? -12.133 49.031 37.5 1 80.19 152 ILE B N 1
ATOM 6487 C CA . ILE B 1 152 ? -13.195 48.375 38.25 1 80.19 152 ILE B CA 1
ATOM 6488 C C . ILE B 1 152 ? -12.852 48.438 39.75 1 80.19 152 ILE B C 1
ATOM 6490 O O . ILE B 1 152 ? -13.742 48.531 40.594 1 80.19 152 ILE B O 1
ATOM 6494 N N . VAL B 1 153 ? -11.602 48.406 40.031 1 74 153 VAL B N 1
ATOM 6495 C CA . VAL B 1 153 ? -11.172 48.438 41.406 1 74 153 VAL B CA 1
ATOM 6496 C C . VAL B 1 153 ? -11.383 49.812 42 1 74 153 VAL B C 1
ATOM 6498 O O . VAL B 1 153 ? -11.789 49.969 43.156 1 74 153 VAL B O 1
ATOM 6501 N N . SER B 1 154 ? -11.195 50.844 41.188 1 71.38 154 SER B N 1
ATOM 6502 C CA . SER B 1 154 ? -11.32 52.25 41.656 1 71.38 154 SER B CA 1
ATOM 6503 C C . SER B 1 154 ? -12.773 52.688 41.625 1 71.38 154 SER B C 1
ATOM 6505 O O . SER B 1 154 ? -13.211 53.438 42.5 1 71.38 154 SER B O 1
ATOM 6507 N N . MET B 1 155 ? -13.484 52.25 40.594 1 77.31 155 MET B N 1
ATOM 6508 C CA . MET B 1 155 ? -14.875 52.656 40.438 1 77.31 155 MET B CA 1
ATOM 6509 C C . MET B 1 155 ? -15.773 51.469 40.125 1 77.31 155 MET B C 1
ATOM 6511 O O . MET B 1 155 ? -16.391 51.438 39.062 1 77.31 155 MET B O 1
ATOM 6515 N N . PRO B 1 156 ? -16 50.562 41.062 1 76.81 156 PRO B N 1
ATOM 6516 C CA . PRO B 1 156 ? -16.766 49.344 40.781 1 76.81 156 PRO B CA 1
ATOM 6517 C C . PRO B 1 156 ? -18.234 49.625 40.5 1 76.81 156 PRO B C 1
ATOM 6519 O O . PRO B 1 156 ? -18.906 48.844 39.844 1 76.81 156 PRO B O 1
ATOM 6522 N N . ALA B 1 157 ? -18.719 50.812 41 1 74.69 157 ALA B N 1
ATOM 6523 C CA . ALA B 1 157 ? -20.156 51.094 40.844 1 74.69 157 ALA B CA 1
ATOM 6524 C C . ALA B 1 157 ? -20.453 51.75 39.5 1 74.69 157 ALA B C 1
ATOM 6526 O O . ALA B 1 157 ? -21.625 51.906 39.156 1 74.69 157 ALA B O 1
ATOM 6527 N N . SER B 1 158 ? -19.422 52.031 38.75 1 80.81 158 SER B N 1
ATOM 6528 C CA . SER B 1 158 ? -19.656 52.719 37.469 1 80.81 158 SER B CA 1
ATOM 6529 C C . SER B 1 158 ? -20.062 51.75 36.375 1 80.81 158 SER B C 1
ATOM 6531 O O . SER B 1 158 ? -19.281 50.844 36 1 80.81 158 SER B O 1
ATOM 6533 N N . VAL B 1 159 ? -21.25 51.875 35.844 1 83.19 159 VAL B N 1
ATOM 6534 C CA . VAL B 1 159 ? -21.766 51.031 34.75 1 83.19 159 VAL B CA 1
ATOM 6535 C C . VAL B 1 159 ? -20.906 51.188 33.531 1 83.19 159 VAL B C 1
ATOM 6537 O O . VAL B 1 159 ? -20.672 50.219 32.781 1 83.19 159 VAL B O 1
ATOM 6540 N N . LEU B 1 160 ? -20.375 52.344 33.312 1 87.31 160 LEU B N 1
ATOM 6541 C CA . LEU B 1 160 ? -19.547 52.594 32.156 1 87.31 160 LEU B CA 1
ATOM 6542 C C . LEU B 1 160 ? -18.281 51.75 32.156 1 87.31 160 LEU B C 1
ATOM 6544 O O . LEU B 1 160 ? -17.859 51.25 31.125 1 87.31 160 LEU B O 1
ATOM 6548 N N . VAL B 1 161 ? -17.75 51.656 33.344 1 86.31 161 VAL B N 1
ATOM 6549 C CA . VAL B 1 161 ? -16.516 50.875 33.469 1 86.31 161 VAL B CA 1
ATOM 6550 C C . VAL B 1 161 ? -16.797 49.438 33.094 1 86.31 161 VAL B C 1
ATOM 6552 O O . VAL B 1 161 ? -15.969 48.812 32.438 1 86.31 161 VAL B O 1
ATOM 6555 N N . TRP B 1 162 ? -17.906 48.938 33.406 1 88 162 TRP B N 1
ATOM 6556 C CA . TRP B 1 162 ? -18.266 47.562 33.031 1 88 162 TRP B CA 1
ATOM 6557 C C . TRP B 1 162 ? -18.516 47.438 31.547 1 88 162 TRP B C 1
ATOM 6559 O O . TRP B 1 162 ? -18.125 46.438 30.922 1 88 162 TRP B O 1
ATOM 6569 N N . VAL B 1 163 ? -19.188 48.406 31.016 1 88.56 163 VAL B N 1
ATOM 6570 C CA . VAL B 1 163 ? -19.422 48.406 29.578 1 88.56 163 VAL B CA 1
ATOM 6571 C C . VAL B 1 163 ? -18.094 48.438 28.828 1 88.56 163 VAL B C 1
ATOM 6573 O O . VAL B 1 163 ? -17.938 47.75 27.812 1 88.56 163 VAL B O 1
ATOM 6576 N N . LEU B 1 164 ? -17.156 49.188 29.344 1 91.31 164 LEU B N 1
ATOM 6577 C CA . LEU B 1 164 ? -15.836 49.281 28.719 1 91.31 164 LEU B CA 1
ATOM 6578 C C . LEU B 1 164 ? -15.086 47.969 28.828 1 91.31 164 LEU B C 1
ATOM 6580 O O . LEU B 1 164 ? -14.344 47.594 27.922 1 91.31 164 LEU B O 1
ATOM 6584 N N . LEU B 1 165 ? -15.32 47.312 29.922 1 90.25 165 LEU B N 1
ATOM 6585 C CA . LEU B 1 165 ? -14.695 46 30.094 1 90.25 165 LEU B CA 1
ATOM 6586 C C . LEU B 1 165 ? -15.188 45 29.031 1 90.25 165 LEU B C 1
ATOM 6588 O O . LEU B 1 165 ? -14.398 44.281 28.438 1 90.25 165 LEU B O 1
ATOM 6592 N N . VAL B 1 166 ? -16.438 45 28.812 1 89.56 166 VAL B N 1
ATOM 6593 C CA . VAL B 1 166 ? -17.031 44.094 27.828 1 89.56 166 VAL B CA 1
ATOM 6594 C C . VAL B 1 166 ? -16.562 44.5 26.422 1 89.56 166 VAL B C 1
ATOM 6596 O O . VAL B 1 166 ? -16.25 43.656 25.594 1 89.56 166 VAL B O 1
ATOM 6599 N N . LEU B 1 167 ? -16.484 45.719 26.234 1 90.81 167 LEU B N 1
ATOM 6600 C CA . LEU B 1 167 ? -16.062 46.219 24.938 1 90.81 167 LEU B CA 1
ATOM 6601 C C . LEU B 1 167 ? -14.617 45.812 24.656 1 90.81 167 LEU B C 1
ATOM 6603 O O . LEU B 1 167 ? -14.297 45.375 23.547 1 90.81 167 LEU B O 1
ATOM 6607 N N . TRP B 1 168 ? -13.781 45.969 25.625 1 91.75 168 TRP B N 1
ATOM 6608 C CA . TRP B 1 168 ? -12.367 45.688 25.422 1 91.75 168 TRP B CA 1
ATOM 6609 C C . TRP B 1 168 ? -12.125 44.188 25.391 1 91.75 168 TRP B C 1
ATOM 6611 O O . TRP B 1 168 ? -11.133 43.719 24.812 1 91.75 168 TRP B O 1
ATOM 6621 N N . ALA B 1 169 ? -12.977 43.406 25.969 1 89.31 169 ALA B N 1
ATOM 6622 C CA . ALA B 1 169 ? -12.875 41.938 25.906 1 89.31 169 ALA B CA 1
ATOM 6623 C C . ALA B 1 169 ? -13.125 41.438 24.5 1 89.31 169 ALA B C 1
ATOM 6625 O O . ALA B 1 169 ? -12.734 40.312 24.156 1 89.31 169 ALA B O 1
ATOM 6626 N N . MET B 1 170 ? -13.68 42.188 23.656 1 92 170 MET B N 1
ATOM 6627 C CA . MET B 1 170 ? -13.953 41.812 22.281 1 92 170 MET B CA 1
ATOM 6628 C C . MET B 1 170 ? -12.672 41.812 21.453 1 92 170 MET B C 1
ATOM 6630 O O . MET B 1 170 ? -12.625 41.188 20.391 1 92 170 MET B O 1
ATOM 6634 N N . SER B 1 171 ? -11.656 42.438 22 1 89.94 171 SER B N 1
ATOM 6635 C CA . SER B 1 171 ? -10.383 42.469 21.297 1 89.94 171 SER B CA 1
ATOM 6636 C C . SER B 1 171 ? -9.758 41.094 21.219 1 89.94 171 SER B C 1
ATOM 6638 O O . SER B 1 171 ? -9.555 40.531 20.125 1 89.94 171 SER B O 1
ATOM 6640 N N . PRO B 1 172 ? -9.523 40.438 22.406 1 88.31 172 PRO B N 1
ATOM 6641 C CA . PRO B 1 172 ? -8.984 39.062 22.297 1 88.31 172 PRO B CA 1
ATOM 6642 C C . PRO B 1 172 ? -9.969 38.094 21.641 1 88.31 172 PRO B C 1
ATOM 6644 O O . PRO B 1 172 ? -9.555 37.156 20.953 1 88.31 172 PRO B O 1
ATOM 6647 N N . LEU B 1 173 ? -11.195 38.281 21.781 1 89.25 173 LEU B N 1
ATOM 6648 C CA . LEU B 1 173 ? -12.203 37.406 21.172 1 89.25 173 LEU B CA 1
ATOM 6649 C C . LEU B 1 173 ? -12.188 37.531 19.656 1 89.25 173 LEU B C 1
ATOM 6651 O O . LEU B 1 173 ? -12.297 36.531 18.953 1 89.25 173 LEU B O 1
ATOM 6655 N N . GLY B 1 174 ? -12.156 38.719 19.219 1 89.94 174 GLY B N 1
ATOM 6656 C CA . GLY B 1 174 ? -12.062 38.938 17.781 1 89.94 174 GLY B CA 1
ATOM 6657 C C . GLY B 1 174 ? -10.789 38.375 17.188 1 89.94 174 GLY B C 1
ATOM 6658 O O . GLY B 1 174 ? -10.812 37.75 16.109 1 89.94 174 GLY B O 1
ATOM 6659 N N . GLY B 1 175 ? -9.719 38.594 17.875 1 88.69 175 GLY B N 1
ATOM 6660 C CA . GLY B 1 175 ? -8.461 38.031 17.406 1 88.69 175 GLY B CA 1
ATOM 6661 C C . GLY B 1 175 ? -8.484 36.5 17.297 1 88.69 175 GLY B C 1
ATOM 6662 O O . GLY B 1 175 ? -8.055 35.938 16.297 1 88.69 175 GLY B O 1
ATOM 6663 N N . GLN B 1 176 ? -8.938 35.844 18.266 1 87.69 176 GLN B N 1
ATOM 6664 C CA . GLN B 1 176 ? -9.031 34.375 18.266 1 87.69 176 GLN B CA 1
ATOM 6665 C C . GLN B 1 176 ? -10.023 33.875 17.219 1 87.69 176 GLN B C 1
ATOM 6667 O O . GLN B 1 176 ? -9.859 32.781 16.672 1 87.69 176 GLN B O 1
ATOM 6672 N N . SER B 1 177 ? -11.008 34.656 16.953 1 90.44 177 SER B N 1
ATOM 6673 C CA . SER B 1 177 ? -12 34.25 15.961 1 90.44 177 SER B CA 1
ATOM 6674 C C . SER B 1 177 ? -11.391 34.156 14.562 1 90.44 177 SER B C 1
ATOM 6676 O O . SER B 1 177 ? -11.844 33.375 13.734 1 90.44 177 SER B O 1
ATOM 6678 N N . THR B 1 178 ? -10.414 34.938 14.328 1 90.31 178 THR B N 1
ATOM 6679 C CA . THR B 1 178 ? -9.812 34.938 13 1 90.31 178 THR B CA 1
ATOM 6680 C C . THR B 1 178 ? -9.086 33.625 12.711 1 90.31 178 THR B C 1
ATOM 6682 O O . THR B 1 178 ? -9.047 33.188 11.57 1 90.31 178 THR B O 1
ATOM 6685 N N . ILE B 1 179 ? -8.531 33.062 13.672 1 86.56 179 ILE B N 1
ATOM 6686 C CA . ILE B 1 179 ? -7.762 31.844 13.445 1 86.56 179 ILE B CA 1
ATOM 6687 C C . ILE B 1 179 ? -8.695 30.641 13.414 1 86.56 179 ILE B C 1
ATOM 6689 O O . ILE B 1 179 ? -8.352 29.578 12.875 1 86.56 179 ILE B O 1
ATOM 6693 N N . ARG B 1 180 ? -9.875 30.828 13.805 1 87.81 180 ARG B N 1
ATOM 6694 C CA . ARG B 1 180 ? -10.805 29.703 13.922 1 87.81 180 ARG B CA 1
ATOM 6695 C C . ARG B 1 180 ? -11.969 29.844 12.945 1 87.81 180 ARG B C 1
ATOM 6697 O O . ARG B 1 180 ? -13.008 29.219 13.125 1 87.81 180 ARG B O 1
ATOM 6704 N N . LEU B 1 181 ? -11.797 30.625 11.953 1 92 181 LEU B N 1
ATOM 6705 C CA . LEU B 1 181 ? -12.875 30.922 11.016 1 92 181 LEU B CA 1
ATOM 6706 C C . LEU B 1 181 ? -13.273 29.688 10.219 1 92 181 LEU B C 1
ATOM 6708 O O . LEU B 1 181 ? -14.461 29.453 9.984 1 92 181 LEU B O 1
ATOM 6712 N N . LEU B 1 182 ? -12.258 29.047 9.812 1 91.81 182 LEU B N 1
ATOM 6713 C CA . LEU B 1 182 ? -12.5 27.922 8.906 1 91.81 182 LEU B CA 1
ATOM 6714 C C . LEU B 1 182 ? -11.898 26.641 9.453 1 91.81 182 LEU B C 1
ATOM 6716 O O . LEU B 1 182 ? -10.867 26.672 10.133 1 91.81 182 LEU B O 1
ATOM 6720 N N . TYR B 1 183 ? -12.641 25.594 9.219 1 88.75 183 TYR B N 1
ATOM 6721 C CA . TYR B 1 183 ? -12.07 24.266 9.453 1 88.75 183 TYR B CA 1
ATOM 6722 C C . TYR B 1 183 ? -12.32 23.344 8.266 1 88.75 183 TYR B C 1
ATOM 6724 O O . TYR B 1 183 ? -13.141 23.656 7.395 1 88.75 183 TYR B O 1
ATOM 6732 N N . LYS B 1 184 ? -11.562 22.344 8.117 1 89.88 184 LYS B N 1
ATOM 6733 C CA . LYS B 1 184 ? -11.664 21.391 7.016 1 89.88 184 LYS B CA 1
ATOM 6734 C C . LYS B 1 184 ? -12.516 20.188 7.41 1 89.88 184 LYS B C 1
ATOM 6736 O O . LYS B 1 184 ? -12.422 19.703 8.539 1 89.88 184 LYS B O 1
ATOM 6741 N N . THR B 1 185 ? -13.508 19.891 6.449 1 87.88 185 THR B N 1
ATOM 6742 C CA . THR B 1 185 ? -14.336 18.719 6.66 1 87.88 185 THR B CA 1
ATOM 6743 C C . THR B 1 185 ? -14.594 18 5.34 1 87.88 185 THR B C 1
ATOM 6745 O O . THR B 1 185 ? -14.164 18.453 4.281 1 87.88 185 THR B O 1
ATOM 6748 N N . ASN B 1 186 ? -15.148 16.766 5.461 1 88.38 186 ASN B N 1
ATOM 6749 C CA . ASN B 1 186 ? -15.438 15.984 4.266 1 88.38 186 ASN B CA 1
ATOM 6750 C C . ASN B 1 186 ? -16.922 15.977 3.943 1 88.38 186 ASN B C 1
ATOM 6752 O O . ASN B 1 186 ? -17.766 15.898 4.848 1 88.38 186 ASN B O 1
ATOM 6756 N N . THR B 1 187 ? -17.266 16.297 2.689 1 86.38 187 THR B N 1
ATOM 6757 C CA . THR B 1 187 ? -18.625 16.062 2.203 1 86.38 187 THR B CA 1
ATOM 6758 C C . THR B 1 187 ? -18.734 14.703 1.528 1 86.38 187 THR B C 1
ATOM 6760 O O . THR B 1 187 ? -17.781 14.219 0.929 1 86.38 187 THR B O 1
ATOM 6763 N N . THR B 1 188 ? -19.969 14.102 1.68 1 88.06 188 THR B N 1
ATOM 6764 C CA . THR B 1 188 ? -20.156 12.742 1.181 1 88.06 188 THR B CA 1
ATOM 6765 C C . THR B 1 188 ? -21.156 12.719 0.029 1 88.06 188 THR B C 1
ATOM 6767 O O . THR B 1 188 ? -22.156 13.445 0.052 1 88.06 188 THR B O 1
ATOM 6770 N N . ASP B 1 189 ? -20.812 12.195 -1.05 1 89 189 ASP B N 1
ATOM 6771 C CA . ASP B 1 189 ? -21.703 11.867 -2.156 1 89 189 ASP B CA 1
ATOM 6772 C C . ASP B 1 189 ? -21.984 10.367 -2.217 1 89 189 ASP B C 1
ATOM 6774 O O . ASP B 1 189 ? -21.047 9.562 -2.316 1 89 189 ASP B O 1
ATOM 6778 N N . ILE B 1 190 ? -23.312 10 -2.145 1 92.44 190 ILE B N 1
ATOM 6779 C CA . ILE B 1 190 ? -23.672 8.586 -2.088 1 92.44 190 ILE B CA 1
ATOM 6780 C C . ILE B 1 190 ? -24.344 8.172 -3.398 1 92.44 190 ILE B C 1
ATOM 6782 O O . ILE B 1 190 ? -25.297 8.812 -3.85 1 92.44 190 ILE B O 1
ATOM 6786 N N . THR B 1 191 ? -23.828 7.258 -4.121 1 93.81 191 THR B N 1
ATOM 6787 C CA . THR B 1 191 ? -24.406 6.648 -5.309 1 93.81 191 THR B CA 1
ATOM 6788 C C . THR B 1 191 ? -24.547 5.141 -5.137 1 93.81 191 THR B C 1
ATOM 6790 O O . THR B 1 191 ? -24.016 4.574 -4.176 1 93.81 191 THR B O 1
ATOM 6793 N N . HIS B 1 192 ? -25.391 4.535 -6.043 1 95.12 192 HIS B N 1
ATOM 6794 C CA . HIS B 1 192 ? -25.609 3.096 -5.973 1 95.12 192 HIS B CA 1
ATOM 6795 C C . HIS B 1 192 ? -25.312 2.426 -7.309 1 95.12 192 HIS B C 1
ATOM 6797 O O . HIS B 1 192 ? -26.234 1.958 -7.988 1 95.12 192 HIS B O 1
ATOM 6803 N N . PRO B 1 193 ? -24.078 2.252 -7.641 1 95.06 193 PRO B N 1
ATOM 6804 C CA . PRO B 1 193 ? -23.719 1.632 -8.914 1 95.06 193 PRO B CA 1
ATOM 6805 C C . PRO B 1 193 ? -23.953 0.123 -8.93 1 95.06 193 PRO B C 1
ATOM 6807 O O . PRO B 1 193 ? -23.938 -0.517 -7.875 1 95.06 193 PRO B O 1
ATOM 6810 N N . GLU B 1 194 ? -24.141 -0.39 -10.156 1 95.75 194 GLU B N 1
ATOM 6811 C CA . GLU B 1 194 ? -24.266 -1.827 -10.375 1 95.75 194 GLU B CA 1
ATOM 6812 C C . GLU B 1 194 ? -22.906 -2.484 -10.578 1 95.75 194 GLU B C 1
ATOM 6814 O O . GLU B 1 194 ? -22.047 -1.932 -11.258 1 95.75 194 GLU B O 1
ATOM 6819 N N . LEU B 1 195 ? -22.75 -3.574 -9.922 1 96.06 195 LEU B N 1
ATOM 6820 C CA . LEU B 1 195 ? -21.531 -4.367 -10.07 1 96.06 195 LEU B CA 1
ATOM 6821 C C . LEU B 1 195 ? -21.859 -5.766 -10.586 1 96.06 195 LEU B C 1
ATOM 6823 O O . LEU B 1 195 ? -22.984 -6.246 -10.43 1 96.06 195 LEU B O 1
ATOM 6827 N N . ARG B 1 196 ? -20.891 -6.32 -11.289 1 96.88 196 ARG B N 1
ATOM 6828 C CA . ARG B 1 196 ? -21 -7.707 -11.734 1 96.88 196 ARG B CA 1
ATOM 6829 C C . ARG B 1 196 ? -19.891 -8.562 -11.117 1 96.88 196 ARG B C 1
ATOM 6831 O O . ARG B 1 196 ? -18.75 -8.117 -10.992 1 96.88 196 ARG B O 1
ATOM 6838 N N . TYR B 1 197 ? -20.234 -9.703 -10.617 1 96.56 197 TYR B N 1
ATOM 6839 C CA . TYR B 1 197 ? -19.312 -10.703 -10.109 1 96.56 197 TYR B CA 1
ATOM 6840 C C . TYR B 1 197 ? -19.641 -12.086 -10.672 1 96.56 197 TYR B C 1
ATOM 6842 O O . TYR B 1 197 ? -20.703 -12.289 -11.25 1 96.56 197 TYR B O 1
ATOM 6850 N N . TRP B 1 198 ? -18.703 -12.992 -10.68 1 93.94 198 TRP B N 1
ATOM 6851 C CA . TRP B 1 198 ? -18.922 -14.25 -11.391 1 93.94 198 TRP B CA 1
ATOM 6852 C C . TRP B 1 198 ? -20.047 -15.047 -10.734 1 93.94 198 TRP B C 1
ATOM 6854 O O . TRP B 1 198 ? -20.172 -15.07 -9.508 1 93.94 198 TRP B O 1
ATOM 6864 N N . ASP B 1 199 ? -20.828 -15.695 -11.469 1 96.19 199 ASP B N 1
ATOM 6865 C CA . ASP B 1 199 ? -22 -16.469 -11.047 1 96.19 199 ASP B CA 1
ATOM 6866 C C . ASP B 1 199 ? -21.625 -17.891 -10.664 1 96.19 199 ASP B C 1
ATOM 6868 O O . ASP B 1 199 ? -21.203 -18.672 -11.523 1 96.19 199 ASP B O 1
ATOM 6872 N N . SER B 1 200 ? -21.891 -18.25 -9.422 1 95.69 200 SER B N 1
ATOM 6873 C CA . SER B 1 200 ? -21.609 -19.609 -8.945 1 95.69 200 SER B CA 1
ATOM 6874 C C . SER B 1 200 ? -22.844 -20.484 -9.023 1 95.69 200 SER B C 1
ATOM 6876 O O . SER B 1 200 ? -22.844 -21.609 -8.531 1 95.69 200 SER B O 1
ATOM 6878 N N . GLY B 1 201 ? -23.891 -19.953 -9.648 1 95.12 201 GLY B N 1
ATOM 6879 C CA . GLY B 1 201 ? -25.141 -20.672 -9.766 1 95.12 201 GLY B CA 1
ATOM 6880 C C . GLY B 1 201 ? -25.234 -21.5 -11.039 1 95.12 201 GLY B C 1
ATOM 6881 O O . GLY B 1 201 ? -24.219 -21.859 -11.625 1 95.12 201 GLY B O 1
ATOM 6882 N N . PRO B 1 202 ? -26.438 -21.844 -11.391 1 92.81 202 PRO B N 1
ATOM 6883 C CA . PRO B 1 202 ? -26.672 -22.734 -12.539 1 92.81 202 PRO B CA 1
ATOM 6884 C C . PRO B 1 202 ? -26.094 -22.172 -13.836 1 92.81 202 PRO B C 1
ATOM 6886 O O . PRO B 1 202 ? -25.484 -22.891 -14.617 1 92.81 202 PRO B O 1
ATOM 6889 N N . LEU B 1 203 ? -26.281 -20.891 -14.07 1 93.38 203 LEU B N 1
ATOM 6890 C CA . LEU B 1 203 ? -25.797 -20.297 -15.312 1 93.38 203 LEU B CA 1
ATOM 6891 C C . LEU B 1 203 ? -24.266 -20.359 -15.383 1 93.38 203 LEU B C 1
ATOM 6893 O O . LEU B 1 203 ? -23.703 -20.625 -16.453 1 93.38 203 LEU B O 1
ATOM 6897 N N . GLY B 1 204 ? -23.641 -20.078 -14.281 1 93.69 204 GLY B N 1
ATOM 6898 C CA . GLY B 1 204 ? -22.188 -20.219 -14.234 1 93.69 204 GLY B CA 1
ATOM 6899 C C . GLY B 1 204 ? -21.719 -21.641 -14.469 1 93.69 204 GLY B C 1
ATOM 6900 O O . GLY B 1 204 ? -20.719 -21.859 -15.164 1 93.69 204 GLY B O 1
ATOM 6901 N N . ASN B 1 205 ? -22.406 -22.594 -13.898 1 94.38 205 ASN B N 1
ATOM 6902 C CA . ASN B 1 205 ? -22.078 -24 -14.117 1 94.38 205 ASN B CA 1
ATOM 6903 C C . ASN B 1 205 ? -22.25 -24.391 -15.578 1 94.38 205 ASN B C 1
ATOM 6905 O O . ASN B 1 205 ? -21.469 -25.188 -16.109 1 94.38 205 ASN B O 1
ATOM 6909 N N . MET B 1 206 ? -23.203 -23.812 -16.203 1 92 206 MET B N 1
ATOM 6910 C CA . MET B 1 206 ? -23.438 -24.125 -17.609 1 92 206 MET B CA 1
ATOM 6911 C C . MET B 1 206 ? -22.328 -23.547 -18.484 1 92 206 MET B C 1
ATOM 6913 O O . MET B 1 206 ? -21.984 -24.125 -19.516 1 92 206 MET B O 1
ATOM 6917 N N . LEU B 1 207 ? -21.891 -22.391 -18.109 1 91.62 207 LEU B N 1
ATOM 6918 C CA . LEU B 1 207 ? -20.766 -21.828 -18.844 1 91.62 207 LEU B CA 1
ATOM 6919 C C . LEU B 1 207 ? -19.609 -22.812 -18.922 1 91.62 207 LEU B C 1
ATOM 6921 O O . LEU B 1 207 ? -19.016 -23 -19.984 1 91.62 207 LEU B O 1
ATOM 6925 N N . VAL B 1 208 ? -19.297 -23.5 -17.781 1 92.19 208 VAL B N 1
ATOM 6926 C CA . VAL B 1 208 ? -18.156 -24.406 -17.734 1 92.19 208 VAL B CA 1
ATOM 6927 C C . VAL B 1 208 ? -18.453 -25.641 -18.578 1 92.19 208 VAL B C 1
ATOM 6929 O O . VAL B 1 208 ? -17.656 -26.016 -19.438 1 92.19 208 VAL B O 1
ATOM 6932 N N . ARG B 1 209 ? -19.578 -26.219 -18.422 1 90.94 209 ARG B N 1
ATOM 6933 C CA . ARG B 1 209 ? -19.906 -27.469 -19.094 1 90.94 209 ARG B CA 1
ATOM 6934 C C . ARG B 1 209 ? -20.078 -27.25 -20.594 1 90.94 209 ARG B C 1
ATOM 6936 O O . ARG B 1 209 ? -19.438 -27.922 -21.406 1 90.94 209 ARG B O 1
ATOM 6943 N N . VAL B 1 210 ? -20.875 -26.297 -20.922 1 87.31 210 VAL B N 1
ATOM 6944 C CA . VAL B 1 210 ? -21.266 -26.109 -22.312 1 87.31 210 VAL B CA 1
ATOM 6945 C C . VAL B 1 210 ? -20.297 -25.141 -23 1 87.31 210 VAL B C 1
ATOM 6947 O O . VAL B 1 210 ? -19.797 -25.422 -24.094 1 87.31 210 VAL B O 1
ATOM 6950 N N . GLY B 1 211 ? -20.031 -24.078 -22.375 1 84.06 211 GLY B N 1
ATOM 6951 C CA . GLY B 1 211 ? -19.219 -23.031 -22.969 1 84.06 211 GLY B CA 1
ATOM 6952 C C . GLY B 1 211 ? -17.75 -23.391 -23.078 1 84.06 211 GLY B C 1
ATOM 6953 O O . GLY B 1 211 ? -17.062 -22.938 -23.984 1 84.06 211 GLY B O 1
ATOM 6954 N N . ILE B 1 212 ? -17.266 -24.203 -22.172 1 85.94 212 ILE B N 1
ATOM 6955 C CA . ILE B 1 212 ? -15.82 -24.469 -22.125 1 85.94 212 ILE B CA 1
ATOM 6956 C C . ILE B 1 212 ? -15.555 -25.922 -22.469 1 85.94 212 ILE B C 1
ATOM 6958 O O . ILE B 1 212 ? -14.922 -26.234 -23.484 1 85.94 212 ILE B O 1
ATOM 6962 N N . MET B 1 213 ? -16.094 -26.859 -21.719 1 85.19 213 MET B N 1
ATOM 6963 C CA . MET B 1 213 ? -15.758 -28.281 -21.844 1 85.19 213 MET B CA 1
ATOM 6964 C C . MET B 1 213 ? -16.266 -28.844 -23.172 1 85.19 213 MET B C 1
ATOM 6966 O O . MET B 1 213 ? -15.484 -29.375 -23.969 1 85.19 213 MET B O 1
ATOM 6970 N N . GLU B 1 214 ? -17.516 -28.688 -23.406 1 82.56 214 GLU B N 1
ATOM 6971 C CA . GLU B 1 214 ? -18.078 -29.25 -24.641 1 82.56 214 GLU B CA 1
ATOM 6972 C C . GLU B 1 214 ? -17.516 -28.547 -25.875 1 82.56 214 GLU B C 1
ATOM 6974 O O . GLU B 1 214 ? -17.297 -29.188 -26.906 1 82.56 214 GLU B O 1
ATOM 6979 N N . ALA B 1 215 ? -17.297 -27.234 -25.703 1 77.75 215 ALA B N 1
ATOM 6980 C CA . ALA B 1 215 ? -16.719 -26.484 -26.812 1 77.75 215 ALA B CA 1
ATOM 6981 C C . ALA B 1 215 ? -15.305 -26.953 -27.125 1 77.75 215 ALA B C 1
ATOM 6983 O O . ALA B 1 215 ? -14.805 -26.734 -28.234 1 77.75 215 ALA B O 1
ATOM 6984 N N . ASN B 1 216 ? -14.625 -27.625 -26.203 1 80.12 216 ASN B N 1
ATOM 6985 C CA . ASN B 1 216 ? -13.273 -28.141 -26.391 1 80.12 216 ASN B CA 1
ATOM 6986 C C . ASN B 1 216 ? -13.234 -29.656 -26.359 1 80.12 216 ASN B C 1
ATOM 6988 O O . ASN B 1 216 ? -12.273 -30.25 -25.875 1 80.12 216 ASN B O 1
ATOM 6992 N N . ASP B 1 217 ? -14.305 -30.266 -26.672 1 78.38 217 ASP B N 1
ATOM 6993 C CA . ASP B 1 217 ? -14.43 -31.719 -26.797 1 78.38 217 ASP B CA 1
ATOM 6994 C C . ASP B 1 217 ? -14.047 -32.406 -25.484 1 78.38 217 ASP B C 1
ATOM 6996 O O . ASP B 1 217 ? -13.289 -33.375 -25.5 1 78.38 217 ASP B O 1
ATOM 7000 N N . GLY B 1 218 ? -14.438 -31.766 -24.406 1 76.25 218 GLY B N 1
ATOM 7001 C CA . GLY B 1 218 ? -14.227 -32.375 -23.109 1 76.25 218 GLY B CA 1
ATOM 7002 C C . GLY B 1 218 ? -12.914 -31.969 -22.453 1 76.25 218 GLY B C 1
ATOM 7003 O O . GLY B 1 218 ? -12.641 -32.344 -21.312 1 76.25 218 GLY B O 1
ATOM 7004 N N . SER B 1 219 ? -12.094 -31.203 -23.156 1 80.62 219 SER B N 1
ATOM 7005 C CA . SER B 1 219 ? -10.805 -30.75 -22.625 1 80.62 219 SER B CA 1
ATOM 7006 C C . SER B 1 219 ? -10.922 -29.359 -22 1 80.62 219 SER B C 1
ATOM 7008 O O . SER B 1 219 ? -12 -28.781 -21.984 1 80.62 219 SER B O 1
ATOM 7010 N N . PHE B 1 220 ? -9.969 -29.016 -21.297 1 83.31 220 PHE B N 1
ATOM 7011 C CA . PHE B 1 220 ? -9.953 -27.688 -20.688 1 83.31 220 PHE B CA 1
ATOM 7012 C C . PHE B 1 220 ? -8.617 -27 -20.922 1 83.31 220 PHE B C 1
ATOM 7014 O O . PHE B 1 220 ? -7.605 -27.656 -21.172 1 83.31 220 PHE B O 1
ATOM 7021 N N . PRO B 1 221 ? -8.656 -25.703 -20.875 1 83.12 221 PRO B N 1
ATOM 7022 C CA . PRO B 1 221 ? -7.43 -24.953 -21.141 1 83.12 221 PRO B CA 1
ATOM 7023 C C . PRO B 1 221 ? -6.316 -25.266 -20.141 1 83.12 221 PRO B C 1
ATOM 7025 O O . PRO B 1 221 ? -6.578 -25.359 -18.938 1 83.12 221 PRO B O 1
ATOM 7028 N N . TRP B 1 222 ? -5.129 -25.312 -20.656 1 84.81 222 TRP B N 1
ATOM 7029 C CA . TRP B 1 222 ? -3.936 -25.625 -19.875 1 84.81 222 TRP B CA 1
ATOM 7030 C C . TRP B 1 222 ? -3.699 -24.562 -18.812 1 84.81 222 TRP B C 1
ATOM 7032 O O . TRP B 1 222 ? -3.215 -24.875 -17.719 1 84.81 222 TRP B O 1
ATOM 7042 N N . THR B 1 223 ? -4.035 -23.422 -19.062 1 88.62 223 THR B N 1
ATOM 7043 C CA . THR B 1 223 ? -3.736 -22.281 -18.188 1 88.62 223 THR B CA 1
ATOM 7044 C C . THR B 1 223 ? -4.52 -22.391 -16.891 1 88.62 223 THR B C 1
ATOM 7046 O O . THR B 1 223 ? -4.164 -21.766 -15.891 1 88.62 223 THR B O 1
ATOM 7049 N N . MET B 1 224 ? -5.539 -23.172 -16.859 1 91 224 MET B N 1
ATOM 7050 C CA . MET B 1 224 ? -6.305 -23.375 -15.633 1 91 224 MET B CA 1
ATOM 7051 C C . MET B 1 224 ? -5.469 -24.094 -14.57 1 91 224 MET B C 1
ATOM 7053 O O . MET B 1 224 ? -5.574 -23.797 -13.383 1 91 224 MET B O 1
ATOM 7057 N N . ARG B 1 225 ? -4.66 -24.969 -15.055 1 90.75 225 ARG B N 1
ATOM 7058 C CA . ARG B 1 225 ? -3.746 -25.656 -14.156 1 90.75 225 ARG B CA 1
ATOM 7059 C C . ARG B 1 225 ? -2.74 -24.688 -13.547 1 90.75 225 ARG B C 1
ATOM 7061 O O . ARG B 1 225 ? -2.445 -24.766 -12.352 1 90.75 225 ARG B O 1
ATOM 7068 N N . ASP B 1 226 ? -2.213 -23.828 -14.375 1 91.94 226 ASP B N 1
ATOM 7069 C CA . ASP B 1 226 ? -1.229 -22.859 -13.914 1 91.94 226 ASP B CA 1
ATOM 7070 C C . ASP B 1 226 ? -1.848 -21.875 -12.914 1 91.94 226 ASP B C 1
ATOM 7072 O O . ASP B 1 226 ? -1.205 -21.5 -11.938 1 91.94 226 ASP B O 1
ATOM 7076 N N . MET B 1 227 ? -3.057 -21.547 -13.172 1 93.5 227 MET B N 1
ATOM 7077 C CA . MET B 1 227 ? -3.752 -20.641 -12.266 1 93.5 227 MET B CA 1
ATOM 7078 C C . MET B 1 227 ? -3.99 -21.297 -10.914 1 93.5 227 MET B C 1
ATOM 7080 O O . MET B 1 227 ? -3.836 -20.672 -9.867 1 93.5 227 MET B O 1
ATOM 7084 N N . TYR B 1 228 ? -4.352 -22.562 -10.945 1 95.12 228 TYR B N 1
ATOM 7085 C CA . TYR B 1 228 ? -4.539 -23.312 -9.719 1 95.12 228 TYR B CA 1
ATOM 7086 C C . TYR B 1 228 ? -3.242 -23.391 -8.914 1 95.12 228 TYR B C 1
ATOM 7088 O O . TYR B 1 228 ? -3.234 -23.109 -7.715 1 95.12 228 TYR B O 1
ATOM 7096 N N . SER B 1 229 ? -2.189 -23.672 -9.57 1 93.38 229 SER B N 1
ATOM 7097 C CA . SER B 1 229 ? -0.896 -23.75 -8.898 1 93.38 229 SER B CA 1
ATOM 7098 C C . SER B 1 229 ? -0.464 -22.406 -8.352 1 93.38 229 SER B C 1
ATOM 7100 O O . SER B 1 229 ? 0.09 -22.312 -7.25 1 93.38 229 SER B O 1
ATOM 7102 N N . ALA B 1 230 ? -0.703 -21.406 -9.133 1 94.19 230 ALA B N 1
ATOM 7103 C CA . ALA B 1 230 ? -0.343 -20.047 -8.703 1 94.19 230 ALA B CA 1
ATOM 7104 C C . ALA B 1 230 ? -1.098 -19.656 -7.441 1 94.19 230 ALA B C 1
ATOM 7106 O O . ALA B 1 230 ? -0.565 -18.938 -6.594 1 94.19 230 ALA B O 1
ATOM 7107 N N . SER B 1 231 ? -2.301 -20.094 -7.301 1 96.25 231 SER B N 1
ATOM 7108 C CA . SER B 1 231 ? -3.094 -19.781 -6.117 1 96.25 231 SER B CA 1
ATOM 7109 C C . SER B 1 231 ? -2.48 -20.406 -4.863 1 96.25 231 SER B C 1
ATOM 7111 O O . SER B 1 231 ? -2.566 -19.828 -3.777 1 96.25 231 SER B O 1
ATOM 7113 N N . LEU B 1 232 ? -1.85 -21.516 -5.02 1 96 232 LEU B N 1
ATOM 7114 C CA . LEU B 1 232 ? -1.221 -22.203 -3.898 1 96 232 LEU B CA 1
ATOM 7115 C C . LEU B 1 232 ? 0.086 -21.516 -3.506 1 96 232 LEU B C 1
ATOM 7117 O O . LEU B 1 232 ? 0.492 -21.562 -2.342 1 96 232 LEU B O 1
ATOM 7121 N N . MET B 1 233 ? 0.652 -20.828 -4.48 1 95.19 233 MET B N 1
ATOM 7122 C CA . MET B 1 233 ? 1.982 -20.266 -4.258 1 95.19 233 MET B CA 1
ATOM 7123 C C . MET B 1 233 ? 1.893 -18.812 -3.783 1 95.19 233 MET B C 1
ATOM 7125 O O . MET B 1 233 ? 2.883 -18.078 -3.818 1 95.19 233 MET B O 1
ATOM 7129 N N . GLN B 1 234 ? 0.75 -18.422 -3.41 1 94.31 234 GLN B N 1
ATOM 7130 C CA . GLN B 1 234 ? 0.63 -17.125 -2.758 1 94.31 234 GLN B CA 1
ATOM 7131 C C . GLN B 1 234 ? 1.35 -17.125 -1.413 1 94.31 234 GLN B C 1
ATOM 7133 O O . GLN B 1 234 ? 1.492 -18.156 -0.772 1 94.31 234 GLN B O 1
ATOM 7138 N N . SER B 1 235 ? 1.789 -15.93 -0.966 1 91.94 235 SER B N 1
ATOM 7139 C CA . SER B 1 235 ? 2.436 -15.828 0.339 1 91.94 235 SER B CA 1
ATOM 7140 C C . SER B 1 235 ? 1.477 -16.219 1.461 1 91.94 235 SER B C 1
ATOM 7142 O O . SER B 1 235 ? 0.257 -16.156 1.286 1 91.94 235 SER B O 1
ATOM 7144 N N . VAL B 1 236 ? 1.999 -16.594 2.582 1 91.94 236 VAL B N 1
ATOM 7145 C CA . VAL B 1 236 ? 1.175 -16.984 3.721 1 91.94 236 VAL B CA 1
ATOM 7146 C C . VAL B 1 236 ? 0.312 -15.805 4.164 1 91.94 236 VAL B C 1
ATOM 7148 O O . VAL B 1 236 ? -0.874 -15.969 4.461 1 91.94 236 VAL B O 1
ATOM 7151 N N . ASP B 1 237 ? 0.909 -14.625 4.18 1 90.06 237 ASP B N 1
ATOM 7152 C CA . ASP B 1 237 ? 0.157 -13.43 4.566 1 90.06 237 ASP B CA 1
ATOM 7153 C C . ASP B 1 237 ? -1.025 -13.203 3.629 1 90.06 237 ASP B C 1
ATOM 7155 O O . ASP B 1 237 ? -2.104 -12.797 4.066 1 90.06 237 ASP B O 1
ATOM 7159 N N . THR B 1 238 ? -0.815 -13.445 2.365 1 93.19 238 THR B N 1
ATOM 7160 C CA . THR B 1 238 ? -1.883 -13.289 1.383 1 93.19 238 THR B CA 1
ATOM 7161 C C . THR B 1 238 ? -2.965 -14.344 1.59 1 93.19 238 THR B C 1
ATOM 7163 O O . THR B 1 238 ? -4.156 -14.055 1.476 1 93.19 238 THR B O 1
ATOM 7166 N N . LYS B 1 239 ? -2.582 -15.57 1.866 1 95.56 239 LYS B N 1
ATOM 7167 C CA . LYS B 1 239 ? -3.547 -16.656 2.064 1 95.56 239 LYS B CA 1
ATOM 7168 C C . LYS B 1 239 ? -4.41 -16.391 3.297 1 95.56 239 LYS B C 1
ATOM 7170 O O . LYS B 1 239 ? -5.594 -16.734 3.312 1 95.56 239 LYS B O 1
ATOM 7175 N N . VAL B 1 240 ? -3.811 -15.805 4.27 1 95.25 240 VAL B N 1
ATOM 7176 C CA . VAL B 1 240 ? -4.523 -15.539 5.512 1 95.25 240 VAL B CA 1
ATOM 7177 C C . VAL B 1 240 ? -5.309 -14.234 5.383 1 95.25 240 VAL B C 1
ATOM 7179 O O . VAL B 1 240 ? -6.344 -14.055 6.031 1 95.25 240 VAL B O 1
ATOM 7182 N N . GLY B 1 241 ? -4.93 -13.367 4.527 1 94.5 241 GLY B N 1
ATOM 7183 C CA . GLY B 1 241 ? -5.547 -12.062 4.371 1 94.5 241 GLY B CA 1
ATOM 7184 C C . GLY B 1 241 ? -6.852 -12.102 3.598 1 94.5 241 GLY B C 1
ATOM 7185 O O . GLY B 1 241 ? -7.195 -13.133 3.008 1 94.5 241 GLY B O 1
ATOM 7186 N N . PRO B 1 242 ? -7.5 -10.961 3.545 1 96 242 PRO B N 1
ATOM 7187 C CA . PRO B 1 242 ? -8.82 -10.906 2.92 1 96 242 PRO B CA 1
ATOM 7188 C C . PRO B 1 242 ? -8.758 -10.836 1.396 1 96 242 PRO B C 1
ATOM 7190 O O . PRO B 1 242 ? -9.766 -11.055 0.718 1 96 242 PRO B O 1
ATOM 7193 N N . LEU B 1 243 ? -7.617 -10.523 0.846 1 95.38 243 LEU B N 1
ATOM 7194 C CA . LEU B 1 243 ? -7.457 -10.383 -0.597 1 95.38 243 LEU B CA 1
ATOM 7195 C C . LEU B 1 243 ? -6.508 -11.438 -1.149 1 95.38 243 LEU B C 1
ATOM 7197 O O . LEU B 1 243 ? -5.57 -11.852 -0.466 1 95.38 243 LEU B O 1
ATOM 7201 N N . ASP B 1 244 ? -6.773 -11.844 -2.338 1 95.62 244 ASP B N 1
ATOM 7202 C CA . ASP B 1 244 ? -5.793 -12.703 -2.996 1 95.62 244 ASP B CA 1
ATOM 7203 C C . ASP B 1 244 ? -4.68 -11.875 -3.633 1 95.62 244 ASP B C 1
ATOM 7205 O O . ASP B 1 244 ? -4.633 -10.656 -3.467 1 95.62 244 ASP B O 1
ATOM 7209 N N . GLN B 1 245 ? -3.764 -12.516 -4.254 1 92.56 245 GLN B N 1
ATOM 7210 C CA . GLN B 1 245 ? -2.568 -11.844 -4.754 1 92.56 245 GLN B CA 1
ATOM 7211 C C . GLN B 1 245 ? -2.916 -10.875 -5.879 1 92.56 245 GLN B C 1
ATOM 7213 O O . GLN B 1 245 ? -2.148 -9.953 -6.168 1 92.56 245 GLN B O 1
ATOM 7218 N N . TRP B 1 246 ? -4.02 -11.086 -6.531 1 93.62 246 TRP B N 1
ATOM 7219 C CA . TRP B 1 246 ? -4.426 -10.234 -7.645 1 93.62 246 TRP B CA 1
ATOM 7220 C C . TRP B 1 246 ? -5.359 -9.125 -7.168 1 93.62 246 TRP B C 1
ATOM 7222 O O . TRP B 1 246 ? -5.867 -8.344 -7.973 1 93.62 246 TRP B O 1
ATOM 7232 N N . GLY B 1 247 ? -5.699 -9.102 -5.887 1 91.94 247 GLY B N 1
ATOM 7233 C CA . GLY B 1 247 ? -6.48 -8.016 -5.301 1 91.94 247 GLY B CA 1
ATOM 7234 C C . GLY B 1 247 ? -7.961 -8.328 -5.227 1 91.94 247 GLY B C 1
ATOM 7235 O O . GLY B 1 247 ? -8.773 -7.434 -4.973 1 91.94 247 GLY B O 1
ATOM 7236 N N . ASN B 1 248 ? -8.359 -9.523 -5.469 1 95.69 248 ASN B N 1
ATOM 7237 C CA . ASN B 1 248 ? -9.758 -9.922 -5.367 1 95.69 248 ASN B CA 1
ATOM 7238 C C . ASN B 1 248 ? -10.125 -10.305 -3.936 1 95.69 248 ASN B C 1
ATOM 7240 O O . ASN B 1 248 ? -9.312 -10.891 -3.215 1 95.69 248 ASN B O 1
ATOM 7244 N N . VAL B 1 249 ? -11.344 -10.047 -3.574 1 96.56 249 VAL B N 1
ATOM 7245 C CA . VAL B 1 249 ? -11.789 -10.266 -2.201 1 96.56 249 VAL B CA 1
ATOM 7246 C C . VAL B 1 249 ? -12.133 -11.734 -1.992 1 96.56 249 VAL B C 1
ATOM 7248 O O . VAL B 1 249 ? -12.938 -12.305 -2.736 1 96.56 249 VAL B O 1
ATOM 7251 N N . LYS B 1 250 ? -11.539 -12.312 -1.02 1 97.44 250 LYS B N 1
ATOM 7252 C CA . LYS B 1 250 ? -11.867 -13.695 -0.688 1 97.44 250 LYS B CA 1
ATOM 7253 C C . LYS B 1 250 ? -13.133 -13.773 0.155 1 97.44 250 LYS B C 1
ATOM 7255 O O . LYS B 1 250 ? -13.383 -12.914 0.999 1 97.44 250 LYS B O 1
ATOM 7260 N N . ILE B 1 251 ? -13.852 -14.789 -0.07 1 97.94 251 ILE B N 1
ATOM 7261 C CA . ILE B 1 251 ? -15.125 -14.961 0.628 1 97.94 251 ILE B CA 1
ATOM 7262 C C . ILE B 1 251 ? -14.945 -15.945 1.784 1 97.94 251 ILE B C 1
ATOM 7264 O O . ILE B 1 251 ? -14.5 -17.078 1.583 1 97.94 251 ILE B O 1
ATOM 7268 N N . PRO B 1 252 ? -15.273 -15.578 2.975 1 97.81 252 PRO B N 1
ATOM 7269 C CA . PRO B 1 252 ? -15.156 -16.484 4.121 1 97.81 252 PRO B CA 1
ATOM 7270 C C . PRO B 1 252 ? -16.188 -17.594 4.105 1 97.81 252 PRO B C 1
ATOM 7272 O O . PRO B 1 252 ? -17.281 -17.422 3.551 1 97.81 252 PRO B O 1
ATOM 7275 N N . ARG B 1 253 ? -15.805 -18.656 4.715 1 96.81 253 ARG B N 1
ATOM 7276 C CA . ARG B 1 253 ? -16.75 -19.75 4.926 1 96.81 253 ARG B CA 1
ATOM 7277 C C . ARG B 1 253 ? -17.812 -19.359 5.941 1 96.81 253 ARG B C 1
ATOM 7279 O O . ARG B 1 253 ? -17.578 -18.5 6.793 1 96.81 253 ARG B O 1
ATOM 7286 N N . LEU B 1 254 ? -18.906 -20.031 5.859 1 96.06 254 LEU B N 1
ATOM 7287 C CA . LEU B 1 254 ? -19.969 -19.766 6.816 1 96.06 254 LEU B CA 1
ATOM 7288 C C . LEU B 1 254 ? -19.516 -20.094 8.234 1 96.06 254 LEU B C 1
ATOM 7290 O O . LEU B 1 254 ? -19.938 -19.438 9.188 1 96.06 254 LEU B O 1
ATOM 7294 N N . GLU B 1 255 ? -18.656 -21.016 8.352 1 92.62 255 GLU B N 1
ATOM 7295 C CA . GLU B 1 255 ? -18.156 -21.469 9.648 1 92.62 255 GLU B CA 1
ATOM 7296 C C . GLU B 1 255 ? -17.25 -20.422 10.297 1 92.62 255 GLU B C 1
ATOM 7298 O O . GLU B 1 255 ? -17 -20.484 11.5 1 92.62 255 GLU B O 1
ATOM 7303 N N . ALA B 1 256 ? -16.734 -19.594 9.469 1 93.5 256 ALA B N 1
ATOM 7304 C CA . ALA B 1 256 ? -15.859 -18.562 9.984 1 93.5 256 ALA B CA 1
ATOM 7305 C C . ALA B 1 256 ? -16.656 -17.453 10.672 1 93.5 256 ALA B C 1
ATOM 7307 O O . ALA B 1 256 ? -16.094 -16.656 11.422 1 93.5 256 ALA B O 1
ATOM 7308 N N . GLY B 1 257 ? -17.969 -17.438 10.445 1 94.06 257 GLY B N 1
ATOM 7309 C CA . GLY B 1 257 ? -18.828 -16.453 11.078 1 94.06 257 GLY B CA 1
ATOM 7310 C C . GLY B 1 257 ? -19.078 -16.75 12.547 1 94.06 257 GLY B C 1
ATOM 7311 O O . GLY B 1 257 ? -19.203 -17.906 12.945 1 94.06 257 GLY B O 1
ATOM 7312 N N . ASN B 1 258 ? -19.156 -15.727 13.305 1 93.5 258 ASN B N 1
ATOM 7313 C CA . ASN B 1 258 ? -19.531 -15.852 14.711 1 93.5 258 ASN B CA 1
ATOM 7314 C C . ASN B 1 258 ? -21.047 -15.898 14.898 1 93.5 258 ASN B C 1
ATOM 7316 O O . ASN B 1 258 ? -21.688 -14.859 15.023 1 93.5 258 ASN B O 1
ATOM 7320 N N . ALA B 1 259 ? -21.516 -17.047 15.117 1 90.75 259 ALA B N 1
ATOM 7321 C CA . ALA B 1 259 ? -22.953 -17.266 15.18 1 90.75 259 ALA B CA 1
ATOM 7322 C C . ALA B 1 259 ? -23.562 -16.609 16.422 1 90.75 259 ALA B C 1
ATOM 7324 O O . ALA B 1 259 ? -24.703 -16.172 16.391 1 90.75 259 ALA B O 1
ATOM 7325 N N . SER B 1 260 ? -22.828 -16.5 17.453 1 91.44 260 SER B N 1
ATOM 7326 C CA . SER B 1 260 ? -23.312 -15.938 18.703 1 91.44 260 SER B CA 1
ATOM 7327 C C . SER B 1 260 ? -23.531 -14.438 18.594 1 91.44 260 SER B C 1
ATOM 7329 O O . SER B 1 260 ? -24.281 -13.844 19.359 1 91.44 260 SER B O 1
ATOM 7331 N N . GLN B 1 261 ? -22.969 -13.859 17.641 1 93.38 261 GLN B N 1
ATOM 7332 C CA . GLN B 1 261 ? -23.078 -12.414 17.469 1 93.38 261 GLN B CA 1
ATOM 7333 C C . GLN B 1 261 ? -23.891 -12.07 16.219 1 93.38 261 GLN B C 1
ATOM 7335 O O . GLN B 1 261 ? -23.734 -10.984 15.656 1 93.38 261 GLN B O 1
ATOM 7340 N N . ALA B 1 262 ? -24.625 -12.984 15.812 1 94.44 262 ALA B N 1
ATOM 7341 C CA . ALA B 1 262 ? -25.453 -12.758 14.633 1 94.44 262 ALA B CA 1
ATOM 7342 C C . ALA B 1 262 ? -26.469 -11.641 14.875 1 94.44 262 ALA B C 1
ATOM 7344 O O . ALA B 1 262 ? -27.047 -11.555 15.961 1 94.44 262 ALA B O 1
ATOM 7345 N N . ASP B 1 263 ? -26.672 -10.812 13.953 1 94.25 263 ASP B N 1
ATOM 7346 C CA . ASP B 1 263 ? -27.641 -9.734 14.086 1 94.25 263 ASP B CA 1
ATOM 7347 C C . ASP B 1 263 ? -29.047 -10.219 13.703 1 94.25 263 ASP B C 1
ATOM 7349 O O . ASP B 1 263 ? -29.266 -11.406 13.477 1 94.25 263 ASP B O 1
ATOM 7353 N N . SER B 1 264 ? -30 -9.258 13.695 1 93.06 264 SER B N 1
ATOM 7354 C CA . SER B 1 264 ? -31.406 -9.594 13.469 1 93.06 264 SER B CA 1
ATOM 7355 C C . SER B 1 264 ? -31.625 -10.102 12.047 1 93.06 264 SER B C 1
ATOM 7357 O O . SER B 1 264 ? -32.562 -10.891 11.797 1 93.06 264 SER B O 1
ATOM 7359 N N . ALA B 1 265 ? -30.781 -9.734 11.133 1 94.62 265 ALA B N 1
ATOM 7360 C CA . ALA B 1 265 ? -30.922 -10.164 9.742 1 94.62 265 ALA B CA 1
ATOM 7361 C C . ALA B 1 265 ? -30.141 -11.445 9.484 1 94.62 265 ALA B C 1
ATOM 7363 O O . ALA B 1 265 ? -30.156 -11.977 8.367 1 94.62 265 ALA B O 1
ATOM 7364 N N . GLY B 1 266 ? -29.422 -11.961 10.492 1 95.25 266 GLY B N 1
ATOM 7365 C CA . GLY B 1 266 ? -28.703 -13.219 10.367 1 95.25 266 GLY B CA 1
ATOM 7366 C C . GLY B 1 266 ? -27.25 -13.055 9.984 1 95.25 266 GLY B C 1
ATOM 7367 O O . GLY B 1 266 ? -26.547 -14.031 9.734 1 95.25 266 GLY B O 1
ATOM 7368 N N . TRP B 1 267 ? -26.828 -11.797 9.883 1 97.31 267 TRP B N 1
ATOM 7369 C CA . TRP B 1 267 ? -25.438 -11.539 9.531 1 97.31 267 TRP B CA 1
ATOM 7370 C C . TRP B 1 267 ? -24.5 -11.883 10.695 1 97.31 267 TRP B C 1
ATOM 7372 O O . TRP B 1 267 ? -24.703 -11.406 11.812 1 97.31 267 TRP B O 1
ATOM 7382 N N . MET B 1 268 ? -23.484 -12.664 10.422 1 97.31 268 MET B N 1
ATOM 7383 C CA . MET B 1 268 ? -22.484 -13.039 11.414 1 97.31 268 MET B CA 1
ATOM 7384 C C . MET B 1 268 ? -21.156 -12.336 11.133 1 97.31 268 MET B C 1
ATOM 7386 O O . MET B 1 268 ? -20.578 -12.484 10.055 1 97.31 268 MET B O 1
ATOM 7390 N N . PRO B 1 269 ? -20.672 -11.586 12.055 1 96.38 269 PRO B N 1
ATOM 7391 C CA . PRO B 1 269 ? -19.375 -10.945 11.844 1 96.38 269 PRO B CA 1
ATOM 7392 C C . PRO B 1 269 ? -18.234 -11.953 11.758 1 96.38 269 PRO B C 1
ATOM 7394 O O . PRO B 1 269 ? -18.281 -13.008 12.406 1 96.38 269 PRO B O 1
ATOM 7397 N N . ILE B 1 270 ? -17.266 -11.617 10.945 1 94.56 270 ILE B N 1
ATOM 7398 C CA . ILE B 1 270 ? -16.094 -12.469 10.781 1 94.56 270 ILE B CA 1
ATOM 7399 C C . ILE B 1 270 ? -14.984 -12 11.711 1 94.56 270 ILE B C 1
ATOM 7401 O O . ILE B 1 270 ? -14.68 -10.805 11.773 1 94.56 270 ILE B O 1
ATOM 7405 N N . LYS B 1 271 ? -14.469 -12.953 12.445 1 83.31 271 LYS B N 1
ATOM 7406 C CA . LYS B 1 271 ? -13.312 -12.633 13.266 1 83.31 271 LYS B CA 1
ATOM 7407 C C . LYS B 1 271 ? -12.07 -12.406 12.398 1 83.31 271 LYS B C 1
ATOM 7409 O O . LYS B 1 271 ? -12.031 -12.82 11.242 1 83.31 271 LYS B O 1
ATOM 7414 N N . ARG B 1 272 ? -11.141 -11.719 12.922 1 83.81 272 ARG B N 1
ATOM 7415 C CA . ARG B 1 272 ? -9.875 -11.531 12.211 1 83.81 272 ARG B CA 1
ATOM 7416 C C . ARG B 1 272 ? -9.289 -12.867 11.773 1 83.81 272 ARG B C 1
ATOM 7418 O O . ARG B 1 272 ? -9.078 -13.766 12.594 1 83.81 272 ARG B O 1
ATOM 7425 N N . PRO B 1 273 ? -9.094 -12.93 10.453 1 83.38 273 PRO B N 1
ATOM 7426 C CA . PRO B 1 273 ? -8.602 -14.211 9.938 1 83.38 273 PRO B CA 1
ATOM 7427 C C . PRO B 1 273 ? -7.215 -14.562 10.477 1 83.38 273 PRO B C 1
ATOM 7429 O O . PRO B 1 273 ? -6.32 -13.711 10.508 1 83.38 273 PRO B O 1
ATOM 7432 N N . ARG B 1 274 ? -7.078 -15.836 10.953 1 83 274 ARG B N 1
ATOM 7433 C CA . ARG B 1 274 ? -5.801 -16.297 11.484 1 83 274 ARG B CA 1
ATOM 7434 C C . ARG B 1 274 ? -5.234 -17.438 10.641 1 83 274 ARG B C 1
ATOM 7436 O O . ARG B 1 274 ? -4.086 -17.844 10.836 1 83 274 ARG B O 1
ATOM 7443 N N . SER B 1 275 ? -6.004 -17.906 9.703 1 93.69 275 SER B N 1
ATOM 7444 C CA . SER B 1 275 ? -5.59 -19.031 8.875 1 93.69 275 SER B CA 1
ATOM 7445 C C . SER B 1 275 ? -6.301 -19.016 7.527 1 93.69 275 SER B C 1
ATOM 7447 O O . SER B 1 275 ? -7.371 -18.422 7.391 1 93.69 275 SER B O 1
ATOM 7449 N N . PRO B 1 276 ? -5.656 -19.672 6.539 1 96.19 276 PRO B N 1
ATOM 7450 C CA . PRO B 1 276 ? -6.312 -19.781 5.234 1 96.19 276 PRO B CA 1
ATOM 7451 C C . PRO B 1 276 ? -7.66 -20.5 5.309 1 96.19 276 PRO B C 1
ATOM 7453 O O . PRO B 1 276 ? -8.5 -20.328 4.422 1 96.19 276 PRO B O 1
ATOM 7456 N N . GLU B 1 277 ? -7.945 -21.234 6.391 1 96.56 277 GLU B N 1
ATOM 7457 C CA . GLU B 1 277 ? -9.156 -22.031 6.559 1 96.56 277 GLU B CA 1
ATOM 7458 C C . GLU B 1 277 ? -10.375 -21.141 6.77 1 96.56 277 GLU B C 1
ATOM 7460 O O . GLU B 1 277 ? -11.516 -21.609 6.707 1 96.56 277 GLU B O 1
ATOM 7465 N N . THR B 1 278 ? -10.141 -19.922 6.922 1 96.44 278 THR B N 1
ATOM 7466 C CA . THR B 1 278 ? -11.227 -18.969 7.09 1 96.44 278 THR B CA 1
ATOM 7467 C C . THR B 1 278 ? -12.008 -18.797 5.785 1 96.44 278 THR B C 1
ATOM 7469 O O . THR B 1 278 ? -13.203 -18.516 5.805 1 96.44 278 THR B O 1
ATOM 7472 N N . PHE B 1 279 ? -11.383 -19.062 4.711 1 97.81 279 PHE B N 1
ATOM 7473 C CA . PHE B 1 279 ? -11.961 -18.688 3.424 1 97.81 279 PHE B CA 1
ATOM 7474 C C . PHE B 1 279 ? -12.414 -19.938 2.664 1 97.81 279 PHE B C 1
ATOM 7476 O O . PHE B 1 279 ? -12.016 -21.047 2.998 1 97.81 279 PHE B O 1
ATOM 7483 N N . THR B 1 280 ? -13.25 -19.734 1.697 1 98.06 280 THR B N 1
ATOM 7484 C CA . THR B 1 280 ? -13.789 -20.812 0.895 1 98.06 280 THR B CA 1
ATOM 7485 C C . THR B 1 280 ? -12.766 -21.297 -0.125 1 98.06 280 THR B C 1
ATOM 7487 O O . THR B 1 280 ? -12.789 -22.469 -0.534 1 98.06 280 THR B O 1
ATOM 7490 N N . SER B 1 281 ? -11.977 -20.453 -0.577 1 98.12 281 SER B N 1
ATOM 7491 C CA . SER B 1 281 ? -10.969 -20.703 -1.605 1 98.12 281 SER B CA 1
ATOM 7492 C C . SER B 1 281 ? -9.75 -19.797 -1.428 1 98.12 281 SER B C 1
ATOM 7494 O O . SER B 1 281 ? -9.758 -18.906 -0.589 1 98.12 281 SER B O 1
ATOM 7496 N N . LEU B 1 282 ? -8.703 -20.109 -2.156 1 97.81 282 LEU B N 1
ATOM 7497 C CA . LEU B 1 282 ? -7.5 -19.297 -2.127 1 97.81 282 LEU B CA 1
ATOM 7498 C C . LEU B 1 282 ? -7.621 -18.109 -3.09 1 97.81 282 LEU B C 1
ATOM 7500 O O . LEU B 1 282 ? -6.789 -17.203 -3.072 1 97.81 282 LEU B O 1
ATOM 7504 N N . LEU B 1 283 ? -8.648 -18.156 -3.867 1 97.19 283 LEU B N 1
ATOM 7505 C CA . LEU B 1 283 ? -8.914 -17.078 -4.828 1 97.19 283 LEU B CA 1
ATOM 7506 C C . LEU B 1 283 ? -10.055 -16.188 -4.344 1 97.19 283 LEU B C 1
ATOM 7508 O O . LEU B 1 283 ? -10.945 -16.641 -3.623 1 97.19 283 LEU B O 1
ATOM 7512 N N . GLY B 1 284 ? -9.914 -14.984 -4.707 1 96 284 GLY B N 1
ATOM 7513 C CA . GLY B 1 284 ? -10.992 -14.055 -4.41 1 96 284 GLY B CA 1
ATOM 7514 C C . GLY B 1 284 ? -11.977 -13.891 -5.551 1 96 284 GLY B C 1
ATOM 7515 O O . GLY B 1 284 ? -11.805 -14.5 -6.613 1 96 284 GLY B O 1
ATOM 7516 N N . MET B 1 285 ? -12.922 -13.102 -5.309 1 95.12 285 MET B N 1
ATOM 7517 C CA . MET B 1 285 ? -14 -12.875 -6.266 1 95.12 285 MET B CA 1
ATOM 7518 C C . MET B 1 285 ? -13.703 -11.672 -7.152 1 95.12 285 MET B C 1
ATOM 7520 O O . MET B 1 285 ? -13.68 -10.531 -6.676 1 95.12 285 MET B O 1
ATOM 7524 N N . PRO B 1 286 ? -13.492 -11.992 -8.461 1 94.12 286 PRO B N 1
ATOM 7525 C CA . PRO B 1 286 ? -13.359 -10.844 -9.359 1 94.12 286 PRO B CA 1
ATOM 7526 C C . PRO B 1 286 ? -14.648 -10.031 -9.477 1 94.12 286 PRO B C 1
ATOM 7528 O O . PRO B 1 286 ? -15.719 -10.602 -9.734 1 94.12 286 PRO B O 1
ATOM 7531 N N . ILE B 1 287 ? -14.539 -8.789 -9.281 1 95.56 287 ILE B N 1
ATOM 7532 C CA . ILE B 1 287 ? -15.68 -7.883 -9.367 1 95.56 287 ILE B CA 1
ATOM 7533 C C . ILE B 1 287 ? -15.383 -6.762 -10.359 1 95.56 287 ILE B C 1
ATOM 7535 O O . ILE B 1 287 ? -14.359 -6.074 -10.234 1 95.56 287 ILE B O 1
ATOM 7539 N N . VAL B 1 288 ? -16.281 -6.59 -11.227 1 94.69 288 VAL B N 1
ATOM 7540 C CA . VAL B 1 288 ? -16.094 -5.613 -12.297 1 94.69 288 VAL B CA 1
ATOM 7541 C C . VAL B 1 288 ? -16.094 -4.203 -11.719 1 94.69 288 VAL B C 1
ATOM 7543 O O . VAL B 1 288 ? -16.953 -3.855 -10.914 1 94.69 288 VAL B O 1
ATOM 7546 N N . SER B 1 289 ? -15.125 -3.352 -12.031 1 90.31 289 SER B N 1
ATOM 7547 C CA . SER B 1 289 ? -15 -1.924 -11.75 1 90.31 289 SER B CA 1
ATOM 7548 C C . SER B 1 289 ? -14.586 -1.675 -10.305 1 90.31 289 SER B C 1
ATOM 7550 O O . SER B 1 289 ? -14.359 -0.53 -9.906 1 90.31 289 SER B O 1
ATOM 7552 N N . LEU B 1 290 ? -14.438 -2.689 -9.523 1 91.81 290 LEU B N 1
ATOM 7553 C CA . LEU B 1 290 ? -14.133 -2.521 -8.102 1 91.81 290 LEU B CA 1
ATOM 7554 C C . LEU B 1 290 ? -12.75 -1.908 -7.914 1 91.81 290 LEU B C 1
ATOM 7556 O O . LEU B 1 290 ? -12.578 -0.998 -7.102 1 91.81 290 LEU B O 1
ATOM 7560 N N . PRO B 1 291 ? -11.742 -2.34 -8.648 1 87.69 291 PRO B N 1
ATOM 7561 C CA . PRO B 1 291 ? -10.398 -1.799 -8.43 1 87.69 291 PRO B CA 1
ATOM 7562 C C . PRO B 1 291 ? -10.328 -0.292 -8.664 1 87.69 291 PRO B C 1
ATOM 7564 O O . PRO B 1 291 ? -9.586 0.41 -7.961 1 87.69 291 PRO B O 1
ATOM 7567 N N . GLU B 1 292 ? -11.094 0.228 -9.539 1 88.38 292 GLU B N 1
ATOM 7568 C CA . GLU B 1 292 ? -11.109 1.66 -9.82 1 88.38 292 GLU B CA 1
ATOM 7569 C C . GLU B 1 292 ? -11.961 2.414 -8.805 1 88.38 292 GLU B C 1
ATOM 7571 O O . GLU B 1 292 ? -11.578 3.49 -8.336 1 88.38 292 GLU B O 1
ATOM 7576 N N . MET B 1 293 ? -13.031 1.821 -8.422 1 91.75 293 MET B N 1
ATOM 7577 C CA . MET B 1 293 ? -13.992 2.494 -7.551 1 91.75 293 MET B CA 1
ATOM 7578 C C . MET B 1 293 ? -13.469 2.578 -6.121 1 91.75 293 MET B C 1
ATOM 7580 O O . MET B 1 293 ? -13.672 3.582 -5.438 1 91.75 293 MET B O 1
ATOM 7584 N N . LYS B 1 294 ? -12.781 1.58 -5.703 1 92.88 294 LYS B N 1
ATOM 7585 C CA . LYS B 1 294 ? -12.336 1.539 -4.312 1 92.88 294 LYS B CA 1
ATOM 7586 C C . LYS B 1 294 ? -11.273 2.598 -4.047 1 92.88 294 LYS B C 1
ATOM 7588 O O . LYS B 1 294 ? -11.031 2.977 -2.898 1 92.88 294 LYS B O 1
ATOM 7593 N N . LYS B 1 295 ? -10.633 3.098 -5.047 1 89.81 295 LYS B N 1
ATOM 7594 C CA . LYS B 1 295 ? -9.641 4.16 -4.914 1 89.81 295 LYS B CA 1
ATOM 7595 C C . LYS B 1 295 ? -10.312 5.52 -4.746 1 89.81 295 LYS B C 1
ATOM 7597 O O . LYS B 1 295 ? -9.695 6.465 -4.258 1 89.81 295 LYS B O 1
ATOM 7602 N N . GLN B 1 296 ? -11.516 5.609 -5.109 1 90.69 296 GLN B N 1
ATOM 7603 C CA . GLN B 1 296 ? -12.203 6.895 -5.156 1 90.69 296 GLN B CA 1
ATOM 7604 C C . GLN B 1 296 ? -13.062 7.102 -3.912 1 90.69 296 GLN B C 1
ATOM 7606 O O . GLN B 1 296 ? -13.398 8.234 -3.566 1 90.69 296 GLN B O 1
ATOM 7611 N N . GLY B 1 297 ? -13.398 6.027 -3.357 1 92.44 297 GLY B N 1
ATOM 7612 C CA . GLY B 1 297 ? -14.289 6.117 -2.209 1 92.44 297 GLY B CA 1
ATOM 7613 C C . GLY B 1 297 ? -14.516 4.781 -1.523 1 92.44 297 GLY B C 1
ATOM 7614 O O . GLY B 1 297 ? -13.82 3.803 -1.815 1 92.44 297 GLY B O 1
ATOM 7615 N N . ASP B 1 298 ? -15.414 4.863 -0.595 1 93.88 298 ASP B N 1
ATOM 7616 C CA . ASP B 1 298 ? -15.766 3.65 0.139 1 93.88 298 ASP B CA 1
ATOM 7617 C C . ASP B 1 298 ? -16.953 2.947 -0.504 1 93.88 298 ASP B C 1
ATOM 7619 O O . ASP B 1 298 ? -17.828 3.598 -1.077 1 93.88 298 ASP B O 1
ATOM 7623 N N . LEU B 1 299 ? -16.844 1.64 -0.439 1 95.44 299 LEU B N 1
ATOM 7624 C CA . LEU B 1 299 ? -17.906 0.835 -1.028 1 95.44 299 LEU B CA 1
ATOM 7625 C C . LEU B 1 299 ? -18.359 -0.258 -0.064 1 95.44 299 LEU B C 1
ATOM 7627 O O . LEU B 1 299 ? -17.547 -0.798 0.691 1 95.44 299 LEU B O 1
ATOM 7631 N N . ASN B 1 300 ? -19.688 -0.517 -0.105 1 96.69 300 ASN B N 1
ATOM 7632 C CA . ASN B 1 300 ? -20.219 -1.698 0.562 1 96.69 300 ASN B CA 1
ATOM 7633 C C . ASN B 1 300 ? -21.281 -2.395 -0.292 1 96.69 300 ASN B C 1
ATOM 7635 O O . ASN B 1 300 ? -22.062 -1.735 -0.979 1 96.69 300 ASN B O 1
ATOM 7639 N N . PHE B 1 301 ? -21.25 -3.613 -0.369 1 97.25 301 PHE B N 1
ATOM 7640 C CA . PHE B 1 301 ? -22.203 -4.402 -1.147 1 97.25 301 PHE B CA 1
ATOM 7641 C C . PHE B 1 301 ? -22.219 -5.852 -0.673 1 97.25 301 PHE B C 1
ATOM 7643 O O . PHE B 1 301 ? -21.391 -6.25 0.144 1 97.25 301 PHE B O 1
ATOM 7650 N N . THR B 1 302 ? -23.203 -6.574 -1.118 1 97.31 302 THR B N 1
ATOM 7651 C CA . THR B 1 302 ? -23.359 -7.98 -0.767 1 97.31 302 THR B CA 1
ATOM 7652 C C . THR B 1 302 ? -23.188 -8.875 -1.994 1 97.31 302 THR B C 1
ATOM 7654 O O . THR B 1 302 ? -23.641 -8.523 -3.088 1 97.31 302 THR B O 1
ATOM 7657 N N . ILE B 1 303 ? -22.516 -9.922 -1.804 1 97.25 303 ILE B N 1
ATOM 7658 C CA . ILE B 1 303 ? -22.406 -10.906 -2.877 1 97.25 303 ILE B CA 1
ATOM 7659 C C . ILE B 1 303 ? -22.953 -12.25 -2.4 1 97.25 303 ILE B C 1
ATOM 7661 O O . ILE B 1 303 ? -22.969 -12.531 -1.198 1 97.25 303 ILE B O 1
ATOM 7665 N N . GLU B 1 304 ? -23.438 -13.023 -3.34 1 97.44 304 GLU B N 1
ATOM 7666 C CA . GLU B 1 304 ? -23.906 -14.383 -3.096 1 97.44 304 GLU B CA 1
ATOM 7667 C C . GLU B 1 304 ? -23.062 -15.398 -3.848 1 97.44 304 GLU B C 1
ATOM 7669 O O . GLU B 1 304 ? -22.719 -15.195 -5.016 1 97.44 304 GLU B O 1
ATOM 7674 N N . MET B 1 305 ? -22.703 -16.453 -3.16 1 96.44 305 MET B N 1
ATOM 7675 C CA . MET B 1 305 ? -21.859 -17.453 -3.811 1 96.44 305 MET B CA 1
ATOM 7676 C C . MET B 1 305 ? -22.141 -18.844 -3.252 1 96.44 305 MET B C 1
ATOM 7678 O O . MET B 1 305 ? -22.672 -18.969 -2.148 1 96.44 305 MET B O 1
ATOM 7682 N N . THR B 1 306 ? -21.844 -19.812 -4.027 1 97.19 306 THR B N 1
ATOM 7683 C CA . THR B 1 306 ? -21.938 -21.219 -3.629 1 97.19 306 THR B CA 1
ATOM 7684 C C . THR B 1 306 ? -20.562 -21.859 -3.562 1 97.19 306 THR B C 1
ATOM 7686 O O . THR B 1 306 ? -19.719 -21.625 -4.438 1 97.19 306 THR B O 1
ATOM 7689 N N . TYR B 1 307 ? -20.266 -22.516 -2.48 1 97.75 307 TYR B N 1
ATOM 7690 C CA . TYR B 1 307 ? -19.031 -23.297 -2.395 1 97.75 307 TYR B CA 1
ATOM 7691 C C . TYR B 1 307 ? -19.312 -24.719 -1.95 1 97.75 307 TYR B C 1
ATOM 7693 O O . TYR B 1 307 ? -20.391 -25.016 -1.43 1 97.75 307 TYR B O 1
ATOM 7701 N N . VAL B 1 308 ? -18.406 -25.578 -2.246 1 98.25 308 VAL B N 1
ATOM 7702 C CA . VAL B 1 308 ? -18.578 -26.969 -1.864 1 98.25 308 VAL B CA 1
ATOM 7703 C C . VAL B 1 308 ? -17.859 -27.234 -0.548 1 98.25 308 VAL B C 1
ATOM 7705 O O . VAL B 1 308 ? -16.875 -26.578 -0.228 1 98.25 308 VAL B O 1
ATOM 7708 N N . GLU B 1 309 ? -18.359 -28.188 0.146 1 97.81 309 GLU B N 1
ATOM 7709 C CA . GLU B 1 309 ? -17.781 -28.609 1.418 1 97.81 309 GLU B CA 1
ATOM 7710 C C . GLU B 1 309 ? -17.75 -30.125 1.534 1 97.81 309 GLU B C 1
ATOM 7712 O O . GLU B 1 309 ? -18.688 -30.797 1.09 1 97.81 309 GLU B O 1
ATOM 7717 N N . LEU B 1 310 ? -16.688 -30.578 2.105 1 98.06 310 LEU B N 1
ATOM 7718 C CA . LEU B 1 310 ? -16.531 -32 2.342 1 98.06 310 LEU B CA 1
ATOM 7719 C C . LEU B 1 310 ? -16.922 -32.375 3.771 1 98.06 310 LEU B C 1
ATOM 7721 O O . LEU B 1 310 ? -16.672 -31.594 4.699 1 98.06 310 LEU B O 1
ATOM 7725 N N . SER B 1 311 ? -17.547 -33.562 3.885 1 96.31 311 SER B N 1
ATOM 7726 C CA . SER B 1 311 ? -17.969 -34.031 5.203 1 96.31 311 SER B CA 1
ATOM 7727 C C . SER B 1 311 ? -17.828 -35.562 5.309 1 96.31 311 SER B C 1
ATOM 7729 O O . SER B 1 311 ? -17.5 -36.219 4.324 1 96.31 311 SER B O 1
ATOM 7731 N N . ASN B 1 312 ? -17.859 -36.125 6.516 1 95.12 312 ASN B N 1
ATOM 7732 C CA . ASN B 1 312 ? -17.844 -37.562 6.828 1 95.12 312 ASN B CA 1
ATOM 7733 C C . ASN B 1 312 ? -16.578 -38.25 6.297 1 95.12 312 ASN B C 1
ATOM 7735 O O . ASN B 1 312 ? -16.656 -39.219 5.566 1 95.12 312 ASN B O 1
ATOM 7739 N N . PRO B 1 313 ? -15.492 -37.688 6.766 1 96.12 313 PRO B N 1
ATOM 7740 C CA . PRO B 1 313 ? -14.234 -38.281 6.316 1 96.12 313 PRO B CA 1
ATOM 7741 C C . PRO B 1 313 ? -14.016 -39.688 6.895 1 96.12 313 PRO B C 1
ATOM 7743 O O . PRO B 1 313 ? -14.273 -39.906 8.078 1 96.12 313 PRO B O 1
ATOM 7746 N N . LYS B 1 314 ? -13.68 -40.625 6.07 1 93.94 314 LYS B N 1
ATOM 7747 C CA . LYS B 1 314 ? -13.25 -41.938 6.469 1 93.94 314 LYS B CA 1
ATOM 7748 C C . LYS B 1 314 ? -11.875 -42.281 5.898 1 93.94 314 LYS B C 1
ATOM 7750 O O . LYS B 1 314 ? -11.695 -42.312 4.68 1 93.94 314 LYS B O 1
ATOM 7755 N N . THR B 1 315 ? -10.953 -42.5 6.809 1 92.06 315 THR B N 1
ATOM 7756 C CA . THR B 1 315 ? -9.578 -42.719 6.363 1 92.06 315 THR B CA 1
ATOM 7757 C C . THR B 1 315 ? -9.125 -44.125 6.676 1 92.06 315 THR B C 1
ATOM 7759 O O . THR B 1 315 ? -9.438 -44.656 7.742 1 92.06 315 THR B O 1
ATOM 7762 N N . PHE B 1 316 ? -8.5 -44.781 5.758 1 86.88 316 PHE B N 1
ATOM 7763 C CA . PHE B 1 316 ? -7.906 -46.094 5.992 1 86.88 316 PHE B CA 1
ATOM 7764 C C . PHE B 1 316 ? -6.648 -46.25 5.148 1 86.88 316 PHE B C 1
ATOM 7766 O O . PHE B 1 316 ? -6.371 -45.469 4.254 1 86.88 316 PHE B O 1
ATOM 7773 N N . TYR B 1 317 ? -5.793 -47.219 5.465 1 85.69 317 TYR B N 1
ATOM 7774 C CA . TYR B 1 317 ? -4.562 -47.5 4.742 1 85.69 317 TYR B CA 1
ATOM 7775 C C . TYR B 1 317 ? -4.746 -48.75 3.85 1 85.69 317 TYR B C 1
ATOM 7777 O O . TYR B 1 317 ? -5.422 -49.688 4.23 1 85.69 317 TYR B O 1
ATOM 7785 N N . ARG B 1 318 ? -4.242 -48.5 2.609 1 79.62 318 ARG B N 1
ATOM 7786 C CA . ARG B 1 318 ? -4.18 -49.625 1.681 1 79.62 318 ARG B CA 1
ATOM 7787 C C . ARG B 1 318 ? -2.734 -49.969 1.346 1 79.62 318 ARG B C 1
ATOM 7789 O O . ARG B 1 318 ? -1.936 -49.094 1.018 1 79.62 318 ARG B O 1
ATOM 7796 N N . GLU B 1 319 ? -2.285 -51.281 1.714 1 72.38 319 GLU B N 1
ATOM 7797 C CA . GLU B 1 319 ? -0.927 -51.688 1.404 1 72.38 319 GLU B CA 1
ATOM 7798 C C . GLU B 1 319 ? -0.648 -51.625 -0.093 1 72.38 319 GLU B C 1
ATOM 7800 O O . GLU B 1 319 ? -1.531 -51.875 -0.911 1 72.38 319 GLU B O 1
ATOM 7805 N N . LYS B 1 320 ? 0.467 -50.875 -0.35 1 63.41 320 LYS B N 1
ATOM 7806 C CA . LYS B 1 320 ? 0.865 -50.781 -1.75 1 63.41 320 LYS B CA 1
ATOM 7807 C C . LYS B 1 320 ? 0.98 -52.156 -2.395 1 63.41 320 LYS B C 1
ATOM 7809 O O . LYS B 1 320 ? 1.579 -53.062 -1.818 1 63.41 320 LYS B O 1
ATOM 7814 N N . ASN B 1 321 ? 0.169 -52.562 -3.258 1 53.03 321 ASN B N 1
ATOM 7815 C CA . ASN B 1 321 ? 0.476 -53.781 -4.012 1 53.03 321 ASN B CA 1
ATOM 7816 C C . ASN B 1 321 ? 1.779 -53.625 -4.793 1 53.03 321 ASN B C 1
ATOM 7818 O O . ASN B 1 321 ? 1.998 -52.625 -5.465 1 53.03 321 ASN B O 1
ATOM 7822 N N . SER B 1 322 ? 2.887 -54.312 -4.336 1 48.88 322 SER B N 1
ATOM 7823 C CA . SER B 1 322 ? 4.227 -54.406 -4.91 1 48.88 322 SER B CA 1
ATOM 7824 C C . SER B 1 322 ? 4.199 -54.188 -6.418 1 48.88 322 SER B C 1
ATOM 7826 O O . SER B 1 322 ? 5.184 -53.719 -7.004 1 48.88 322 SER B O 1
ATOM 7828 N N . THR B 1 323 ? 3.504 -54.906 -7.109 1 45.25 323 THR B N 1
ATOM 7829 C CA . THR B 1 323 ? 3.635 -55.031 -8.562 1 45.25 323 THR B CA 1
ATOM 7830 C C . THR B 1 323 ? 3.238 -53.719 -9.242 1 45.25 323 THR B C 1
ATOM 7832 O O . THR B 1 323 ? 3.389 -53.594 -10.461 1 45.25 323 THR B O 1
ATOM 7835 N N . ASN B 1 324 ? 2.326 -53.031 -8.719 1 46.88 324 ASN B N 1
ATOM 7836 C CA . ASN B 1 324 ? 1.697 -52 -9.562 1 46.88 324 ASN B CA 1
ATOM 7837 C C . ASN B 1 324 ? 2.521 -50.719 -9.609 1 46.88 324 ASN B C 1
ATOM 7839 O O . ASN B 1 324 ? 2.887 -50.188 -8.57 1 46.88 324 ASN B O 1
ATOM 7843 N N . ASN B 1 325 ? 3.307 -50.562 -10.555 1 52 325 ASN B N 1
ATOM 7844 C CA . ASN B 1 325 ? 3.943 -49.375 -11.156 1 52 325 ASN B CA 1
ATOM 7845 C C . ASN B 1 325 ? 3.152 -48.094 -10.883 1 52 325 ASN B C 1
ATOM 7847 O O . ASN B 1 325 ? 2.932 -47.312 -11.789 1 52 325 ASN B O 1
ATOM 7851 N N . ASP B 1 326 ? 2.57 -48.062 -9.75 1 59.47 326 ASP B N 1
ATOM 7852 C CA . ASP B 1 326 ? 1.615 -47 -9.547 1 59.47 326 ASP B CA 1
ATOM 7853 C C . ASP B 1 326 ? 2.332 -45.688 -9.266 1 59.47 326 ASP B C 1
ATOM 7855 O O . ASP B 1 326 ? 3.463 -45.656 -8.773 1 59.47 326 ASP B O 1
ATOM 7859 N N . GLY B 1 327 ? 1.958 -44.625 -9.867 1 72.88 327 GLY B N 1
ATOM 7860 C CA . GLY B 1 327 ? 2.381 -43.25 -9.695 1 72.88 327 GLY B CA 1
ATOM 7861 C C . GLY B 1 327 ? 2.443 -42.812 -8.242 1 72.88 327 GLY B C 1
ATOM 7862 O O . GLY B 1 327 ? 2.164 -43.625 -7.344 1 72.88 327 GLY B O 1
ATOM 7863 N N . LYS B 1 328 ? 3.209 -41.938 -7.883 1 79 328 LYS B N 1
ATOM 7864 C CA . LYS B 1 328 ? 3.34 -41.312 -6.562 1 79 328 LYS B CA 1
ATOM 7865 C C . LYS B 1 328 ? 2.607 -39.969 -6.496 1 79 328 LYS B C 1
ATOM 7867 O O . LYS B 1 328 ? 2.48 -39.281 -7.508 1 79 328 LYS B O 1
ATOM 7872 N N . GLY B 1 329 ? 2.043 -39.812 -5.262 1 84.12 329 GLY B N 1
ATOM 7873 C CA . GLY B 1 329 ? 1.361 -38.562 -5.051 1 84.12 329 GLY B CA 1
ATOM 7874 C C . GLY B 1 329 ? -0.118 -38.719 -4.758 1 84.12 329 GLY B C 1
ATOM 7875 O O . GLY B 1 329 ? -0.558 -39.781 -4.316 1 84.12 329 GLY B O 1
ATOM 7876 N N . MET B 1 330 ? -0.789 -37.656 -4.891 1 89.25 330 MET B N 1
ATOM 7877 C CA . MET B 1 330 ? -2.207 -37.625 -4.543 1 89.25 330 MET B CA 1
ATOM 7878 C C . MET B 1 330 ? -3.074 -37.75 -5.793 1 89.25 330 MET B C 1
ATOM 7880 O O . MET B 1 330 ? -2.871 -37 -6.758 1 89.25 330 MET B O 1
ATOM 7884 N N . ASN B 1 331 ? -3.965 -38.625 -5.781 1 90.38 331 ASN B N 1
ATOM 7885 C CA . ASN B 1 331 ? -5 -38.812 -6.793 1 90.38 331 ASN B CA 1
ATOM 7886 C C . ASN B 1 331 ? -6.398 -38.656 -6.199 1 90.38 331 ASN B C 1
ATOM 7888 O O . ASN B 1 331 ? -6.676 -39.219 -5.125 1 90.38 331 ASN B O 1
ATOM 7892 N N . ILE B 1 332 ? -7.191 -37.875 -6.848 1 94.81 332 ILE B N 1
ATOM 7893 C CA . ILE B 1 332 ? -8.555 -37.688 -6.379 1 94.81 332 ILE B CA 1
ATOM 7894 C C . ILE B 1 332 ? -9.539 -38.25 -7.406 1 94.81 332 ILE B C 1
ATOM 7896 O O . ILE B 1 332 ? -9.414 -37.969 -8.602 1 94.81 332 ILE B O 1
ATOM 7900 N N . GLU B 1 333 ? -10.523 -39 -6.961 1 93.38 333 GLU B N 1
ATOM 7901 C CA . GLU B 1 333 ? -11.531 -39.562 -7.844 1 93.38 333 GLU B CA 1
ATOM 7902 C C . GLU B 1 333 ? -12.93 -39.469 -7.23 1 93.38 333 GLU B C 1
ATOM 7904 O O . GLU B 1 333 ? -13.062 -39.344 -6.012 1 93.38 333 GLU B O 1
ATOM 7909 N N . CYS B 1 334 ? -13.797 -39.375 -8.062 1 93.5 334 CYS B N 1
ATOM 7910 C CA . CYS B 1 334 ? -15.195 -39.469 -7.645 1 93.5 334 CYS B CA 1
ATOM 7911 C C . CYS B 1 334 ? -15.695 -40.906 -7.789 1 93.5 334 CYS B C 1
ATOM 7913 O O . CYS B 1 334 ? -15.797 -41.438 -8.898 1 93.5 334 CYS B O 1
ATOM 7915 N N . ILE B 1 335 ? -16.094 -41.531 -6.742 1 89.5 335 ILE B N 1
ATOM 7916 C CA . ILE B 1 335 ? -16.391 -42.969 -6.719 1 89.5 335 ILE B CA 1
ATOM 7917 C C . ILE B 1 335 ? -17.781 -43.219 -7.324 1 89.5 335 ILE B C 1
ATOM 7919 O O . ILE B 1 335 ? -18 -44.219 -7.965 1 89.5 335 ILE B O 1
ATOM 7923 N N . ASP B 1 336 ? -18.625 -42.312 -7.141 1 85.75 336 ASP B N 1
ATOM 7924 C CA . ASP B 1 336 ? -20 -42.562 -7.566 1 85.75 336 ASP B CA 1
ATOM 7925 C C . ASP B 1 336 ? -20.438 -41.562 -8.641 1 85.75 336 ASP B C 1
ATOM 7927 O O . ASP B 1 336 ? -21.625 -41.312 -8.82 1 85.75 336 ASP B O 1
ATOM 7931 N N . CYS B 1 337 ? -19.484 -40.938 -9.258 1 77.75 337 CYS B N 1
ATOM 7932 C CA . CYS B 1 337 ? -19.812 -39.969 -10.305 1 77.75 337 CYS B C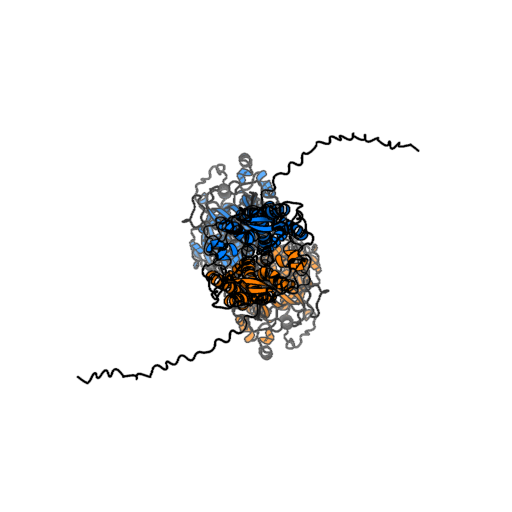A 1
ATOM 7933 C C . CYS B 1 337 ? -20.141 -40.688 -11.609 1 77.75 337 CYS B C 1
ATOM 7935 O O . CYS B 1 337 ? -20.734 -40.094 -12.516 1 77.75 337 CYS B O 1
ATOM 7937 N N . ASN B 1 338 ? -19.656 -41.969 -11.766 1 68.06 338 ASN B N 1
ATOM 7938 C CA . ASN B 1 338 ? -19.922 -42.719 -12.984 1 68.06 338 ASN B CA 1
ATOM 7939 C C . ASN B 1 338 ? -21.359 -43.219 -13.023 1 68.06 338 ASN B C 1
ATOM 7941 O O . ASN B 1 338 ? -21.609 -44.406 -12.836 1 68.06 338 ASN B O 1
ATOM 7945 N N . LEU B 1 339 ? -22.188 -42.25 -13.266 1 69 339 LEU B N 1
ATOM 7946 C CA . LEU B 1 339 ? -23.609 -42.531 -13.297 1 69 339 LEU B CA 1
ATOM 7947 C C . LEU B 1 339 ? -24.078 -42.844 -14.711 1 69 339 LEU B C 1
ATOM 7949 O O . LEU B 1 339 ? -23.453 -42.406 -15.688 1 69 339 LEU B O 1
ATOM 7953 N N . ASN B 1 340 ? -25.047 -43.75 -14.805 1 76.31 340 ASN B N 1
ATOM 7954 C CA . ASN B 1 340 ? -25.688 -43.875 -16.109 1 76.31 340 ASN B CA 1
ATOM 7955 C C . ASN B 1 340 ? -26.281 -42.562 -16.594 1 76.31 340 ASN B C 1
ATOM 7957 O O . ASN B 1 340 ? -26.359 -41.594 -15.82 1 76.31 340 ASN B O 1
ATOM 7961 N N . GLN B 1 341 ? -26.531 -42.531 -17.766 1 78.38 341 GLN B N 1
ATOM 7962 C CA . GLN B 1 341 ? -26.969 -41.281 -18.422 1 78.38 341 GLN B CA 1
ATOM 7963 C C . GLN B 1 341 ? -28.203 -40.719 -17.75 1 78.38 341 GLN B C 1
ATOM 7965 O O . GLN B 1 341 ? -28.312 -39.5 -17.547 1 78.38 341 GLN B O 1
ATOM 7970 N N . GLN B 1 342 ? -29.094 -41.562 -17.344 1 77.06 342 GLN B N 1
ATOM 7971 C CA . GLN B 1 342 ? -30.344 -41.125 -16.734 1 77.06 342 GLN B CA 1
ATOM 7972 C C . GLN B 1 342 ? -30.078 -40.5 -15.359 1 77.06 342 GLN B C 1
ATOM 7974 O O . GLN B 1 342 ? -30.625 -39.438 -15.031 1 77.06 342 GLN B O 1
ATOM 7979 N N . SER B 1 343 ? -29.281 -41.156 -14.602 1 80.62 343 SER B N 1
ATOM 7980 C CA . SER B 1 343 ? -28.938 -40.625 -13.281 1 80.62 343 SER B CA 1
ATOM 7981 C C . SER B 1 343 ? -28.188 -39.312 -13.367 1 80.62 343 SER B C 1
ATOM 7983 O O . SER B 1 343 ? -28.391 -38.438 -12.547 1 80.62 343 SER B O 1
ATOM 7985 N N . PHE B 1 344 ? -27.375 -39.25 -14.375 1 85.19 344 PHE B N 1
ATOM 7986 C CA . PHE B 1 344 ? -26.625 -38.031 -14.609 1 85.19 344 PHE B CA 1
ATOM 7987 C C . PHE B 1 344 ? -27.578 -36.875 -14.891 1 85.19 344 PHE B C 1
ATOM 7989 O O . PHE B 1 344 ? -27.438 -35.781 -14.32 1 85.19 344 PHE B O 1
ATOM 7996 N N . PHE B 1 345 ? -28.547 -37.125 -15.68 1 81.5 345 PHE B N 1
ATOM 7997 C CA . PHE B 1 345 ? -29.469 -36.062 -16.078 1 81.5 345 PHE B CA 1
ATOM 7998 C C . PHE B 1 345 ? -30.344 -35.625 -14.906 1 81.5 345 PHE B C 1
ATOM 8000 O O . PHE B 1 345 ? -30.578 -34.438 -14.711 1 81.5 345 PHE B O 1
ATOM 8007 N N . VAL B 1 346 ? -30.75 -36.562 -14.117 1 83.06 346 VAL B N 1
ATOM 8008 C CA . VAL B 1 346 ? -31.609 -36.25 -12.984 1 83.06 346 VAL B CA 1
ATOM 8009 C C . VAL B 1 346 ? -30.828 -35.375 -11.984 1 83.06 346 VAL B C 1
ATOM 8011 O O . VAL B 1 346 ? -31.328 -34.344 -11.531 1 83.06 346 VAL B O 1
ATOM 8014 N N . ARG B 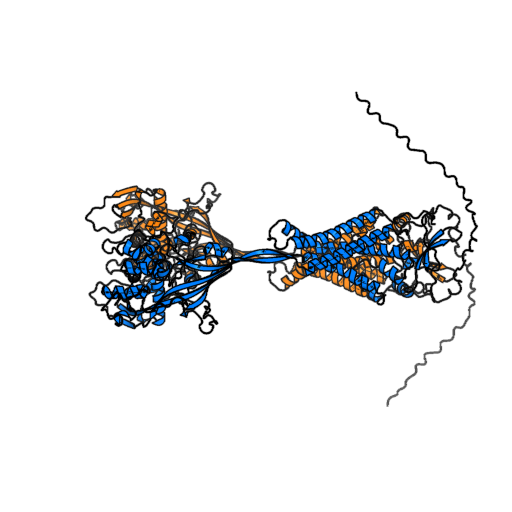1 347 ? -29.656 -35.75 -11.672 1 88.56 347 ARG B N 1
ATOM 8015 C CA . ARG B 1 347 ? -28.859 -35.062 -10.664 1 88.56 347 ARG B CA 1
ATOM 8016 C C . ARG B 1 347 ? -28.422 -33.688 -11.172 1 88.56 347 ARG B C 1
ATOM 8018 O O . ARG B 1 347 ? -28.406 -32.719 -10.414 1 88.56 347 ARG B O 1
ATOM 8025 N N . SER B 1 348 ? -28.094 -33.656 -12.484 1 88.19 348 SER B N 1
ATOM 8026 C CA . SER B 1 348 ? -27.703 -32.375 -13.078 1 88.19 348 SER B CA 1
ATOM 8027 C C . SER B 1 348 ? -28.875 -31.406 -13.094 1 88.19 348 SER B C 1
ATOM 8029 O O . SER B 1 348 ? -28.703 -30.219 -12.852 1 88.19 348 SER B O 1
ATOM 8031 N N . GLN B 1 349 ? -30.031 -31.922 -13.359 1 84.75 349 GLN B N 1
ATOM 8032 C CA . GLN B 1 349 ? -31.219 -31.062 -13.375 1 84.75 349 GLN B CA 1
ATOM 8033 C C . GLN B 1 349 ? -31.547 -30.547 -11.977 1 84.75 349 GLN B C 1
ATOM 8035 O O . GLN B 1 349 ? -31.922 -29.391 -11.812 1 84.75 349 GLN B O 1
ATOM 8040 N N . LYS B 1 350 ? -31.312 -31.375 -11.008 1 86.19 350 LYS B N 1
ATOM 8041 C CA . LYS B 1 350 ? -31.547 -30.953 -9.625 1 86.19 350 LYS B CA 1
ATOM 8042 C C . LYS B 1 350 ? -30.562 -29.859 -9.211 1 86.19 350 LYS B C 1
ATOM 8044 O O . LYS B 1 350 ? -30.938 -28.922 -8.508 1 86.19 350 LYS B O 1
ATOM 8049 N N . LEU B 1 351 ? -29.344 -30 -9.633 1 90.94 351 LEU B N 1
ATOM 8050 C CA . LEU B 1 351 ? -28.344 -28.969 -9.383 1 90.94 351 LEU B CA 1
ATOM 8051 C C . LEU B 1 351 ? -28.797 -27.625 -9.977 1 90.94 351 LEU B C 1
ATOM 8053 O O . LEU B 1 351 ? -28.594 -26.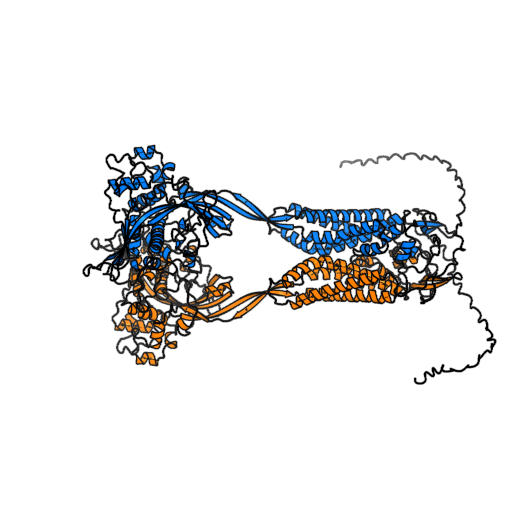578 -9.367 1 90.94 351 LEU B O 1
ATOM 8057 N N . MET B 1 352 ? -29.422 -27.734 -11.164 1 88.31 352 MET B N 1
ATOM 8058 C CA . MET B 1 352 ? -29.797 -26.531 -11.898 1 88.31 352 MET B CA 1
ATOM 8059 C C . MET B 1 352 ? -31.125 -25.969 -11.391 1 88.31 352 MET B C 1
ATOM 8061 O O . MET B 1 352 ? -31.547 -24.891 -11.797 1 88.31 352 MET B O 1
ATOM 8065 N N . GLY B 1 353 ? -31.797 -26.641 -10.547 1 81.31 353 GLY B N 1
ATOM 8066 C CA . GLY B 1 353 ? -33.125 -26.25 -10.07 1 81.31 353 GLY B CA 1
ATOM 8067 C C . GLY B 1 353 ? -34.219 -26.469 -11.086 1 81.31 353 GLY B C 1
ATOM 8068 O O . GLY B 1 353 ? -35.219 -25.781 -11.07 1 81.31 353 GLY B O 1
ATOM 8069 N N . LEU B 1 354 ? -33.969 -27.297 -12.008 1 78.88 354 LEU B N 1
ATOM 8070 C CA . LEU B 1 354 ? -34.938 -27.594 -13.07 1 78.88 354 LEU B CA 1
ATOM 8071 C C . LEU B 1 354 ? -35.781 -28.812 -12.719 1 78.88 354 LEU B C 1
ATOM 8073 O O . LEU B 1 354 ? -35.375 -29.656 -11.93 1 78.88 354 LEU B O 1
ATOM 8077 N N . PRO B 1 355 ? -37 -28.797 -13.32 1 73.69 355 PRO B N 1
ATOM 8078 C CA . PRO B 1 355 ? -37.844 -29.938 -13.039 1 73.69 355 PRO B CA 1
ATOM 8079 C C . PRO B 1 355 ? -37.312 -31.25 -13.609 1 73.69 355 PRO B C 1
ATOM 8081 O O . PRO B 1 355 ? -36.656 -31.234 -14.656 1 73.69 355 PRO B O 1
ATOM 8084 N N . THR B 1 356 ? -37.562 -32.344 -12.859 1 72.88 356 THR B N 1
ATOM 8085 C CA . THR B 1 356 ? -37.062 -33.656 -13.281 1 72.88 356 THR B CA 1
ATOM 8086 C C . THR B 1 356 ? -38.25 -34.562 -13.672 1 72.88 356 THR B C 1
ATOM 8088 O O . THR B 1 356 ? -38.094 -35.781 -13.805 1 72.88 356 THR B O 1
ATOM 8091 N N . ASP B 1 357 ? -39.438 -34.062 -13.828 1 63.5 357 ASP B N 1
ATOM 8092 C CA . ASP B 1 357 ? -40.656 -34.844 -14.047 1 63.5 357 ASP B CA 1
ATOM 8093 C C . ASP B 1 357 ? -40.594 -35.625 -15.352 1 63.5 357 ASP B C 1
ATOM 8095 O O . ASP B 1 357 ? -41.25 -36.656 -15.5 1 63.5 357 ASP B O 1
ATOM 8099 N N . TYR B 1 358 ? -39.844 -35.031 -16.281 1 59.97 358 TYR B N 1
ATOM 8100 C CA . TYR B 1 358 ? -39.844 -35.656 -17.609 1 59.97 358 TYR B CA 1
ATOM 8101 C C . TYR B 1 358 ? -39.188 -37.031 -17.547 1 59.97 358 TYR B C 1
ATOM 8103 O O . TYR B 1 358 ? -39.312 -37.812 -18.5 1 59.97 358 TYR B O 1
ATOM 8111 N N . TYR B 1 359 ? -38.438 -37.25 -16.594 1 60.38 359 TYR B N 1
ATOM 8112 C CA . TYR B 1 359 ? -37.75 -38.531 -16.531 1 60.38 359 TYR B CA 1
ATOM 8113 C C . TYR B 1 359 ? -38.656 -39.562 -15.859 1 60.38 359 TYR B C 1
ATOM 8115 O O . TYR B 1 359 ? -38.5 -39.844 -14.672 1 60.38 359 TYR B O 1
ATOM 8123 N N . ASP B 1 360 ? -39.844 -39.875 -16.469 1 55 360 ASP B N 1
ATOM 8124 C CA . ASP B 1 360 ? -40.906 -40.812 -16.125 1 55 360 ASP B CA 1
ATOM 8125 C C . ASP B 1 360 ? -40.344 -42.219 -15.977 1 55 360 ASP B C 1
ATOM 8127 O O . ASP B 1 360 ? -39.594 -42.688 -16.828 1 55 360 ASP B O 1
ATOM 8131 N N . GLY B 1 361 ? -40.438 -42.719 -14.727 1 59.28 361 GLY B N 1
ATOM 8132 C CA . GLY B 1 361 ? -40.156 -44.125 -14.438 1 59.28 361 GLY B CA 1
ATOM 8133 C C . GLY B 1 361 ? -38.969 -44.281 -13.508 1 59.28 361 GLY B C 1
ATOM 8134 O O . GLY B 1 361 ? -38.719 -45.375 -13.008 1 59.28 361 GLY B O 1
ATOM 8135 N N . LEU B 1 362 ? -38.156 -43.25 -13.539 1 63.88 362 LEU B N 1
ATOM 8136 C CA . LEU B 1 362 ? -37.031 -43.406 -12.609 1 63.88 362 LEU B CA 1
ATOM 8137 C C . LEU B 1 362 ? -37.438 -42.938 -11.211 1 63.88 362 LEU B C 1
ATOM 8139 O O . LEU B 1 362 ? -38.062 -41.906 -11.039 1 63.88 362 LEU B O 1
ATOM 8143 N N . ASP B 1 363 ? -37.406 -43.844 -10.312 1 65.69 363 ASP B N 1
ATOM 8144 C CA . ASP B 1 363 ? -37.625 -43.469 -8.922 1 65.69 363 ASP B CA 1
ATOM 8145 C C . ASP B 1 363 ? -36.594 -42.438 -8.477 1 65.69 363 ASP B C 1
ATOM 8147 O O . ASP B 1 363 ? -35.469 -42.781 -8.102 1 65.69 363 ASP B O 1
ATOM 8151 N N . THR B 1 364 ? -36.938 -41.219 -8.586 1 66.56 364 THR B N 1
ATOM 8152 C CA . THR B 1 364 ? -36.062 -40.094 -8.312 1 66.56 364 THR B CA 1
ATOM 8153 C C . THR B 1 364 ? -35.719 -40 -6.82 1 66.56 364 THR B C 1
ATOM 8155 O O . THR B 1 364 ? -34.906 -39.188 -6.402 1 66.56 364 THR B O 1
ATOM 8158 N N . ASN B 1 365 ? -36.281 -41 -6.02 1 67.75 365 ASN B N 1
ATOM 8159 C CA . ASN B 1 365 ? -36.031 -41 -4.582 1 67.75 365 ASN B CA 1
ATOM 8160 C C . ASN B 1 365 ? -35 -42.062 -4.199 1 67.75 365 ASN B C 1
ATOM 8162 O O . ASN B 1 365 ? -34.719 -42.25 -3.018 1 67.75 365 ASN B O 1
ATOM 8166 N N . MET B 1 366 ? -34.5 -42.625 -5.145 1 76.12 366 MET B N 1
ATOM 8167 C CA . MET B 1 366 ? -33.469 -43.594 -4.863 1 76.12 366 MET B CA 1
ATOM 8168 C C . MET B 1 366 ? -32.25 -42.938 -4.234 1 76.12 366 MET B C 1
ATOM 8170 O O . MET B 1 366 ? -31.891 -41.812 -4.59 1 76.12 366 MET B O 1
ATOM 8174 N N . ARG B 1 367 ? -31.672 -43.656 -3.395 1 77.06 367 ARG B N 1
ATOM 8175 C CA . ARG B 1 367 ? -30.547 -43.125 -2.609 1 77.06 367 ARG B CA 1
ATOM 8176 C C . ARG B 1 367 ? -29.438 -42.625 -3.516 1 77.06 367 ARG B C 1
ATOM 8178 O O . ARG B 1 367 ? -28.844 -41.562 -3.252 1 77.06 367 ARG B O 1
ATOM 8185 N N . ASN B 1 368 ? -29.203 -43.312 -4.562 1 78.5 368 ASN B N 1
ATOM 8186 C CA . ASN B 1 368 ? -28.141 -42.906 -5.477 1 78.5 368 ASN B CA 1
ATOM 8187 C C . ASN B 1 368 ? -28.469 -41.594 -6.184 1 78.5 368 ASN B C 1
ATOM 8189 O O . ASN B 1 368 ? -27.578 -40.938 -6.703 1 78.5 368 ASN B O 1
ATOM 8193 N N . LEU B 1 369 ? -29.719 -41.281 -6.082 1 84.19 369 LEU B N 1
ATOM 8194 C CA . LEU B 1 369 ? -30.141 -40.062 -6.773 1 84.19 369 LEU B CA 1
ATOM 8195 C C . LEU B 1 369 ? -30.359 -38.938 -5.789 1 84.19 369 LEU B C 1
ATOM 8197 O O . LEU B 1 369 ? -30.516 -37.781 -6.195 1 84.19 369 LEU B O 1
ATOM 8201 N N . THR B 1 370 ? -30.281 -39.219 -4.48 1 86.69 370 THR B N 1
ATOM 8202 C CA . THR B 1 370 ? -30.594 -38.156 -3.533 1 86.69 370 THR B CA 1
ATOM 8203 C C . THR B 1 370 ? -29.422 -37.906 -2.602 1 86.69 370 THR B C 1
ATOM 8205 O O . THR B 1 370 ? -29.266 -36.812 -2.059 1 86.69 370 THR B O 1
ATOM 8208 N N . GLU B 1 371 ? -28.625 -38.875 -2.424 1 91.75 371 GLU B N 1
ATOM 8209 C CA . GLU B 1 371 ? -27.516 -38.719 -1.496 1 91.75 371 GLU B CA 1
ATOM 8210 C C . GLU B 1 371 ? -26.344 -38 -2.145 1 91.75 371 GLU B C 1
ATOM 8212 O O . GLU B 1 371 ? -26.203 -37.969 -3.371 1 91.75 371 GLU B O 1
ATOM 8217 N N . PRO B 1 372 ? -25.531 -37.344 -1.312 1 95.06 372 PRO B N 1
ATOM 8218 C CA . PRO B 1 372 ? -24.375 -36.625 -1.882 1 95.06 372 PRO B CA 1
ATOM 8219 C C . PRO B 1 372 ? -23.359 -37.594 -2.516 1 95.06 372 PRO B C 1
ATOM 8221 O O . PRO B 1 372 ? -23.281 -38.75 -2.125 1 95.06 372 PRO B O 1
ATOM 8224 N N . LEU B 1 373 ? -22.641 -37.094 -3.445 1 95.19 373 LEU B N 1
ATOM 8225 C CA . LEU B 1 373 ? -21.562 -37.875 -4.066 1 95.19 373 LEU B CA 1
ATOM 8226 C C . LEU B 1 373 ? -20.391 -38.031 -3.109 1 95.19 373 LEU B C 1
ATOM 8228 O O . LEU B 1 373 ? -20.234 -37.25 -2.162 1 95.19 373 LEU B O 1
ATOM 8232 N N . THR B 1 374 ? -19.609 -39.094 -3.363 1 95.75 374 THR B N 1
ATOM 8233 C CA . THR B 1 374 ? -18.453 -39.406 -2.523 1 95.75 374 THR B CA 1
ATOM 8234 C C . THR B 1 374 ? -17.156 -39.219 -3.312 1 95.75 374 THR B C 1
ATOM 8236 O O . THR B 1 374 ? -17 -39.812 -4.391 1 95.75 374 THR B O 1
ATOM 8239 N N . LEU B 1 375 ? -16.266 -38.406 -2.781 1 97.19 375 LEU B N 1
ATOM 8240 C CA . LEU B 1 375 ? -14.938 -38.25 -3.357 1 97.19 375 LEU B CA 1
ATOM 8241 C C . LEU B 1 375 ? -13.906 -39.062 -2.582 1 97.19 375 LEU B C 1
ATOM 8243 O O . LEU B 1 375 ? -14.023 -39.219 -1.364 1 97.19 375 LEU B O 1
ATOM 8247 N N . ARG B 1 376 ? -12.938 -39.562 -3.275 1 95.88 376 ARG B N 1
ATOM 8248 C CA . ARG B 1 376 ? -11.867 -40.375 -2.682 1 95.88 376 ARG B CA 1
ATOM 8249 C C . ARG B 1 376 ? -10.508 -39.75 -2.945 1 95.88 376 ARG B C 1
ATOM 8251 O O . ARG B 1 376 ? -10.148 -39.5 -4.098 1 95.88 376 ARG B O 1
ATOM 8258 N N . PHE B 1 377 ? -9.82 -39.469 -1.904 1 94.5 377 PHE B N 1
ATOM 8259 C CA . PHE B 1 377 ? -8.453 -38.969 -1.951 1 94.5 377 PHE B CA 1
ATOM 8260 C C . PHE B 1 377 ? -7.449 -40.094 -1.661 1 94.5 377 PHE B C 1
ATOM 8262 O O . PHE B 1 377 ? -7.445 -40.656 -0.567 1 94.5 377 PHE B O 1
ATOM 8269 N N . ASN B 1 378 ? -6.59 -40.375 -2.623 1 90.38 378 ASN B N 1
ATOM 8270 C CA . ASN B 1 378 ? -5.539 -41.375 -2.482 1 90.38 378 ASN B CA 1
ATOM 8271 C C . ASN B 1 378 ? -4.156 -40.75 -2.473 1 90.38 378 ASN B C 1
ATOM 8273 O O . ASN B 1 378 ? -3.775 -40.062 -3.424 1 90.38 378 ASN B O 1
ATOM 8277 N N . ASN B 1 379 ? -3.508 -40.906 -1.438 1 88.19 379 ASN B N 1
ATOM 8278 C CA . ASN B 1 379 ? -2.115 -40.469 -1.414 1 88.19 379 ASN B CA 1
ATOM 8279 C C . ASN B 1 379 ? -1.157 -41.656 -1.312 1 88.19 379 ASN B C 1
ATOM 8281 O O . ASN B 1 379 ? -1.157 -42.375 -0.312 1 88.19 379 ASN B O 1
ATOM 8285 N N . THR B 1 380 ? -0.303 -41.781 -2.312 1 82 380 THR B N 1
ATOM 8286 C CA . THR B 1 380 ? 0.558 -42.969 -2.395 1 82 380 THR B CA 1
ATOM 8287 C C . THR B 1 380 ? 2.025 -42.562 -2.27 1 82 380 THR B C 1
ATOM 8289 O O . THR B 1 380 ? 2.508 -41.688 -3.008 1 82 380 THR B O 1
ATOM 8292 N N . LEU B 1 381 ? 2.734 -43.031 -1.373 1 74.5 381 LEU B N 1
ATOM 8293 C CA . LEU B 1 381 ? 4.188 -43 -1.261 1 74.5 381 LEU B CA 1
ATOM 8294 C C . LEU B 1 381 ? 4.773 -44.406 -1.29 1 74.5 381 LEU B C 1
ATOM 8296 O O . LEU B 1 381 ? 4.879 -45 -2.355 1 74.5 381 LEU B O 1
ATOM 8300 N N . TYR B 1 382 ? 4.984 -45.062 -0.127 1 68.81 382 TYR B N 1
ATOM 8301 C CA . TYR B 1 382 ? 5.27 -46.469 0.003 1 68.81 382 TYR B CA 1
ATOM 8302 C C . TYR B 1 382 ? 3.988 -47.281 0.22 1 68.81 382 TYR B C 1
ATOM 8304 O O . TYR B 1 382 ? 3.791 -48.312 -0.395 1 68.81 382 TYR B O 1
ATOM 8312 N N . ASN B 1 383 ? 3.105 -46.656 0.901 1 76.06 383 ASN B N 1
ATOM 8313 C CA . ASN B 1 383 ? 1.73 -47.094 1.115 1 76.06 383 ASN B CA 1
ATOM 8314 C C . ASN B 1 383 ? 0.73 -46.031 0.673 1 76.06 383 ASN B C 1
ATOM 8316 O O . ASN B 1 383 ? 1.104 -44.875 0.441 1 76.06 383 ASN B O 1
ATOM 8320 N N . THR B 1 384 ? -0.458 -46.531 0.37 1 85.06 384 THR B N 1
ATOM 8321 C CA . THR B 1 384 ? -1.487 -45.594 -0.054 1 85.06 384 THR B CA 1
ATOM 8322 C C . THR B 1 384 ? -2.445 -45.281 1.093 1 85.06 384 THR B C 1
ATOM 8324 O O . THR B 1 384 ? -3.025 -46.188 1.686 1 85.06 384 THR B O 1
ATOM 8327 N N . SER B 1 385 ? -2.434 -44.062 1.484 1 88.81 385 SER B N 1
ATOM 8328 C CA . SER B 1 385 ? -3.465 -43.594 2.404 1 88.81 385 SER B CA 1
ATOM 8329 C C . SER B 1 385 ? -4.688 -43.094 1.648 1 88.81 385 SER B C 1
ATOM 8331 O O . SER B 1 385 ? -4.559 -42.344 0.685 1 88.81 385 SER B O 1
ATOM 8333 N N . VAL B 1 386 ? -5.898 -43.594 2.062 1 91.5 386 VAL B N 1
ATOM 8334 C CA . VAL B 1 386 ? -7.137 -43.281 1.357 1 91.5 386 VAL B CA 1
ATOM 8335 C C . VAL B 1 386 ? -8.109 -42.562 2.299 1 91.5 386 VAL B C 1
ATOM 8337 O O . VAL B 1 386 ? -8.305 -43 3.439 1 91.5 386 VAL B O 1
ATOM 8340 N N . THR B 1 387 ? -8.633 -41.5 1.857 1 94.62 387 THR B N 1
ATOM 8341 C CA . THR B 1 387 ? -9.695 -40.812 2.582 1 94.62 387 THR B CA 1
ATOM 8342 C C . THR B 1 387 ? -10.906 -40.562 1.679 1 94.62 387 THR B C 1
ATOM 8344 O O . THR B 1 387 ? -10.766 -40.062 0.566 1 94.62 387 THR B O 1
ATOM 8347 N N . THR B 1 388 ? -12.102 -41 2.117 1 95.69 388 THR B N 1
ATOM 8348 C CA . THR B 1 388 ? -13.344 -40.719 1.389 1 95.69 388 THR B CA 1
ATOM 8349 C C . THR B 1 388 ? -14.172 -39.656 2.1 1 95.69 388 THR B C 1
ATOM 8351 O O . THR B 1 388 ? -14.219 -39.625 3.33 1 95.69 388 THR B O 1
ATOM 8354 N N . CYS B 1 389 ? -14.742 -38.812 1.34 1 96.94 389 CYS B N 1
ATOM 8355 C CA . CYS B 1 389 ? -15.578 -37.719 1.856 1 96.94 389 CYS B CA 1
ATOM 8356 C C . CYS B 1 389 ? -16.828 -37.531 0.996 1 96.94 389 CYS B C 1
ATOM 8358 O O . CYS B 1 389 ? -16.797 -37.781 -0.21 1 96.94 389 CYS B O 1
ATOM 8360 N N . GLN B 1 390 ? -17.875 -37.125 1.624 1 96.88 390 GLN B N 1
ATOM 8361 C CA . GLN B 1 390 ? -19.062 -36.688 0.889 1 96.88 390 GLN B CA 1
ATOM 8362 C C . GLN B 1 390 ? -19 -35.219 0.556 1 96.88 390 GLN B C 1
ATOM 8364 O O . GLN B 1 390 ? -18.531 -34.406 1.363 1 96.88 390 GLN B O 1
ATOM 8369 N N . VAL B 1 391 ? -19.438 -34.844 -0.632 1 97.88 391 VAL B N 1
ATOM 8370 C CA . VAL B 1 391 ? -19.344 -33.469 -1.068 1 97.88 391 VAL B CA 1
ATOM 8371 C C . VAL B 1 391 ? -20.734 -32.844 -1.124 1 97.88 391 VAL B C 1
ATOM 8373 O O . VAL B 1 391 ? -21.656 -33.438 -1.695 1 97.88 391 VAL B O 1
ATOM 8376 N N . THR B 1 392 ? -20.938 -31.75 -0.485 1 97.88 392 THR B N 1
ATOM 8377 C CA . THR B 1 392 ? -22.172 -30.969 -0.494 1 97.88 392 THR B CA 1
ATOM 8378 C C . THR B 1 392 ? -21.891 -29.5 -0.829 1 97.88 392 THR B C 1
ATOM 8380 O O . THR B 1 392 ? -20.719 -29.109 -0.941 1 97.88 392 THR B O 1
ATOM 8383 N N . GLN B 1 393 ? -22.953 -28.75 -1.136 1 97.62 393 GLN B N 1
ATOM 8384 C CA . GLN B 1 393 ? -22.75 -27.328 -1.429 1 97.62 393 GLN B CA 1
ATOM 8385 C C . GLN B 1 393 ? -23.422 -26.453 -0.378 1 97.62 393 GLN B C 1
ATOM 8387 O O . GLN B 1 393 ? -24.391 -26.859 0.253 1 97.62 393 GLN B O 1
ATOM 8392 N N . ARG B 1 394 ? -22.859 -25.344 -0.151 1 97 394 ARG B N 1
ATOM 8393 C CA . ARG B 1 394 ? -23.391 -24.312 0.744 1 97 394 ARG B CA 1
ATOM 8394 C C . ARG B 1 394 ? -23.531 -22.984 0.023 1 97 394 ARG B C 1
ATOM 8396 O O . ARG B 1 394 ? -22.641 -22.594 -0.748 1 97 394 ARG B O 1
ATOM 8403 N N . MET B 1 395 ? -24.688 -22.375 0.208 1 96.94 395 MET B N 1
ATOM 8404 C CA . MET B 1 395 ? -24.922 -21.031 -0.329 1 96.94 395 MET B CA 1
ATOM 8405 C C . MET B 1 395 ? -24.688 -19.984 0.742 1 96.94 395 MET B C 1
ATOM 8407 O O . MET B 1 395 ? -25.25 -20.062 1.839 1 96.94 395 MET B O 1
ATOM 8411 N N . VAL B 1 396 ? -23.875 -18.984 0.376 1 97.5 396 VAL B N 1
ATOM 8412 C CA . VAL B 1 396 ? -23.484 -18 1.373 1 97.5 396 VAL B CA 1
ATOM 8413 C C . VAL B 1 396 ? -23.641 -16.594 0.795 1 97.5 396 VAL B C 1
ATOM 8415 O O . VAL B 1 396 ? -23.531 -16.391 -0.417 1 97.5 396 VAL B O 1
ATOM 8418 N N . GLU B 1 397 ? -24.016 -15.672 1.585 1 98 397 GLU B N 1
ATOM 8419 C CA . GLU B 1 397 ? -23.938 -14.242 1.304 1 98 397 GLU B CA 1
ATOM 8420 C C . GLU B 1 397 ? -22.828 -13.586 2.104 1 98 397 GLU B C 1
ATOM 8422 O O . GLU B 1 397 ? -22.656 -13.867 3.293 1 98 397 GLU B O 1
ATOM 8427 N N . ALA B 1 398 ? -22.031 -12.828 1.444 1 97.94 398 ALA B N 1
ATOM 8428 C CA . ALA B 1 398 ? -20.953 -12.094 2.1 1 97.94 398 ALA B CA 1
ATOM 8429 C C . ALA B 1 398 ? -21.125 -10.594 1.936 1 97.94 398 ALA B C 1
ATOM 8431 O O . ALA B 1 398 ? -21.453 -10.109 0.846 1 97.94 398 ALA B O 1
ATOM 8432 N N . PHE B 1 399 ? -21.016 -9.875 3.039 1 97.75 399 PHE B N 1
ATOM 8433 C CA . PHE B 1 399 ? -21.047 -8.422 3.033 1 97.75 399 PHE B CA 1
ATOM 8434 C C . PHE B 1 399 ? -19.641 -7.848 2.918 1 97.75 399 PHE B C 1
ATOM 8436 O O . PHE B 1 399 ? -18.828 -8.023 3.818 1 97.75 399 PHE B O 1
ATOM 8443 N N . ILE B 1 400 ? -19.375 -7.184 1.833 1 97.88 400 ILE B N 1
ATOM 8444 C CA . ILE B 1 400 ? -18.047 -6.676 1.542 1 97.88 400 ILE B CA 1
ATOM 8445 C C . ILE B 1 400 ? -18 -5.172 1.795 1 97.88 400 ILE B C 1
ATOM 8447 O O . ILE B 1 400 ? -18.875 -4.434 1.348 1 97.88 400 ILE B O 1
ATOM 8451 N N . GLU B 1 401 ? -17.031 -4.82 2.5 1 97.19 401 GLU B N 1
ATOM 8452 C CA . GLU B 1 401 ? -16.781 -3.408 2.773 1 97.19 401 GLU B CA 1
ATOM 8453 C C . GLU B 1 401 ? -15.398 -2.984 2.256 1 97.19 401 GLU B C 1
ATOM 8455 O O . GLU B 1 401 ? -14.398 -3.652 2.523 1 97.19 401 GLU B O 1
ATOM 8460 N N . CYS B 1 402 ? -15.406 -1.993 1.47 1 96 402 CYS B N 1
ATOM 8461 C CA . CYS B 1 402 ? -14.172 -1.398 0.983 1 96 402 CYS B CA 1
ATOM 8462 C C . CYS B 1 402 ? -13.945 -0.025 1.604 1 96 402 CYS B C 1
ATOM 8464 O O . CYS B 1 402 ? -14.711 0.908 1.353 1 96 402 CYS B O 1
ATOM 8466 N N . GLU B 1 403 ? -12.93 0.057 2.438 1 93.31 403 GLU B N 1
ATOM 8467 C CA . GLU B 1 403 ? -12.57 1.31 3.098 1 93.31 403 GLU B CA 1
ATOM 8468 C C . GLU B 1 403 ? -11.133 1.703 2.795 1 93.31 403 GLU B C 1
ATOM 8470 O O . GLU B 1 403 ? -10.219 0.883 2.922 1 93.31 403 GLU B O 1
ATOM 8475 N N . ASN B 1 404 ? -10.953 2.92 2.471 1 89 404 ASN B N 1
ATOM 8476 C CA . ASN B 1 404 ? -9.625 3.465 2.201 1 89 404 ASN B CA 1
ATOM 8477 C C . ASN B 1 404 ? -8.844 2.59 1.224 1 89 404 ASN B C 1
ATOM 8479 O O . ASN B 1 404 ? -7.688 2.256 1.471 1 89 404 ASN B O 1
ATOM 8483 N N . GLY B 1 405 ? -9.609 2.066 0.263 1 87.94 405 GLY B N 1
ATOM 8484 C CA . GLY B 1 405 ? -8.961 1.333 -0.813 1 87.94 405 GLY B CA 1
ATOM 8485 C C . GLY B 1 405 ? -8.789 -0.144 -0.511 1 87.94 405 GLY B C 1
ATOM 8486 O O . GLY B 1 405 ? -8.336 -0.91 -1.365 1 87.94 405 GLY B O 1
ATOM 8487 N N . SER B 1 406 ? -9.047 -0.608 0.586 1 91.12 406 SER B N 1
ATOM 8488 C CA . SER B 1 406 ? -8.945 -2.016 0.959 1 91.12 406 SER B CA 1
ATOM 8489 C C . SER B 1 406 ? -10.32 -2.643 1.15 1 91.12 406 SER B C 1
ATOM 8491 O O . SER B 1 406 ? -11.188 -2.059 1.803 1 91.12 406 SER B O 1
ATOM 8493 N N . CYS B 1 407 ? -10.5 -3.785 0.542 1 95.75 407 CYS B N 1
ATOM 8494 C CA . CYS B 1 407 ? -11.789 -4.461 0.609 1 95.75 407 CYS B CA 1
ATOM 8495 C C . CYS B 1 407 ? -11.695 -5.746 1.421 1 95.75 407 CYS B C 1
ATOM 8497 O O . CYS B 1 407 ? -10.672 -6.434 1.385 1 95.75 407 CYS B O 1
ATOM 8499 N N . GLU B 1 408 ? -12.719 -6.027 2.191 1 96.38 408 GLU B N 1
ATOM 8500 C CA . GLU B 1 408 ? -12.789 -7.273 2.947 1 96.38 408 GLU B CA 1
ATOM 8501 C C . GLU B 1 408 ? -14.234 -7.676 3.225 1 96.38 408 GLU B C 1
ATOM 8503 O O . GLU B 1 408 ? -15.109 -6.816 3.332 1 96.38 408 GLU B O 1
ATOM 8508 N N . ALA B 1 409 ? -14.453 -8.914 3.225 1 97.25 409 ALA B N 1
ATOM 8509 C CA . ALA B 1 409 ? -15.742 -9.422 3.697 1 97.25 409 ALA B CA 1
ATOM 8510 C C . ALA B 1 409 ? -15.82 -9.383 5.219 1 97.25 409 ALA B C 1
ATOM 8512 O O . ALA B 1 409 ? -15.055 -10.07 5.902 1 97.25 409 ALA B O 1
ATOM 8513 N N . THR B 1 410 ? -16.781 -8.703 5.758 1 96.44 410 THR B N 1
ATOM 8514 C CA . THR B 1 410 ? -16.812 -8.461 7.195 1 96.44 410 THR B CA 1
ATOM 8515 C C . THR B 1 410 ? -17.875 -9.312 7.871 1 96.44 410 THR B C 1
ATOM 8517 O O . THR B 1 410 ? -17.797 -9.586 9.07 1 96.44 410 THR B O 1
ATOM 8520 N N . LYS B 1 411 ? -18.859 -9.672 7.082 1 97.12 411 LYS B N 1
ATOM 8521 C CA . LYS B 1 411 ? -19.953 -10.5 7.598 1 97.12 411 LYS B CA 1
ATOM 8522 C C . LYS B 1 411 ? -20.375 -11.547 6.574 1 97.12 411 LYS B C 1
ATOM 8524 O O . LYS B 1 411 ? -20.203 -11.352 5.367 1 97.12 411 LYS B O 1
ATOM 8529 N N . VAL B 1 412 ? -20.922 -12.609 7.129 1 97.69 412 VAL B N 1
ATOM 8530 C CA . VAL B 1 412 ? -21.453 -13.664 6.273 1 97.69 412 VAL B CA 1
ATOM 8531 C C . VAL B 1 412 ? -22.766 -14.188 6.855 1 97.69 412 VAL B C 1
ATOM 8533 O O . VAL B 1 412 ? -23 -14.07 8.055 1 97.69 412 VAL B O 1
ATOM 8536 N N . ARG B 1 413 ? -23.578 -14.719 6.047 1 97.56 413 ARG B N 1
ATOM 8537 C CA . ARG B 1 413 ? -24.797 -15.43 6.445 1 97.56 413 ARG B CA 1
ATOM 8538 C C . ARG B 1 413 ? -25.219 -16.422 5.367 1 97.56 413 ARG B C 1
ATOM 8540 O O . ARG B 1 413 ? -24.766 -16.344 4.227 1 97.56 413 ARG B O 1
ATOM 8547 N N . PRO B 1 414 ? -25.984 -17.422 5.742 1 96.81 414 PRO B N 1
ATOM 8548 C CA . PRO B 1 414 ? -26.547 -18.297 4.699 1 96.81 414 PRO B CA 1
ATOM 8549 C C . PRO B 1 414 ? -27.391 -17.516 3.688 1 96.81 414 PRO B C 1
ATOM 8551 O O . PRO B 1 414 ? -28.078 -16.562 4.051 1 96.81 414 PRO B O 1
ATOM 8554 N N . SER B 1 415 ? -27.297 -17.938 2.477 1 96.69 415 SER B N 1
ATOM 8555 C CA . SER B 1 415 ? -28.047 -17.25 1.428 1 96.69 415 SER B CA 1
ATOM 8556 C C . SER B 1 415 ? -29.547 -17.203 1.755 1 96.69 415 SER B C 1
ATOM 8558 O O . SER B 1 415 ? -30.109 -18.188 2.24 1 96.69 415 SER B O 1
ATOM 8560 N N . THR B 1 416 ? -30.141 -16.094 1.522 1 94.94 416 THR B N 1
ATOM 8561 C CA . THR B 1 416 ? -31.578 -15.93 1.771 1 94.94 416 THR B CA 1
ATOM 8562 C C . THR B 1 416 ? -32.375 -16.156 0.492 1 94.94 416 THR B C 1
ATOM 8564 O O . THR B 1 416 ? -33.594 -16.312 0.538 1 94.94 416 THR B O 1
ATOM 8567 N N . THR B 1 417 ? -31.688 -16.234 -0.595 1 93.38 417 THR B N 1
ATOM 8568 C CA . THR B 1 417 ? -32.406 -16.281 -1.873 1 93.38 417 THR B CA 1
ATOM 8569 C C . THR B 1 417 ? -32.188 -17.625 -2.555 1 93.38 417 THR B C 1
ATOM 8571 O O . THR B 1 417 ? -33.062 -18.094 -3.303 1 93.38 417 THR B O 1
ATOM 8574 N N . ASP B 1 418 ? -31.094 -18.219 -2.404 1 93.12 418 ASP B N 1
ATOM 8575 C CA . ASP B 1 418 ? -30.766 -19.5 -3.041 1 93.12 418 ASP B CA 1
ATOM 8576 C C . ASP B 1 418 ? -30.969 -20.656 -2.074 1 93.12 418 ASP B C 1
ATOM 8578 O O . ASP B 1 418 ? -30.172 -20.844 -1.148 1 93.12 418 ASP B O 1
ATOM 8582 N N . HIS B 1 419 ? -31.984 -21.5 -2.365 1 90.88 419 HIS B N 1
ATOM 8583 C CA . HIS B 1 419 ? -32.312 -22.594 -1.469 1 90.88 419 HIS B CA 1
ATOM 8584 C C . HIS B 1 419 ? -32.219 -23.938 -2.188 1 90.88 419 HIS B C 1
ATOM 8586 O O . HIS B 1 419 ? -32.938 -24.891 -1.838 1 90.88 419 HIS B O 1
ATOM 8592 N N . ARG B 1 420 ? -31.453 -24.016 -3.119 1 89.88 420 ARG B N 1
ATOM 8593 C CA . ARG B 1 420 ? -31.219 -25.281 -3.811 1 89.88 420 ARG B CA 1
ATOM 8594 C C . ARG B 1 420 ? -30.688 -26.344 -2.854 1 89.88 420 ARG B C 1
ATOM 8596 O O . ARG B 1 420 ? -30.047 -26 -1.852 1 89.88 420 ARG B O 1
ATOM 8603 N N . PRO B 1 421 ? -30.953 -27.641 -3.244 1 91.75 421 PRO B N 1
ATOM 8604 C CA . PRO B 1 421 ? -30.531 -28.703 -2.328 1 91.75 421 PRO B CA 1
ATOM 8605 C C . PRO B 1 421 ? -29.016 -28.797 -2.209 1 91.75 421 PRO B C 1
ATOM 8607 O O . PRO B 1 421 ? -28.297 -28.641 -3.201 1 91.75 421 PRO B O 1
ATOM 8610 N N . LYS B 1 422 ? -28.594 -29.109 -1.021 1 95 422 LYS B N 1
ATOM 8611 C CA . LYS B 1 422 ? -27.172 -29.094 -0.719 1 95 422 LYS B CA 1
ATOM 8612 C C . LYS B 1 422 ? -26.469 -30.312 -1.334 1 95 422 LYS B C 1
ATOM 8614 O O . LYS B 1 422 ? -25.266 -30.297 -1.563 1 95 422 LYS B O 1
ATOM 8619 N N . ASN B 1 423 ? -27.234 -31.391 -1.644 1 95.25 423 ASN B N 1
ATOM 8620 C CA . ASN B 1 423 ? -26.625 -32.656 -2.016 1 95.25 423 ASN B CA 1
ATOM 8621 C C . ASN B 1 423 ? -26.156 -32.656 -3.469 1 95.25 423 ASN B C 1
ATOM 8623 O O . ASN B 1 423 ? -25.422 -33.531 -3.893 1 95.25 423 ASN B O 1
ATOM 8627 N N . PHE B 1 424 ? -26.641 -31.703 -4.207 1 94.38 424 PHE B N 1
ATOM 8628 C CA . PHE B 1 424 ? -26.266 -31.609 -5.613 1 94.38 424 PHE B CA 1
ATOM 8629 C C . PHE B 1 424 ? -25.25 -30.484 -5.828 1 94.38 424 PHE B C 1
ATOM 8631 O O . PHE B 1 424 ? -25.531 -29.312 -5.516 1 94.38 424 PHE B O 1
ATOM 8638 N N . THR B 1 425 ? -24.094 -30.891 -6.305 1 96.56 425 THR B N 1
ATOM 8639 C CA . THR B 1 425 ? -23 -29.938 -6.473 1 96.56 425 THR B CA 1
ATOM 8640 C C . THR B 1 425 ? -22.531 -29.891 -7.93 1 96.56 425 THR B C 1
ATOM 8642 O O . THR B 1 425 ? -23.094 -30.594 -8.781 1 96.56 425 THR B O 1
ATOM 8645 N N . SER B 1 426 ? -21.578 -29.062 -8.211 1 95.94 426 SER B N 1
ATOM 8646 C CA . SER B 1 426 ? -20.984 -28.969 -9.539 1 95.94 426 SER B CA 1
ATOM 8647 C C . SER B 1 426 ? -20.422 -30.312 -9.992 1 95.94 426 SER B C 1
ATOM 8649 O O . SER B 1 426 ? -20.281 -30.562 -11.188 1 95.94 426 SER B O 1
ATOM 8651 N N . PHE B 1 427 ? -20.141 -31.234 -9.031 1 95.56 427 PHE B N 1
ATOM 8652 C CA . PHE B 1 427 ? -19.578 -32.531 -9.344 1 95.56 427 PHE B CA 1
ATOM 8653 C C . PHE B 1 427 ? -20.625 -33.438 -9.992 1 95.56 427 PHE B C 1
ATOM 8655 O O . PHE B 1 427 ? -20.297 -34.469 -10.594 1 95.56 427 PHE B O 1
ATOM 8662 N N . ASP B 1 428 ? -21.859 -33.062 -9.867 1 93.06 428 ASP B N 1
ATOM 8663 C CA . ASP B 1 428 ? -22.938 -33.781 -10.531 1 93.06 428 ASP B CA 1
ATOM 8664 C C . ASP B 1 428 ? -23.062 -33.375 -12 1 93.06 428 ASP B C 1
ATOM 8666 O O . ASP B 1 428 ? -23.844 -33.969 -12.742 1 93.06 428 ASP B O 1
ATOM 8670 N N . TYR B 1 429 ? -22.25 -32.438 -12.375 1 91.88 429 TYR B N 1
ATOM 8671 C CA . TYR B 1 429 ? -22.453 -31.859 -13.703 1 91.88 429 TYR B CA 1
ATOM 8672 C C . TYR B 1 429 ? -21.141 -31.766 -14.469 1 91.88 429 TYR B C 1
ATOM 8674 O O . TYR B 1 429 ? -21.016 -32.344 -15.555 1 91.88 429 TYR B O 1
ATOM 8682 N N . TRP B 1 430 ? -20.125 -31.141 -13.914 1 92 430 TRP B N 1
ATOM 8683 C CA . TRP B 1 430 ? -18.922 -30.984 -14.711 1 92 430 TRP B CA 1
ATOM 8684 C C . TRP B 1 430 ? -17.672 -31.031 -13.836 1 92 430 TRP B C 1
ATOM 8686 O O . TRP B 1 430 ? -16.562 -31.234 -14.336 1 92 430 TRP B O 1
ATOM 8696 N N . ALA B 1 431 ? -17.688 -30.844 -12.516 1 94.88 431 ALA B N 1
ATOM 8697 C CA . ALA B 1 431 ? -16.547 -30.516 -11.648 1 94.88 431 ALA B CA 1
ATOM 8698 C C . ALA B 1 431 ? -15.641 -31.734 -11.461 1 94.88 431 ALA B C 1
ATOM 8700 O O . ALA B 1 431 ? -14.617 -31.641 -10.773 1 94.88 431 ALA B O 1
ATOM 8701 N N . TRP B 1 432 ? -15.953 -32.906 -12.047 1 91.38 432 TRP B N 1
ATOM 8702 C CA . TRP B 1 432 ? -15.031 -34.031 -12.039 1 91.38 432 TRP B CA 1
ATOM 8703 C C . TRP B 1 432 ? -13.719 -33.688 -12.727 1 91.38 432 TRP B C 1
ATOM 8705 O O . TRP B 1 432 ? -12.664 -34.219 -12.383 1 91.38 432 TRP B O 1
ATOM 8715 N N . ILE B 1 433 ? -13.75 -32.719 -13.648 1 90.88 433 ILE B N 1
ATOM 8716 C CA . ILE B 1 433 ? -12.555 -32.25 -14.344 1 90.88 433 ILE B CA 1
ATOM 8717 C C . ILE B 1 433 ? -11.609 -31.562 -13.367 1 90.88 433 ILE B C 1
ATOM 8719 O O . ILE B 1 433 ? -10.398 -31.562 -13.562 1 90.88 433 ILE B O 1
ATOM 8723 N N . VAL B 1 434 ? -12.172 -30.953 -12.367 1 94.62 434 VAL B N 1
ATOM 8724 C CA . VAL B 1 434 ? -11.375 -30.312 -11.328 1 94.62 434 VAL B CA 1
ATOM 8725 C C . VAL B 1 434 ? -10.539 -31.359 -10.602 1 94.62 434 VAL B C 1
ATOM 8727 O O . VAL B 1 434 ? -9.391 -31.094 -10.227 1 94.62 434 VAL B O 1
ATOM 8730 N N . LEU B 1 435 ? -11.109 -32.562 -10.383 1 95.06 435 LEU B N 1
ATOM 8731 C CA . LEU B 1 435 ? -10.375 -33.656 -9.758 1 95.06 435 LEU B CA 1
ATOM 8732 C C . LEU B 1 435 ? -9.188 -34.062 -10.625 1 95.06 435 LEU B C 1
ATOM 8734 O O . LEU B 1 435 ? -8.094 -34.312 -10.117 1 95.06 435 LEU B O 1
ATOM 8738 N N . GLU B 1 436 ? -9.43 -34.062 -11.883 1 90.31 436 GLU B N 1
ATOM 8739 C CA . GLU B 1 436 ? -8.367 -34.375 -12.828 1 90.31 436 GLU B CA 1
ATOM 8740 C C . GLU B 1 436 ? -7.266 -33.312 -12.812 1 90.31 436 GLU B C 1
ATOM 8742 O O . GLU B 1 436 ? -6.082 -33.656 -12.883 1 90.31 436 GLU B O 1
ATOM 8747 N N . LEU B 1 437 ? -7.707 -32.156 -12.773 1 91.31 437 LEU B N 1
ATOM 8748 C CA . LEU B 1 437 ? -6.754 -31.047 -12.727 1 91.31 437 LEU B CA 1
ATOM 8749 C C . LEU B 1 437 ? -5.863 -31.156 -11.492 1 91.31 437 LEU B C 1
ATOM 8751 O O . LEU B 1 437 ? -4.637 -31.078 -11.594 1 91.31 437 LEU B O 1
ATOM 8755 N N . ILE B 1 438 ? -6.449 -31.359 -10.305 1 94.19 438 ILE B N 1
ATOM 8756 C CA . ILE B 1 438 ? -5.695 -31.422 -9.062 1 94.19 438 ILE B CA 1
ATOM 8757 C C . ILE B 1 438 ? -4.801 -32.656 -9.062 1 94.19 438 ILE B C 1
ATOM 8759 O O . ILE B 1 438 ? -3.652 -32.594 -8.617 1 94.19 438 ILE B O 1
ATOM 8763 N N . THR B 1 439 ? -5.305 -33.75 -9.578 1 90.81 439 THR B N 1
ATOM 8764 C CA . THR B 1 439 ? -4.512 -34.969 -9.695 1 90.81 439 THR B CA 1
ATOM 8765 C C . THR B 1 439 ? -3.318 -34.75 -10.625 1 90.81 439 THR B C 1
ATOM 8767 O O . THR B 1 439 ? -2.209 -35.188 -10.336 1 90.81 439 THR B O 1
ATOM 8770 N N . GLY B 1 440 ? -3.539 -34 -11.719 1 84 440 GLY B N 1
ATOM 8771 C CA . GLY B 1 440 ? -2.477 -33.719 -12.672 1 84 440 GLY B CA 1
ATOM 8772 C C . GLY B 1 440 ? -1.315 -32.969 -12.062 1 84 440 GLY B C 1
ATOM 8773 O O . GLY B 1 440 ? -0.164 -33.156 -12.461 1 84 440 GLY B O 1
ATOM 8774 N N . VAL B 1 441 ? -1.619 -32.219 -11.102 1 85.44 441 VAL B N 1
ATOM 8775 C CA . VAL B 1 441 ? -0.567 -31.406 -10.5 1 85.44 441 VAL B CA 1
ATOM 8776 C C . VAL B 1 441 ? 0.03 -32.125 -9.297 1 85.44 441 VAL B C 1
ATOM 8778 O O . VAL B 1 441 ? 1.105 -31.766 -8.82 1 85.44 441 VAL B O 1
ATOM 8781 N N . SER B 1 442 ? -0.614 -33.188 -8.82 1 87.12 442 SER B N 1
ATOM 8782 C CA . SER B 1 442 ? -0.206 -33.781 -7.547 1 87.12 442 SER B CA 1
ATOM 8783 C C . SER B 1 442 ? 0.243 -35.219 -7.727 1 87.12 442 SER B C 1
ATOM 8785 O O . SER B 1 442 ? 0.616 -35.906 -6.758 1 87.12 442 SER B O 1
ATOM 8787 N N . TRP B 1 443 ? 0.172 -35.719 -8.945 1 81.62 443 TRP B N 1
ATOM 8788 C CA . TRP B 1 443 ? 0.465 -37.125 -9.195 1 81.62 443 TRP B CA 1
ATOM 8789 C C . TRP B 1 443 ? 1.534 -37.25 -10.266 1 81.62 443 TRP B C 1
ATOM 8791 O O . TRP B 1 443 ? 1.575 -36.5 -11.227 1 81.62 443 TRP B O 1
ATOM 8801 N N . GLN B 1 444 ? 2.508 -38.125 -10.008 1 75.25 444 GLN B N 1
ATOM 8802 C CA . GLN B 1 444 ? 3.529 -38.406 -11.008 1 75.25 444 GLN B CA 1
ATOM 8803 C C . GLN B 1 444 ? 3.609 -39.906 -11.289 1 75.25 444 GLN B C 1
ATOM 8805 O O . GLN B 1 444 ? 3.527 -40.719 -10.367 1 75.25 444 GLN B O 1
ATOM 8810 N N . ASP B 1 445 ? 3.664 -40.188 -12.578 1 66.62 445 ASP B N 1
ATOM 8811 C CA . ASP B 1 445 ? 3.822 -41.562 -12.961 1 66.62 445 ASP B CA 1
ATOM 8812 C C . ASP B 1 445 ? 5.242 -42.062 -12.688 1 66.62 445 ASP B C 1
ATOM 8814 O O . ASP B 1 445 ? 6.191 -41.281 -12.703 1 66.62 445 ASP B O 1
ATOM 8818 N N . TYR B 1 446 ? 5.406 -43.25 -12.133 1 56.97 446 TYR B N 1
ATOM 8819 C CA . TYR B 1 446 ? 6.672 -43.875 -11.758 1 56.97 446 TYR B CA 1
ATOM 8820 C C . TYR B 1 446 ? 7.711 -43.688 -12.859 1 56.97 446 TYR B C 1
ATOM 8822 O O . TYR B 1 446 ? 8.898 -43.5 -12.578 1 56.97 446 TYR B O 1
ATOM 8830 N N . GLN B 1 447 ? 7.379 -43.75 -14.07 1 50 447 GLN B N 1
ATOM 8831 C CA . GLN B 1 447 ? 8.391 -43.875 -15.117 1 50 447 GLN B CA 1
ATOM 8832 C C . GLN B 1 447 ? 9.188 -42.562 -15.25 1 50 447 GLN B C 1
ATOM 8834 O O . GLN B 1 447 ? 10.336 -42.594 -15.695 1 50 447 GLN B O 1
ATOM 8839 N N . ARG B 1 448 ? 8.609 -41.375 -14.891 1 53.97 448 ARG B N 1
ATOM 8840 C CA . ARG B 1 448 ? 9.336 -40.156 -15.164 1 53.97 448 ARG B CA 1
ATOM 8841 C C . ARG B 1 448 ? 9.852 -39.531 -13.875 1 53.97 448 ARG B C 1
ATOM 8843 O O . ARG B 1 448 ? 9.164 -38.719 -13.258 1 53.97 448 ARG B O 1
ATOM 8850 N N . GLU B 1 449 ? 10.617 -40.25 -13.148 1 54.06 449 GLU B N 1
ATOM 8851 C CA . GLU B 1 449 ? 11.156 -39.938 -11.82 1 54.06 449 GLU B CA 1
ATOM 8852 C C . GLU B 1 449 ? 11.969 -38.656 -11.836 1 54.06 449 GLU B C 1
ATOM 8854 O O . GLU B 1 449 ? 13.062 -38.594 -11.273 1 54.06 449 GLU B O 1
ATOM 8859 N N . VAL B 1 450 ? 11.453 -37.594 -12.602 1 63.78 450 VAL B N 1
ATOM 8860 C CA . VAL B 1 450 ? 12.289 -36.375 -12.656 1 63.78 450 VAL B CA 1
ATOM 8861 C C . VAL B 1 450 ? 11.914 -35.438 -11.523 1 63.78 450 VAL B C 1
ATOM 8863 O O . VAL B 1 450 ? 12.688 -34.531 -11.18 1 63.78 450 VAL B O 1
ATOM 8866 N N . MET B 1 451 ? 10.789 -35.844 -10.789 1 71.44 451 MET B N 1
ATOM 8867 C CA . MET B 1 451 ? 10.391 -34.938 -9.719 1 71.44 451 MET B CA 1
ATOM 8868 C C . MET B 1 451 ? 10.289 -35.656 -8.383 1 71.44 451 MET B C 1
ATOM 8870 O O . MET B 1 451 ? 9.906 -36.812 -8.344 1 71.44 451 MET B O 1
ATOM 8874 N N . TRP B 1 452 ? 10.703 -34.938 -7.422 1 74.56 452 TRP B N 1
ATOM 8875 C CA . TRP B 1 452 ? 10.812 -35.5 -6.074 1 74.56 452 TRP B CA 1
ATOM 8876 C C . TRP B 1 452 ? 9.906 -34.75 -5.102 1 74.56 452 TRP B C 1
ATOM 8878 O O . TRP B 1 452 ? 9.719 -33.562 -5.219 1 74.56 452 TRP B O 1
ATOM 8888 N N . GLY B 1 453 ? 9.242 -35.594 -4.176 1 75.31 453 GLY B N 1
ATOM 8889 C CA . GLY B 1 453 ? 8.531 -35 -3.061 1 75.31 453 GLY B CA 1
ATOM 8890 C C . GLY B 1 453 ? 7.078 -34.688 -3.369 1 75.31 453 GLY B C 1
ATOM 8891 O O . GLY B 1 453 ? 6.543 -35.156 -4.379 1 75.31 453 GLY B O 1
ATOM 8892 N N . GLY B 1 454 ? 6.418 -34.031 -2.416 1 78.44 454 GLY B N 1
ATOM 8893 C CA . GLY B 1 454 ? 5.012 -33.656 -2.564 1 78.44 454 GLY B CA 1
ATOM 8894 C C . GLY B 1 454 ? 4.797 -32.375 -3.34 1 78.44 454 GLY B C 1
ATOM 8895 O O . GLY B 1 454 ? 5.621 -31.469 -3.273 1 78.44 454 GLY B O 1
ATOM 8896 N N . GLY B 1 455 ? 3.715 -32.344 -4.098 1 85.12 455 GLY B N 1
ATOM 8897 C CA . GLY B 1 455 ? 3.326 -31.125 -4.789 1 85.12 455 GLY B CA 1
ATOM 8898 C C . GLY B 1 455 ? 2.742 -30.078 -3.865 1 85.12 455 GLY B C 1
ATOM 8899 O O . GLY B 1 455 ? 2.547 -30.328 -2.676 1 85.12 455 GLY B O 1
ATOM 8900 N N . SER B 1 456 ? 2.514 -28.953 -4.348 1 90.81 456 SER B N 1
ATOM 8901 C CA . SER B 1 456 ? 2.025 -27.812 -3.568 1 90.81 456 SER B CA 1
ATOM 8902 C C . SER B 1 456 ? 0.68 -28.125 -2.924 1 90.81 456 SER B C 1
ATOM 8904 O O . SER B 1 456 ? 0.414 -27.719 -1.795 1 90.81 456 SER B O 1
ATOM 8906 N N . SER B 1 457 ? -0.179 -28.922 -3.598 1 93.75 457 SER B N 1
ATOM 8907 C CA . SER B 1 457 ? -1.477 -29.297 -3.043 1 93.75 457 SER B CA 1
ATOM 8908 C C . SER B 1 457 ? -1.318 -30.156 -1.788 1 93.75 457 SER B C 1
ATOM 8910 O O . SER B 1 457 ? -1.995 -29.922 -0.785 1 93.75 457 SER B O 1
ATOM 8912 N N . THR B 1 458 ? -0.408 -31.078 -1.877 1 91.88 458 THR B N 1
ATOM 8913 C CA . THR B 1 458 ? -0.194 -31.984 -0.755 1 91.88 458 THR B CA 1
ATOM 8914 C C . THR B 1 458 ? 0.442 -31.25 0.421 1 91.88 458 THR B C 1
ATOM 8916 O O . THR B 1 458 ? 0.105 -31.5 1.578 1 91.88 458 THR B O 1
ATOM 8919 N N . LEU B 1 459 ? 1.335 -30.406 0.122 1 91 459 LEU B N 1
ATOM 8920 C CA . LEU B 1 459 ? 1.979 -29.625 1.182 1 91 459 LEU B CA 1
ATOM 8921 C C . LEU B 1 459 ? 0.98 -28.703 1.859 1 91 459 LEU B C 1
ATOM 8923 O O . LEU B 1 459 ? 1.056 -28.469 3.07 1 91 459 LEU B O 1
ATOM 8927 N N . PHE B 1 460 ? 0.089 -28.172 1.105 1 94.69 460 PHE B N 1
ATOM 8928 C CA . PHE B 1 460 ? -0.964 -27.344 1.67 1 94.69 460 PHE B CA 1
ATOM 8929 C C . PHE B 1 460 ? -1.857 -28.141 2.602 1 94.69 460 PHE B C 1
ATOM 8931 O O . PHE B 1 460 ? -2.221 -27.688 3.684 1 94.69 460 PHE B O 1
ATOM 8938 N N . LEU B 1 461 ? -2.193 -29.297 2.135 1 95.06 461 LEU B N 1
ATOM 8939 C CA . LEU B 1 461 ? -3.018 -30.172 2.967 1 95.06 461 LEU B CA 1
ATOM 8940 C C . LEU B 1 461 ? -2.307 -30.5 4.273 1 95.06 461 LEU B C 1
ATOM 8942 O O . LEU B 1 461 ? -2.941 -30.562 5.332 1 95.06 461 LEU B O 1
ATOM 8946 N N . ASN B 1 462 ? -1.026 -30.641 4.145 1 91.38 462 ASN B N 1
ATOM 8947 C CA . ASN B 1 462 ? -0.238 -30.984 5.324 1 91.38 462 ASN B CA 1
ATOM 8948 C C . ASN B 1 462 ? -0.155 -29.812 6.301 1 91.38 462 ASN B C 1
ATOM 8950 O O . ASN B 1 462 ? -0.3 -30 7.512 1 91.38 462 ASN B O 1
ATOM 8954 N N . ASN B 1 463 ? 0.155 -28.656 5.715 1 91.75 463 ASN B N 1
ATOM 8955 C CA . ASN B 1 463 ? 0.281 -27.453 6.527 1 91.75 463 ASN B CA 1
ATOM 8956 C C . ASN B 1 463 ? -0.032 -26.203 5.723 1 91.75 463 ASN B C 1
ATOM 8958 O O . ASN B 1 463 ? 0.805 -25.719 4.953 1 91.75 463 ASN B O 1
ATOM 8962 N N . SER B 1 464 ? -1.174 -25.578 6.043 1 92.75 464 SER B N 1
ATOM 8963 C CA . SER B 1 464 ? -1.615 -24.422 5.277 1 92.75 464 SER B CA 1
ATOM 8964 C C . SER B 1 464 ? -0.933 -23.141 5.762 1 92.75 464 SER B C 1
ATOM 8966 O O . SER B 1 464 ? -0.964 -22.125 5.078 1 92.75 464 SER B O 1
ATOM 8968 N N . GLY B 1 465 ? -0.276 -23.203 6.891 1 89 465 GLY B N 1
ATOM 8969 C CA . GLY B 1 465 ? 0.366 -22.031 7.477 1 89 465 GLY B CA 1
ATOM 8970 C C . GLY B 1 465 ? 1.787 -21.828 6.984 1 89 465 GLY B C 1
ATOM 8971 O O . GLY B 1 465 ? 2.453 -20.859 7.379 1 89 465 GLY B O 1
ATOM 8972 N N . LEU B 1 466 ? 2.213 -22.688 6.113 1 88.62 466 LEU B N 1
ATOM 8973 C CA . LEU B 1 466 ? 3.562 -22.578 5.566 1 88.62 466 LEU B CA 1
ATOM 8974 C C . LEU B 1 466 ? 3.521 -22.406 4.051 1 88.62 466 LEU B C 1
ATOM 8976 O O . LEU B 1 466 ? 2.566 -22.844 3.4 1 88.62 466 LEU B O 1
ATOM 8980 N N . PHE B 1 467 ? 4.52 -21.734 3.592 1 90.19 467 PHE B N 1
ATOM 8981 C CA . PHE B 1 467 ? 4.68 -21.672 2.143 1 90.19 467 PHE B CA 1
ATOM 8982 C C . PHE B 1 467 ? 4.969 -23.062 1.578 1 90.19 467 PHE B C 1
ATOM 8984 O O . PHE B 1 467 ? 5.828 -23.781 2.096 1 90.19 467 PHE B O 1
ATOM 8991 N N . PRO B 1 468 ? 4.207 -23.484 0.603 1 89.81 468 PRO B N 1
ATOM 8992 C CA . PRO B 1 468 ? 4.277 -24.891 0.165 1 89.81 468 PRO B CA 1
ATOM 8993 C C . PRO B 1 468 ? 5.465 -25.156 -0.758 1 89.81 468 PRO B C 1
ATOM 8995 O O . PRO B 1 468 ? 5.277 -25.516 -1.922 1 89.81 468 PRO B O 1
ATOM 8998 N N . THR B 1 469 ? 6.672 -25.062 -0.221 1 88 469 THR B N 1
ATOM 8999 C CA . THR B 1 469 ? 7.883 -25.344 -0.986 1 88 469 THR B CA 1
ATOM 9000 C C . THR B 1 469 ? 8.789 -26.312 -0.23 1 88 469 THR B C 1
ATOM 9002 O O . THR B 1 469 ? 8.672 -26.453 0.989 1 88 469 THR B O 1
ATOM 9005 N N . GLN B 1 470 ? 9.562 -27 -1.028 1 83.12 470 GLN B N 1
ATOM 9006 C CA . GLN B 1 470 ? 10.578 -27.906 -0.497 1 83.12 470 GLN B CA 1
ATOM 9007 C C . GLN B 1 470 ? 11.945 -27.625 -1.132 1 83.12 470 GLN B C 1
ATOM 9009 O O . GLN B 1 470 ? 12.031 -27.344 -2.328 1 83.12 470 GLN B O 1
ATOM 9014 N N . SER B 1 471 ? 12.984 -27.641 -0.351 1 78 471 SER B N 1
ATOM 9015 C CA . SER B 1 471 ? 14.312 -27.312 -0.862 1 78 471 SER B CA 1
ATOM 9016 C C . SER B 1 471 ? 14.938 -28.5 -1.579 1 78 471 SER B C 1
ATOM 9018 O O . SER B 1 471 ? 15.781 -28.312 -2.465 1 78 471 SER B O 1
ATOM 9020 N N . GLY B 1 472 ? 14.484 -29.75 -1.254 1 73.5 472 GLY B N 1
ATOM 9021 C CA . GLY B 1 472 ? 15.125 -30.922 -1.793 1 73.5 472 GLY B CA 1
ATOM 9022 C C . GLY B 1 472 ? 16.5 -31.172 -1.205 1 73.5 472 GLY B C 1
ATOM 9023 O O . GLY B 1 472 ? 17.172 -32.156 -1.567 1 73.5 472 GLY B O 1
ATOM 9024 N N . ARG B 1 473 ? 16.859 -30.234 -0.242 1 76.12 473 ARG B N 1
ATOM 9025 C CA . ARG B 1 473 ? 18.172 -30.438 0.371 1 76.12 473 ARG B CA 1
ATOM 9026 C C . ARG B 1 473 ? 18.172 -31.688 1.246 1 76.12 473 ARG B C 1
ATOM 9028 O O . ARG B 1 473 ? 17.172 -32 1.899 1 76.12 473 ARG B O 1
ATOM 9035 N N . ALA B 1 474 ? 19.172 -32.406 1.373 1 62.19 474 ALA B N 1
ATOM 9036 C CA . ALA B 1 474 ? 19.484 -33.562 2.197 1 62.19 474 ALA B CA 1
ATOM 9037 C C . ALA B 1 474 ? 18.469 -34.688 1.95 1 62.19 474 ALA B C 1
ATOM 9039 O O . ALA B 1 474 ? 18.422 -35.656 2.695 1 62.19 474 ALA B O 1
ATOM 9040 N N . GLY B 1 475 ? 17.641 -34.531 0.913 1 60.88 475 GLY B N 1
ATOM 9041 C CA . GLY B 1 475 ? 16.766 -35.625 0.498 1 60.88 475 GLY B CA 1
ATOM 9042 C C . GLY B 1 475 ? 15.57 -35.812 1.416 1 60.88 475 GLY B C 1
ATOM 9043 O O . GLY B 1 475 ? 14.953 -36.875 1.432 1 60.88 475 GLY B O 1
ATOM 9044 N N . GLU B 1 476 ? 15.336 -34.875 2.309 1 62 476 GLU B N 1
ATOM 9045 C CA . GLU B 1 476 ? 14.219 -35.094 3.217 1 62 476 GLU B CA 1
ATOM 9046 C C . GLU B 1 476 ? 12.898 -34.656 2.586 1 62 476 GLU B C 1
ATOM 9048 O O . GLU B 1 476 ? 12.742 -33.5 2.203 1 62 476 GLU B O 1
ATOM 9053 N N . GLU B 1 477 ? 12.109 -35.625 2.258 1 64.69 477 GLU B N 1
ATOM 9054 C CA . GLU B 1 477 ? 10.828 -35.375 1.607 1 64.69 477 GLU B CA 1
ATOM 9055 C C . GLU B 1 477 ? 9.711 -35.188 2.637 1 64.69 477 GLU B C 1
ATOM 9057 O O . GLU B 1 477 ? 9.609 -35.969 3.588 1 64.69 477 GLU B O 1
ATOM 9062 N N . VAL B 1 478 ? 9.172 -34.031 2.602 1 64.31 478 VAL B N 1
ATOM 9063 C CA . VAL B 1 478 ? 7.93 -33.906 3.35 1 64.31 478 VAL B CA 1
ATOM 9064 C C . VAL B 1 478 ? 6.785 -34.531 2.568 1 64.31 478 VAL B C 1
ATOM 9066 O O . VAL B 1 478 ? 6.547 -34.188 1.409 1 64.31 478 VAL B O 1
ATOM 9069 N N . GLN B 1 479 ? 6.262 -35.625 3.184 1 67.19 479 GLN B N 1
ATOM 9070 C CA . GLN B 1 479 ? 5.188 -36.312 2.492 1 67.19 479 GLN B CA 1
ATOM 9071 C C . GLN B 1 479 ? 3.871 -36.188 3.256 1 67.19 479 GLN B C 1
ATOM 9073 O O . GLN B 1 479 ? 3.867 -36.094 4.484 1 67.19 479 GLN B O 1
ATOM 9078 N N . LEU B 1 480 ? 2.861 -36.031 2.449 1 69.19 480 LEU B N 1
ATOM 9079 C CA . LEU B 1 480 ? 1.513 -36 3.002 1 69.19 480 LEU B CA 1
ATOM 9080 C C . LEU B 1 480 ? 1.109 -37.375 3.518 1 69.19 480 LEU B C 1
ATOM 9082 O O . LEU B 1 480 ? 1.283 -38.375 2.822 1 69.19 480 LEU B O 1
ATOM 9086 N N . ASN B 1 481 ? 0.839 -37.406 4.812 1 73.56 481 ASN B N 1
ATOM 9087 C CA . ASN B 1 481 ? 0.177 -38.562 5.391 1 73.56 481 ASN B CA 1
ATOM 9088 C C . ASN B 1 481 ? -1.233 -38.219 5.867 1 73.56 481 ASN B C 1
ATOM 9090 O O . ASN B 1 481 ? -1.407 -37.562 6.898 1 73.56 481 ASN B O 1
ATOM 9094 N N . LEU B 1 482 ? -2.197 -38.75 5.109 1 82.19 482 LEU B N 1
ATOM 9095 C CA . LEU B 1 482 ? -3.594 -38.406 5.352 1 82.19 482 LEU B CA 1
ATOM 9096 C C . LEU B 1 482 ? -4.055 -38.938 6.707 1 82.19 482 LEU B C 1
ATOM 9098 O O . LEU B 1 482 ? -4.957 -38.375 7.324 1 82.19 482 LEU B O 1
ATOM 9102 N N . THR B 1 483 ? -3.387 -39.938 7.207 1 79.06 483 THR B N 1
ATOM 9103 C CA . THR B 1 483 ? -3.805 -40.531 8.477 1 79.06 483 THR B CA 1
ATOM 9104 C C . THR B 1 483 ? -3.32 -39.688 9.648 1 79.06 483 THR B C 1
ATOM 9106 O O . THR B 1 483 ? -3.861 -39.781 10.758 1 79.06 483 THR B O 1
ATOM 9109 N N . ALA B 1 484 ? -2.342 -38.906 9.391 1 81.75 484 ALA B N 1
ATOM 9110 C CA . ALA B 1 484 ? -1.768 -38.094 10.461 1 81.75 484 ALA B CA 1
ATOM 9111 C C . ALA B 1 484 ? -2.502 -36.781 10.602 1 81.75 484 ALA B C 1
ATOM 9113 O O . ALA B 1 484 ? -2.363 -36.062 11.617 1 81.75 484 ALA B O 1
ATOM 9114 N N . LEU B 1 485 ? -3.412 -36.5 9.672 1 88.5 485 LEU B N 1
ATOM 9115 C CA . LEU B 1 485 ? -4.117 -35.219 9.672 1 88.5 485 LEU B CA 1
ATOM 9116 C C . LEU B 1 485 ? -5.453 -35.344 10.398 1 88.5 485 LEU B C 1
ATOM 9118 O O . LEU B 1 485 ? -6.156 -36.344 10.258 1 88.5 485 LEU B O 1
ATOM 9122 N N . ASP B 1 486 ? -5.688 -34.375 11.172 1 91.94 486 ASP B N 1
ATOM 9123 C CA . ASP B 1 486 ? -7.031 -34.281 11.727 1 91.94 486 ASP B CA 1
ATOM 9124 C C . ASP B 1 486 ? -8.086 -34.25 10.625 1 91.94 486 ASP B C 1
ATOM 9126 O O . ASP B 1 486 ? -7.984 -33.469 9.68 1 91.94 486 ASP B O 1
ATOM 9130 N N . PRO B 1 487 ? -9.094 -35.156 10.75 1 93.12 487 PRO B N 1
ATOM 9131 C CA . PRO B 1 487 ? -10.086 -35.281 9.688 1 93.12 487 PRO B CA 1
ATOM 9132 C C . PRO B 1 487 ? -10.797 -33.969 9.383 1 93.12 487 PRO B C 1
ATOM 9134 O O . PRO B 1 487 ? -11.102 -33.688 8.227 1 93.12 487 PRO B O 1
ATOM 9137 N N . GLU B 1 488 ? -11.094 -33.25 10.367 1 92.5 488 GLU B N 1
ATOM 9138 C CA . GLU B 1 488 ? -11.781 -31.969 10.148 1 92.5 488 GLU B CA 1
ATOM 9139 C C . GLU B 1 488 ? -10.891 -30.984 9.414 1 92.5 488 GLU B C 1
ATOM 9141 O O . GLU B 1 488 ? -11.352 -30.234 8.539 1 92.5 488 GLU B O 1
ATOM 9146 N N . VAL B 1 489 ? -9.672 -30.984 9.836 1 93.75 489 VAL B N 1
ATOM 9147 C CA . VAL B 1 489 ? -8.711 -30.109 9.18 1 93.75 489 VAL B CA 1
ATOM 9148 C C . VAL B 1 489 ? -8.531 -30.531 7.723 1 93.75 489 VAL B C 1
ATOM 9150 O O . VAL B 1 489 ? -8.477 -29.688 6.828 1 93.75 489 VAL B O 1
ATOM 9153 N N . PHE B 1 490 ? -8.539 -31.828 7.539 1 95.44 490 PHE B N 1
ATOM 9154 C CA . PHE B 1 490 ? -8.383 -32.344 6.184 1 95.44 490 PHE B CA 1
ATOM 9155 C C . PHE B 1 490 ? -9.555 -31.922 5.305 1 95.44 490 PHE B C 1
ATOM 9157 O O . PHE B 1 490 ? -9.367 -31.438 4.191 1 95.44 490 PHE B O 1
ATOM 9164 N N . THR B 1 491 ? -10.711 -32.125 5.789 1 96.94 491 THR B N 1
ATOM 9165 C CA . THR B 1 491 ? -11.891 -31.828 4.98 1 96.94 491 THR B CA 1
ATOM 9166 C C . THR B 1 491 ? -11.969 -30.344 4.652 1 96.94 491 THR B C 1
ATOM 9168 O O . THR B 1 491 ? -12.367 -29.969 3.549 1 96.94 491 THR B O 1
ATOM 9171 N N . THR B 1 492 ? -11.555 -29.531 5.578 1 97 492 THR B N 1
ATOM 9172 C CA . THR B 1 492 ? -11.586 -28.094 5.34 1 97 492 THR B CA 1
ATOM 9173 C C . THR B 1 492 ? -10.578 -27.703 4.262 1 97 492 THR B C 1
ATOM 9175 O O . THR B 1 492 ? -10.93 -27.016 3.299 1 97 492 THR B O 1
ATOM 9178 N N . ARG B 1 493 ? -9.375 -28.156 4.422 1 97.25 493 ARG B N 1
ATOM 9179 C CA . ARG B 1 493 ? -8.328 -27.797 3.475 1 97.25 493 ARG B CA 1
ATOM 9180 C C . ARG B 1 493 ? -8.602 -28.391 2.1 1 97.25 493 ARG B C 1
ATOM 9182 O O . ARG B 1 493 ? -8.344 -27.75 1.077 1 97.25 493 ARG B O 1
ATOM 9189 N N . ALA B 1 494 ? -9.109 -29.594 2.1 1 97.81 494 ALA B N 1
ATOM 9190 C CA . ALA B 1 494 ? -9.469 -30.234 0.832 1 97.81 494 ALA B CA 1
ATOM 9191 C C . ALA B 1 494 ? -10.594 -29.469 0.139 1 97.81 494 ALA B C 1
ATOM 9193 O O . ALA B 1 494 ? -10.609 -29.344 -1.088 1 97.81 494 ALA B O 1
ATOM 9194 N N . SER B 1 495 ? -11.539 -29 0.922 1 98.5 495 SER B N 1
ATOM 9195 C CA . SER B 1 495 ? -12.617 -28.188 0.354 1 98.5 495 SER B CA 1
ATOM 9196 C C . SER B 1 495 ? -12.07 -26.922 -0.281 1 98.5 495 SER B C 1
ATOM 9198 O O . SER B 1 495 ? -12.539 -26.5 -1.344 1 98.5 495 SER B O 1
ATOM 9200 N N . ILE B 1 496 ? -11.125 -26.328 0.379 1 98.31 496 ILE B N 1
ATOM 9201 C CA . ILE B 1 496 ? -10.508 -25.109 -0.138 1 98.31 496 ILE B CA 1
ATOM 9202 C C . ILE B 1 496 ? -9.867 -25.391 -1.494 1 98.31 496 ILE B C 1
ATOM 9204 O O . ILE B 1 496 ? -10.031 -24.625 -2.439 1 98.31 496 ILE B O 1
ATOM 9208 N N . LEU B 1 497 ? -9.203 -26.516 -1.61 1 98.25 497 LEU B N 1
ATOM 9209 C CA . LEU B 1 497 ? -8.555 -26.891 -2.867 1 98.25 497 LEU B CA 1
ATOM 9210 C C . LEU B 1 497 ? -9.594 -27.109 -3.963 1 98.25 497 LEU B C 1
ATOM 9212 O O . LEU B 1 497 ? -9.422 -26.641 -5.09 1 98.25 497 LEU B O 1
ATOM 9216 N N . LEU B 1 498 ? -10.633 -27.781 -3.613 1 98.44 498 LEU B N 1
ATOM 9217 C CA . LEU B 1 498 ? -11.688 -28.062 -4.59 1 98.44 498 LEU B CA 1
ATOM 9218 C C . LEU B 1 498 ? -12.344 -26.766 -5.055 1 98.44 498 LEU B C 1
ATOM 9220 O O . LEU B 1 498 ? -12.555 -26.578 -6.254 1 98.44 498 LEU B O 1
ATOM 9224 N N . ASN B 1 499 ? -12.641 -25.922 -4.137 1 98.5 499 ASN B N 1
ATOM 9225 C CA . ASN B 1 499 ? -13.266 -24.656 -4.484 1 98.5 499 ASN B CA 1
ATOM 9226 C C . ASN B 1 499 ? -12.336 -23.781 -5.312 1 98.5 499 ASN B C 1
ATOM 9228 O O . ASN B 1 499 ? -12.789 -23.078 -6.223 1 98.5 499 ASN B O 1
ATOM 9232 N N . THR B 1 500 ? -11.094 -23.797 -4.988 1 98.19 500 THR B N 1
ATOM 9233 C CA . THR B 1 500 ? -10.117 -23.062 -5.781 1 98.19 500 THR B CA 1
ATOM 9234 C C . THR B 1 500 ? -10.109 -23.547 -7.223 1 98.19 500 THR B C 1
ATOM 9236 O O . THR B 1 500 ? -10.109 -22.75 -8.156 1 98.19 500 THR B O 1
ATOM 9239 N N . GLY B 1 501 ? -10.164 -24.844 -7.375 1 97.25 501 GLY B N 1
ATOM 9240 C CA . GLY B 1 501 ? -10.242 -25.422 -8.711 1 97.25 501 GLY B CA 1
ATOM 9241 C C . GLY B 1 501 ? -11.516 -25.062 -9.445 1 97.25 501 GLY B C 1
ATOM 9242 O O . GLY B 1 501 ? -11.484 -24.75 -10.633 1 97.25 501 GLY B O 1
ATOM 9243 N N . ILE B 1 502 ? -12.578 -25.109 -8.758 1 97.44 502 ILE B N 1
ATOM 9244 C CA . ILE B 1 502 ? -13.875 -24.797 -9.359 1 97.44 502 ILE B CA 1
ATOM 9245 C C . ILE B 1 502 ? -13.891 -23.344 -9.828 1 97.44 502 ILE B C 1
ATOM 9247 O O . ILE B 1 502 ? -14.336 -23.047 -10.938 1 97.44 502 ILE B O 1
ATOM 9251 N N . GLU B 1 503 ? -13.367 -22.484 -9.055 1 96.25 503 GLU B N 1
ATOM 9252 C CA . GLU B 1 503 ? -13.375 -21.062 -9.375 1 96.25 503 GLU B CA 1
ATOM 9253 C C . GLU B 1 503 ? -12.523 -20.766 -10.602 1 96.25 503 GLU B C 1
ATOM 9255 O O . GLU B 1 503 ? -12.867 -19.891 -11.406 1 96.25 503 GLU B O 1
ATOM 9260 N N . VAL B 1 504 ? -11.477 -21.453 -10.75 1 95.12 504 VAL B N 1
ATOM 9261 C CA . VAL B 1 504 ? -10.594 -21.266 -11.898 1 95.12 504 VAL B CA 1
ATOM 9262 C C . VAL B 1 504 ? -11.359 -21.562 -13.188 1 95.12 504 VAL B C 1
ATOM 9264 O O . VAL B 1 504 ? -11.141 -20.891 -14.211 1 95.12 504 VAL B O 1
ATOM 9267 N N . PHE B 1 505 ? -12.289 -22.484 -13.125 1 93.25 505 PHE B N 1
ATOM 9268 C CA . PHE B 1 505 ? -13.062 -22.859 -14.305 1 93.25 505 PHE B CA 1
ATOM 9269 C C . PHE B 1 505 ? -14.227 -21.891 -14.516 1 93.25 505 PHE B C 1
ATOM 9271 O O . PHE B 1 505 ? -14.609 -21.609 -15.656 1 93.25 505 PHE B O 1
ATOM 9278 N N . MET B 1 506 ? -14.711 -21.375 -13.445 1 93.62 506 MET B N 1
ATOM 9279 C CA . MET B 1 506 ? -15.883 -20.516 -13.539 1 93.62 506 MET B CA 1
ATOM 9280 C C . MET B 1 506 ? -15.492 -19.109 -14.008 1 93.62 506 MET B C 1
ATOM 9282 O O . MET B 1 506 ? -16.312 -18.391 -14.57 1 93.62 506 MET B O 1
ATOM 9286 N N . ALA B 1 507 ? -14.25 -18.75 -13.781 1 91.69 507 ALA B N 1
ATOM 9287 C CA . ALA B 1 507 ? -13.727 -17.438 -14.188 1 91.69 507 ALA B CA 1
ATOM 9288 C C . ALA B 1 507 ? -12.312 -17.562 -14.734 1 91.69 507 ALA B C 1
ATOM 9290 O O . ALA B 1 507 ? -11.375 -16.969 -14.203 1 91.69 507 ALA B O 1
ATOM 9291 N N . PRO B 1 508 ? -12.156 -18.156 -15.828 1 86.94 508 PRO B N 1
ATOM 9292 C CA . PRO B 1 508 ? -10.836 -18.578 -16.297 1 86.94 508 PRO B CA 1
ATOM 9293 C C . PRO B 1 508 ? -9.906 -17.406 -16.594 1 86.94 508 PRO B C 1
ATOM 9295 O O . PRO B 1 508 ? -8.688 -17.516 -16.469 1 86.94 508 PRO B O 1
ATOM 9298 N N . THR B 1 509 ? -10.414 -16.219 -17 1 88 509 THR B N 1
ATOM 9299 C CA . THR B 1 509 ? -9.555 -15.109 -17.391 1 88 509 THR B CA 1
ATOM 9300 C C . THR B 1 509 ? -9.82 -13.883 -16.531 1 88 509 THR B C 1
ATOM 9302 O O . THR B 1 509 ? -9.477 -12.766 -16.906 1 88 509 THR B O 1
ATOM 9305 N N . ALA B 1 510 ? -10.375 -14.094 -15.414 1 89.88 510 ALA B N 1
ATOM 9306 C CA . ALA B 1 510 ? -10.914 -12.93 -14.719 1 89.88 510 ALA B CA 1
ATOM 9307 C C . ALA B 1 510 ? -10 -12.508 -13.57 1 89.88 510 ALA B C 1
ATOM 9309 O O . ALA B 1 510 ? -10.109 -11.391 -13.055 1 89.88 510 ALA B O 1
ATOM 9310 N N . PHE B 1 511 ? -9.078 -13.211 -13.164 1 87.69 511 PHE B N 1
ATOM 9311 C CA . PHE B 1 511 ? -8.43 -12.984 -11.883 1 87.69 511 PHE B CA 1
ATOM 9312 C C . PHE B 1 511 ? -7.383 -11.883 -11.984 1 87.69 511 PHE B C 1
ATOM 9314 O O . PHE B 1 511 ? -7.047 -11.234 -10.992 1 87.69 511 PHE B O 1
ATOM 9321 N N . SER B 1 512 ? -6.922 -11.531 -13.133 1 80.56 512 SER B N 1
ATOM 9322 C CA . SER B 1 512 ? -5.852 -10.547 -13.289 1 80.56 512 SER B CA 1
ATOM 9323 C C . SER B 1 512 ? -6.379 -9.125 -13.141 1 80.56 512 SER B C 1
ATOM 9325 O O . SER B 1 512 ? -5.598 -8.18 -13.016 1 80.56 512 SER B O 1
ATOM 9327 N N . GLY B 1 513 ? -7.625 -8.828 -13.086 1 74.25 513 GLY B N 1
ATOM 9328 C CA . GLY B 1 513 ? -8.203 -7.52 -12.805 1 74.25 513 GLY B CA 1
ATOM 9329 C C . GLY B 1 513 ? -8.516 -6.723 -14.055 1 74.25 513 GLY B C 1
ATOM 9330 O O . GLY B 1 513 ? -9.195 -5.691 -13.992 1 74.25 513 GLY B O 1
ATOM 9331 N N . GLN B 1 514 ? -8.078 -6.984 -15.227 1 78.56 514 GLN B N 1
ATOM 9332 C CA . GLN B 1 514 ? -8.367 -6.223 -16.438 1 78.56 514 GLN B CA 1
ATOM 9333 C C . GLN B 1 514 ? -9.68 -6.672 -17.062 1 78.56 514 GLN B C 1
ATOM 9335 O O . GLN B 1 514 ? -9.703 -7.098 -18.219 1 78.56 514 GLN B O 1
ATOM 9340 N N . LEU B 1 515 ? -10.758 -6.328 -16.219 1 90.38 515 LEU B N 1
ATOM 9341 C CA . LEU B 1 515 ? -12.07 -6.781 -16.672 1 90.38 515 LEU B CA 1
ATOM 9342 C C . LEU B 1 515 ? -12.758 -5.703 -17.5 1 90.38 515 LEU B C 1
ATOM 9344 O O . LEU B 1 515 ? -12.688 -4.52 -17.172 1 90.38 515 LEU B O 1
ATOM 9348 N N . PRO B 1 516 ? -13.336 -6.137 -18.625 1 90.44 516 PRO B N 1
ATOM 9349 C CA . PRO B 1 516 ? -14.141 -5.164 -19.375 1 90.44 516 PRO B CA 1
ATOM 9350 C C . PRO B 1 516 ? -15.234 -4.523 -18.516 1 90.44 516 PRO B C 1
ATOM 9352 O O . PRO B 1 516 ? -15.906 -5.215 -17.75 1 90.44 516 PRO B O 1
ATOM 9355 N N . THR B 1 517 ? -15.43 -3.244 -18.703 1 91.75 517 THR B N 1
ATOM 9356 C CA . THR B 1 517 ? -16.344 -2.504 -17.828 1 91.75 517 THR B CA 1
ATOM 9357 C C . THR B 1 517 ? -17.75 -2.486 -18.406 1 91.75 517 THR B C 1
ATOM 9359 O O . THR B 1 517 ? -18.703 -2.074 -17.734 1 91.75 517 THR B O 1
ATOM 9362 N N . ASN B 1 518 ? -17.906 -2.992 -19.609 1 93 518 ASN B N 1
ATOM 9363 C CA . ASN B 1 518 ? -19.234 -3.107 -20.188 1 93 518 ASN B CA 1
ATOM 9364 C C . ASN B 1 518 ? -20.031 -4.223 -19.531 1 93 518 ASN B C 1
ATOM 9366 O O . ASN B 1 518 ? -19.859 -5.398 -19.859 1 93 518 ASN B O 1
ATOM 9370 N N . LEU B 1 519 ? -20.984 -3.84 -18.766 1 93.81 519 LEU B N 1
ATOM 9371 C CA . LEU B 1 519 ? -21.703 -4.789 -17.938 1 93.81 519 LEU B CA 1
ATOM 9372 C C . LEU B 1 519 ? -22.609 -5.688 -18.766 1 93.81 519 LEU B C 1
ATOM 9374 O O . LEU B 1 519 ? -22.922 -6.809 -18.375 1 93.81 519 LEU B O 1
ATOM 9378 N N . SER B 1 520 ? -22.984 -5.289 -19.906 1 91.75 520 SER B N 1
ATOM 9379 C CA . SER B 1 520 ? -23.906 -6.059 -20.75 1 91.75 520 SER B CA 1
ATOM 9380 C C . SER B 1 520 ? -23.234 -7.324 -21.281 1 91.75 520 SER B C 1
ATOM 9382 O O . SER B 1 520 ? -23.922 -8.289 -21.625 1 91.75 520 SER B O 1
ATOM 9384 N N . MET B 1 521 ? -21.984 -7.281 -21.281 1 92.5 521 MET B N 1
ATOM 9385 C CA . MET B 1 521 ? -21.234 -8.438 -21.797 1 92.5 521 MET B CA 1
ATOM 9386 C C . MET B 1 521 ? -21.359 -9.617 -20.844 1 92.5 521 MET B C 1
ATOM 9388 O O . MET B 1 521 ? -21.172 -10.766 -21.25 1 92.5 521 MET B O 1
ATOM 9392 N N . TYR B 1 522 ? -21.719 -9.406 -19.641 1 95.06 522 TYR B N 1
ATOM 9393 C CA . TYR B 1 522 ? -21.688 -10.43 -18.594 1 95.06 522 TYR B CA 1
ATOM 9394 C C . TYR B 1 522 ? -23.047 -11.102 -18.438 1 95.06 522 TYR B C 1
ATOM 9396 O O . TYR B 1 522 ? -23.25 -11.891 -17.516 1 95.06 522 TYR B O 1
ATOM 9404 N N . GLY B 1 523 ? -24 -10.773 -19.328 1 94.5 523 GLY B N 1
ATOM 9405 C CA . GLY B 1 523 ? -25.344 -11.344 -19.266 1 94.5 523 GLY B CA 1
ATOM 9406 C C . GLY B 1 523 ? -26.344 -10.43 -18.578 1 94.5 523 GLY B C 1
ATOM 9407 O O . GLY B 1 523 ? -25.984 -9.328 -18.141 1 94.5 523 GLY B O 1
ATOM 9408 N N . PRO B 1 524 ? -27.531 -10.883 -18.531 1 94.81 524 PRO B N 1
ATOM 9409 C CA . PRO B 1 524 ? -28.547 -10.07 -17.875 1 94.81 524 PRO B CA 1
ATOM 9410 C C . PRO B 1 524 ? -28.375 -10 -16.359 1 94.81 524 PRO B C 1
ATOM 9412 O O . PRO B 1 524 ? -27.719 -10.875 -15.781 1 94.81 524 PRO B O 1
ATOM 9415 N N . ALA B 1 525 ? -28.953 -8.992 -15.789 1 95.69 525 ALA B N 1
ATOM 9416 C CA . ALA B 1 525 ? -28.906 -8.828 -14.344 1 95.69 525 ALA B CA 1
ATOM 9417 C C . ALA B 1 525 ? -29.656 -9.953 -13.633 1 95.69 525 ALA B C 1
ATOM 9419 O O . ALA B 1 525 ? -30.828 -10.211 -13.938 1 95.69 525 ALA B O 1
ATOM 9420 N N . HIS B 1 526 ? -28.969 -10.617 -12.719 1 95.88 526 HIS B N 1
ATOM 9421 C CA . HIS B 1 526 ? -29.594 -11.719 -11.992 1 95.88 526 HIS B CA 1
ATOM 9422 C C . HIS B 1 526 ? -28.781 -12.07 -10.75 1 95.88 526 HIS B C 1
ATOM 9424 O O . HIS B 1 526 ? -27.672 -11.578 -10.562 1 95.88 526 HIS B O 1
ATOM 9430 N N . LEU B 1 527 ? -29.391 -12.852 -9.891 1 95.88 527 LEU B N 1
ATOM 9431 C CA . LEU B 1 527 ? -28.703 -13.492 -8.766 1 95.88 527 LEU B CA 1
ATOM 9432 C C . LEU B 1 527 ? -28.25 -14.898 -9.148 1 95.88 527 LEU B C 1
ATOM 9434 O O . LEU B 1 527 ? -28.766 -15.492 -10.086 1 95.88 527 LEU B O 1
ATOM 9438 N N . PRO B 1 528 ? -27.25 -15.383 -8.477 1 95.62 528 PRO B N 1
ATOM 9439 C CA . PRO B 1 528 ? -26.75 -16.703 -8.836 1 95.62 528 PRO B CA 1
ATOM 9440 C C . PRO B 1 528 ? -27.844 -17.766 -8.844 1 95.62 528 PRO B C 1
ATOM 9442 O O . PRO B 1 528 ? -27.859 -18.641 -9.711 1 95.62 528 PRO B O 1
ATOM 9445 N N . GLY B 1 529 ? -28.828 -17.688 -8.047 1 91.88 529 GLY B N 1
ATOM 9446 C CA . GLY B 1 529 ? -29.859 -18.703 -7.914 1 91.88 529 GLY B CA 1
ATOM 9447 C C . GLY B 1 529 ? -30.906 -18.656 -9.008 1 91.88 529 GLY B C 1
ATOM 9448 O O . GLY B 1 529 ? -31.578 -19.641 -9.297 1 91.88 529 GLY B O 1
ATOM 9449 N N . ASN B 1 530 ? -31.016 -17.531 -9.727 1 91.5 530 ASN B N 1
ATOM 9450 C CA . ASN B 1 530 ? -32.125 -17.422 -10.672 1 91.5 530 ASN B CA 1
ATOM 9451 C C . ASN B 1 530 ? -31.641 -17.016 -12.062 1 91.5 530 ASN B C 1
ATOM 9453 O O . ASN B 1 530 ? -32.406 -16.422 -12.836 1 91.5 530 ASN B O 1
ATOM 9457 N N . GLY B 1 531 ? -30.422 -17.219 -12.367 1 91.81 531 GLY B N 1
ATOM 9458 C CA . GLY B 1 531 ? -29.844 -16.812 -13.641 1 91.81 531 GLY B CA 1
ATOM 9459 C C . GLY B 1 531 ? -30.516 -17.484 -14.828 1 91.81 531 GLY B C 1
ATOM 9460 O O . GLY B 1 531 ? -30.766 -16.844 -15.844 1 91.81 531 GLY B O 1
ATOM 9461 N N . LEU B 1 532 ? -30.812 -18.719 -14.641 1 89.06 532 LEU B N 1
ATOM 9462 C CA . LEU B 1 532 ? -31.438 -19.453 -15.742 1 89.06 532 LEU B CA 1
ATOM 9463 C C . LEU B 1 532 ? -32.875 -18.953 -15.984 1 89.06 532 LEU B C 1
ATOM 9465 O O . LEU B 1 532 ? -33.281 -18.828 -17.141 1 89.06 532 LEU B O 1
ATOM 9469 N N . GLU B 1 533 ? -33.531 -18.688 -14.945 1 85.88 533 GLU B N 1
ATOM 9470 C CA . GLU B 1 533 ? -34.906 -18.234 -15.031 1 85.88 533 GLU B CA 1
ATOM 9471 C C . GLU B 1 533 ? -35 -16.859 -15.703 1 85.88 533 GLU B C 1
ATOM 9473 O O . GLU B 1 533 ? -35.938 -16.578 -16.422 1 85.88 533 GLU B O 1
ATOM 9478 N N . VAL B 1 534 ? -34.031 -16.078 -15.453 1 90.31 534 VAL B N 1
ATOM 9479 C CA . VAL B 1 534 ? -34.031 -14.719 -15.984 1 90.31 534 VAL B CA 1
ATOM 9480 C C . VAL B 1 534 ? -33.594 -14.734 -17.453 1 90.31 534 VAL B C 1
ATOM 9482 O O . VAL B 1 534 ? -34.094 -13.922 -18.25 1 90.31 534 VAL B O 1
ATOM 9485 N N . THR B 1 535 ? -32.812 -15.617 -17.828 1 90.81 535 THR B N 1
ATOM 9486 C CA . THR B 1 535 ? -32.25 -15.641 -19.172 1 90.81 535 THR B CA 1
ATOM 9487 C C . THR B 1 535 ? -33.188 -16.344 -20.141 1 90.81 535 THR B C 1
ATOM 9489 O O . THR B 1 535 ? -33.281 -15.984 -21.312 1 90.81 535 THR B O 1
ATOM 9492 N N . ALA B 1 536 ? -33.875 -17.359 -19.641 1 86.38 536 ALA B N 1
ATOM 9493 C CA . ALA B 1 536 ? -34.781 -18.109 -20.516 1 86.38 536 ALA B CA 1
ATOM 9494 C C . ALA B 1 536 ? -36.125 -18.406 -19.812 1 86.38 536 ALA B C 1
ATOM 9496 O O . ALA B 1 536 ? -36.156 -18.641 -18.609 1 86.38 536 ALA B O 1
ATOM 9497 N N . SER B 1 537 ? -37.156 -18.375 -20.609 1 75.38 537 SER B N 1
ATOM 9498 C CA . SER B 1 537 ? -38.5 -18.641 -20.078 1 75.38 537 SER B CA 1
ATOM 9499 C C . SER B 1 537 ? -38.719 -20.141 -19.844 1 75.38 537 SER B C 1
ATOM 9501 O O . SER B 1 537 ? -37.969 -20.969 -20.328 1 75.38 537 SER B O 1
ATOM 9503 N N . GLU B 1 538 ? -39.656 -20.438 -18.984 1 68.62 538 GLU B N 1
ATOM 9504 C CA . GLU B 1 538 ? -40.031 -21.828 -18.75 1 68.62 538 GLU B CA 1
ATOM 9505 C C . GLU B 1 538 ? -40.406 -22.516 -20.062 1 68.62 538 GLU B C 1
ATOM 9507 O O . GLU B 1 538 ? -40.094 -23.703 -20.25 1 68.62 538 GLU B O 1
ATOM 9512 N N . GLU B 1 539 ? -41.031 -21.781 -20.906 1 68.62 539 GLU B N 1
ATOM 9513 C CA . GLU B 1 539 ? -41.438 -22.297 -22.219 1 68.62 539 GLU B CA 1
ATOM 9514 C C . GLU B 1 539 ? -40.219 -22.688 -23.047 1 68.62 539 GLU B C 1
ATOM 9516 O O . GLU B 1 539 ? -40.25 -23.688 -23.781 1 68.62 539 GLU B O 1
ATOM 9521 N N . ASP B 1 540 ? -39.156 -21.922 -22.844 1 72.81 540 ASP B N 1
ATOM 9522 C CA . ASP B 1 540 ? -37.938 -22.203 -23.578 1 72.81 540 ASP B CA 1
ATOM 9523 C C . ASP B 1 540 ? -37.344 -23.547 -23.156 1 72.81 540 ASP B C 1
ATOM 9525 O O . ASP B 1 540 ? -36.875 -24.312 -24 1 72.81 540 ASP B O 1
ATOM 9529 N N . TYR B 1 541 ? -37.469 -23.828 -21.922 1 66.69 541 TYR B N 1
ATOM 9530 C CA . TYR B 1 541 ? -36.875 -25.047 -21.391 1 66.69 541 TYR B CA 1
ATOM 9531 C C . TYR B 1 541 ? -37.719 -26.266 -21.734 1 66.69 541 TYR B C 1
ATOM 9533 O O . TYR B 1 541 ? -37.188 -27.359 -21.984 1 66.69 541 TYR B O 1
ATOM 9541 N N . LYS B 1 542 ? -39.062 -26.094 -21.766 1 62.91 542 LYS B N 1
ATOM 9542 C CA . LYS B 1 542 ? -39.969 -27.172 -22.125 1 62.91 542 LYS B CA 1
ATOM 9543 C C . LYS B 1 542 ? -39.812 -27.562 -23.594 1 62.91 542 LYS B C 1
ATOM 9545 O O . LYS B 1 542 ? -39.906 -28.734 -23.953 1 62.91 542 LYS B O 1
ATOM 9550 N N . ALA B 1 543 ? -39.75 -26.578 -24.344 1 58.59 543 ALA B N 1
ATOM 9551 C CA . ALA B 1 543 ? -39.688 -26.812 -25.781 1 58.59 543 ALA B CA 1
ATOM 9552 C C . ALA B 1 543 ? -38.438 -27.609 -26.156 1 58.59 543 ALA B C 1
ATOM 9554 O O . ALA B 1 543 ? -38.438 -28.359 -27.141 1 58.59 543 ALA B O 1
ATOM 9555 N N . PHE B 1 544 ? -37.375 -27.188 -25.609 1 52.75 544 PHE B N 1
ATOM 9556 C CA . PHE B 1 544 ? -36.125 -27.766 -26.062 1 52.75 544 PHE B CA 1
ATOM 9557 C C . PHE B 1 544 ? -35.844 -29.078 -25.359 1 52.75 544 PHE B C 1
ATOM 9559 O O . PHE B 1 544 ? -34.812 -29.719 -25.609 1 52.75 544 PHE B O 1
ATOM 9566 N N . ASN B 1 545 ? -37.031 -29.75 -25.031 1 49.06 545 ASN B N 1
ATOM 9567 C CA . ASN B 1 545 ? -36.656 -30.984 -24.359 1 49.06 545 ASN B CA 1
ATOM 9568 C C . ASN B 1 545 ? -35.375 -30.828 -23.547 1 49.06 545 ASN B C 1
ATOM 9570 O O . ASN B 1 545 ? -34.375 -31.5 -23.797 1 49.06 545 ASN B O 1
ATOM 9574 N N . ILE B 1 546 ? -35.156 -29.766 -23.062 1 51.34 546 ILE B N 1
ATOM 9575 C CA . ILE B 1 546 ? -34 -29.047 -22.562 1 51.34 546 ILE B CA 1
ATOM 9576 C C . ILE B 1 546 ? -33.312 -29.859 -21.469 1 51.34 546 ILE B C 1
ATOM 9578 O O . ILE B 1 546 ? -33.938 -30.203 -20.453 1 51.34 546 ILE B O 1
ATOM 9582 N N . SER B 1 547 ? -32.312 -30.547 -21.953 1 57.41 547 SER B N 1
ATOM 9583 C CA . SER B 1 547 ? -31.344 -31.281 -21.156 1 57.41 547 SER B CA 1
ATOM 9584 C C . SER B 1 547 ? -30.125 -30.406 -20.812 1 57.41 547 SER B C 1
ATOM 9586 O O . SER B 1 547 ? -29.906 -29.375 -21.453 1 57.41 547 SER B O 1
ATOM 9588 N N . VAL B 1 548 ? -29.656 -30.562 -19.656 1 63.72 548 VAL B N 1
ATOM 9589 C CA . VAL B 1 548 ? -28.422 -29.953 -19.156 1 63.72 548 VAL B CA 1
ATOM 9590 C C . VAL B 1 548 ? -27.391 -29.906 -20.266 1 63.72 548 VAL B C 1
ATOM 9592 O O . VAL B 1 548 ? -26.469 -29.078 -20.234 1 63.72 548 VAL B O 1
ATOM 9595 N N . SER B 1 549 ? -27.656 -30.562 -21.375 1 66.19 549 SER B N 1
ATOM 9596 C CA . SER B 1 549 ? -26.656 -30.625 -22.438 1 66.19 549 SER B CA 1
ATOM 9597 C C . SER B 1 549 ? -27.047 -29.719 -23.609 1 66.19 549 SER B C 1
ATOM 9599 O O . SER B 1 549 ? -26.219 -29.406 -24.469 1 66.19 549 SER B O 1
ATOM 9601 N N . ARG B 1 550 ? -28.375 -29.203 -23.688 1 76.69 550 ARG B N 1
ATOM 9602 C CA . ARG B 1 550 ? -28.828 -28.359 -24.797 1 76.69 550 ARG B CA 1
ATOM 9603 C C . ARG B 1 550 ? -29.672 -27.203 -24.281 1 76.69 550 ARG B C 1
ATOM 9605 O O . ARG B 1 550 ? -30.891 -27.219 -24.391 1 76.69 550 ARG B O 1
ATOM 9612 N N . PRO B 1 551 ? -28.984 -26.234 -23.875 1 82.62 551 PRO B N 1
ATOM 9613 C CA . PRO B 1 551 ? -29.734 -25.094 -23.344 1 82.62 551 PRO B CA 1
ATOM 9614 C C . PRO B 1 551 ? -30.422 -24.281 -24.422 1 82.62 551 PRO B C 1
ATOM 9616 O O . PRO B 1 551 ? -30.062 -24.359 -25.594 1 82.62 551 PRO B O 1
ATOM 9619 N N . PRO B 1 552 ? -31.484 -23.594 -24.047 1 84.81 552 PRO B N 1
ATOM 9620 C CA . PRO B 1 552 ? -32.188 -22.734 -25.016 1 84.81 552 PRO B CA 1
ATOM 9621 C C . PRO B 1 552 ? -31.266 -21.656 -25.594 1 84.81 552 PRO B C 1
ATOM 9623 O O . PRO B 1 552 ? -30.219 -21.344 -25.031 1 84.81 552 PRO B O 1
ATOM 9626 N N . ASN B 1 553 ? -31.656 -21.062 -26.656 1 84.94 553 ASN B N 1
ATOM 9627 C CA . ASN B 1 553 ? -30.844 -20.125 -27.438 1 84.94 553 ASN B CA 1
ATOM 9628 C C . ASN B 1 553 ? -30.438 -18.922 -26.609 1 84.94 553 ASN B C 1
ATOM 9630 O O . ASN B 1 553 ? -29.281 -18.484 -26.688 1 84.94 553 ASN B O 1
ATOM 9634 N N . PRO B 1 554 ? -31.375 -18.359 -25.828 1 87.62 554 PRO B N 1
ATOM 9635 C CA . PRO B 1 554 ? -30.953 -17.203 -25.047 1 87.62 554 PRO B CA 1
ATOM 9636 C C . PRO B 1 554 ? -29.812 -17.516 -24.094 1 87.62 554 PRO B C 1
ATOM 9638 O O . PRO B 1 554 ? -28.953 -16.672 -23.844 1 87.62 554 PRO B O 1
ATOM 9641 N N . VAL B 1 555 ? -29.859 -18.688 -23.547 1 90.5 555 VAL B N 1
ATOM 9642 C CA . VAL B 1 555 ? -28.797 -19.125 -22.656 1 90.5 555 VAL B CA 1
ATOM 9643 C C . VAL B 1 555 ? -27.5 -19.312 -23.438 1 90.5 555 VAL B C 1
ATOM 9645 O O . VAL B 1 555 ? -26.438 -18.906 -22.984 1 90.5 555 VAL B O 1
ATOM 9648 N N . LEU B 1 556 ? -27.594 -19.891 -24.609 1 88.81 556 LEU B N 1
ATOM 9649 C CA . LEU B 1 556 ? -26.422 -20.125 -25.453 1 88.81 556 LEU B CA 1
ATOM 9650 C C . LEU B 1 556 ? -25.766 -18.812 -25.828 1 88.81 556 LEU B C 1
ATOM 9652 O O . LEU B 1 556 ? -24.531 -18.734 -25.953 1 88.81 556 LEU B O 1
ATOM 9656 N N . GLU B 1 557 ? -26.547 -17.844 -26.062 1 88.69 557 GLU B N 1
ATOM 9657 C CA . GLU B 1 557 ? -26 -16.531 -26.406 1 88.69 557 GLU B CA 1
ATOM 9658 C C . GLU B 1 557 ? -25.156 -15.961 -25.266 1 88.69 557 GLU B C 1
ATOM 9660 O O . GLU B 1 557 ? -24.109 -15.359 -25.516 1 88.69 557 GLU B O 1
ATOM 9665 N N . VAL B 1 558 ? -25.641 -16.172 -24.078 1 91.19 558 VAL B N 1
ATOM 9666 C CA . VAL B 1 558 ? -24.906 -15.695 -22.906 1 91.19 558 VAL B CA 1
ATOM 9667 C C . VAL B 1 558 ? -23.609 -16.484 -22.75 1 91.19 558 VAL B C 1
ATOM 9669 O O . VAL B 1 558 ? -22.562 -15.914 -22.438 1 91.19 558 VAL B O 1
ATOM 9672 N N . LEU B 1 559 ? -23.672 -17.734 -23 1 89.12 559 LEU B N 1
ATOM 9673 C CA . LEU B 1 559 ? -22.516 -18.625 -22.812 1 89.12 559 LEU B CA 1
ATOM 9674 C C . LEU B 1 559 ? -21.469 -18.391 -23.891 1 89.12 559 LEU B C 1
ATOM 9676 O O . LEU B 1 559 ? -20.281 -18.656 -23.672 1 89.12 559 LEU B O 1
ATOM 9680 N N . ARG B 1 560 ? -21.859 -17.891 -24.984 1 84.56 560 ARG B N 1
ATOM 9681 C CA . ARG B 1 560 ? -20.938 -17.703 -26.109 1 84.56 560 ARG B CA 1
ATOM 9682 C C . ARG B 1 560 ? -20.359 -16.281 -26.109 1 84.56 560 ARG B C 1
ATOM 9684 O O . ARG B 1 560 ? -19.484 -15.977 -26.906 1 84.56 560 ARG B O 1
ATOM 9691 N N . ALA B 1 561 ? -20.875 -15.453 -25.219 1 85.25 561 ALA B N 1
ATOM 9692 C CA . ALA B 1 561 ? -20.344 -14.102 -25.125 1 85.25 561 ALA B CA 1
ATOM 9693 C C . ALA B 1 561 ? -18.859 -14.117 -24.734 1 85.25 561 ALA B C 1
ATOM 9695 O O . ALA B 1 561 ? -18.422 -15 -23.984 1 85.25 561 ALA B O 1
ATOM 9696 N N . ASP B 1 562 ? -18.141 -13.172 -25.25 1 82.69 562 ASP B N 1
ATOM 9697 C CA . ASP B 1 562 ? -16.703 -13.102 -24.969 1 82.69 562 ASP B CA 1
ATOM 9698 C C . ASP B 1 562 ? -16.438 -12.406 -23.641 1 82.69 562 ASP B C 1
ATOM 9700 O O . ASP B 1 562 ? -15.672 -11.445 -23.578 1 82.69 562 ASP B O 1
ATOM 9704 N N . ALA B 1 563 ? -17.172 -12.812 -22.625 1 88.81 563 ALA B N 1
ATOM 9705 C CA . ALA B 1 563 ? -16.953 -12.281 -21.281 1 88.81 563 ALA B CA 1
ATOM 9706 C C . ALA B 1 563 ? -16.062 -13.203 -20.453 1 88.81 563 ALA B C 1
ATOM 9708 O O . ALA B 1 563 ? -16.047 -14.414 -20.672 1 88.81 563 ALA B O 1
ATOM 9709 N N . PRO B 1 564 ? -15.297 -12.633 -19.578 1 90.5 564 PRO B N 1
ATOM 9710 C CA . PRO B 1 564 ? -14.422 -13.453 -18.734 1 90.5 564 PRO B CA 1
ATOM 9711 C C . PRO B 1 564 ? -15.195 -14.453 -17.875 1 90.5 564 PRO B C 1
ATOM 9713 O O . PRO B 1 564 ? -14.656 -15.508 -17.516 1 90.5 564 PRO B O 1
ATOM 9716 N N . PHE B 1 565 ? -16.438 -14.109 -17.578 1 93.81 565 PHE B N 1
ATOM 9717 C CA . PHE B 1 565 ? -17.359 -14.961 -16.828 1 93.81 565 PHE B CA 1
ATOM 9718 C C . PHE B 1 565 ? -18.797 -14.516 -17.016 1 93.81 565 PHE B C 1
ATOM 9720 O O . PHE B 1 565 ? -19.062 -13.445 -17.578 1 93.81 565 PHE B O 1
ATOM 9727 N N . VAL B 1 566 ? -19.703 -15.453 -16.656 1 95.12 566 VAL B N 1
ATOM 9728 C CA . VAL B 1 566 ? -21.094 -15.031 -16.547 1 95.12 566 VAL B CA 1
ATOM 9729 C C . VAL B 1 566 ? -21.297 -14.281 -15.227 1 95.12 566 VAL B C 1
ATOM 9731 O O . VAL B 1 566 ? -20.906 -14.766 -14.164 1 95.12 566 VAL B O 1
ATOM 9734 N N . GLY B 1 567 ? -21.859 -13.148 -15.383 1 96.06 567 GLY B N 1
ATOM 9735 C CA . GLY B 1 567 ? -21.828 -12.266 -14.227 1 96.06 567 GLY B CA 1
ATOM 9736 C C . GLY B 1 567 ? -23.156 -12.164 -13.516 1 96.06 567 GLY B C 1
ATOM 9737 O O . GLY B 1 567 ? -24.188 -11.883 -14.141 1 96.06 567 GLY B O 1
ATOM 9738 N N . ALA B 1 568 ? -23.172 -12.43 -12.203 1 97.38 568 ALA B N 1
ATOM 9739 C CA . ALA B 1 568 ? -24.281 -12.062 -11.328 1 97.38 568 ALA B CA 1
ATOM 9740 C C . ALA B 1 568 ? -24.203 -10.578 -10.953 1 97.38 568 ALA B C 1
ATOM 9742 O O . ALA B 1 568 ? -23.172 -9.93 -11.148 1 97.38 568 ALA B O 1
ATOM 9743 N N . THR B 1 569 ? -25.328 -10.07 -10.453 1 96.88 569 THR B N 1
ATOM 9744 C CA . THR B 1 569 ? -25.406 -8.625 -10.266 1 96.88 569 THR B CA 1
ATOM 9745 C C . THR B 1 569 ? -25.609 -8.281 -8.789 1 96.88 569 THR B C 1
ATOM 9747 O O . THR B 1 569 ? -26.219 -9.062 -8.047 1 96.88 569 THR B O 1
ATOM 9750 N N . THR B 1 570 ? -25.016 -7.199 -8.375 1 96.19 570 THR B N 1
ATOM 9751 C CA . THR B 1 570 ? -25.281 -6.59 -7.07 1 96.19 570 THR B CA 1
ATOM 9752 C C . THR B 1 570 ? -25.172 -5.07 -7.152 1 96.19 570 THR B C 1
ATOM 9754 O O . THR B 1 570 ? -24.672 -4.527 -8.141 1 96.19 570 THR B O 1
ATOM 9757 N N . ASN B 1 571 ? -25.797 -4.402 -6.262 1 96 571 ASN B N 1
ATOM 9758 C CA . ASN B 1 571 ? -25.703 -2.951 -6.156 1 96 571 ASN B CA 1
ATOM 9759 C C . ASN B 1 571 ? -24.875 -2.529 -4.953 1 96 571 ASN B C 1
ATOM 9761 O O . ASN B 1 571 ? -25.047 -3.053 -3.852 1 96 571 ASN B O 1
ATOM 9765 N N . ALA B 1 572 ? -23.984 -1.714 -5.203 1 96.81 572 ALA B N 1
ATOM 9766 C CA . ALA B 1 572 ? -23.109 -1.243 -4.129 1 96.81 572 ALA B CA 1
ATOM 9767 C C . ALA B 1 572 ? -23.531 0.143 -3.648 1 96.81 572 ALA B C 1
ATOM 9769 O O . ALA B 1 572 ? -24.203 0.877 -4.371 1 96.81 572 ALA B O 1
ATOM 9770 N N . THR B 1 573 ? -23.297 0.466 -2.383 1 96.69 573 THR B N 1
ATOM 9771 C CA . THR B 1 573 ? -23.344 1.827 -1.862 1 96.69 573 THR B CA 1
ATOM 9772 C C . THR B 1 573 ? -21.969 2.488 -1.945 1 96.69 573 THR B C 1
ATOM 9774 O O . THR B 1 573 ? -21.047 2.086 -1.247 1 96.69 573 THR B O 1
ATOM 9777 N N . PHE B 1 574 ? -21.859 3.455 -2.775 1 95.06 574 PHE B N 1
ATOM 9778 C CA . PHE B 1 574 ? -20.594 4.129 -3.055 1 95.06 574 PHE B CA 1
ATOM 9779 C C . PHE B 1 574 ? -20.578 5.531 -2.451 1 95.06 574 PHE B C 1
ATOM 9781 O O . PHE B 1 574 ? -21.406 6.375 -2.818 1 95.06 574 PHE B O 1
ATOM 9788 N N . VAL B 1 575 ? -19.688 5.668 -1.48 1 94.19 575 VAL B N 1
ATOM 9789 C CA . VAL B 1 575 ? -19.562 6.949 -0.791 1 94.19 575 VAL B CA 1
ATOM 9790 C C . VAL B 1 575 ? -18.266 7.633 -1.185 1 94.19 575 VAL B C 1
ATOM 9792 O O . VAL B 1 575 ? -17.172 7.109 -0.932 1 94.19 575 VAL B O 1
ATOM 9795 N N . ARG B 1 576 ? -18.234 8.773 -1.699 1 89.56 576 ARG B N 1
ATOM 9796 C CA . ARG B 1 576 ? -17.062 9.57 -2.057 1 89.56 576 ARG B CA 1
ATOM 9797 C C . ARG B 1 576 ? -16.906 10.75 -1.104 1 89.56 576 ARG B C 1
ATOM 9799 O O . ARG B 1 576 ? -17.875 11.414 -0.749 1 89.56 576 ARG B O 1
ATOM 9806 N N . TYR B 1 577 ? -15.617 10.844 -0.71 1 86.69 577 TYR B N 1
ATOM 9807 C CA . TYR B 1 577 ? -15.297 11.922 0.216 1 86.69 577 TYR B CA 1
ATOM 9808 C C . TYR B 1 577 ? -14.578 13.062 -0.501 1 86.69 577 TYR B C 1
ATOM 9810 O O . TYR B 1 577 ? -13.641 12.82 -1.269 1 86.69 577 TYR B O 1
ATOM 9818 N N . THR B 1 578 ? -15.109 14.25 -0.337 1 84.25 578 THR B N 1
ATOM 9819 C CA . THR B 1 578 ? -14.43 15.445 -0.827 1 84.25 578 THR B CA 1
ATOM 9820 C C . THR B 1 578 ? -14.133 16.406 0.319 1 84.25 578 THR B C 1
ATOM 9822 O O . THR B 1 578 ? -15.039 16.797 1.057 1 84.25 578 THR B O 1
ATOM 9825 N N . GLU B 1 579 ? -12.898 16.75 0.487 1 87.88 579 GLU B N 1
ATOM 9826 C CA . GLU B 1 579 ? -12.516 17.688 1.537 1 87.88 579 GLU B CA 1
ATOM 9827 C C . GLU B 1 579 ? -12.93 19.109 1.183 1 87.88 579 GLU B C 1
ATOM 9829 O O . GLU B 1 579 ? -12.57 19.625 0.119 1 87.88 579 GLU B O 1
ATOM 9834 N N . VAL B 1 580 ? -13.773 19.656 2.023 1 89.69 580 VAL B N 1
ATOM 9835 C CA . VAL B 1 580 ? -14.281 21 1.773 1 89.69 580 VAL B CA 1
ATOM 9836 C C . VAL B 1 580 ? -14.039 21.875 2.998 1 89.69 580 VAL B C 1
ATOM 9838 O O . VAL B 1 580 ? -13.758 21.375 4.086 1 89.69 580 VAL B O 1
ATOM 9841 N N . TYR B 1 581 ? -14.109 23.203 2.768 1 91.56 581 TYR B N 1
ATOM 9842 C CA . TYR B 1 581 ? -14.031 24.188 3.842 1 91.56 581 TYR B CA 1
ATOM 9843 C C . TYR B 1 581 ? -15.406 24.406 4.469 1 91.56 581 TYR B C 1
ATOM 9845 O O . TYR B 1 581 ? -16.422 24.453 3.766 1 91.56 581 TYR B O 1
ATOM 9853 N N . ARG B 1 582 ? -15.398 24.406 5.809 1 91.56 582 ARG B N 1
ATOM 9854 C CA . ARG B 1 582 ? -16.609 24.766 6.535 1 91.56 582 ARG B CA 1
ATOM 9855 C C . ARG B 1 582 ? -16.344 25.891 7.531 1 91.56 582 ARG B C 1
ATOM 9857 O O . ARG B 1 582 ? -15.367 25.844 8.281 1 91.56 582 ARG B O 1
ATOM 9864 N N . PRO B 1 583 ? -17.125 26.938 7.418 1 92.62 583 PRO B N 1
ATOM 9865 C CA . PRO B 1 583 ? -16.984 28.016 8.383 1 92.62 583 PRO B CA 1
ATOM 9866 C C . PRO B 1 583 ? -17.469 27.656 9.773 1 92.62 583 PRO B C 1
ATOM 9868 O O . PRO B 1 583 ? -18.453 26.922 9.906 1 92.62 583 PRO B O 1
ATOM 9871 N N . ASP B 1 584 ? -16.734 27.984 10.766 1 92.56 584 ASP B N 1
ATOM 9872 C CA . ASP B 1 584 ? -17.266 27.922 12.125 1 92.56 584 ASP B CA 1
ATOM 9873 C C . ASP B 1 584 ? -18.203 29.094 12.414 1 92.56 584 ASP B C 1
ATOM 9875 O O . ASP B 1 584 ? -17.734 30.203 12.711 1 92.56 584 ASP B O 1
ATOM 9879 N N . TYR B 1 585 ? -19.422 28.828 12.492 1 90.88 585 TYR B N 1
ATOM 9880 C CA . TYR B 1 585 ? -20.438 29.875 12.555 1 90.88 585 TYR B CA 1
ATOM 9881 C C . TYR B 1 585 ? -20.312 30.688 13.844 1 90.88 585 TYR B C 1
ATOM 9883 O O . TYR B 1 585 ? -20.562 31.891 13.852 1 90.88 585 TYR B O 1
ATOM 9891 N N . VAL B 1 586 ? -19.938 30.016 14.891 1 90.81 586 VAL B N 1
ATOM 9892 C CA . VAL B 1 586 ? -19.812 30.719 16.156 1 90.81 586 VAL B CA 1
ATOM 9893 C C . VAL B 1 586 ? -18.688 31.766 16.078 1 90.81 586 VAL B C 1
ATOM 9895 O O . VAL B 1 586 ? -18.906 32.938 16.406 1 90.81 586 VAL B O 1
ATOM 9898 N N . TRP B 1 587 ? -17.609 31.375 15.539 1 92.25 587 TRP B N 1
ATOM 9899 C CA . TRP B 1 587 ? -16.469 32.281 15.453 1 92.25 587 TRP B CA 1
ATOM 9900 C C . TRP B 1 587 ? -16.688 33.344 14.375 1 92.25 587 TRP B C 1
ATOM 9902 O O . TRP B 1 587 ? -16.234 34.469 14.516 1 92.25 587 TRP B O 1
ATOM 9912 N N . VAL B 1 588 ? -17.438 32.969 13.344 1 93.38 588 VAL B N 1
ATOM 9913 C CA . VAL B 1 588 ? -17.766 33.938 12.297 1 93.38 588 VAL B CA 1
ATOM 9914 C C . VAL B 1 588 ? -18.672 35.031 12.867 1 93.38 588 VAL B C 1
ATOM 9916 O O . VAL B 1 588 ? -18.453 36.219 12.633 1 93.38 588 VAL B O 1
ATOM 9919 N N . ILE B 1 589 ? -19.625 34.625 13.625 1 91.94 589 ILE B N 1
ATOM 9920 C CA . ILE B 1 589 ? -20.578 35.562 14.211 1 91.94 589 ILE B CA 1
ATOM 9921 C C . ILE B 1 589 ? -19.844 36.469 15.203 1 91.94 589 ILE B C 1
ATOM 9923 O O . ILE B 1 589 ? -20.078 37.688 15.227 1 91.94 589 ILE B O 1
ATOM 9927 N N . ILE B 1 590 ? -18.953 35.906 15.953 1 92.88 590 ILE B N 1
ATOM 9928 C CA . ILE B 1 590 ? -18.203 36.688 16.922 1 92.88 590 ILE B CA 1
ATOM 9929 C C . ILE B 1 590 ? -17.344 37.719 16.188 1 92.88 590 ILE B C 1
ATOM 9931 O O . ILE B 1 590 ? -17.297 38.875 16.594 1 92.88 590 ILE B O 1
ATOM 9935 N N . LEU B 1 591 ? -16.734 37.281 15.156 1 94 591 LEU B N 1
ATOM 9936 C CA . LEU B 1 591 ? -15.891 38.219 14.406 1 94 591 LEU B CA 1
ATOM 9937 C C . LEU B 1 591 ? -16.719 39.344 13.789 1 94 591 LEU B C 1
ATOM 9939 O O . LEU B 1 591 ? -16.312 40.5 13.805 1 94 591 LEU B O 1
ATOM 9943 N N . ILE B 1 592 ? -17.875 39.031 13.312 1 93.19 592 ILE B N 1
ATOM 9944 C CA . ILE B 1 592 ? -18.75 40.031 12.703 1 93.19 592 ILE B CA 1
ATOM 9945 C C . ILE B 1 592 ? -19.25 41.031 13.766 1 93.19 592 ILE B C 1
ATOM 9947 O O . ILE B 1 592 ? -19.172 42.25 13.586 1 93.19 592 ILE B O 1
ATOM 9951 N N . ILE B 1 593 ? -19.703 40.5 14.906 1 91.94 593 ILE B N 1
ATOM 9952 C CA . ILE B 1 593 ? -20.234 41.344 15.969 1 91.94 593 ILE B CA 1
ATOM 9953 C C . ILE B 1 593 ? -19.141 42.281 16.5 1 91.94 593 ILE B C 1
ATOM 9955 O O . ILE B 1 593 ? -19.344 43.5 16.609 1 91.94 593 ILE B O 1
ATOM 9959 N N . THR B 1 594 ? -18.016 41.688 16.75 1 93.31 594 THR B N 1
ATOM 9960 C CA . THR B 1 594 ? -16.922 42.5 17.312 1 93.31 594 THR B CA 1
ATOM 9961 C C . THR B 1 594 ? -16.453 43.531 16.297 1 93.31 594 THR B C 1
ATOM 9963 O O . THR B 1 594 ? -16.141 44.656 16.672 1 93.31 594 THR B O 1
ATOM 9966 N N . SER B 1 595 ? -16.422 43.156 15.078 1 92.88 595 SER B N 1
ATOM 9967 C CA . SER B 1 595 ? -15.969 44.094 14.055 1 92.88 595 SER B CA 1
ATOM 9968 C C . SER B 1 595 ? -17.016 45.188 13.797 1 92.88 595 SER B C 1
ATOM 9970 O O . SER B 1 595 ? -16.656 46.344 13.547 1 92.88 595 SER B O 1
ATOM 9972 N N . ILE B 1 596 ? -18.234 44.844 13.867 1 91.19 596 ILE B N 1
ATOM 9973 C CA . ILE B 1 596 ? -19.297 45.844 13.703 1 91.19 596 ILE B CA 1
ATOM 9974 C C . ILE B 1 596 ? -19.25 46.844 14.859 1 91.19 596 ILE B C 1
ATOM 9976 O O . ILE B 1 596 ? -19.375 48.062 14.656 1 91.19 596 ILE B O 1
ATOM 9980 N N . VAL B 1 597 ? -19.125 46.281 16.016 1 91.25 597 VAL B N 1
ATOM 9981 C CA . VAL B 1 597 ? -19.047 47.125 17.188 1 91.25 597 VAL B CA 1
ATOM 9982 C C . VAL B 1 597 ? -17.844 48.062 17.078 1 91.25 597 VAL B C 1
ATOM 9984 O O . VAL B 1 597 ? -17.953 49.25 17.328 1 91.25 597 VAL B O 1
ATOM 9987 N N . LEU B 1 598 ? -16.75 47.469 16.688 1 92.44 598 LEU B N 1
ATOM 9988 C CA . LEU B 1 598 ? -15.531 48.25 16.531 1 92.44 598 LEU B CA 1
ATOM 9989 C C . LEU B 1 598 ? -15.727 49.344 15.461 1 92.44 598 LEU B C 1
ATOM 9991 O O . LEU B 1 598 ? -15.344 50.5 15.664 1 92.44 598 LEU B O 1
ATOM 9995 N N . PHE B 1 599 ? -16.328 48.969 14.438 1 91.31 599 PHE B N 1
ATOM 9996 C CA . PHE B 1 599 ? -16.578 49.906 13.344 1 91.31 599 PHE B CA 1
ATOM 9997 C C . PHE B 1 599 ? -17.531 51 13.781 1 91.31 599 PHE B C 1
ATOM 9999 O O . PHE B 1 599 ? -17.312 52.188 13.492 1 91.31 599 PHE B O 1
ATOM 10006 N N . THR B 1 600 ? -18.578 50.688 14.43 1 90.31 600 THR B N 1
ATOM 10007 C CA . THR B 1 600 ? -19.594 51.656 14.875 1 90.31 600 THR B CA 1
ATOM 10008 C C . THR B 1 600 ? -19 52.625 15.875 1 90.31 600 THR B C 1
ATOM 10010 O O . THR B 1 600 ? -19.266 53.844 15.797 1 90.31 600 THR B O 1
ATOM 10013 N N . VAL B 1 601 ? -18.234 52.031 16.734 1 89.25 601 VAL B N 1
ATOM 10014 C CA . VAL B 1 601 ? -17.609 52.906 17.719 1 89.25 601 VAL B CA 1
ATOM 10015 C C . VAL B 1 601 ? -16.578 53.781 17.031 1 89.25 601 VAL B C 1
ATOM 10017 O O . VAL B 1 601 ? -16.438 54.969 17.391 1 89.25 601 VAL B O 1
ATOM 10020 N N . GLY B 1 602 ? -15.891 53.219 16.062 1 88 602 GLY B N 1
ATOM 10021 C CA . GLY B 1 602 ? -14.938 54 15.297 1 88 602 GLY B CA 1
ATOM 10022 C C . GLY B 1 602 ? -15.594 55.156 14.531 1 88 602 GLY B C 1
ATOM 10023 O O . GLY B 1 602 ? -15.125 56.281 14.578 1 88 602 GLY B O 1
ATOM 10024 N N . VAL B 1 603 ? -16.656 54.875 13.969 1 87.06 603 VAL B N 1
ATOM 10025 C CA . VAL B 1 603 ? -17.375 55.906 13.203 1 87.06 603 VAL B CA 1
ATOM 10026 C C . VAL B 1 603 ? -17.969 56.938 14.156 1 87.06 603 VAL B C 1
ATOM 10028 O O . VAL B 1 603 ? -17.953 58.125 13.867 1 87.06 603 VAL B O 1
ATOM 10031 N N . ALA B 1 604 ? -18.531 56.438 15.211 1 86 604 ALA B N 1
ATOM 10032 C CA . ALA B 1 604 ? -19.047 57.375 16.219 1 86 604 ALA B CA 1
ATOM 10033 C C . ALA B 1 604 ? -17.953 58.312 16.703 1 86 604 ALA B C 1
ATOM 10035 O O . ALA B 1 604 ? -18.203 59.531 16.906 1 86 604 ALA B O 1
ATOM 10036 N N . GLY B 1 605 ? -16.797 57.719 16.891 1 82.69 605 GLY B N 1
ATOM 10037 C CA . GLY B 1 605 ? -15.664 58.531 17.281 1 82.69 605 GLY B CA 1
ATOM 10038 C C . GLY B 1 605 ? -15.312 59.594 16.266 1 82.69 605 GLY B C 1
ATOM 10039 O O . GLY B 1 605 ? -15.047 60.75 16.625 1 82.69 605 GLY B O 1
ATOM 10040 N N . ILE B 1 606 ? -15.391 59.281 15.078 1 82.12 606 ILE B N 1
ATOM 10041 C CA . ILE B 1 606 ? -15.078 60.219 13.992 1 82.12 606 ILE B CA 1
ATOM 10042 C C . ILE B 1 606 ? -16.156 61.281 13.914 1 82.12 606 ILE B C 1
ATOM 10044 O O . ILE B 1 606 ? -15.844 62.469 13.789 1 82.12 606 ILE B O 1
ATOM 10048 N N . VAL B 1 607 ? -17.422 60.969 14.023 1 81.31 607 VAL B N 1
ATOM 10049 C CA . VAL B 1 607 ? -18.531 61.906 13.914 1 81.31 607 VAL B CA 1
ATOM 10050 C C . VAL B 1 607 ? -18.469 62.906 15.062 1 81.31 607 VAL B C 1
ATOM 10052 O O . VAL B 1 607 ? -18.656 64.125 14.852 1 81.31 607 VAL B O 1
ATOM 10055 N N . VAL B 1 608 ? -18.266 62.344 16.219 1 81.06 608 VAL B N 1
ATOM 10056 C CA . VAL B 1 608 ? -18.219 63.219 17.375 1 81.06 608 VAL B CA 1
ATOM 10057 C C . VAL B 1 608 ? -17.016 64.125 17.281 1 81.06 608 VAL B C 1
ATOM 10059 O O . VAL B 1 608 ? -17.078 65.312 17.719 1 81.06 608 VAL B O 1
ATOM 10062 N N . ARG B 1 609 ? -15.977 63.625 16.781 1 77.38 609 ARG B N 1
ATOM 10063 C CA . ARG B 1 609 ? -14.781 64.438 16.609 1 77.38 609 ARG B CA 1
ATOM 10064 C C . ARG B 1 609 ? -15.055 65.625 15.672 1 77.38 609 ARG B C 1
ATOM 10066 O O . ARG B 1 609 ? -14.562 66.688 15.891 1 77.38 609 ARG B O 1
ATOM 10073 N N . LEU B 1 610 ? -15.797 65.312 14.695 1 75.94 610 LEU B N 1
ATOM 10074 C CA . LEU B 1 610 ? -16.125 66.375 13.719 1 75.94 610 LEU B CA 1
ATOM 10075 C C . LEU B 1 610 ? -17.047 67.438 14.328 1 75.94 610 LEU B C 1
ATOM 10077 O O . LEU B 1 610 ? -17.078 68.562 13.891 1 75.94 610 LEU B O 1
ATOM 10081 N N . LYS B 1 611 ? -17.734 67.062 15.414 1 72.88 611 LYS B N 1
ATOM 10082 C CA . LYS B 1 611 ? -18.703 67.938 16.047 1 72.88 611 LYS B CA 1
ATOM 10083 C C . LYS B 1 611 ? -18.094 68.625 17.266 1 72.88 611 LYS B C 1
ATOM 10085 O O . LYS B 1 611 ? -18.719 69.5 17.875 1 72.88 611 LYS B O 1
ATOM 10090 N N . THR B 1 612 ? -16.969 68.062 17.562 1 69.62 612 THR B N 1
ATOM 10091 C CA . THR B 1 612 ? -16.328 68.625 18.766 1 69.62 612 THR B CA 1
ATOM 10092 C C . THR B 1 612 ? -15.523 69.875 18.438 1 69.62 612 THR B C 1
ATOM 10094 O O . THR B 1 612 ? -14.766 69.875 17.453 1 69.62 612 THR B O 1
ATOM 10097 N N . LEU B 1 613 ? -15.797 70.875 19.172 1 60.59 613 LEU B N 1
ATOM 10098 C CA . LEU B 1 613 ? -15.125 72.188 18.984 1 60.59 613 LEU B CA 1
ATOM 10099 C C . LEU B 1 613 ? -13.945 72.312 19.938 1 60.59 613 LEU B C 1
ATOM 10101 O O . LEU B 1 613 ? -13.008 73.062 19.672 1 60.59 613 LEU B O 1
ATOM 10105 N N . ALA B 1 614 ? -13.898 71.562 21 1 54.69 614 ALA B N 1
ATOM 10106 C CA . ALA B 1 614 ? -12.922 71.75 22.062 1 54.69 614 ALA B CA 1
ATOM 10107 C C . ALA B 1 614 ? -11.57 71.188 21.688 1 54.69 614 ALA B C 1
ATOM 10109 O O . ALA B 1 614 ? -11.492 70.062 21.125 1 54.69 614 ALA B O 1
ATOM 10110 N N . PRO B 1 615 ? -10.336 72 21.703 1 47.91 615 PRO B N 1
ATOM 10111 C CA . PRO B 1 615 ? -9.016 71.375 21.438 1 47.91 615 PRO B CA 1
ATOM 10112 C C . PRO B 1 615 ? -8.711 70.188 22.328 1 47.91 615 PRO B C 1
ATOM 10114 O O . PRO B 1 615 ? -9.305 70.062 23.406 1 47.91 615 PRO B O 1
ATOM 10117 N N . ASN B 1 616 ? -7.91 69.312 21.844 1 45.41 616 ASN B N 1
ATOM 10118 C CA . ASN B 1 616 ? -7.52 68.188 22.641 1 45.41 616 ASN B CA 1
ATOM 10119 C C . ASN B 1 616 ? -6.715 68.625 23.859 1 45.41 616 ASN B C 1
ATOM 10121 O O . ASN B 1 616 ? -5.566 69 23.75 1 45.41 616 ASN B O 1
ATOM 10125 N N . MET B 1 617 ? -6.938 69.062 24.812 1 41 617 MET B N 1
ATOM 10126 C CA . MET B 1 617 ? -6.234 69.438 26.047 1 41 617 MET B CA 1
ATOM 10127 C C . MET B 1 617 ? -5.957 68.188 26.875 1 41 617 MET B C 1
ATOM 10129 O O . MET B 1 617 ? -5.527 68.312 28.031 1 41 617 MET B O 1
ATOM 10133 N N . PHE B 1 618 ? -5.766 66.688 26.609 1 41.31 618 PHE B N 1
ATOM 10134 C CA . PHE B 1 618 ? -6.098 65.562 27.516 1 41.31 618 PHE B CA 1
ATOM 10135 C C . PHE B 1 618 ? -4.836 64.812 27.969 1 41.31 618 PHE B C 1
ATOM 10137 O O . PHE B 1 618 ? -4.059 64.375 27.141 1 41.31 618 PHE B O 1
ATOM 10144 N N . ASP B 1 619 ? -4.074 64.562 29.078 1 45.38 619 ASP B N 1
ATOM 10145 C CA . ASP B 1 619 ? -4.34 63.562 30.125 1 45.38 619 ASP B CA 1
ATOM 10146 C C . ASP B 1 619 ? -5.316 64.125 31.172 1 45.38 619 ASP B C 1
ATOM 10148 O O . ASP B 1 619 ? -4.949 65 31.969 1 45.38 619 ASP B O 1
ATOM 10152 N N . PRO B 1 620 ? -6.27 64.375 31.031 1 52.19 620 PRO B N 1
ATOM 10153 C CA . PRO B 1 620 ? -6.977 65.625 30.594 1 52.19 620 PRO B CA 1
ATOM 10154 C C . PRO B 1 620 ? -7.918 66.188 31.656 1 52.19 620 PRO B C 1
ATOM 10156 O O . PRO B 1 620 ? -8.328 67.312 31.578 1 52.19 620 PRO B O 1
ATOM 10159 N N . VAL B 1 621 ? -8.117 65.125 32.469 1 52.12 621 VAL B N 1
ATOM 10160 C CA . VAL B 1 621 ? -9.297 65.562 33.219 1 52.12 621 VAL B CA 1
ATOM 10161 C C . VAL B 1 621 ? -8.891 66.062 34.594 1 52.12 621 VAL B C 1
ATOM 10163 O O . VAL B 1 621 ? -9.133 67.25 34.938 1 52.12 621 VAL B O 1
ATOM 10166 N N . VAL B 1 622 ? -8.234 65.125 35.344 1 52.84 622 VAL B N 1
ATOM 10167 C CA . VAL B 1 622 ? -7.996 65.5 36.719 1 52.84 622 VAL B CA 1
ATOM 10168 C C . VAL B 1 622 ? -6.934 66.625 36.781 1 52.84 622 VAL B C 1
ATOM 10170 O O . VAL B 1 622 ? -6.961 67.438 37.688 1 52.84 622 VAL B O 1
ATOM 10173 N N . GLY B 1 623 ? -6.102 66.625 35.656 1 59.97 623 GLY B N 1
ATOM 10174 C CA . GLY B 1 623 ? -5.074 67.688 35.656 1 59.97 623 GLY B CA 1
ATOM 10175 C C . GLY B 1 623 ? -5.633 69.062 35.594 1 59.97 623 GLY B C 1
ATOM 10176 O O . GLY B 1 623 ? -5.027 70 36.094 1 59.97 623 GLY B O 1
ATOM 10177 N N . LEU B 1 624 ? -6.926 69.062 35.094 1 58.84 624 LEU B N 1
ATOM 10178 C CA . LEU B 1 624 ? -7.539 70.375 34.906 1 58.84 624 LEU B CA 1
ATOM 10179 C C . LEU B 1 624 ? -8.258 70.812 36.156 1 58.84 624 LEU B C 1
ATOM 10181 O O . LEU B 1 624 ? -8.695 71.938 36.25 1 58.84 624 LEU B O 1
ATOM 10185 N N . THR B 1 625 ? -8.352 69.875 37.125 1 56.59 625 THR B N 1
ATOM 10186 C CA . THR B 1 625 ? -9.109 70.188 38.312 1 56.59 625 THR B CA 1
ATOM 10187 C C . THR B 1 625 ? -8.195 70.875 39.344 1 56.59 625 THR B C 1
ATOM 10189 O O . THR B 1 625 ? -8.672 71.5 40.281 1 56.59 625 THR B O 1
ATOM 10192 N N . TYR B 1 626 ? -6.875 70.75 39.031 1 52.47 626 TYR B N 1
ATOM 10193 C CA . TYR B 1 626 ? -5.984 71.312 40.031 1 52.47 626 TYR B CA 1
ATOM 10194 C C . TYR B 1 626 ? -5.926 72.812 39.906 1 52.47 626 TYR B C 1
ATOM 10196 O O . TYR B 1 626 ? -5.754 73.375 38.812 1 52.47 626 TYR B O 1
ATOM 10204 N N . ASN B 1 627 ? -6.109 73.5 40.844 1 52.16 627 ASN B N 1
ATOM 10205 C CA . ASN B 1 627 ? -6.078 74.938 40.938 1 52.16 627 ASN B CA 1
ATOM 10206 C C . ASN B 1 627 ? -7.094 75.625 40 1 52.16 627 ASN B C 1
ATOM 10208 O O . ASN B 1 627 ? -6.805 76.625 39.375 1 52.16 627 ASN B O 1
ATOM 10212 N N . ASN B 1 628 ? -8.172 74.812 39.781 1 55.91 628 ASN B N 1
ATOM 10213 C CA . ASN B 1 628 ? -9.25 75.312 38.938 1 55.91 628 ASN B CA 1
ATOM 10214 C C . ASN B 1 628 ? -10.312 76.062 39.75 1 55.91 628 ASN B C 1
ATOM 10216 O O . ASN B 1 628 ? -11.031 75.438 40.531 1 55.91 628 ASN B O 1
ATOM 10220 N N . PRO B 1 629 ? -10.172 77.438 39.781 1 55.94 629 PRO B N 1
ATOM 10221 C CA . PRO B 1 629 ? -11.109 78.188 40.594 1 55.94 629 PRO B CA 1
ATOM 10222 C C . PRO B 1 629 ? -12.562 77.938 40.219 1 55.94 629 PRO B C 1
ATOM 10224 O O . PRO B 1 629 ? -13.469 78.312 40.969 1 55.94 629 PRO B O 1
ATOM 10227 N N . TYR B 1 630 ? -12.844 77.312 39.188 1 53.03 630 TYR B N 1
ATOM 10228 C CA . TYR B 1 630 ? -14.203 77.125 38.688 1 53.03 630 TYR B CA 1
ATOM 10229 C C . TYR B 1 630 ? -14.766 75.75 39.094 1 53.03 630 TYR B C 1
ATOM 10231 O O . TYR B 1 630 ? -15.836 75.375 38.625 1 53.03 630 TYR B O 1
ATOM 10239 N N . ILE B 1 631 ? -14.141 75.062 39.781 1 55.78 631 ILE B N 1
ATOM 10240 C CA . ILE B 1 631 ? -14.641 73.75 40.312 1 55.78 631 ILE B CA 1
ATOM 10241 C C . ILE B 1 631 ? -14.617 73.812 41.844 1 55.78 631 ILE B C 1
ATOM 10243 O O . ILE B 1 631 ? -13.57 74 42.438 1 55.78 631 ILE B O 1
ATOM 10247 N N . SER B 1 632 ? -16.031 73.938 42.469 1 51.09 632 SER B N 1
ATOM 10248 C CA . SER B 1 632 ? -16.172 74.062 43.906 1 51.09 632 SER B CA 1
ATOM 10249 C C . SER B 1 632 ? -15.57 72.812 44.594 1 51.09 632 SER B C 1
ATOM 10251 O O . SER B 1 632 ? -15.898 71.688 44.25 1 51.09 632 SER B O 1
ATOM 10253 N N . ALA B 1 633 ? -14.461 73 45.094 1 49.22 633 ALA B N 1
ATOM 10254 C CA . ALA B 1 633 ? -13.992 71.875 45.906 1 49.22 633 ALA B CA 1
ATOM 10255 C C . ALA B 1 633 ? -14.938 71.625 47.062 1 49.22 633 ALA B C 1
ATOM 10257 O O . ALA B 1 633 ? -15.273 72.5 47.844 1 49.22 633 ALA B O 1
ATOM 10258 N N . ASN B 1 634 ? -16.344 71.125 46.719 1 41.78 634 ASN B N 1
ATOM 10259 C CA . ASN B 1 634 ? -17.281 71.062 47.844 1 41.78 634 ASN B CA 1
ATOM 10260 C C . ASN B 1 634 ? -16.562 71.062 49.188 1 41.78 634 ASN B C 1
ATOM 10262 O O . ASN B 1 634 ? -17.062 71.625 50.156 1 41.78 634 ASN B O 1
ATOM 10266 N N . GLY B 1 635 ? -16.094 70.375 50.062 1 37.25 635 GLY B N 1
ATOM 10267 C CA . GLY B 1 635 ? -15.508 70.312 51.406 1 37.25 635 GLY B CA 1
ATOM 10268 C C . GLY B 1 635 ? -14.016 70.562 51.406 1 37.25 635 GLY B C 1
ATOM 10269 O O . GLY B 1 635 ? -13.484 71.125 50.469 1 37.25 635 GLY B O 1
ATOM 10270 N N . LYS B 1 636 ? -13.195 69.812 52.5 1 39.16 636 LYS B N 1
ATOM 10271 C CA . LYS B 1 636 ? -11.773 69.938 52.781 1 39.16 636 LYS B CA 1
ATOM 10272 C C . LYS B 1 636 ? -10.93 69.75 51.531 1 39.16 636 LYS B C 1
ATOM 10274 O O . LYS B 1 636 ? -10.992 68.688 50.906 1 39.16 636 LYS B O 1
ATOM 10279 N N . ASP B 1 637 ? -10.914 70.5 50.625 1 41.62 637 ASP B N 1
ATOM 10280 C CA . ASP B 1 637 ? -10.055 70.5 49.438 1 41.62 637 ASP B CA 1
ATOM 10281 C C . ASP B 1 637 ? -8.75 69.75 49.719 1 41.62 637 ASP B C 1
ATOM 10283 O O . ASP B 1 637 ? -7.848 70.312 50.375 1 41.62 637 ASP B O 1
ATOM 10287 N N . TYR B 1 638 ? -8.789 68.562 50.156 1 41.09 638 TYR B N 1
ATOM 10288 C CA . TYR B 1 638 ? -7.613 67.688 50.438 1 41.09 638 TYR B CA 1
ATOM 10289 C C . TYR B 1 638 ? -6.715 67.625 49.219 1 41.09 638 TYR B C 1
ATOM 10291 O O . TYR B 1 638 ? -7.043 66.938 48.219 1 41.09 638 TYR B O 1
ATOM 10299 N N . ASP B 1 639 ? -5.926 68.625 48.938 1 48.28 639 ASP B N 1
ATOM 10300 C CA . ASP B 1 639 ? -4.816 68.688 47.969 1 48.28 639 ASP B CA 1
ATOM 10301 C C . ASP B 1 639 ? -3.658 67.812 48.469 1 48.28 639 ASP B C 1
ATOM 10303 O O . ASP B 1 639 ? -3.479 67.625 49.656 1 48.28 639 ASP B O 1
ATOM 10307 N N . PRO B 1 640 ? -2.93 66.875 47.688 1 53.88 640 PRO B N 1
ATOM 10308 C CA . PRO B 1 640 ? -2.305 66.062 46.656 1 53.88 640 PRO B CA 1
ATOM 10309 C C . PRO B 1 640 ? -2.955 64.688 46.562 1 53.88 640 PRO B C 1
ATOM 10311 O O . PRO B 1 640 ? -2.385 63.688 47 1 53.88 640 PRO B O 1
ATOM 10314 N N . LEU B 1 641 ? -4.207 64.625 46.219 1 55.25 641 LEU B N 1
ATOM 10315 C CA . LEU B 1 641 ? -4.801 63.281 46 1 55.25 641 LEU B CA 1
ATOM 10316 C C . LEU B 1 641 ? -4.375 62.719 44.656 1 55.25 641 LEU B C 1
ATOM 10318 O O . LEU B 1 641 ? -4.164 63.469 43.688 1 55.25 641 LEU B O 1
ATOM 10322 N N . ASP B 1 642 ? -4.078 61.375 44.719 1 59.62 642 ASP B N 1
ATOM 10323 C CA . ASP B 1 642 ? -3.816 60.688 43.469 1 59.62 642 ASP B CA 1
ATOM 10324 C C . ASP B 1 642 ? -4.996 60.844 42.5 1 59.62 642 ASP B C 1
ATOM 10326 O O . ASP B 1 642 ? -6.121 61.094 42.938 1 59.62 642 ASP B O 1
ATOM 10330 N N . ALA B 1 643 ? -4.648 60.844 41.281 1 60.75 643 ALA B N 1
ATOM 10331 C CA . ALA B 1 643 ? -5.652 61.031 40.219 1 60.75 643 ALA B CA 1
ATOM 10332 C C . ALA B 1 643 ? -6.848 60.094 40.438 1 60.75 643 ALA B C 1
ATOM 10334 O O . ALA B 1 643 ? -7.996 60.531 40.25 1 60.75 643 ALA B O 1
ATOM 10335 N N . ASP B 1 644 ? -6.582 58.906 40.875 1 62.09 644 ASP B N 1
ATOM 10336 C CA . ASP B 1 644 ? -7.664 57.938 41.031 1 62.09 644 ASP B CA 1
ATOM 10337 C C . ASP B 1 644 ? -8.562 58.312 42.188 1 62.09 644 ASP B C 1
ATOM 10339 O O . ASP B 1 644 ? -9.789 58.25 42.094 1 62.09 644 ASP B O 1
ATOM 10343 N N . GLU B 1 645 ? -7.953 58.625 43.312 1 63.22 645 GLU B N 1
ATOM 10344 C CA . GLU B 1 645 ? -8.719 59 44.5 1 63.22 645 GLU B CA 1
ATOM 10345 C C . GLU B 1 645 ? -9.484 60.281 44.281 1 63.22 645 GLU B C 1
ATOM 10347 O O . GLU B 1 645 ? -10.625 60.438 44.719 1 63.22 645 GLU B O 1
ATOM 10352 N N . ARG B 1 646 ? -8.789 61.156 43.688 1 64.12 646 ARG B N 1
ATOM 10353 C CA . ARG B 1 646 ? -9.453 62.438 43.406 1 64.12 646 ARG B CA 1
ATOM 10354 C C . ARG B 1 646 ? -10.625 62.219 42.438 1 64.12 646 ARG B C 1
ATOM 10356 O O . ARG B 1 646 ? -11.672 62.844 42.562 1 64.12 646 ARG B O 1
ATOM 10363 N N . ALA B 1 647 ? -10.375 61.406 41.469 1 66.5 647 ALA B N 1
ATOM 10364 C CA . ALA B 1 647 ? -11.453 61.062 40.531 1 66.5 647 ALA B CA 1
ATOM 10365 C C . ALA B 1 647 ? -12.633 60.438 41.281 1 66.5 647 ALA B C 1
ATOM 10367 O O . ALA B 1 647 ? -13.789 60.688 40.938 1 66.5 647 ALA B O 1
ATOM 10368 N N . ARG B 1 648 ? -12.32 59.656 42.25 1 66.25 648 ARG B N 1
ATOM 10369 C CA . ARG B 1 648 ? -13.375 59.031 43.062 1 66.25 648 ARG B CA 1
ATOM 10370 C C . ARG B 1 648 ? -14.125 60.094 43.875 1 66.25 648 ARG B C 1
ATOM 10372 O O . ARG B 1 648 ? -15.352 60.031 44 1 66.25 648 ARG B O 1
ATOM 10379 N N . LEU B 1 649 ? -13.414 61.062 44.375 1 66.38 649 LEU B N 1
ATOM 10380 C CA . LEU B 1 649 ? -14 62.094 45.219 1 66.38 649 LEU B CA 1
ATOM 10381 C C . LEU B 1 649 ? -14.922 63 44.406 1 66.38 649 LEU B C 1
ATOM 10383 O O . LEU B 1 649 ? -15.977 63.406 44.875 1 66.38 649 LEU B O 1
ATOM 10387 N N . PHE B 1 650 ? -14.461 63.281 43.219 1 70.88 650 PHE B N 1
ATOM 10388 C CA . PHE B 1 650 ? -15.227 64.188 42.406 1 70.88 650 PHE B CA 1
ATOM 10389 C C . PHE B 1 650 ? -16.188 63.438 41.469 1 70.88 650 PHE B C 1
ATOM 10391 O O . PHE B 1 650 ? -16.781 64 40.562 1 70.88 650 PHE B O 1
ATOM 10398 N N . SER B 1 651 ? -16.281 62.188 41.719 1 72.56 651 SER B N 1
ATOM 10399 C CA . SER B 1 651 ? -16.969 61.281 40.812 1 72.56 651 SER B CA 1
ATOM 10400 C C . SER B 1 651 ? -18.406 61.75 40.531 1 72.56 651 SER B C 1
ATOM 10402 O O . SER B 1 651 ? -18.922 61.594 39.438 1 72.56 651 SER B O 1
ATOM 10404 N N . LYS B 1 652 ? -19.016 62.438 41.438 1 69.56 652 LYS B N 1
ATOM 10405 C CA . LYS B 1 652 ? -20.438 62.781 41.312 1 69.56 652 LYS B CA 1
ATOM 10406 C C . LYS B 1 652 ? -20.609 64.188 40.781 1 69.56 652 LYS B C 1
ATOM 10408 O O . LYS B 1 652 ? -21.719 64.625 40.438 1 69.56 652 LYS B O 1
ATOM 10413 N N . LYS B 1 653 ? -19.531 64.938 40.594 1 75.25 653 LYS B N 1
ATOM 10414 C CA . LYS B 1 653 ? -19.625 66.312 40.125 1 75.25 653 LYS B CA 1
ATOM 10415 C C . LYS B 1 653 ? -19.797 66.375 38.625 1 75.25 653 LYS B C 1
ATOM 10417 O O . LYS B 1 653 ? -19.203 65.562 37.906 1 75.25 653 LYS B O 1
ATOM 10422 N N . THR B 1 654 ? -20.641 67.25 38.219 1 80.19 654 THR B N 1
ATOM 10423 C CA . THR B 1 654 ? -20.844 67.5 36.781 1 80.19 654 THR B CA 1
ATOM 10424 C C . THR B 1 654 ? -19.953 68.625 36.281 1 80.19 654 THR B C 1
ATOM 10426 O O . THR B 1 654 ? -20.031 69.75 36.812 1 80.19 654 THR B O 1
ATOM 10429 N N . VAL B 1 655 ? -19.125 68.25 35.312 1 77.06 655 VAL B N 1
ATOM 10430 C CA . VAL B 1 655 ? -18.172 69.188 34.812 1 77.06 655 VAL B CA 1
ATOM 10431 C C . VAL B 1 655 ? -18.469 69.5 33.344 1 77.06 655 VAL B C 1
ATOM 10433 O O . VAL B 1 655 ? -19.156 68.75 32.688 1 77.06 655 VAL B O 1
ATOM 10436 N N . GLN B 1 656 ? -18.031 70.688 32.938 1 75.5 656 GLN B N 1
ATOM 10437 C CA . GLN B 1 656 ? -18.25 71.125 31.547 1 75.5 656 GLN B CA 1
ATOM 10438 C C . GLN B 1 656 ? -17.094 72 31.062 1 75.5 656 GLN B C 1
ATOM 10440 O O . GLN B 1 656 ? -16.562 72.812 31.828 1 75.5 656 GLN B O 1
ATOM 10445 N N . LEU B 1 657 ? -16.641 71.625 29.875 1 75.12 657 LEU B N 1
ATOM 10446 C CA . LEU B 1 657 ? -15.711 72.562 29.203 1 75.12 657 LEU B CA 1
ATOM 10447 C C . LEU B 1 657 ? -16.453 73.75 28.625 1 75.12 657 LEU B C 1
ATOM 10449 O O . LEU B 1 657 ? -17.25 73.562 27.688 1 75.12 657 LEU B O 1
ATOM 10453 N N . GLY B 1 658 ? -16.297 74.812 29.281 1 68.06 658 GLY B N 1
ATOM 10454 C CA . GLY B 1 658 ? -17.047 76 28.906 1 68.06 658 GLY B CA 1
ATOM 10455 C C . GLY B 1 658 ? -16.219 77.312 28.953 1 68.06 658 GLY B C 1
ATOM 10456 O O . GLY B 1 658 ? -15 77.25 29.062 1 68.06 658 GLY B O 1
ATOM 10457 N N . GLU B 1 659 ? -16.906 78.375 28.609 1 75.44 659 GLU B N 1
ATOM 10458 C CA . GLU B 1 659 ? -16.234 79.688 28.547 1 75.44 659 GLU B CA 1
ATOM 10459 C C . GLU B 1 659 ? -16.5 80.5 29.797 1 75.44 659 GLU B C 1
ATOM 10461 O O . GLU B 1 659 ? -17.578 80.375 30.391 1 75.44 659 GLU B O 1
ATOM 10466 N N . VAL B 1 660 ? -15.438 81.062 30.312 1 70.88 660 VAL B N 1
ATOM 10467 C CA . VAL B 1 660 ? -15.547 82 31.422 1 70.88 660 VAL B CA 1
ATOM 10468 C C . VAL B 1 660 ? -15 83.375 30.969 1 70.88 660 VAL B C 1
ATOM 10470 O O . VAL B 1 660 ? -13.984 83.438 30.281 1 70.88 660 VAL B O 1
ATOM 10473 N N . ASP B 1 661 ? -15.789 84.438 31.172 1 57.59 661 ASP B N 1
ATOM 10474 C CA . ASP B 1 661 ? -15.391 85.75 30.828 1 57.59 661 ASP B CA 1
ATOM 10475 C C . ASP B 1 661 ? -14.648 86.438 32 1 57.59 661 ASP B C 1
ATOM 10477 O O . ASP B 1 661 ? -15.234 86.688 33.062 1 57.59 661 ASP B O 1
ATOM 10481 N N . ASP B 1 662 ? -13.266 86.375 31.828 1 58.81 662 ASP B N 1
ATOM 10482 C CA . ASP B 1 662 ? -12.523 87.062 32.875 1 58.81 662 ASP B CA 1
ATOM 10483 C C . ASP B 1 662 ? -12.109 88.438 32.375 1 58.81 662 ASP B C 1
ATOM 10485 O O . ASP B 1 662 ? -11.711 88.625 31.219 1 58.81 662 ASP B O 1
ATOM 10489 N N . TYR B 1 663 ? -12.766 89.625 32.844 1 55.94 663 TYR B N 1
ATOM 10490 C CA . TYR B 1 663 ? -12.516 91 32.5 1 55.94 663 TYR B CA 1
ATOM 10491 C C . TYR B 1 663 ? -11.367 91.125 31.516 1 55.94 663 TYR B C 1
ATOM 10493 O O . TYR B 1 663 ? -11.305 92.062 30.75 1 55.94 663 TYR B O 1
ATOM 10501 N N . LYS B 1 664 ? -10.422 90.188 31.422 1 56.47 664 LYS B N 1
ATOM 10502 C CA . LYS B 1 664 ? -9.273 90.312 30.531 1 56.47 664 LYS B CA 1
ATOM 10503 C C . LYS B 1 664 ? -9.547 89.562 29.219 1 56.47 664 LYS B C 1
ATOM 10505 O O . LYS B 1 664 ? -8.82 89.75 28.234 1 56.47 664 LYS B O 1
ATOM 10510 N N . GLY B 1 665 ? -10.547 88.75 29.094 1 59.81 665 GLY B N 1
ATOM 10511 C CA . GLY B 1 665 ? -10.938 88.062 27.891 1 59.81 665 GLY B CA 1
ATOM 10512 C C . GLY B 1 665 ? -11.672 86.75 28.172 1 59.81 665 GLY B C 1
ATOM 10513 O O . GLY B 1 665 ? -11.773 86.312 29.312 1 59.81 665 GLY B O 1
ATOM 10514 N N . ILE B 1 666 ? -12.312 86.188 27.078 1 65.06 666 ILE B N 1
ATOM 10515 C CA . ILE B 1 666 ? -13.094 84.938 27.188 1 65.06 666 ILE B CA 1
ATOM 10516 C C . ILE B 1 666 ? -12.156 83.75 27.156 1 65.06 666 ILE B C 1
ATOM 10518 O O . ILE B 1 666 ? -11.32 83.625 26.25 1 65.06 666 ILE B O 1
ATOM 10522 N N . LYS B 1 667 ? -12.094 82.875 28.188 1 68.06 667 LYS B N 1
ATOM 10523 C CA . LYS B 1 667 ? -11.227 81.75 28.281 1 68.06 667 LYS B CA 1
ATOM 10524 C C . LYS B 1 667 ? -12.039 80.438 28.281 1 68.06 667 LYS B C 1
ATOM 10526 O O . LYS B 1 667 ? -13.156 80.375 28.797 1 68.06 667 LYS B O 1
ATOM 10531 N N . ALA B 1 668 ? -11.516 79.438 27.531 1 67.56 668 ALA B N 1
ATOM 10532 C CA . ALA B 1 668 ? -12.102 78.125 27.594 1 67.56 668 ALA B CA 1
ATOM 10533 C C . ALA B 1 668 ? -11.547 77.312 28.781 1 67.56 668 ALA B C 1
ATOM 10535 O O . ALA B 1 668 ? -10.328 77.188 28.906 1 67.56 668 ALA B O 1
ATOM 10536 N N . VAL B 1 669 ? -12.391 77 29.781 1 67.81 669 VAL B N 1
ATOM 10537 C CA . VAL B 1 669 ? -11.922 76.312 30.984 1 67.81 669 VAL B CA 1
ATOM 10538 C C . VAL B 1 669 ? -12.844 75.125 31.297 1 67.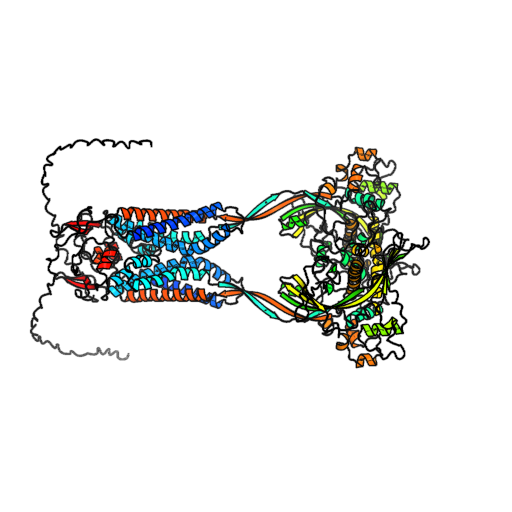81 669 VAL B C 1
ATOM 10540 O O . VAL B 1 669 ? -13.992 75.125 30.859 1 67.81 669 VAL B O 1
ATOM 10543 N N . LEU B 1 670 ? -12.305 74.188 32 1 72.44 670 LEU B N 1
ATOM 10544 C CA . LEU B 1 670 ? -13.117 73.125 32.562 1 72.44 670 LEU B CA 1
ATOM 10545 C C . LEU B 1 670 ? -13.633 73.5 33.969 1 72.44 670 LEU B C 1
ATOM 10547 O O . LEU B 1 670 ? -12.844 73.812 34.844 1 72.44 670 LEU B O 1
ATOM 10551 N N . GLY B 1 671 ? -14.844 73.625 34.094 1 70.25 671 GLY B N 1
ATOM 10552 C CA . GLY B 1 671 ? -15.453 74 35.344 1 70.25 671 GLY B CA 1
ATOM 10553 C C . GLY B 1 671 ? -16.734 73.25 35.625 1 70.25 671 GLY B C 1
ATOM 10554 O O . GLY B 1 671 ? -17.172 72.438 34.844 1 70.25 671 GLY B O 1
ATOM 10555 N N . GLU B 1 672 ? -17.203 73.375 36.875 1 76.56 672 GLU B N 1
ATOM 10556 C CA . GLU B 1 672 ? -18.5 72.812 37.219 1 76.56 672 GLU B CA 1
ATOM 10557 C C . GLU B 1 672 ? -19.609 73.375 36.312 1 76.56 672 GLU B C 1
ATOM 10559 O O . GLU B 1 672 ? -19.609 74.562 36.031 1 76.56 672 GLU B O 1
ATOM 10564 N N . ALA B 1 673 ? -20.453 72.562 35.719 1 73 673 ALA B N 1
ATOM 10565 C CA . ALA B 1 673 ? -21.469 72.875 34.719 1 73 673 ALA B CA 1
ATOM 10566 C C . ALA B 1 673 ? -22.219 74.125 35.125 1 73 673 ALA B C 1
ATOM 10568 O O . ALA B 1 673 ? -22.625 74.938 34.25 1 73 673 ALA B O 1
ATOM 10569 N N . GLY B 1 674 ? -22.422 74.5 36.406 1 64.56 674 GLY B N 1
ATOM 10570 C CA . GLY B 1 674 ? -23.156 75.688 36.844 1 64.56 674 GLY B CA 1
ATOM 10571 C C . GLY B 1 674 ? -22.328 76.938 36.844 1 64.56 674 GLY B C 1
ATOM 10572 O O . GLY B 1 674 ? -22.859 78.062 36.844 1 64.56 674 GLY B O 1
ATOM 10573 N N . TYR B 1 675 ? -21.047 76.75 36.562 1 67.19 675 TYR B N 1
ATOM 10574 C CA . TYR B 1 675 ? -20.172 77.875 36.719 1 67.19 675 TYR B CA 1
ATOM 10575 C C . TYR B 1 675 ? -19.578 78.312 35.375 1 67.19 675 TYR B C 1
ATOM 10577 O O . TYR B 1 675 ? -18.875 79.312 35.281 1 67.19 675 TYR B O 1
ATOM 10585 N N . VAL B 1 676 ? -19.844 77.5 34.312 1 75.19 676 VAL B N 1
ATOM 10586 C CA . VAL B 1 676 ? -19.266 77.812 33 1 75.19 676 VAL B CA 1
ATOM 10587 C C . VAL B 1 676 ? -20.359 77.875 31.938 1 75.19 676 VAL B C 1
ATOM 10589 O O . VAL B 1 676 ? -21.391 77.188 32.094 1 75.19 676 VAL B O 1
ATOM 10592 N N . THR B 1 677 ? -20.125 78.75 31 1 73.62 677 THR B N 1
ATOM 10593 C CA . THR B 1 677 ? -21.047 78.812 29.859 1 73.62 677 THR B CA 1
ATOM 10594 C C . THR B 1 677 ? -20.531 78 28.703 1 73.62 677 THR B C 1
ATOM 10596 O O . THR B 1 677 ? -19.328 77.875 28.469 1 73.62 677 THR B O 1
ATOM 10599 N N . PRO B 1 678 ? -21.375 77.375 28.016 1 73.5 678 PRO B N 1
ATOM 10600 C CA . PRO B 1 678 ? -20.969 76.5 26.891 1 73.5 678 PRO B CA 1
ATOM 10601 C C . PRO B 1 678 ? -20.188 77.312 25.828 1 73.5 678 PRO B C 1
ATOM 10603 O O . PRO B 1 678 ? -20.453 78.5 25.594 1 73.5 678 PRO B O 1
ATOM 10606 N N . LEU B 1 679 ? -19.266 76.562 25.234 1 74.25 679 LEU B N 1
ATOM 10607 C CA . LEU B 1 679 ? -18.391 77.125 24.234 1 74.25 679 LEU B CA 1
ATOM 10608 C C . LEU B 1 679 ? -19.203 77.562 23 1 74.25 679 LEU B C 1
ATOM 10610 O O . LEU B 1 679 ? -20.156 76.875 22.625 1 74.25 679 LEU B O 1
ATOM 10614 N N . ARG B 1 680 ? -18.922 78.75 22.516 1 74.12 680 ARG B N 1
ATOM 10615 C CA . ARG B 1 680 ? -19.578 79.312 21.312 1 74.12 680 ARG B CA 1
ATOM 10616 C C . ARG B 1 680 ? -18.594 79.375 20.156 1 74.12 680 ARG B C 1
ATOM 10618 O O . ARG B 1 680 ? -17.406 79.625 20.344 1 74.12 680 ARG B O 1
ATOM 10625 N N . LEU B 1 681 ? -19.078 79.062 18.906 1 70.06 681 LEU B N 1
ATOM 10626 C CA . LEU B 1 681 ? -18.297 79.188 17.688 1 70.06 681 LEU B CA 1
ATOM 10627 C C . LEU B 1 681 ? -18.047 80.625 17.328 1 70.06 681 LEU B C 1
ATOM 10629 O O . LEU B 1 681 ? -18.953 81.438 17.453 1 70.06 681 LEU B O 1
ATOM 10633 N N . GLY B 1 682 ? -16.922 80.938 16.875 1 60.34 682 GLY B N 1
ATOM 10634 C CA . GLY B 1 682 ? -16.641 82.312 16.359 1 60.34 682 GLY B CA 1
ATOM 10635 C C . GLY B 1 682 ? -16.047 83.25 17.406 1 60.34 682 GLY B C 1
ATOM 10636 O O . GLY B 1 682 ? -15.648 84.375 17.078 1 60.34 682 GLY B O 1
ATOM 10637 N N . VAL B 1 683 ? -16.141 82.875 18.641 1 64.69 683 VAL B N 1
ATOM 10638 C CA . VAL B 1 683 ? -15.602 83.688 19.719 1 64.69 683 VAL B CA 1
ATOM 10639 C C . VAL B 1 683 ? -14.109 83.438 19.875 1 64.69 683 VAL B C 1
ATOM 10641 O O . VAL B 1 683 ? -13.672 82.25 19.922 1 64.69 683 VAL B O 1
ATOM 10644 N N . PRO B 1 684 ? -13.352 84.438 19.719 1 63.66 684 PRO B N 1
ATOM 10645 C CA . PRO B 1 684 ? -11.914 84.25 19.953 1 63.66 684 PRO B CA 1
ATOM 10646 C C . PRO B 1 684 ? -11.586 83.938 21.406 1 63.66 684 PRO B C 1
ATOM 10648 O O . PRO B 1 684 ? -11.875 84.75 22.297 1 63.66 684 PRO B O 1
ATOM 10651 N N . TYR B 1 685 ? -11.328 82.75 21.641 1 64.19 685 TYR B N 1
ATOM 10652 C CA . TYR B 1 685 ? -10.992 82.312 22.984 1 64.19 685 TYR B CA 1
ATOM 10653 C C . TYR B 1 685 ? -9.523 82.562 23.297 1 64.19 685 TYR B C 1
ATOM 10655 O O . TYR B 1 685 ? -8.664 82.375 22.422 1 64.19 685 TYR B O 1
ATOM 10663 N N . HIS B 1 686 ? -9.188 83.25 24.5 1 57.81 686 HIS B N 1
ATOM 10664 C CA . HIS B 1 686 ? -7.832 83.562 24.953 1 57.81 686 HIS B CA 1
ATOM 10665 C C . HIS B 1 686 ? -7.32 82.438 25.875 1 57.81 686 HIS B C 1
ATOM 10667 O O . HIS B 1 686 ? -8.07 81.938 26.719 1 57.81 686 HIS B O 1
#

Sequence (1372 aa):
MAQHTEQRPSIPIPQGFSSASTLRSEAMPFKTAYSHQIPTDVQNSSGKPLKKPAGSILALIFEGFLCLIALCFIALALVALCIRNRPTGDSLGSAMEESMKLGPTLYPILFAALLSRSLKSLGRYFAQRSVRMSTLWALMNTNSTADPLLHIVSMPASVLVWVLLVLWAMSPLGGQSTIRLLYKTNTTDITHPELRYWDSGPLGNMLVRVGIMEANDGSFPWTMRDMYSASLMQSVDTKVGPLDQWGNVKIPRLEAGNASQADSAGWMPIKRPRSPETFTSLLGMPIVSLPEMKKQGDLNFTIEMTYVELSNPKTFYREKNSTNNDGKGMNIECIDCNLNQQSFFVRSQKLMGLPTDYYDGLDTNMRNLTEPLTLRFNNTLYNTSVTTCQVTQRMVEAFIECENGSCEATKVRPSTTDHRPKNFTSFDYWAWIVLELITGVSWQDYQREVMWGGGSSTLFLNNSGLFPTQSGRAGEEVQLNLTALDPEVFTTRASILLNTGIEVFMAPTAFSGQLPTNLSMYGPAHLPGNGLEVTASEEDYKAFNISVSRPPNPVLEVLRADAPFVGATTNATFVRYTEVYRPDYVWVIILIITSIVLFTVGVAGIVVRLKTLAPNMFDPVVGLTYNNPYISANGKDYDPLDADERARLFSKKTVQLGEVDDYKGIKAVLGEAGYVTPLRLGVPYHMAQHTEQRPSIPIPQGFSSASTLRSEAMPFKTAYSHQIPTDVQNSSGKPLKKPAGSILALIFEGFLCLIALCFIALALVALCIRNRPTGDSLGSAMEESMKLGPTLYPILFAALLSRSLKSLGRYFAQRSVRMSTLWALMNTNSTADPLLHIVSMPASVLVWVLLVLWAMSPLGGQSTIRLLYKTNTTDITHPELRYWDSGPLGNMLVRVGIMEANDGSFPWTMRDMYSASLMQSVDTKVGPLDQWGNVKIPRLEAGNASQADSAGWMPIKRPRSPETFTSLLGMPIVSLPEMKKQGDLNFTIEMTYVELSNPKTFYREKNSTNNDGKGMNIECIDCNLNQQSFFVRSQKLMGLPTDYYDGLDTNMRNLTEPLTLRFNNTLYNTSVTTCQVTQRMVEAFIECENGSCEATKVRPSTTDHRPKNFTSFDYWAWIVLELITGVSWQDYQREVMWGGGSSTLFLNNSGLFPTQSGRAGEEVQLNLTALDPEVFTTRASILLNTGIEVFMAPTAFSGQLPTNLSMYGPAHLPGNGLEVTASEEDYKAFNISVSRPPNPVLEVLRADAPFVGATTNATFVRYTEVYRPDYVWVIILIITSIVLFTVGVAGIVVRLKTLAPNMFDPVVGLTYNNPYISANGKDYDPLDADERARLFSKKTVQLGEVDDYKGIKAVLGEAGYVTPLRLGVPYH

Radius of gyration: 52.04 Å; Cα contacts (8 Å, |Δi|>4): 2751; chains: 2; bounding box: 88×165×129 Å

Foldseek 3Di:
DDDPPVVPPCPDDPDDPDDDPPPPPPPPPPPPDPPPPPPCVVLQDFFDFFDFLFDDVVVLVVLVVLLVVLVVLLVLLVVLVVQAFPFPDDPVNVVLQVQLVCLLVVQLVSLLVQQLLLLLLVLLLCQLPWDFLLSSLLSNQDRAQCVLVVLCVLPVPDPVSVVVNVLRVLRNLLSNLSNQFWDKDKDKDKDKDKKWWFFQFLLLLLLLQALACVVVVRDHDPVLLVLLQVLLQFDLCQLQDQAAPLGAGFAFDPVQFDQVPQDPVFKGFGDRGDFSLRGQASHHIFMFCLQVQLQFFKKKWKAKHKAKFWDDKDKDWDQPPVPDLFWAFKAKAWPLLPDPPLLLQLLSCLRNVHDPVVSPPDPCPDCSNPAATKMWMWGDDNIIMIMIIGMWMFMKMFMWIRGNSHIYTGIMGGDPPADRGGRRHSSSPRLSVLSVSVCVQTIGGSVCPPDDAGGSLQQCLVPVSDRSDDPCPPVDHDGRDPVPDDPVSNRSSVSRSSRNSVVCSSQVPRRNNPFDNPPVLLPDEAGSRCRLCVQDPPVQCVVVVNTSNDHGPSSVVSSNRPGSHRIYMIIMIRMGIGIGMDTDVVSSVSNNVSSVVSSVSSVSSSVSSSVRSDHSCPCHRVVQVAPPPQAPCPPPPPRPDDPSVVSSSSSRFTKHQAWDQPVSAIAGGIHGPVRGHRHDGPGSHD/DDDPCPDPPPPDPPDDPPDPPPPPPPPPPPPPDPPPPPDPVVLQDFFDFFDFLFDDVVVLVVLVVLLVVLVVLLVLLVVLVVQFFPFPDDPVNVVLQVQLVCLLVVQLVSLLVQQLLLLLLVLLLCQLPWDFLQSSLLSNQDRAQCVLVVLCVLPVPDPVSVVVNVLRVLRNLLSNLSNQFWDKDKDKDKDKDKKWWFFQFLLLLLLLQALACVVVVRDHDPVLLVLLQVLLQFDLCQLQDQAAPLGAGFAFDPVQFDQVPQDPVFKGFGDRGDFSLRGQASHHIFMFCLQVQLQFFKKKWKAKHKAKFWDDKDKDWDQDPVPDLFWAFKAKAWPLLPDPPLLLQLLSCLRNVHDPVVSPPDPCPDCSNPAATKMWMWGDDNIIMIMIIGMWMFMKMFMWIRGNSHIYTGIMGGDPPADRGGRRHSSSPRLSVLSVSVCVQTIGGSVCPPDDAGGSLQQCLVPVSDRSDDPCPPNDHDGRDPVVDDPVSNRSSVSRSSRNSVVCSSQVPRRNNPFDNPPVLQPDEAGSRCRLVVQDPPVQCVVVVHTSNDHGPSSVVSSNRPGSHNIYMIIMIRMGIGIGMDTDPVSSVSNNVSSVVSSVSSVSSSVSSSVRSDHSCPCHRVVQVPPPPQAPPVPPVPPPDDPSVVSSVSSRFTKHQAWDQDVSAIAGGIHGPVRGHRDDGPGRHD

Organism: NCBI:txid1220207

pLDDT: mean 79.6, std 19.63, range [17.2, 98.5]